Protein 8K3F (pdb70)

Organism: Campylobacter jejuni subsp. jejuni serotype O:2 (strain ATCC 700819 / NCTC 11168) (NCBI:txid192222)

Solvent-accessible surface area: 34825 Å² total; per-residue (Å²): 160,80,9,92,68,15,72,27,0,18,93,0,0,35,9,0,26,83,4,38,93,13,40,47,118,41,0,41,130,0,0,46,22,0,8,47,98,48,69,146,69,0,100,50,2,8,101,19,0,15,34,0,26,163,104,18,46,103,5,41,50,5,18,6,10,2,51,98,126,66,7,103,26,10,67,57,92,84,27,61,65,74,30,2,0,0,0,74,31,22,34,14,4,33,13,0,53,96,6,159,14,25,76,1,3,4,2,4,8,91,40,80,79,88,79,55,18,102,76,0,74,42,13,4,97,165,46,113,11,62,23,0,0,2,1,13,34,18,50,145,120,13,45,59,21,24,124,104,0,83,107,44,4,73,69,47,147,19,77,39,9,62,1,3,31,3,0,18,25,63,42,76,2,50,88,14,84,60,120,6,0,46,59,1,0,91,116,70,53,117,89,76,56,16,89,63,0,22,55,14,0,42,100,5,43,102,14,42,64,81,45,0,64,136,0,0,21,50,2,7,60,75,42,56,147,77,0,92,46,3,10,107,17,0,25,41,0,19,173,92,20,46,105,5,61,40,5,20,5,12,2,35,100,76,71,7,94,27,11,65,58,89,86,26,61,78,74,29,0,0,0,0,65,29,24,41,11,4,36,11,0,58,75,6,161,19,24,78,1,1,2,3,6,10,94,42,78,73,87,77,56,20,94,87,0,82,81,16,6,96,150,47,114,10,58,21,0,0,2,1,12,34,16,48,149,122,10,56,58,18,29,132,98,0,86,107,46,5,70,75,56,149,21,77,40,10,63,1,2,49,6,1,26,32,62,46,75,3,51,86,10,74,70,133,3,0,41,72,1,0,89,140,69,52,115,135,68,9,81,50,15,76,15,0,16,106,0,0,67,19,0,27,110,11,32,102,15,42,54,115,39,0,29,97,0,0,17,34,0,1,66,98,44,69,123,22,0,57,110,0,4,120,27,0,27,73,0,28,81,116,11,46,106,7,62,40,7,17,4,24,4,57,111,131,76,7,64,28,38,72,58,108,85,31,60,44,68,26,2,0,0,0,84,35,21,30,20,4,35,17,1,53,83,7,155,13,25,82,1,13,6,4,7,9,99,43,84,74,83,78,65,20,112,43,0,16,43,30,4,111,88,72,106,9,63,24,0,0,3,1,10,35,23,44,142,121,10,50,58,24,31,138,102,0,79,109,55,10,80,77,54,145,23,58,34,3,26,3,2,23,0,0,12,36,59,36,63,0,75,102,13,50,74,108,0,0,39,72,0,1,77,119,84,38,112,134,57,12,85,44,11,116,52,0,14,83,0,0,54,20,0,28,123,13,26,97,14,43,88,99,27,0,25,54,0,0,10,35,0,1,64,94,54,75,123,26,0,66,111,0,10,111,20,0,72,35,0,25,174,86,3,58,68,5,53,26,6,17,5,22,7,83,110,146,78,6,90,25,34,70,59,107,156,38,62,38,68,35,1,0,0,0,78,25,6,55,7,2,118,12,0,54,108,8,155,25,24,85,0,15,3,2,8,8,72,107,70,53,92,79,58,25,115,94,0,34,55,25,12,75,85,68,107,8,59,30,0,0,3,0,10,25,17,40,152,95,4,65,55,18,32,134,91,0,92,80,60,24,86,80,47,151,27,78,47,9,47,0,4,20,0,1,15,38,60,38,72,3,71,88,15,62,72,101,0,1,31,55,0,0,83,101,60,49,200

Structure (mmCIF, N/CA/C/O backbone):
data_8K3F
#
_entry.id   8K3F
#
_cell.length_a   231.427
_cell.length_b   64.186
_cell.length_c   74.621
_cell.angle_alpha   90.00
_cell.angle_beta   100.60
_cell.angle_gamma   90.00
#
_symmetry.space_group_name_H-M   'C 1 2 1'
#
loop_
_entity.id
_entity.type
_entity.pdbx_description
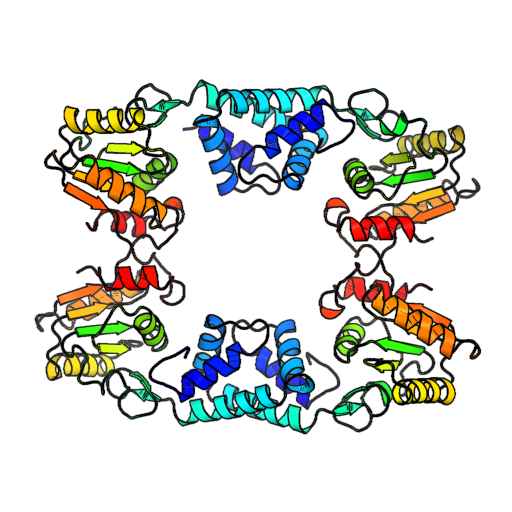1 polymer 'Recombination protein RecR'
2 non-polymer 'ZINC ION'
3 water water
#
loop_
_atom_site.group_PDB
_atom_site.id
_atom_site.type_symbol
_atom_site.label_atom_id
_atom_site.label_alt_id
_atom_site.label_comp_id
_atom_site.label_asym_id
_atom_site.label_entity_id
_atom_site.label_seq_id
_atom_site.pdbx_PDB_ins_code
_atom_site.Cartn_x
_atom_site.Cartn_y
_atom_site.Cartn_z
_atom_site.occupancy
_atom_site.B_iso_or_equiv
_atom_site.auth_seq_id
_atom_site.auth_comp_id
_atom_site.auth_asym_id
_atom_site.auth_atom_id
_atom_site.pdbx_PDB_model_num
ATOM 1 N N . PRO A 1 6 ? -38.404 -45.921 36.309 1.00 93.99 0 PRO A N 1
ATOM 2 C CA . PRO A 1 6 ? -38.389 -44.828 37.290 1.00 93.21 0 PRO A CA 1
ATOM 3 C C . PRO A 1 6 ? -38.112 -43.463 36.659 1.00 100.00 0 PRO A C 1
ATOM 4 O O . PRO A 1 6 ? -37.501 -43.392 35.593 1.00 107.72 0 PRO A O 1
ATOM 8 N N . MET A 1 7 ? -38.567 -42.396 37.321 1.00 96.86 1 MET A N 1
ATOM 9 C CA . MET A 1 7 ? -38.376 -41.026 36.857 1.00 96.39 1 MET A CA 1
ATOM 10 C C . MET A 1 7 ? -37.342 -40.252 37.658 1.00 98.16 1 MET A C 1
ATOM 11 O O . MET A 1 7 ? -36.678 -39.374 37.103 1.00 102.61 1 MET A O 1
ATOM 16 N N . VAL A 1 8 ? -37.211 -40.546 38.948 1.00 96.63 2 VAL A N 1
ATOM 17 C CA . VAL A 1 8 ? -36.162 -39.998 39.798 1.00 98.83 2 VAL A CA 1
ATOM 18 C C . VAL A 1 8 ? -35.502 -41.173 40.502 1.00 100.24 2 VAL A C 1
ATOM 19 O O . VAL A 1 8 ? -36.187 -41.960 41.168 1.00 97.14 2 VAL A O 1
ATOM 21 N N . LYS A 1 9 ? -34.186 -41.303 40.340 1.00 104.15 3 LYS A N 1
ATOM 22 C CA . LYS A 1 9 ? -33.442 -42.423 40.900 1.00 106.28 3 LYS A CA 1
ATOM 23 C C . LYS A 1 9 ? -32.886 -42.065 42.273 1.00 107.31 3 LYS A C 1
ATOM 24 O O . LYS A 1 9 ? -32.646 -40.896 42.584 1.00 105.26 3 LYS A O 1
ATOM 26 N N . GLY A 1 10 ? -32.689 -43.081 43.091 1.00 111.99 4 GLY A N 1
ATOM 27 C CA . GLY A 1 10 ? -32.208 -42.889 44.455 1.00 114.71 4 GLY A CA 1
ATOM 28 C C . GLY A 1 10 ? -33.285 -42.651 45.495 1.00 109.29 4 GLY A C 1
ATOM 29 O O . GLY A 1 10 ? -33.314 -43.327 46.523 1.00 114.21 4 GLY A O 1
ATOM 30 N N . LEU A 1 11 ? -34.183 -41.699 45.237 1.00 96.77 5 LEU A N 1
ATOM 31 C CA . LEU A 1 11 ? -35.247 -41.354 46.177 1.00 88.72 5 LEU A CA 1
ATOM 32 C C . LEU A 1 11 ? -36.560 -41.942 45.659 1.00 87.37 5 LEU A C 1
ATOM 33 O O . LEU A 1 11 ? -37.250 -41.336 44.834 1.00 83.27 5 LEU A O 1
ATOM 35 N N . GLU A 1 12 ? -36.910 -43.128 46.164 1.00 89.67 6 GLU A N 1
ATOM 36 C CA . GLU A 1 12 ? -38.096 -43.841 45.699 1.00 82.51 6 GLU A CA 1
ATOM 37 C C . GLU A 1 12 ? -39.389 -43.232 46.230 1.00 75.29 6 GLU A C 1
ATOM 38 O O . GLU A 1 12 ? -40.416 -43.275 45.544 1.00 68.19 6 GLU A O 1
ATOM 40 N N . LYS A 1 13 ? -39.369 -42.689 47.450 1.00 79.36 7 LYS A N 1
ATOM 41 C CA . LYS A 1 13 ? -40.574 -42.070 47.991 1.00 69.09 7 LYS A CA 1
ATOM 42 C C . LYS A 1 13 ? -40.903 -40.792 47.239 1.00 65.77 7 LYS A C 1
ATOM 43 O O . LYS A 1 13 ? -42.077 -40.479 47.010 1.00 67.14 7 LYS A O 1
ATOM 45 N N . PHE A 1 14 ? -39.878 -40.053 46.827 1.00 68.78 8 PHE A N 1
ATOM 46 C CA . PHE A 1 14 ? -40.098 -38.851 46.039 1.00 67.04 8 PHE A CA 1
ATOM 47 C C . PHE A 1 14 ? -40.445 -39.199 44.601 1.00 71.99 8 PHE A C 1
ATOM 48 O O . PHE A 1 14 ? -41.239 -38.495 43.969 1.00 71.54 8 PHE A O 1
ATOM 56 N N . ASN A 1 15 ? -39.878 -40.286 44.079 1.00 76.81 9 ASN A N 1
ATOM 57 C CA . ASN A 1 15 ? -40.181 -40.680 42.710 1.00 77.84 9 ASN A CA 1
ATOM 58 C C . ASN A 1 15 ? -41.614 -41.174 42.581 1.00 69.66 9 ASN A C 1
ATOM 59 O O . ASN A 1 15 ? -42.262 -40.946 41.553 1.00 67.65 9 ASN A O 1
ATOM 64 N N . GLU A 1 16 ? -42.120 -41.868 43.603 1.00 70.28 10 GLU A N 1
ATOM 65 C CA . GLU A 1 16 ? -43.518 -42.284 43.576 1.00 69.01 10 GLU A CA 1
ATOM 66 C C . GLU A 1 16 ? -44.440 -41.072 43.543 1.00 61.51 10 GLU A C 1
ATOM 67 O O . GLU A 1 16 ? -45.472 -41.084 42.861 1.00 57.05 10 GLU A O 1
ATOM 73 N N . LEU A 1 17 ? -44.066 -40.005 44.256 1.00 61.23 11 LEU A N 1
ATOM 74 C CA . LEU A 1 17 ? -44.844 -38.775 44.209 1.00 49.96 11 LEU A CA 1
ATOM 75 C C . LEU A 1 17 ? -44.796 -38.149 42.823 1.00 43.97 11 LEU A C 1
ATOM 76 O O . LEU A 1 17 ? -45.831 -37.730 42.295 1.00 43.00 11 LEU A O 1
ATOM 81 N N . VAL A 1 18 ? -43.615 -38.121 42.199 1.00 46.48 12 VAL A N 1
ATOM 82 C CA . VAL A 1 18 ? -43.498 -37.546 40.862 1.00 49.13 12 VAL A CA 1
ATOM 83 C C . VAL A 1 18 ? -44.329 -38.352 39.874 1.00 56.16 12 VAL A C 1
ATOM 84 O O . VAL A 1 18 ? -45.003 -37.794 38.999 1.00 55.38 12 VAL A O 1
ATOM 88 N N . GLU A 1 19 ? -44.314 -39.681 40.013 1.00 61.76 13 GLU A N 1
ATOM 89 C CA . GLU A 1 19 ? -45.073 -40.530 39.104 1.00 60.27 13 GLU A CA 1
ATOM 90 C C . GLU A 1 19 ? -46.569 -40.385 39.340 1.00 57.80 13 GLU A C 1
ATOM 91 O O . GLU A 1 19 ? -47.364 -40.541 38.405 1.00 55.01 13 GLU A O 1
ATOM 93 N N . SER A 1 20 ? -46.968 -40.074 40.578 1.00 55.77 14 SER A N 1
ATOM 94 C CA . SER A 1 20 ? -48.379 -39.845 40.864 1.00 48.87 14 SER A CA 1
ATOM 95 C C . SER A 1 20 ? -48.880 -38.618 40.124 1.00 52.98 14 SER A C 1
ATOM 96 O O . SER A 1 20 ? -50.017 -38.593 39.643 1.00 62.00 14 SER A O 1
ATOM 99 N N . PHE A 1 21 ? -48.030 -37.602 39.991 1.00 52.84 15 PHE A N 1
ATOM 100 C CA . PHE A 1 21 ? -48.436 -36.396 39.289 1.00 45.33 15 PHE A CA 1
ATOM 101 C C . PHE A 1 21 ? -48.427 -36.605 37.783 1.00 49.41 15 PHE A C 1
ATOM 102 O O . PHE A 1 21 ? -49.282 -36.058 37.081 1.00 53.46 15 PHE A O 1
ATOM 110 N N . ALA A 1 22 ? -47.512 -37.433 37.274 1.00 50.21 16 ALA A N 1
ATOM 111 C CA . ALA A 1 22 ? -47.473 -37.691 35.841 1.00 51.48 16 ALA A CA 1
ATOM 112 C C . ALA A 1 22 ? -48.668 -38.513 35.376 1.00 56.39 16 ALA A C 1
ATOM 113 O O . ALA A 1 22 ? -49.023 -38.455 34.192 1.00 62.15 16 ALA A O 1
ATOM 115 N N . ASN A 1 23 ? -49.303 -39.261 36.283 1.00 52.24 17 ASN A N 1
ATOM 116 C CA . ASN A 1 23 ? -50.519 -39.986 35.943 1.00 53.37 17 ASN A CA 1
ATOM 117 C C . ASN A 1 23 ? -51.679 -39.044 35.671 1.00 52.98 17 ASN A C 1
ATOM 118 O O . ASN A 1 23 ? -52.633 -39.433 34.991 1.00 53.85 17 ASN A O 1
ATOM 123 N N . LEU A 1 24 ? -51.606 -37.821 36.183 1.00 54.05 18 LEU A N 1
ATOM 124 C CA . LEU A 1 24 ? -52.687 -36.869 36.015 1.00 52.36 18 LEU A CA 1
ATOM 125 C C . LEU A 1 24 ? -52.807 -36.458 34.549 1.00 54.28 18 LEU A C 1
ATOM 126 O O . LEU A 1 24 ? -51.793 -36.228 33.882 1.00 65.09 18 LEU A O 1
ATOM 131 N N . PRO A 1 25 ? -54.025 -36.366 34.020 1.00 45.33 19 PRO A N 1
ATOM 132 C CA . PRO A 1 25 ? -54.191 -35.967 32.618 1.00 47.13 19 PRO A CA 1
ATOM 133 C C . PRO A 1 25 ? -53.595 -34.589 32.364 1.00 54.07 19 PRO A C 1
ATOM 134 O O . PRO A 1 25 ? -53.811 -33.650 33.133 1.00 58.18 19 PRO A O 1
ATOM 138 N N . THR A 1 26 ? -52.853 -34.477 31.259 1.00 54.07 20 THR A N 1
ATOM 139 C CA . THR A 1 26 ? -52.178 -33.254 30.817 1.00 57.81 20 THR A CA 1
ATOM 140 C C . THR A 1 26 ? -51.040 -32.826 31.732 1.00 57.99 20 THR A C 1
ATOM 141 O O . THR A 1 26 ? -50.679 -31.645 31.753 1.00 64.80 20 THR A O 1
ATOM 145 N N . ILE A 1 27 ? -50.450 -33.746 32.487 1.00 53.42 21 ILE A N 1
ATOM 146 C CA . ILE A 1 27 ? -49.319 -33.434 33.352 1.00 54.76 21 ILE A CA 1
ATOM 147 C C . ILE A 1 27 ? -48.175 -34.344 32.948 1.00 55.69 21 ILE A C 1
ATOM 148 O O . ILE A 1 27 ? -48.328 -35.572 32.943 1.00 56.04 21 ILE A O 1
ATOM 153 N N . GLY A 1 28 ? -47.039 -33.741 32.589 1.00 58.40 22 GLY A N 1
ATOM 154 C CA . GLY A 1 28 ? -45.866 -34.471 32.166 1.00 57.50 22 GLY A CA 1
ATOM 155 C C . GLY A 1 28 ? -44.824 -34.595 33.268 1.00 62.36 22 GLY A C 1
ATOM 156 O O . GLY A 1 28 ? -44.986 -34.114 34.387 1.00 59.50 22 GLY A O 1
ATOM 157 N N . LYS A 1 29 ? -43.719 -35.259 32.915 1.00 69.91 23 LYS A N 1
ATOM 158 C CA . LYS A 1 29 ? -42.663 -35.512 33.891 1.00 65.92 23 LYS A CA 1
ATOM 159 C C . LYS A 1 29 ? -42.077 -34.210 34.414 1.00 63.49 23 LYS A C 1
ATOM 160 O O . LYS A 1 29 ? -41.807 -34.079 35.615 1.00 62.84 23 LYS A O 1
ATOM 162 N N . LYS A 1 30 ? -41.883 -33.231 33.529 1.00 60.59 24 LYS A N 1
ATOM 163 C CA . LYS A 1 30 ? -41.291 -31.968 33.951 1.00 61.74 24 LYS A CA 1
ATOM 164 C C . LYS A 1 30 ? -42.190 -31.249 34.947 1.00 60.81 24 LYS A C 1
ATOM 165 O O . LYS A 1 30 ? -41.729 -30.779 35.993 1.00 64.79 24 LYS A O 1
ATOM 171 N N . THR A 1 31 ? -43.480 -31.149 34.635 1.00 58.81 25 THR A N 1
ATOM 172 C CA . THR A 1 31 ? -44.421 -30.551 35.576 1.00 56.62 25 THR A CA 1
ATOM 173 C C . THR A 1 31 ? -44.536 -31.388 36.847 1.00 53.42 25 THR A C 1
ATOM 174 O O . THR A 1 31 ? -44.622 -30.844 37.955 1.00 54.50 25 THR A O 1
ATOM 178 N N . ALA A 1 32 ? -44.541 -32.714 36.704 1.00 50.64 26 ALA A N 1
ATOM 179 C CA . ALA A 1 32 ? -44.643 -33.588 37.868 1.00 52.28 26 ALA A CA 1
ATOM 180 C C . ALA A 1 32 ? -43.508 -33.349 38.856 1.00 56.68 26 ALA A C 1
ATOM 181 O O . ALA A 1 32 ? -43.742 -33.287 40.070 1.00 58.99 26 ALA A O 1
ATOM 183 N N . ILE A 1 33 ? -42.269 -33.219 38.359 1.00 57.34 27 ILE A N 1
ATOM 184 C CA . ILE A 1 33 ? -41.134 -32.987 39.250 1.00 59.53 27 ILE A CA 1
ATOM 185 C C . ILE A 1 33 ? -41.253 -31.626 39.927 1.00 59.69 27 ILE A C 1
ATOM 186 O O . ILE A 1 33 ? -40.974 -31.483 41.125 1.00 61.14 27 ILE A O 1
ATOM 191 N N . ARG A 1 34 ? -41.662 -30.608 39.166 1.00 57.84 28 ARG A N 1
ATOM 192 C CA . ARG A 1 34 ? -41.890 -29.278 39.723 1.00 58.87 28 ARG A CA 1
ATOM 193 C C . ARG A 1 34 ? -42.940 -29.324 40.827 1.00 55.77 28 ARG A C 1
ATOM 194 O O . ARG A 1 34 ? -42.741 -28.775 41.917 1.00 58.29 28 ARG A O 1
ATOM 202 N N . LEU A 1 35 ? -44.059 -30.004 40.575 1.00 54.87 29 LEU A N 1
ATOM 203 C CA . LEU A 1 35 ? -45.117 -30.072 41.579 1.00 55.20 29 LEU A CA 1
ATOM 204 C C . LEU A 1 35 ? -44.666 -30.850 42.811 1.00 56.89 29 LEU A C 1
ATOM 205 O O . LEU A 1 35 ? -44.893 -30.412 43.944 1.00 59.70 29 LEU A O 1
ATOM 210 N N . ALA A 1 36 ? -44.010 -31.996 42.613 1.00 55.14 30 ALA A N 1
ATOM 211 C CA . ALA A 1 36 ? -43.567 -32.794 43.750 1.00 56.58 30 ALA A CA 1
ATOM 212 C C . ALA A 1 36 ? -42.565 -32.027 44.605 1.00 62.94 30 ALA A C 1
ATOM 213 O O . ALA A 1 36 ? -42.678 -31.998 45.837 1.00 67.56 30 ALA A O 1
ATOM 215 N N . TYR A 1 37 ? -41.572 -31.399 43.964 1.00 64.83 31 TYR A N 1
ATOM 216 C CA . TYR A 1 37 ? -40.574 -30.632 44.704 1.00 67.66 31 TYR A CA 1
ATOM 217 C C . TYR A 1 37 ? -41.200 -29.416 45.372 1.00 68.59 31 TYR A C 1
ATOM 218 O O . TYR A 1 37 ? -40.768 -29.000 46.455 1.00 71.48 31 TYR A O 1
ATOM 227 N N . HIS A 1 38 ? -42.198 -28.817 44.725 1.00 65.87 32 HIS A N 1
ATOM 228 C CA . HIS A 1 38 ? -42.911 -27.706 45.339 1.00 67.81 32 HIS A CA 1
ATOM 229 C C . HIS A 1 38 ? -43.579 -28.131 46.641 1.00 70.78 32 HIS A C 1
ATOM 230 O O . HIS A 1 38 ? -43.687 -27.331 47.578 1.00 76.09 32 HIS A O 1
ATOM 237 N N . LEU A 1 39 ? -43.995 -29.393 46.733 1.00 63.65 33 LEU A N 1
ATOM 238 C CA . LEU A 1 39 ? -44.643 -29.892 47.934 1.00 64.14 33 LEU A CA 1
ATOM 239 C C . LEU A 1 39 ? -43.656 -30.432 48.964 1.00 73.56 33 LEU A C 1
ATOM 240 O O . LEU A 1 39 ? -43.963 -30.428 50.161 1.00 77.83 33 LEU A O 1
ATOM 245 N N . CYS A 1 40 ? -42.479 -30.893 48.544 1.00 78.32 34 CYS A N 1
ATOM 246 C CA . CYS A 1 40 ? -41.511 -31.408 49.505 1.00 85.78 34 CYS A CA 1
ATOM 247 C C . CYS A 1 40 ? -40.627 -30.322 50.097 1.00 92.69 34 CYS A C 1
ATOM 248 O O . CYS A 1 40 ? -40.138 -30.480 51.220 1.00 97.10 34 CYS A O 1
ATOM 251 N N . ILE A 1 41 ? -40.423 -29.219 49.378 1.00 95.42 35 ILE A N 1
ATOM 252 C CA . ILE A 1 41 ? -39.502 -28.175 49.816 1.00 101.34 35 ILE A CA 1
ATOM 253 C C . ILE A 1 41 ? -40.266 -27.028 50.466 1.00 102.79 35 ILE A C 1
ATOM 254 O O . ILE A 1 41 ? -40.233 -26.862 51.690 1.00 106.82 35 ILE A O 1
ATOM 256 N N . ASN A 1 42 ? -40.963 -26.229 49.658 1.00 99.16 36 ASN A N 1
ATOM 257 C CA . ASN A 1 42 ? -41.587 -25.022 50.183 1.00 100.39 36 ASN A CA 1
ATOM 258 C C . ASN A 1 42 ? -42.883 -25.341 50.915 1.00 97.10 36 ASN A C 1
ATOM 259 O O . ASN A 1 42 ? -42.914 -25.367 52.149 1.00 100.52 36 ASN A O 1
ATOM 264 N N . ASN A 1 43 ? -43.959 -25.585 50.168 1.00 90.56 37 ASN A N 1
ATOM 265 C CA . ASN A 1 43 ? -45.291 -25.698 50.760 1.00 86.58 37 ASN A CA 1
ATOM 266 C C . ASN A 1 43 ? -45.460 -27.108 51.317 1.00 84.38 37 ASN A C 1
ATOM 267 O O . ASN A 1 43 ? -46.173 -27.951 50.769 1.00 81.42 37 ASN A O 1
ATOM 272 N N . GLN A 1 44 ? -44.816 -27.355 52.460 1.00 86.77 38 GLN A N 1
ATOM 273 C CA . GLN A 1 44 ? -44.981 -28.651 53.109 1.00 85.82 38 GLN A CA 1
ATOM 274 C C . GLN A 1 44 ? -46.355 -28.788 53.745 1.00 89.43 38 GLN A C 1
ATOM 275 O O . GLN A 1 44 ? -46.863 -29.908 53.884 1.00 88.82 38 GLN A O 1
ATOM 281 N N . ILE A 1 45 ? -46.979 -27.673 54.123 1.00 93.69 39 ILE A N 1
ATOM 282 C CA . ILE A 1 45 ? -48.307 -27.741 54.720 1.00 89.22 39 ILE A CA 1
ATOM 283 C C . ILE A 1 45 ? -49.415 -27.582 53.681 1.00 85.20 39 ILE A C 1
ATOM 284 O O . ILE A 1 45 ? -50.522 -28.101 53.886 1.00 80.11 39 ILE A O 1
ATOM 289 N N . ASP A 1 46 ? -49.147 -26.912 52.554 1.00 85.73 40 ASP A N 1
ATOM 290 C CA . ASP A 1 46 ? -50.115 -26.934 51.463 1.00 77.50 40 ASP A CA 1
ATOM 291 C C . ASP A 1 46 ? -50.259 -28.332 50.883 1.00 71.38 40 ASP A C 1
ATOM 292 O O . ASP A 1 46 ? -51.355 -28.718 50.462 1.00 73.77 40 ASP A O 1
ATOM 297 N N . GLY A 1 47 ? -49.176 -29.111 50.869 1.00 69.13 41 GLY A N 1
ATOM 298 C CA . GLY A 1 47 ? -49.267 -30.464 50.359 1.00 61.96 41 GLY A CA 1
ATOM 299 C C . GLY A 1 47 ? -49.987 -31.400 51.301 1.00 62.52 41 GLY A C 1
ATOM 300 O O . GLY A 1 47 ? -50.659 -32.335 50.862 1.00 60.76 41 GLY A O 1
ATOM 301 N N . MET A 1 48 ? -49.881 -31.155 52.605 1.00 67.90 42 MET A N 1
ATOM 302 C CA . MET A 1 48 ? -50.629 -31.979 53.541 1.00 66.07 42 MET A CA 1
ATOM 303 C C . MET A 1 48 ? -52.120 -31.663 53.471 1.00 63.24 42 MET A C 1
ATOM 304 O O . MET A 1 48 ? -52.955 -32.566 53.616 1.00 57.77 42 MET A O 1
ATOM 309 N N . LYS A 1 49 ? -52.474 -30.408 53.184 1.00 61.24 43 LYS A N 1
ATOM 310 C CA . LYS A 1 49 ? -53.878 -30.066 53.018 1.00 58.84 43 LYS A CA 1
ATOM 311 C C . LYS A 1 49 ? -54.419 -30.575 51.690 1.00 59.33 43 LYS A C 1
ATOM 312 O O . LYS A 1 49 ? -55.594 -30.952 51.609 1.00 58.00 43 LYS A O 1
ATOM 314 N N . LEU A 1 50 ? -53.582 -30.613 50.649 1.00 60.37 44 LEU A N 1
ATOM 315 C CA . LEU A 1 50 ? -54.034 -31.175 49.381 1.00 56.87 44 LEU A CA 1
ATOM 316 C C . LEU A 1 50 ? -54.308 -32.668 49.514 1.00 53.80 44 LEU A C 1
ATOM 317 O O . LEU A 1 50 ? -55.291 -33.173 48.963 1.00 51.46 44 LEU A O 1
ATOM 322 N N . ALA A 1 51 ? -53.462 -33.389 50.255 1.00 54.25 45 ALA A N 1
ATOM 323 C CA . ALA A 1 51 ? -53.737 -34.797 50.519 1.00 50.96 45 ALA A CA 1
ATOM 324 C C . ALA A 1 51 ? -55.046 -34.960 51.277 1.00 51.72 45 ALA A C 1
ATOM 325 O O . ALA A 1 51 ? -55.862 -35.828 50.948 1.00 51.10 45 ALA A O 1
ATOM 327 N N . HIS A 1 52 ? -55.263 -34.124 52.292 1.00 55.83 46 HIS A N 1
ATOM 328 C CA . HIS A 1 52 ? -56.510 -34.171 53.044 1.00 57.81 46 HIS A CA 1
ATOM 329 C C . HIS A 1 52 ? -57.704 -33.852 52.151 1.00 56.80 46 HIS A C 1
ATOM 330 O O . HIS A 1 52 ? -58.732 -34.537 52.211 1.00 56.48 46 HIS A O 1
ATOM 337 N N . ASN A 1 53 ? -57.582 -32.825 51.301 1.00 56.08 47 ASN A N 1
ATOM 338 C CA . ASN A 1 53 ? -58.688 -32.463 50.416 1.00 56.32 47 ASN A CA 1
ATOM 339 C C . ASN A 1 53 ? -58.966 -33.537 49.372 1.00 51.83 47 ASN A C 1
ATOM 340 O O . ASN A 1 53 ? -60.122 -33.707 48.958 1.00 51.76 47 ASN A O 1
ATOM 345 N N . ILE A 1 54 ? -57.941 -34.269 48.929 1.00 48.17 48 ILE A N 1
ATOM 346 C CA . ILE A 1 54 ? -58.203 -35.400 48.045 1.00 44.97 48 ILE A CA 1
ATOM 347 C C . ILE A 1 54 ? -59.028 -36.446 48.781 1.00 44.38 48 ILE A C 1
ATOM 348 O O . ILE A 1 54 ? -60.119 -36.825 48.344 1.00 43.02 48 ILE A O 1
ATOM 353 N N . GLU A 1 55 ? -58.527 -36.895 49.934 1.00 46.08 49 GLU A N 1
ATOM 354 C CA . GLU A 1 55 ? -59.216 -37.933 50.691 1.00 49.38 49 GLU A CA 1
ATOM 355 C C . GLU A 1 55 ? -60.626 -37.495 51.068 1.00 49.46 49 GLU A C 1
ATOM 356 O O . GLU A 1 55 ? -61.579 -38.277 50.966 1.00 48.33 49 GLU A O 1
ATOM 358 N N . ASN A 1 56 ? -60.781 -36.236 51.477 1.00 50.55 50 ASN A N 1
ATOM 359 C CA . ASN A 1 56 ? -62.089 -35.761 51.905 1.00 53.04 50 ASN A CA 1
ATOM 360 C C . ASN A 1 56 ? -63.073 -35.719 50.741 1.00 55.72 50 ASN A C 1
ATOM 361 O O . ASN A 1 56 ? -64.247 -36.079 50.903 1.00 59.16 50 ASN A O 1
ATOM 366 N N . ALA A 1 57 ? -62.617 -35.307 49.554 1.00 51.81 51 ALA A N 1
ATOM 367 C CA . ALA A 1 57 ? -63.540 -35.225 48.429 1.00 51.75 51 ALA A CA 1
ATOM 368 C C . ALA A 1 57 ? -63.923 -36.608 47.923 1.00 48.41 51 ALA A C 1
ATOM 369 O O . ALA A 1 57 ? -65.065 -36.819 47.500 1.00 48.16 51 ALA A O 1
ATOM 371 N N . ILE A 1 58 ? -63.003 -37.571 47.990 1.00 48.61 52 ILE A N 1
ATOM 372 C CA . ILE A 1 58 ? -63.347 -38.920 47.561 1.00 47.95 52 ILE A CA 1
ATOM 373 C C . ILE A 1 58 ? -64.289 -39.559 48.569 1.00 50.80 52 ILE A C 1
ATOM 374 O O . ILE A 1 58 ? -65.149 -40.371 48.204 1.00 49.41 52 ILE A O 1
ATOM 379 N N . ARG A 1 59 ? -64.171 -39.179 49.844 1.00 55.86 53 ARG A N 1
ATOM 380 C CA . ARG A 1 59 ? -65.070 -39.712 50.863 1.00 56.92 53 ARG A CA 1
ATOM 381 C C . ARG A 1 59 ? -66.503 -39.238 50.662 1.00 61.64 53 ARG A C 1
ATOM 382 O O . ARG A 1 59 ? -67.440 -39.995 50.933 1.00 66.78 53 ARG A O 1
ATOM 390 N N . PHE A 1 60 ? -66.696 -38.006 50.173 1.00 60.30 54 PHE A N 1
ATOM 391 C CA . PHE A 1 60 ? -67.993 -37.344 50.231 1.00 62.88 54 PHE A CA 1
ATOM 392 C C . PHE A 1 60 ? -68.710 -37.216 48.894 1.00 66.13 54 PHE A C 1
ATOM 393 O O . PHE A 1 60 ? -69.928 -37.027 48.894 1.00 72.98 54 PHE A O 1
ATOM 401 N N . ILE A 1 61 ? -68.007 -37.294 47.766 1.00 58.50 55 ILE A N 1
ATOM 402 C CA . ILE A 1 61 ? -68.644 -37.095 46.466 1.00 55.60 55 ILE A CA 1
ATOM 403 C C . ILE A 1 61 ? -69.393 -38.354 46.061 1.00 55.14 55 ILE A C 1
ATOM 404 O O . ILE A 1 61 ? -68.836 -39.459 46.064 1.00 67.40 55 ILE A O 1
ATOM 409 N N . LYS A 1 62 ? -70.658 -38.185 45.712 1.00 46.73 56 LYS A N 1
ATOM 410 C CA . LYS A 1 62 ? -71.530 -39.255 45.260 1.00 47.68 56 LYS A CA 1
ATOM 411 C C . LYS A 1 62 ? -72.426 -38.698 44.169 1.00 48.52 56 LYS A C 1
ATOM 412 O O . LYS A 1 62 ? -72.614 -37.479 44.072 1.00 48.74 56 LYS A O 1
ATOM 414 N N . PRO A 1 63 ? -72.953 -39.553 43.298 1.00 50.14 57 PRO A N 1
ATOM 415 C CA . PRO A 1 63 ? -73.916 -39.071 42.306 1.00 46.47 57 PRO A CA 1
ATOM 416 C C . PRO A 1 63 ? -75.215 -38.675 42.986 1.00 52.84 57 PRO A C 1
ATOM 417 O O . PRO A 1 63 ? -75.677 -39.338 43.919 1.00 61.79 57 PRO A O 1
ATOM 421 N N . CYS A 1 64 ? -75.798 -37.578 42.522 1.00 49.16 58 CYS A N 1
ATOM 422 C CA . CYS A 1 64 ? -77.106 -37.176 43.014 1.00 51.36 58 CYS A CA 1
ATOM 423 C C . CYS A 1 64 ? -78.123 -38.278 42.738 1.00 59.90 58 CYS A C 1
ATOM 424 O O . CYS A 1 64 ? -78.204 -38.800 41.623 1.00 67.28 58 CYS A O 1
ATOM 427 N N . GLU A 1 65 ? -78.909 -38.624 43.759 1.00 60.32 59 GLU A N 1
ATOM 428 C CA . GLU A 1 65 ? -79.832 -39.747 43.635 1.00 61.00 59 GLU A CA 1
ATOM 429 C C . GLU A 1 65 ? -80.880 -39.510 42.557 1.00 67.03 59 GLU A C 1
ATOM 430 O O . GLU A 1 65 ? -81.399 -40.470 41.980 1.00 76.47 59 GLU A O 1
ATOM 432 N N . GLN A 1 66 ? -81.206 -38.252 42.271 1.00 61.97 60 GLN A N 1
ATOM 433 C CA . GLN A 1 66 ? -82.207 -37.924 41.262 1.00 57.77 60 GLN A CA 1
ATOM 434 C C . GLN A 1 66 ? -81.609 -37.826 39.858 1.00 59.60 60 GLN A C 1
ATOM 435 O O . GLN A 1 66 ? -82.034 -38.536 38.942 1.00 63.39 60 GLN A O 1
ATOM 441 N N . CYS A 1 67 ? -80.620 -36.953 39.677 1.00 58.53 61 CYS A N 1
ATOM 442 C CA . CYS A 1 67 ? -80.151 -36.560 38.355 1.00 51.85 61 CYS A CA 1
ATOM 443 C C . CYS A 1 67 ? -78.791 -37.121 37.969 1.00 48.50 61 CYS A C 1
ATOM 444 O O . CYS A 1 67 ? -78.482 -37.178 36.777 1.00 48.14 61 CYS A O 1
ATOM 447 N N . GLY A 1 68 ? -77.951 -37.474 38.935 1.00 45.05 62 GLY A N 1
ATOM 448 C CA . GLY A 1 68 ? -76.652 -38.029 38.640 1.00 42.71 62 GLY A CA 1
ATOM 449 C C . GLY A 1 68 ? -75.516 -37.039 38.728 1.00 45.98 62 GLY A C 1
ATOM 450 O O . GLY A 1 68 ? -74.371 -37.413 38.455 1.00 51.48 62 GLY A O 1
ATOM 451 N N . ALA A 1 69 ? -75.789 -35.799 39.122 1.00 42.50 63 ALA A N 1
ATOM 452 C CA . ALA A 1 69 ? -74.760 -34.777 39.156 1.00 38.71 63 ALA A CA 1
ATOM 453 C C . ALA A 1 69 ? -73.792 -35.033 40.309 1.00 40.11 63 ALA A C 1
ATOM 454 O O . ALA A 1 69 ? -73.995 -35.908 41.152 1.00 42.65 63 ALA A O 1
ATOM 456 N N . LEU A 1 70 ? -72.723 -34.249 40.341 1.00 40.27 64 LEU A N 1
ATOM 457 C CA . LEU A 1 70 ? -71.835 -34.277 41.491 1.00 43.14 64 LEU A CA 1
ATOM 458 C C . LEU A 1 70 ? -72.598 -33.800 42.716 1.00 48.63 64 LEU A C 1
ATOM 459 O O . LEU A 1 70 ? -73.239 -32.747 42.688 1.00 52.25 64 LEU A O 1
ATOM 464 N N . SER A 1 71 ? -72.529 -34.567 43.799 1.00 50.45 65 SER A N 1
ATOM 465 C CA . SER A 1 71 ? -73.273 -34.204 44.991 1.00 55.69 65 SER A CA 1
ATOM 466 C C . SER A 1 71 ? -72.510 -34.621 46.236 1.00 59.28 65 SER A C 1
ATOM 467 O O . SER A 1 71 ? -71.691 -35.543 46.216 1.00 50.55 65 SER A O 1
ATOM 470 N N . GLU A 1 72 ? -72.797 -33.920 47.328 1.00 62.25 66 GLU A N 1
ATOM 471 C CA . GLU A 1 72 ? -72.326 -34.307 48.647 1.00 68.44 66 GLU A CA 1
ATOM 472 C C . GLU A 1 72 ? -73.466 -34.701 49.570 1.00 69.89 66 GLU A C 1
ATOM 473 O O . GLU A 1 72 ? -73.213 -35.100 50.709 1.00 74.15 66 GLU A O 1
ATOM 479 N N . ASN A 1 73 ? -74.705 -34.603 49.107 1.00 67.45 67 ASN A N 1
ATOM 480 C CA . ASN A 1 73 ? -75.883 -35.053 49.829 1.00 68.82 67 ASN A CA 1
ATOM 481 C C . ASN A 1 73 ? -76.643 -36.048 48.955 1.00 69.19 67 ASN A C 1
ATOM 482 O O . ASN A 1 73 ? -76.203 -36.409 47.862 1.00 67.03 67 ASN A O 1
ATOM 487 N N . GLU A 1 74 ? -77.815 -36.469 49.428 1.00 74.71 68 GLU A N 1
ATOM 488 C CA . GLU A 1 74 ? -78.613 -37.393 48.633 1.00 77.15 68 GLU A CA 1
ATOM 489 C C . GLU A 1 74 ? -79.156 -36.697 47.391 1.00 74.25 68 GLU A C 1
ATOM 490 O O . GLU A 1 74 ? -79.188 -37.283 46.302 1.00 71.36 68 GLU A O 1
ATOM 496 N N . LEU A 1 75 ? -79.567 -35.441 47.534 1.00 72.93 69 LEU A N 1
ATOM 497 C CA . LEU A 1 75 ? -79.949 -34.594 46.418 1.00 67.82 69 LEU A CA 1
ATOM 498 C C . LEU A 1 75 ? -78.914 -33.490 46.250 1.00 64.92 69 LEU A C 1
ATOM 499 O O . LEU A 1 75 ? -78.413 -32.941 47.235 1.00 68.34 69 LEU A O 1
ATOM 504 N N . CYS A 1 76 ? -78.602 -33.163 45.000 1.00 62.63 70 CYS A N 1
ATOM 505 C CA . CYS A 1 76 ? -77.672 -32.082 44.722 1.00 58.93 70 CYS A CA 1
ATOM 506 C C . CYS A 1 76 ? -78.340 -30.741 45.017 1.00 60.85 70 CYS A C 1
ATOM 507 O O . CYS A 1 76 ? -79.526 -30.665 45.357 1.00 62.13 70 CYS A O 1
ATOM 510 N N . GLU A 1 77 ? -77.552 -29.667 44.911 1.00 61.05 71 GLU A N 1
ATOM 511 C CA . GLU A 1 77 ? -78.090 -28.342 45.204 1.00 62.99 71 GLU A CA 1
ATOM 512 C C . GLU A 1 77 ? -79.061 -27.874 44.129 1.00 63.50 71 GLU A C 1
ATOM 513 O O . GLU A 1 77 ? -79.946 -27.060 44.413 1.00 71.72 71 GLU A O 1
ATOM 519 N N . ILE A 1 78 ? -78.917 -28.363 42.896 1.00 57.26 72 ILE A N 1
ATOM 520 C CA . ILE A 1 78 ? -79.853 -27.960 41.852 1.00 55.70 72 ILE A CA 1
ATOM 521 C C . ILE A 1 78 ? -81.205 -28.630 42.060 1.00 60.33 72 ILE A C 1
ATOM 522 O O . ILE A 1 78 ? -82.252 -27.972 42.016 1.00 68.03 72 ILE A O 1
ATOM 527 N N . CYS A 1 79 ? -81.206 -29.935 42.345 1.00 57.58 73 CYS A N 1
ATOM 528 C CA . CYS A 1 79 ? -82.461 -30.644 42.556 1.00 60.59 73 CYS A CA 1
ATOM 529 C C . CYS A 1 79 ? -83.144 -30.237 43.853 1.00 65.33 73 CYS A C 1
ATOM 530 O O . CYS A 1 79 ? -84.328 -30.534 44.031 1.00 70.77 73 CYS A O 1
ATOM 533 N N . SER A 1 80 ? -82.424 -29.576 44.756 1.00 63.35 74 SER A N 1
ATOM 534 C CA . SER A 1 80 ? -82.972 -29.115 46.020 1.00 67.34 74 SER A CA 1
ATOM 535 C C . SER A 1 80 ? -83.415 -27.661 45.972 1.00 70.97 74 SER A C 1
ATOM 536 O O . SER A 1 80 ? -83.999 -27.173 46.946 1.00 79.96 74 SER A O 1
ATOM 539 N N . ASP A 1 81 ? -83.160 -26.964 44.870 1.00 67.55 75 ASP A N 1
ATOM 540 C CA . ASP A 1 81 ? -83.494 -25.552 44.744 1.00 68.52 75 ASP A CA 1
ATOM 541 C C . ASP A 1 81 ? -84.940 -25.437 44.274 1.00 72.47 75 ASP A C 1
ATOM 542 O O . ASP A 1 81 ? -85.272 -25.822 43.148 1.00 73.28 75 ASP A O 1
ATOM 547 N N . LYS A 1 82 ? -85.803 -24.912 45.143 1.00 73.00 76 LYS A N 1
ATOM 548 C CA . LYS A 1 82 ? -87.194 -24.714 44.769 1.00 75.45 76 LYS A CA 1
ATOM 549 C C . LYS A 1 82 ? -87.369 -23.557 43.793 1.00 72.91 76 LYS A C 1
ATOM 550 O O . LYS A 1 82 ? -88.417 -23.464 43.149 1.00 75.62 76 LYS A O 1
ATOM 552 N N . GLU A 1 83 ? -86.373 -22.685 43.656 1.00 69.78 77 GLU A N 1
ATOM 553 C CA . GLU A 1 83 ? -86.450 -21.584 42.705 1.00 71.40 77 GLU A CA 1
ATOM 554 C C . GLU A 1 83 ? -86.036 -21.998 41.301 1.00 72.17 77 GLU A C 1
ATOM 555 O O . GLU A 1 83 ? -85.947 -21.144 40.412 1.00 72.18 77 GLU A O 1
ATOM 557 N N . ARG A 1 84 ? -85.770 -23.283 41.099 1.00 71.94 78 ARG A N 1
ATOM 558 C CA . ARG A 1 84 ? -85.427 -23.819 39.794 1.00 62.44 78 ARG A CA 1
ATOM 559 C C . ARG A 1 84 ? -86.686 -24.039 38.964 1.00 63.63 78 ARG A C 1
ATOM 560 O O . ARG A 1 84 ? -87.752 -24.368 39.491 1.00 69.89 78 ARG A O 1
ATOM 568 N N . ASN A 1 85 ? -86.563 -23.830 37.655 1.00 62.19 79 ASN A N 1
ATOM 569 C CA . ASN A 1 85 ? -87.654 -24.129 36.724 1.00 57.59 79 ASN A CA 1
ATOM 570 C C . ASN A 1 85 ? -87.809 -25.642 36.644 1.00 50.66 79 ASN A C 1
ATOM 571 O O . ASN A 1 85 ? -87.044 -26.323 35.959 1.00 47.19 79 ASN A O 1
ATOM 576 N N . LYS A 1 86 ? -88.817 -26.175 37.330 1.00 54.39 80 LYS A N 1
ATOM 577 C CA . LYS A 1 86 ? -88.988 -27.615 37.457 1.00 55.80 80 LYS A CA 1
ATOM 578 C C . LYS A 1 86 ? -89.824 -28.213 36.342 1.00 54.97 80 LYS A C 1
ATOM 579 O O . LYS A 1 86 ? -90.256 -29.363 36.462 1.00 57.93 80 LYS A O 1
ATOM 585 N N . ASN A 1 87 ? -90.054 -27.469 35.263 1.00 52.53 81 ASN A N 1
ATOM 586 C CA . ASN A 1 87 ? -90.777 -27.990 34.114 1.00 64.52 81 ASN A CA 1
ATOM 587 C C . ASN A 1 87 ? -89.866 -28.318 32.940 1.00 59.51 81 ASN A C 1
ATOM 588 O O . ASN A 1 87 ? -90.345 -28.867 31.943 1.00 63.80 81 ASN A O 1
ATOM 593 N N . ILE A 1 88 ? -88.573 -28.008 33.030 1.00 53.09 82 ILE A N 1
ATOM 594 C CA . ILE A 1 88 ? -87.633 -28.229 31.938 1.00 46.68 82 ILE A CA 1
ATOM 595 C C . ILE A 1 88 ? -86.505 -29.135 32.408 1.00 44.48 82 ILE A C 1
ATOM 596 O O . ILE A 1 88 ? -85.966 -28.957 33.506 1.00 44.01 82 ILE A O 1
ATOM 601 N N . LEU A 1 89 ? -86.124 -30.081 31.556 1.00 44.93 83 LEU A N 1
ATOM 602 C CA . LEU A 1 89 ? -85.087 -31.052 31.871 1.00 45.37 83 LEU A CA 1
ATOM 603 C C . LEU A 1 89 ? -84.057 -31.065 30.755 1.00 44.94 83 LEU A C 1
ATOM 604 O O . LEU A 1 89 ? -84.411 -31.212 29.582 1.00 46.75 83 LEU A O 1
ATOM 609 N N . CYS A 1 90 ? -82.790 -30.893 31.115 1.00 43.43 84 CYS A N 1
ATOM 610 C CA . CYS A 1 90 ? -81.685 -30.882 30.162 1.00 40.88 84 CYS A CA 1
ATOM 611 C C . CYS A 1 90 ? -80.885 -32.161 30.326 1.00 41.88 84 CYS A C 1
ATOM 612 O O . CYS A 1 90 ? -80.328 -32.408 31.398 1.00 40.72 84 CYS A O 1
ATOM 615 N N . ILE A 1 91 ? -80.799 -32.945 29.259 1.00 43.67 85 ILE A N 1
ATOM 616 C CA . ILE A 1 91 ? -80.113 -34.230 29.282 1.00 43.04 85 ILE A CA 1
ATOM 617 C C . ILE A 1 91 ? -78.668 -34.016 28.845 1.00 40.13 85 ILE A C 1
ATOM 618 O O . ILE A 1 91 ? -78.408 -33.417 27.796 1.00 45.60 85 ILE A O 1
ATOM 623 N N . VAL A 1 92 ? -77.729 -34.455 29.680 1.00 37.64 86 VAL A N 1
ATOM 624 C CA . VAL A 1 92 ? -76.303 -34.421 29.384 1.00 33.44 86 VAL A CA 1
ATOM 625 C C . VAL A 1 92 ? -75.759 -35.835 29.549 1.00 33.90 86 VAL A C 1
ATOM 626 O O . VAL A 1 92 ? -76.376 -36.688 30.195 1.00 35.74 86 VAL A O 1
ATOM 630 N N . GLU A 1 93 ? -74.575 -36.082 28.993 1.00 36.08 87 GLU A N 1
ATOM 631 C CA . GLU A 1 93 ? -74.008 -37.420 29.098 1.00 46.18 87 GLU A CA 1
ATOM 632 C C . GLU A 1 93 ? -72.929 -37.530 30.163 1.00 44.79 87 GLU A C 1
ATOM 633 O O . GLU A 1 93 ? -72.442 -38.637 30.413 1.00 46.59 87 GLU A O 1
ATOM 639 N N . SER A 1 94 ? -72.576 -36.427 30.826 1.00 37.07 88 SER A N 1
ATOM 640 C CA . SER A 1 94 ? -71.580 -36.458 31.887 1.00 39.11 88 SER A CA 1
ATOM 641 C C . SER A 1 94 ? -71.897 -35.419 32.954 1.00 39.74 88 SER A C 1
ATOM 642 O O . SER A 1 94 ? -72.368 -34.325 32.619 1.00 28.66 88 SER A O 1
ATOM 645 N N . PRO A 1 95 ? -71.650 -35.715 34.230 1.00 37.01 89 PRO A N 1
ATOM 646 C CA . PRO A 1 95 ? -71.868 -34.687 35.260 1.00 32.28 89 PRO A CA 1
ATOM 647 C C . PRO A 1 95 ? -70.974 -33.474 35.097 1.00 31.01 89 PRO A C 1
ATOM 648 O O . PRO A 1 95 ? -71.338 -32.389 35.571 1.00 32.93 89 PRO A O 1
ATOM 652 N N . LYS A 1 96 ? -69.835 -33.602 34.415 1.00 37.89 90 LYS A N 1
ATOM 653 C CA . LYS A 1 96 ? -69.008 -32.426 34.167 1.00 41.51 90 LYS A CA 1
ATOM 654 C C . LYS A 1 96 ? -69.768 -31.397 33.338 1.00 37.05 90 LYS A C 1
ATOM 655 O O . LYS A 1 96 ? -69.635 -30.188 33.562 1.00 38.00 90 LYS A O 1
ATOM 661 N N . ASP A 1 97 ? -70.595 -31.869 32.398 1.00 33.52 91 ASP A N 1
ATOM 662 C CA . ASP A 1 97 ? -71.382 -30.978 31.551 1.00 31.25 91 ASP A CA 1
ATOM 663 C C . ASP A 1 97 ? -72.300 -30.077 32.361 1.00 33.40 91 ASP A C 1
ATOM 664 O O . ASP A 1 97 ? -72.598 -28.954 31.934 1.00 41.85 91 ASP A O 1
ATOM 669 N N . ILE A 1 98 ? -72.775 -30.546 33.514 1.00 31.85 92 ILE A N 1
ATOM 670 C CA . ILE A 1 98 ? -73.612 -29.682 34.331 1.00 33.01 92 ILE A CA 1
ATOM 671 C C . ILE A 1 98 ? -72.794 -28.522 34.876 1.00 36.44 92 ILE A C 1
ATOM 672 O O . ILE A 1 98 ? -73.242 -27.373 34.864 1.00 37.14 92 ILE A O 1
ATOM 677 N N . LEU A 1 99 ? -71.569 -28.793 35.320 1.00 39.67 93 LEU A N 1
ATOM 678 C CA . LEU A 1 99 ? -70.702 -27.706 35.753 1.00 43.66 93 LEU A CA 1
ATOM 679 C C . LEU A 1 99 ? -70.514 -26.686 34.636 1.00 46.39 93 LEU A C 1
ATOM 680 O O . LEU A 1 99 ? -70.601 -25.476 34.868 1.00 47.09 93 LEU A O 1
ATOM 685 N N . THR A 1 100 ? -70.329 -27.159 33.402 1.00 43.14 94 THR A N 1
ATOM 686 C CA . THR A 1 100 ? -70.093 -26.238 32.299 1.00 42.27 94 THR A CA 1
ATOM 687 C C . THR A 1 100 ? -71.342 -25.425 31.990 1.00 40.50 94 THR A C 1
ATOM 688 O O . THR A 1 100 ? -71.281 -24.197 31.879 1.00 46.14 94 THR A O 1
ATOM 692 N N . LEU A 1 101 ? -72.496 -26.087 31.897 1.00 38.88 95 LEU A N 1
ATOM 693 C CA . LEU A 1 101 ? -73.719 -25.377 31.547 1.00 36.63 95 LEU A CA 1
ATOM 694 C C . LEU A 1 101 ? -74.173 -24.457 32.670 1.00 33.56 95 LEU A C 1
ATOM 695 O O . LEU A 1 101 ? -74.706 -23.375 32.401 1.00 32.40 95 LEU A O 1
ATOM 700 N N . GLU A 1 102 ? -73.954 -24.858 33.927 1.00 35.60 96 GLU A N 1
ATOM 701 C CA . GLU A 1 102 ? -74.275 -23.978 35.044 1.00 36.72 96 GLU A CA 1
ATOM 702 C C . GLU A 1 102 ? -73.452 -22.704 34.964 1.00 46.83 96 GLU A C 1
ATOM 703 O O . GLU A 1 102 ? -73.948 -21.610 35.254 1.00 59.69 96 GLU A O 1
ATOM 709 N N . GLU A 1 103 ? -72.201 -22.825 34.525 1.00 46.60 97 GLU A N 1
ATOM 710 C CA . GLU A 1 103 ? -71.284 -21.702 34.436 1.00 47.79 97 GLU A CA 1
ATOM 711 C C . GLU A 1 103 ? -71.599 -20.793 33.256 1.00 44.96 97 GLU A C 1
ATOM 712 O O . GLU A 1 103 ? -71.115 -19.657 33.213 1.00 46.59 97 GLU A O 1
ATOM 718 N N . SER A 1 104 ? -72.417 -21.261 32.315 1.00 40.61 98 SER A N 1
ATOM 719 C CA . SER A 1 104 ? -72.802 -20.457 31.167 1.00 39.46 98 SER A CA 1
ATOM 720 C C . SER A 1 104 ? -73.887 -19.446 31.503 1.00 39.61 98 SER A C 1
ATOM 721 O O . SER A 1 104 ? -74.102 -18.511 30.724 1.00 41.25 98 SER A O 1
ATOM 724 N N . GLN A 1 105 ? -74.565 -19.616 32.639 1.00 38.63 99 GLN A N 1
ATOM 725 C CA . GLN A 1 105 ? -75.635 -18.714 33.069 1.00 43.80 99 GLN A CA 1
ATOM 726 C C . GLN A 1 105 ? -76.722 -18.593 32.002 1.00 45.32 99 GLN A C 1
ATOM 727 O O . GLN A 1 105 ? -77.265 -17.514 31.761 1.00 49.37 99 GLN A O 1
ATOM 733 N N . SER A 1 106 ? -77.063 -19.716 31.372 1.00 42.02 100 SER A N 1
ATOM 734 C CA . SER A 1 106 ? -78.052 -19.722 30.309 1.00 47.61 100 SER A CA 1
ATOM 735 C C . SER A 1 106 ? -79.294 -20.518 30.658 1.00 48.83 100 SER A C 1
ATOM 736 O O . SER A 1 106 ? -80.277 -20.469 29.906 1.00 49.89 100 SER A O 1
ATOM 739 N N . TYR A 1 107 ? -79.293 -21.213 31.789 1.00 47.25 101 TYR A N 1
ATOM 740 C CA . TYR A 1 107 ? -80.285 -22.238 32.052 1.00 43.09 101 TYR A CA 1
ATOM 741 C C . TYR A 1 107 ? -80.589 -22.266 33.542 1.00 39.61 101 TYR A C 1
ATOM 742 O O . TYR A 1 107 ? -79.690 -22.108 34.367 1.00 39.95 101 TYR A O 1
ATOM 751 N N . ASN A 1 108 ? -81.867 -22.441 33.879 1.00 45.11 102 ASN A N 1
ATOM 752 C CA . ASN A 1 108 ? -82.293 -22.511 35.272 1.00 45.94 102 ASN A CA 1
ATOM 753 C C . ASN A 1 108 ? -83.195 -23.713 35.516 1.00 41.01 102 ASN A C 1
ATOM 754 O O . ASN A 1 108 ? -83.896 -23.760 36.527 1.00 47.12 102 ASN A O 1
ATOM 759 N N . GLY A 1 109 ? -83.190 -24.691 34.618 1.00 37.03 103 GLY A N 1
ATOM 760 C CA . GLY A 1 109 ? -83.990 -25.888 34.776 1.00 40.56 103 GLY A CA 1
ATOM 761 C C . GLY A 1 109 ? -83.282 -26.983 35.547 1.00 39.94 103 GLY A C 1
ATOM 762 O O . GLY A 1 109 ? -82.366 -26.740 36.337 1.00 37.29 103 GLY A O 1
ATOM 763 N N . LEU A 1 110 ? -83.733 -28.209 35.327 1.00 38.67 104 LEU A N 1
ATOM 764 C CA . LEU A 1 110 ? -83.118 -29.359 35.965 1.00 33.55 104 LEU A CA 1
ATOM 765 C C . LEU A 1 110 ? -82.305 -30.134 34.936 1.00 30.18 104 LEU A C 1
ATOM 766 O O . LEU A 1 110 ? -82.485 -29.983 33.725 1.00 29.32 104 LEU A O 1
ATOM 771 N N . TYR A 1 111 ? -81.397 -30.963 35.434 1.00 29.24 105 TYR A N 1
ATOM 772 C CA . TYR A 1 111 ? -80.530 -31.749 34.579 1.00 29.30 105 TYR A CA 1
ATOM 773 C C . TYR A 1 111 ? -80.782 -33.226 34.823 1.00 29.79 105 TYR A C 1
ATOM 774 O O . TYR A 1 111 ? -81.265 -33.629 35.876 1.00 30.98 105 TYR A O 1
ATOM 783 N N . PHE A 1 112 ? -80.418 -34.036 33.842 1.00 30.64 106 PHE A N 1
ATOM 784 C CA . PHE A 1 112 ? -80.429 -35.479 33.999 1.00 32.38 106 PHE A CA 1
ATOM 785 C C . PHE A 1 112 ? -79.187 -36.020 33.320 1.00 33.96 106 PHE A C 1
ATOM 786 O O . PHE A 1 112 ? -78.939 -35.703 32.153 1.00 33.73 106 PHE A O 1
ATOM 794 N N . VAL A 1 113 ? -78.391 -36.798 34.046 1.00 33.27 107 VAL A N 1
ATOM 795 C CA . VAL A 1 113 ? -77.193 -37.401 33.471 1.00 36.29 107 VAL A CA 1
ATOM 796 C C . VAL A 1 113 ? -77.598 -38.733 32.849 1.00 40.65 107 VAL A C 1
ATOM 797 O O . VAL A 1 113 ? -77.910 -39.694 33.555 1.00 54.50 107 VAL A O 1
ATOM 801 N N . LEU A 1 114 ? -77.588 -38.787 31.522 1.00 41.48 108 LEU A N 1
ATOM 802 C CA . LEU A 1 114 ? -77.902 -39.994 30.760 1.00 46.60 108 LEU A CA 1
ATOM 803 C C . LEU A 1 114 ? -76.610 -40.559 30.180 1.00 47.28 108 LEU A C 1
ATOM 804 O O . LEU A 1 114 ? -76.357 -40.482 28.978 1.00 46.67 108 LEU A O 1
ATOM 809 N N . ASP A 1 115 ? -75.766 -41.106 31.056 1.00 50.59 109 ASP A N 1
ATOM 810 C CA . ASP A 1 115 ? -74.496 -41.648 30.586 1.00 59.19 109 ASP A CA 1
ATOM 811 C C . ASP A 1 115 ? -74.669 -42.999 29.904 1.00 65.62 109 ASP A C 1
ATOM 812 O O . ASP A 1 115 ? -73.848 -43.367 29.058 1.00 71.49 109 ASP A O 1
ATOM 817 N N . GLU A 1 116 ? -75.729 -43.732 30.239 1.00 67.58 110 GLU A N 1
ATOM 818 C CA . GLU A 1 116 ? -76.030 -45.018 29.630 1.00 70.95 110 GLU A CA 1
ATOM 819 C C . GLU A 1 116 ? -77.495 -45.053 29.208 1.00 71.97 110 GLU A C 1
ATOM 820 O O . GLU A 1 116 ? -78.314 -44.242 29.648 1.00 66.22 110 GLU A O 1
ATOM 822 N N . LEU A 1 117 ? -77.816 -46.005 28.336 1.00 78.82 111 LEU A N 1
ATOM 823 C CA . LEU A 1 117 ? -79.177 -46.150 27.838 1.00 76.87 111 LEU A CA 1
ATOM 824 C C . LEU A 1 117 ? -79.841 -47.397 28.414 1.00 80.05 111 LEU A C 1
ATOM 825 O O . LEU A 1 117 ? -80.349 -48.228 27.657 1.00 84.77 111 LEU A O 1
ATOM 830 N N . ASN A 1 118 ? -79.859 -47.540 29.740 1.00 79.87 112 ASN A N 1
ATOM 831 C CA . ASN A 1 118 ? -80.429 -48.730 30.358 1.00 86.07 112 ASN A CA 1
ATOM 832 C C . ASN A 1 118 ? -81.952 -48.680 30.312 1.00 88.35 112 ASN A C 1
ATOM 833 O O . ASN A 1 118 ? -82.565 -47.735 29.800 1.00 86.49 112 ASN A O 1
ATOM 838 N N . GLU A 1 119 ? -82.571 -49.717 30.875 1.00 91.44 113 GLU A N 1
ATOM 839 C CA . GLU A 1 119 ? -83.992 -49.671 31.180 1.00 89.47 113 GLU A CA 1
ATOM 840 C C . GLU A 1 119 ? -84.252 -49.019 32.530 1.00 89.15 113 GLU A C 1
ATOM 841 O O . GLU A 1 119 ? -85.247 -48.302 32.681 1.00 87.51 113 GLU A O 1
ATOM 843 N N . GLU A 1 120 ? -83.364 -49.226 33.507 1.00 90.88 114 GLU A N 1
ATOM 844 C CA . GLU A 1 120 ? -83.521 -48.555 34.793 1.00 89.04 114 GLU A CA 1
ATOM 845 C C . GLU A 1 120 ? -83.232 -47.065 34.672 1.00 81.73 114 GLU A C 1
ATOM 846 O O . GLU A 1 120 ? -83.963 -46.240 35.232 1.00 81.42 114 GLU A O 1
ATOM 848 N N . LYS A 1 121 ? -82.180 -46.702 33.932 1.00 77.36 115 LYS A N 1
ATOM 849 C CA . LYS A 1 121 ? -81.888 -45.290 33.694 1.00 71.22 115 LYS A CA 1
ATOM 850 C C . LYS A 1 121 ? -83.060 -44.598 33.010 1.00 72.06 115 LYS A C 1
ATOM 851 O O . LYS A 1 121 ? -83.466 -43.499 33.406 1.00 66.23 115 LYS A O 1
ATOM 857 N N . LEU A 1 122 ? -83.625 -45.235 31.982 1.00 75.69 116 LEU A N 1
ATOM 858 C CA . LEU A 1 122 ? -84.742 -44.627 31.271 1.00 72.71 116 LEU A CA 1
ATOM 859 C C . LEU A 1 122 ? -86.008 -44.620 32.119 1.00 73.08 116 LEU A C 1
ATOM 860 O O . LEU A 1 122 ? -86.768 -43.645 32.091 1.00 69.72 116 LEU A O 1
ATOM 865 N N . GLU A 1 123 ? -86.242 -45.680 32.899 1.00 80.38 117 GLU A N 1
ATOM 866 C CA . GLU A 1 123 ? -87.405 -45.695 33.783 1.00 84.44 117 GLU A CA 1
ATOM 867 C C . GLU A 1 123 ? -87.311 -44.585 34.817 1.00 79.33 117 GLU A C 1
ATOM 868 O O . GLU A 1 123 ? -88.318 -43.955 35.163 1.00 81.29 117 GLU A O 1
ATOM 874 N N . LYS A 1 124 ? -86.105 -44.344 35.327 1.00 72.98 118 LYS A N 1
ATOM 875 C CA . LYS A 1 124 ? -85.865 -43.204 36.199 1.00 69.27 118 LYS A CA 1
ATOM 876 C C . LYS A 1 124 ? -86.219 -41.902 35.493 1.00 68.44 118 LYS A C 1
ATOM 877 O O . LYS A 1 124 ? -86.913 -41.044 36.051 1.00 70.34 118 LYS A O 1
ATOM 883 N N . LEU A 1 125 ? -85.740 -41.746 34.256 1.00 66.72 119 LEU A N 1
ATOM 884 C CA . LEU A 1 125 ? -86.060 -40.573 33.448 1.00 58.57 119 LEU A CA 1
ATOM 885 C C . LEU A 1 125 ? -87.569 -40.407 33.286 1.00 62.64 119 LEU A C 1
ATOM 886 O O . LEU A 1 125 ? -88.104 -39.303 33.438 1.00 63.49 119 LEU A O 1
ATOM 891 N N . LYS A 1 126 ? -88.269 -41.497 32.952 1.00 62.77 120 LYS A N 1
ATOM 892 C CA . LYS A 1 126 ? -89.720 -41.429 32.805 1.00 65.36 120 LYS A CA 1
ATOM 893 C C . LYS A 1 126 ? -90.379 -41.030 34.118 1.00 68.20 120 LYS A C 1
ATOM 894 O O . LYS A 1 126 ? -91.323 -40.229 34.130 1.00 65.71 120 LYS A O 1
ATOM 900 N N . GLN A 1 127 ? -89.901 -41.592 35.232 1.00 71.12 121 GLN A N 1
ATOM 901 C CA . GLN A 1 127 ? -90.457 -41.256 36.538 1.00 72.28 121 GLN A CA 1
ATOM 902 C C . GLN A 1 127 ? -90.307 -39.772 36.835 1.00 68.26 121 GLN A C 1
ATOM 903 O O . GLN A 1 127 ? -91.229 -39.139 37.359 1.00 68.95 121 GLN A O 1
ATOM 905 N N . ILE A 1 128 ? -89.149 -39.198 36.507 1.00 67.75 122 ILE A N 1
ATOM 906 C CA . ILE A 1 128 ? -88.931 -37.778 36.759 1.00 63.33 122 ILE A CA 1
ATOM 907 C C . ILE A 1 128 ? -89.829 -36.929 35.865 1.00 59.08 122 ILE A C 1
ATOM 908 O O . ILE A 1 128 ? -90.468 -35.976 36.328 1.00 61.83 122 ILE A O 1
ATOM 913 N N . ILE A 1 129 ? -89.925 -37.287 34.582 1.00 53.18 123 ILE A N 1
ATOM 914 C CA . ILE A 1 129 ? -90.730 -36.513 33.641 1.00 56.54 123 ILE A CA 1
ATOM 915 C C . ILE A 1 129 ? -92.187 -36.462 34.088 1.00 68.05 123 ILE A C 1
ATOM 916 O O . ILE A 1 129 ? -92.823 -35.400 34.054 1.00 71.83 123 ILE A O 1
ATOM 921 N N . LEU A 1 130 ? -92.738 -37.602 34.518 1.00 70.92 124 LEU A N 1
ATOM 922 C CA . LEU A 1 130 ? -94.138 -37.641 34.930 1.00 72.58 124 LEU A CA 1
ATOM 923 C C . LEU A 1 130 ? -94.344 -37.000 36.296 1.00 76.02 124 LEU A C 1
ATOM 924 O O . LEU A 1 130 ? -95.325 -36.277 36.501 1.00 81.28 124 LEU A O 1
ATOM 929 N N . LYS A 1 131 ? -93.435 -37.256 37.240 1.00 76.02 125 LYS A N 1
ATOM 930 C CA . LYS A 1 131 ? -93.620 -36.789 38.609 1.00 77.90 125 LYS A CA 1
ATOM 931 C C . LYS A 1 131 ? -93.503 -35.275 38.715 1.00 75.79 125 LYS A C 1
ATOM 932 O O . LYS A 1 131 ? -94.076 -34.680 39.633 1.00 80.73 125 LYS A O 1
ATOM 938 N N . LEU A 1 132 ? -92.802 -34.641 37.781 1.00 69.23 126 LEU A N 1
ATOM 939 C CA . LEU A 1 132 ? -92.631 -33.198 37.771 1.00 69.26 126 LEU A CA 1
ATOM 940 C C . LEU A 1 132 ? -93.404 -32.537 36.644 1.00 73.46 126 LEU A C 1
ATOM 941 O O . LEU A 1 132 ? -93.345 -31.309 36.508 1.00 72.44 126 LEU A O 1
ATOM 946 N N . ASN A 1 133 ? -94.111 -33.320 35.830 1.00 77.20 127 ASN A N 1
ATOM 947 C CA . ASN A 1 133 ? -94.835 -32.827 34.661 1.00 76.11 127 ASN A CA 1
ATOM 948 C C . ASN A 1 133 ? -93.919 -31.972 33.794 1.00 70.82 127 ASN A C 1
ATOM 949 O O . ASN A 1 133 ? -94.192 -30.808 33.501 1.00 72.00 127 ASN A O 1
ATOM 954 N N . ILE A 1 134 ? -92.801 -32.587 33.402 1.00 66.28 128 ILE A N 1
ATOM 955 C CA . ILE A 1 134 ? -91.837 -31.912 32.549 1.00 56.42 128 ILE A CA 1
ATOM 956 C C . ILE A 1 134 ? -92.485 -31.626 31.205 1.00 57.39 128 ILE A C 1
ATOM 957 O O . ILE A 1 134 ? -93.169 -32.481 30.628 1.00 56.91 128 ILE A O 1
ATOM 962 N N . SER A 1 135 ? -92.287 -30.407 30.704 1.00 59.65 129 SER A N 1
ATOM 963 C CA . SER A 1 135 ? -92.875 -29.997 29.439 1.00 63.01 129 SER A CA 1
ATOM 964 C C . SER A 1 135 ? -91.867 -29.878 28.305 1.00 58.27 129 SER A C 1
ATOM 965 O O . SER A 1 135 ? -92.255 -30.005 27.142 1.00 58.65 129 SER A O 1
ATOM 968 N N . GLU A 1 136 ? -90.590 -29.642 28.599 1.00 54.26 130 GLU A N 1
ATOM 969 C CA . GLU A 1 136 ? -89.576 -29.569 27.554 1.00 53.63 130 GLU A CA 1
ATOM 970 C C . GLU A 1 136 ? -88.342 -30.382 27.925 1.00 49.52 130 GLU A C 1
ATOM 971 O O . GLU A 1 136 ? -87.855 -30.319 29.059 1.00 46.02 130 GLU A O 1
ATOM 977 N N . LEU A 1 137 ? -87.824 -31.111 26.940 1.00 48.75 131 LEU A N 1
ATOM 978 C CA . LEU A 1 137 ? -86.610 -31.907 27.064 1.00 46.23 131 LEU A CA 1
ATOM 979 C C . LEU A 1 137 ? -85.534 -31.311 26.160 1.00 45.21 131 LEU A C 1
ATOM 980 O O . LEU A 1 137 ? -85.707 -31.264 24.936 1.00 43.39 131 LEU A O 1
ATOM 985 N N . ILE A 1 138 ? -84.445 -30.827 26.767 1.00 45.19 132 ILE A N 1
ATOM 986 C CA . ILE A 1 138 ? -83.316 -30.238 26.049 1.00 39.14 132 ILE A CA 1
ATOM 987 C C . ILE A 1 138 ? -82.191 -31.257 25.998 1.00 41.65 132 ILE A C 1
ATOM 988 O O . ILE A 1 138 ? -81.765 -31.766 27.040 1.00 47.36 132 ILE A O 1
ATOM 993 N N . PHE A 1 139 ? -81.658 -31.512 24.811 1.00 42.34 133 PHE A N 1
ATOM 994 C CA . PHE A 1 139 ? -80.502 -32.384 24.673 1.00 37.92 133 PHE A CA 1
ATOM 995 C C . PHE A 1 139 ? -79.267 -31.509 24.527 1.00 36.31 133 PHE A C 1
ATOM 996 O O . PHE A 1 139 ? -79.156 -30.742 23.565 1.00 39.24 133 PHE A O 1
ATOM 1004 N N . ALA A 1 140 ? -78.350 -31.613 25.484 1.00 34.30 134 ALA A N 1
ATOM 1005 C CA . ALA A 1 140 ? -77.087 -30.894 25.395 1.00 31.54 134 ALA A CA 1
ATOM 1006 C C . ALA A 1 140 ? -75.956 -31.895 25.234 1.00 33.74 134 ALA A C 1
ATOM 1007 O O . ALA A 1 140 ? -75.052 -31.979 26.070 1.00 39.96 134 ALA A O 1
ATOM 1009 N N . LEU A 1 141 ? -76.010 -32.661 24.160 1.00 38.07 135 LEU A N 1
ATOM 1010 C CA . LEU A 1 141 ? -75.018 -33.675 23.863 1.00 44.44 135 LEU A CA 1
ATOM 1011 C C . LEU A 1 141 ? -74.089 -33.147 22.776 1.00 51.33 135 LEU A C 1
ATOM 1012 O O . LEU A 1 141 ? -74.451 -32.253 22.006 1.00 58.26 135 LEU A O 1
ATOM 1017 N N . THR A 1 142 ? -72.878 -33.693 22.722 1.00 49.37 136 THR A N 1
ATOM 1018 C CA . THR A 1 142 ? -71.982 -33.306 21.643 1.00 52.46 136 THR A CA 1
ATOM 1019 C C . THR A 1 142 ? -72.576 -33.754 20.318 1.00 55.27 136 THR A C 1
ATOM 1020 O O . THR A 1 142 ? -73.149 -34.839 20.209 1.00 58.84 136 THR A O 1
ATOM 1024 N N . HIS A 1 143 ? -72.437 -32.908 19.310 1.00 59.82 137 HIS A N 1
ATOM 1025 C CA . HIS A 1 143 ? -73.010 -33.171 17.994 1.00 62.50 137 HIS A CA 1
ATOM 1026 C C . HIS A 1 143 ? -72.243 -34.278 17.287 1.00 65.68 137 HIS A C 1
ATOM 1027 O O . HIS A 1 143 ? -71.078 -34.108 16.929 1.00 70.43 137 HIS A O 1
ATOM 1034 N N . SER A 1 144 ? -72.908 -35.414 17.110 1.00 66.53 138 SER A N 1
ATOM 1035 C CA . SER A 1 144 ? -72.328 -36.605 16.516 1.00 66.41 138 SER A CA 1
ATOM 1036 C C . SER A 1 144 ? -73.465 -37.529 16.105 1.00 65.51 138 SER A C 1
ATOM 1037 O O . SER A 1 144 ? -74.611 -37.354 16.530 1.00 57.69 138 SER A O 1
ATOM 1040 N N . ILE A 1 145 ? -73.135 -38.520 15.268 1.00 73.73 139 ILE A N 1
ATOM 1041 C CA . ILE A 1 145 ? -74.149 -39.470 14.817 1.00 77.73 139 ILE A CA 1
ATOM 1042 C C . ILE A 1 145 ? -74.622 -40.334 15.977 1.00 73.53 139 ILE A C 1
ATOM 1043 O O . ILE A 1 145 ? -75.821 -40.602 16.119 1.00 70.37 139 ILE A O 1
ATOM 1048 N N . ASN A 1 146 ? -73.693 -40.772 16.831 1.00 71.64 140 ASN A N 1
ATOM 1049 C CA . ASN A 1 146 ? -74.077 -41.581 17.983 1.00 69.25 140 ASN A CA 1
ATOM 1050 C C . ASN A 1 146 ? -75.003 -40.809 18.910 1.00 65.43 140 ASN A C 1
ATOM 1051 O O . ASN A 1 146 ? -75.951 -41.378 19.466 1.00 67.96 140 ASN A O 1
ATOM 1056 N N . SER A 1 147 ? -74.747 -39.512 19.092 1.00 61.85 141 SER A N 1
ATOM 1057 C CA . SER A 1 147 ? -75.655 -38.699 19.892 1.00 57.96 141 SER A CA 1
ATOM 1058 C C . SER A 1 147 ? -77.011 -38.551 19.211 1.00 62.63 141 SER A C 1
ATOM 1059 O O . SER A 1 147 ? -78.040 -38.512 19.895 1.00 62.30 141 SER A O 1
ATOM 1062 N N . ASP A 1 148 ? -77.033 -38.498 17.871 1.00 64.15 142 ASP A N 1
ATOM 1063 C CA . ASP A 1 148 ? -78.301 -38.444 17.150 1.00 60.09 142 ASP A CA 1
ATOM 1064 C C . ASP A 1 148 ? -79.120 -39.703 17.389 1.00 65.64 142 ASP A C 1
ATOM 1065 O O . ASP A 1 148 ? -80.352 -39.644 17.477 1.00 71.36 142 ASP A O 1
ATOM 1070 N N . ALA A 1 149 ? -78.454 -40.855 17.485 1.00 66.48 143 ALA A N 1
ATOM 1071 C CA . ALA A 1 149 ? -79.164 -42.094 17.779 1.00 68.09 143 ALA A CA 1
ATOM 1072 C C . ALA A 1 149 ? -79.801 -42.055 19.160 1.00 63.21 143 ALA A C 1
ATOM 1073 O O . ALA A 1 149 ? -80.888 -42.608 19.360 1.00 64.68 143 ALA A O 1
ATOM 1075 N N . THR A 1 150 ? -79.147 -41.402 20.121 1.00 57.13 144 THR A N 1
ATOM 1076 C CA . THR A 1 150 ? -79.716 -41.301 21.458 1.00 57.32 144 THR A CA 1
ATOM 1077 C C . THR A 1 150 ? -80.958 -40.424 21.467 1.00 53.43 144 THR A C 1
ATOM 1078 O O . THR A 1 150 ? -81.971 -40.779 22.080 1.00 51.48 144 THR A O 1
ATOM 1082 N N . ILE A 1 151 ? -80.909 -39.287 20.774 1.00 54.61 145 ILE A N 1
ATOM 1083 C CA . ILE A 1 151 ? -82.053 -38.379 20.757 1.00 54.45 145 ILE A CA 1
ATOM 1084 C C . ILE A 1 151 ? -83.256 -39.061 20.121 1.00 57.24 145 ILE A C 1
ATOM 1085 O O . ILE A 1 151 ? -84.370 -39.021 20.655 1.00 57.23 145 ILE A O 1
ATOM 1090 N N . PHE A 1 152 ? -83.046 -39.705 18.972 1.00 61.45 146 PHE A N 1
ATOM 1091 C CA . PHE A 1 152 ? -84.143 -40.395 18.301 1.00 69.08 146 PHE A CA 1
ATOM 1092 C C . PHE A 1 152 ? -84.719 -41.497 19.181 1.00 74.35 146 PHE A C 1
ATOM 1093 O O . PHE A 1 152 ? -85.932 -41.742 19.166 1.00 79.03 146 PHE A O 1
ATOM 1101 N N . PHE A 1 153 ? -83.865 -42.181 19.948 1.00 71.91 147 PHE A N 1
ATOM 1102 C CA . PHE A 1 153 ? -84.355 -43.216 20.854 1.00 73.67 147 PHE A CA 1
ATOM 1103 C C . PHE A 1 153 ? -85.239 -42.616 21.944 1.00 69.95 147 PHE A C 1
ATOM 1104 O O . PHE A 1 153 ? -86.325 -43.134 22.235 1.00 73.62 147 PHE A O 1
ATOM 1112 N N . ILE A 1 154 ? -84.798 -41.507 22.546 1.00 64.40 148 ILE A N 1
ATOM 1113 C CA . ILE A 1 154 ? -85.568 -40.887 23.622 1.00 61.48 148 ILE A CA 1
ATOM 1114 C C . ILE A 1 154 ? -86.819 -40.223 23.066 1.00 66.43 148 ILE A C 1
ATOM 1115 O O . ILE A 1 154 ? -87.871 -40.210 23.719 1.00 69.33 148 ILE A O 1
ATOM 1120 N N . GLU A 1 155 ? -86.732 -39.665 21.855 1.00 68.57 149 GLU A N 1
ATOM 1121 C CA . GLU A 1 155 ? -87.904 -39.058 21.234 1.00 68.62 149 GLU A CA 1
ATOM 1122 C C . GLU A 1 155 ? -88.993 -40.095 21.003 1.00 74.29 149 GLU A C 1
ATOM 1123 O O . GLU A 1 155 ? -90.186 -39.794 21.127 1.00 79.96 149 GLU A O 1
ATOM 1129 N N . ASP A 1 156 ? -88.601 -41.328 20.676 1.00 75.67 150 ASP A N 1
ATOM 1130 C CA . ASP A 1 156 ? -89.583 -42.378 20.432 1.00 81.18 150 ASP A CA 1
ATOM 1131 C C . ASP A 1 156 ? -90.123 -42.966 21.729 1.00 79.79 150 ASP A C 1
ATOM 1132 O O . ASP A 1 156 ? -91.331 -43.197 21.848 1.00 82.63 150 ASP A O 1
ATOM 1137 N N . LYS A 1 157 ? -89.246 -43.228 22.705 1.00 76.98 151 LYS A N 1
ATOM 1138 C CA . LYS A 1 157 ? -89.696 -43.824 23.960 1.00 77.24 151 LYS A CA 1
ATOM 1139 C C . LYS A 1 157 ? -90.715 -42.943 24.664 1.00 77.18 151 LYS A C 1
ATOM 1140 O O . LYS A 1 157 ? -91.646 -43.453 25.300 1.00 81.36 151 LYS A O 1
ATOM 1142 N N . PHE A 1 158 ? -90.564 -41.626 24.544 1.00 70.92 152 PHE A N 1
ATOM 1143 C CA . PHE A 1 158 ? -91.447 -40.640 25.156 1.00 71.19 152 PHE A CA 1
ATOM 1144 C C . PHE A 1 158 ? -92.346 -39.977 24.118 1.00 79.29 152 PHE A C 1
ATOM 1145 O O . PHE A 1 158 ? -92.663 -38.787 24.203 1.00 80.60 152 PHE A O 1
ATOM 1153 N N . LYS A 1 159 ? -92.759 -40.770 23.125 1.00 84.15 153 LYS A N 1
ATOM 1154 C CA . LYS A 1 159 ? -93.530 -40.260 21.995 1.00 92.03 153 LYS A CA 1
ATOM 1155 C C . LYS A 1 159 ? -94.812 -39.578 22.449 1.00 100.14 153 LYS A C 1
ATOM 1156 O O . LYS A 1 159 ? -95.079 -38.427 22.085 1.00 106.96 153 LYS A O 1
ATOM 1158 N N . GLY A 1 160 ? -95.618 -40.271 23.243 1.00 98.46 154 GLY A N 1
ATOM 1159 C CA . GLY A 1 160 ? -96.919 -39.733 23.559 1.00 98.82 154 GLY A CA 1
ATOM 1160 C C . GLY A 1 160 ? -97.032 -39.207 24.969 1.00 93.67 154 GLY A C 1
ATOM 1161 O O . GLY A 1 160 ? -97.949 -39.560 25.719 1.00 97.00 154 GLY A O 1
ATOM 1162 N N . LEU A 1 161 ? -96.080 -38.358 25.340 1.00 84.82 155 LEU A N 1
ATOM 1163 C CA . LEU A 1 161 ? -96.159 -37.598 26.573 1.00 82.19 155 LEU A CA 1
ATOM 1164 C C . LEU A 1 161 ? -96.362 -36.122 26.290 1.00 83.30 155 LEU A C 1
ATOM 1165 O O . LEU A 1 161 ? -96.419 -35.323 27.231 1.00 83.57 155 LEU A O 1
ATOM 1170 N N . ASN A 1 162 ? -96.509 -35.755 25.014 1.00 85.23 156 ASN A N 1
ATOM 1171 C CA . ASN A 1 162 ? -96.670 -34.368 24.579 1.00 82.95 156 ASN A CA 1
ATOM 1172 C C . ASN A 1 162 ? -95.516 -33.498 25.073 1.00 76.79 156 ASN A C 1
ATOM 1173 O O . ASN A 1 162 ? -95.701 -32.400 25.602 1.00 77.95 156 ASN A O 1
ATOM 1178 N N . LEU A 1 163 ? -94.308 -34.003 24.878 1.00 68.89 157 LEU A N 1
ATOM 1179 C CA . LEU A 1 163 ? -93.102 -33.309 25.287 1.00 61.08 157 LEU A CA 1
ATOM 1180 C C . LEU A 1 163 ? -92.558 -32.485 24.129 1.00 58.29 157 LEU A C 1
ATOM 1181 O O . LEU A 1 163 ? -92.689 -32.852 22.958 1.00 59.06 157 LEU A O 1
ATOM 1186 N N . THR A 1 164 ? -91.954 -31.355 24.468 1.00 56.51 158 THR A N 1
ATOM 1187 C CA . THR A 1 164 ? -91.189 -30.576 23.506 1.00 58.05 158 THR A CA 1
ATOM 1188 C C . THR A 1 164 ? -89.741 -31.048 23.543 1.00 52.07 158 THR A C 1
ATOM 1189 O O . THR A 1 164 ? -89.156 -31.189 24.622 1.00 51.01 158 THR A O 1
ATOM 1193 N N . PHE A 1 165 ? -89.171 -31.303 22.373 1.00 51.88 159 PHE A N 1
ATOM 1194 C CA . PHE A 1 165 ? -87.796 -31.767 22.266 1.00 52.18 159 PHE A CA 1
ATOM 1195 C C . PHE A 1 165 ? -86.950 -30.694 21.600 1.00 55.40 159 PHE A C 1
ATOM 1196 O O . PHE A 1 165 ? -87.293 -30.209 20.516 1.00 66.90 159 PHE A O 1
ATOM 1204 N N . SER A 1 166 ? -85.852 -30.324 22.254 1.00 46.77 160 SER A N 1
ATOM 1205 C CA . SER A 1 166 ? -84.933 -29.341 21.710 1.00 44.55 160 SER A CA 1
ATOM 1206 C C . SER A 1 166 ? -83.506 -29.767 22.011 1.00 44.38 160 SER A C 1
ATOM 1207 O O . SER A 1 166 ? -83.248 -30.539 22.934 1.00 41.47 160 SER A O 1
ATOM 1210 N N . LYS A 1 167 ? -82.580 -29.275 21.192 1.00 47.36 161 LYS A N 1
ATOM 1211 C CA . LYS A 1 167 ? -81.156 -29.484 21.407 1.00 45.35 161 LYS A CA 1
ATOM 1212 C C . LYS A 1 167 ? -80.439 -28.143 21.337 1.00 46.09 161 LYS A C 1
ATOM 1213 O O . LYS A 1 167 ? -80.918 -27.197 20.703 1.00 54.57 161 LYS A O 1
ATOM 1219 N N . ILE A 1 168 ? -79.265 -28.074 21.973 1.00 65.36 162 ILE A N 1
ATOM 1220 C CA . ILE A 1 168 ? -78.492 -26.840 21.941 1.00 59.35 162 ILE A CA 1
ATOM 1221 C C . ILE A 1 168 ? -78.077 -26.560 20.497 1.00 54.75 162 ILE A C 1
ATOM 1222 O O . ILE A 1 168 ? -77.865 -27.478 19.696 1.00 56.73 162 ILE A O 1
ATOM 1227 N N . ALA A 1 169 ? -78.012 -25.277 20.149 1.00 51.81 163 ALA A N 1
ATOM 1228 C CA . ALA A 1 169 ? -77.830 -24.882 18.755 1.00 51.37 163 ALA A CA 1
ATOM 1229 C C . ALA A 1 169 ? -76.486 -25.335 18.197 1.00 50.49 163 ALA A C 1
ATOM 1230 O O . ALA A 1 169 ? -75.429 -25.048 18.766 1.00 48.77 163 ALA A O 1
ATOM 1232 N N . GLN A 1 170 ? -76.538 -26.024 17.062 1.00 53.44 164 GLN A N 1
ATOM 1233 C CA . GLN A 1 170 ? -75.358 -26.392 16.294 1.00 56.99 164 GLN A CA 1
ATOM 1234 C C . GLN A 1 170 ? -75.118 -25.352 15.211 1.00 43.75 164 GLN A C 1
ATOM 1235 O O . GLN A 1 170 ? -76.035 -25.011 14.460 1.00 47.38 164 GLN A O 1
ATOM 1241 N N . GLY A 1 171 ? -73.891 -24.856 15.125 1.00 42.15 165 GLY A N 1
ATOM 1242 C CA . GLY A 1 171 ? -73.553 -23.949 14.047 1.00 39.48 165 GLY A CA 1
ATOM 1243 C C . GLY A 1 171 ? -72.164 -23.381 14.231 1.00 47.96 165 GLY A C 1
ATOM 1244 O O . GLY A 1 171 ? -71.312 -23.975 14.891 1.00 48.94 165 GLY A O 1
ATOM 1245 N N . ILE A 1 172 ? -71.960 -22.213 13.638 1.00 48.14 166 ILE A N 1
ATOM 1246 C CA . ILE A 1 172 ? -70.677 -21.529 13.700 1.00 47.56 166 ILE A CA 1
ATOM 1247 C C . ILE A 1 172 ? -70.622 -20.780 15.025 1.00 49.05 166 ILE A C 1
ATOM 1248 O O . ILE A 1 172 ? -71.618 -20.151 15.413 1.00 51.57 166 ILE A O 1
ATOM 1253 N N . PRO A 1 173 ? -69.509 -20.815 15.755 1.00 51.98 167 PRO A N 1
ATOM 1254 C CA . PRO A 1 173 ? -69.454 -20.097 17.031 1.00 49.37 167 PRO A CA 1
ATOM 1255 C C . PRO A 1 173 ? -69.413 -18.594 16.812 1.00 50.62 167 PRO A C 1
ATOM 1256 O O . PRO A 1 173 ? -69.068 -18.097 15.739 1.00 46.78 167 PRO A O 1
ATOM 1260 N N . SER A 1 174 ? -69.773 -17.868 17.862 1.00 58.93 168 SER A N 1
ATOM 1261 C CA . SER A 1 174 ? -69.886 -16.421 17.763 1.00 65.30 168 SER A CA 1
ATOM 1262 C C . SER A 1 174 ? -68.510 -15.775 17.652 1.00 66.38 168 SER A C 1
ATOM 1263 O O . SER A 1 174 ? -67.547 -16.208 18.293 1.00 63.06 168 SER A O 1
ATOM 1266 N N . GLY A 1 175 ? -68.420 -14.740 16.822 1.00 66.99 169 GLY A N 1
ATOM 1267 C CA . GLY A 1 175 ? -67.202 -13.955 16.734 1.00 67.00 169 GLY A CA 1
ATOM 1268 C C . GLY A 1 175 ? -66.009 -14.644 16.107 1.00 68.14 169 GLY A C 1
ATOM 1269 O O . GLY A 1 175 ? -64.881 -14.469 16.585 1.00 68.49 169 GLY A O 1
ATOM 1270 N N . VAL A 1 176 ? -66.225 -15.453 15.069 1.00 64.86 170 VAL A N 1
ATOM 1271 C CA . VAL A 1 176 ? -65.140 -16.082 14.323 1.00 56.42 170 VAL A CA 1
ATOM 1272 C C . VAL A 1 176 ? -65.338 -15.779 12.846 1.00 52.18 170 VAL A C 1
ATOM 1273 O O . VAL A 1 176 ? -66.441 -15.953 12.317 1.00 57.76 170 VAL A O 1
ATOM 1277 N N . ASN A 1 177 ? -64.270 -15.355 12.176 1.00 47.57 171 ASN A N 1
ATOM 1278 C CA . ASN A 1 177 ? -64.350 -15.123 10.744 1.00 43.20 171 ASN A CA 1
ATOM 1279 C C . ASN A 1 177 ? -64.490 -16.455 10.014 1.00 41.66 171 ASN A C 1
ATOM 1280 O O . ASN A 1 177 ? -63.944 -17.481 10.439 1.00 40.67 171 ASN A O 1
ATOM 1285 N N . LEU A 1 178 ? -65.218 -16.418 8.887 1.00 38.48 172 LEU A N 1
ATOM 1286 C CA . LEU A 1 178 ? -65.554 -17.634 8.148 1.00 35.92 172 LEU A CA 1
ATOM 1287 C C . LEU A 1 178 ? -64.314 -18.408 7.712 1.00 39.10 172 LEU A C 1
ATOM 1288 O O . LEU A 1 178 ? -64.348 -19.643 7.649 1.00 40.64 172 LEU A O 1
ATOM 1293 N N . GLU A 1 179 ? -63.217 -17.716 7.399 1.00 40.05 173 GLU A N 1
ATOM 1294 C CA . GLU A 1 179 ? -62.022 -18.430 6.967 1.00 45.32 173 GLU A CA 1
ATOM 1295 C C . GLU A 1 179 ? -61.330 -19.165 8.112 1.00 46.51 173 GLU A C 1
ATOM 1296 O O . GLU A 1 179 ? -60.376 -19.908 7.864 1.00 46.93 173 GLU A O 1
ATOM 1302 N N . ASN A 1 180 ? -61.769 -18.967 9.351 1.00 45.79 174 ASN A N 1
ATOM 1303 C CA . ASN A 1 180 ? -61.206 -19.670 10.492 1.00 48.06 174 ASN A CA 1
ATOM 1304 C C . ASN A 1 180 ? -62.150 -20.722 11.040 1.00 48.50 174 ASN A C 1
ATOM 1305 O O . ASN A 1 180 ? -61.814 -21.389 12.024 1.00 49.65 174 ASN A O 1
ATOM 1310 N N . VAL A 1 181 ? -63.303 -20.877 10.441 1.00 44.98 175 VAL A N 1
ATOM 1311 C CA . VAL A 1 181 ? -64.268 -21.899 10.818 1.00 42.51 175 VAL A CA 1
ATOM 1312 C C . VAL A 1 181 ? -63.924 -23.165 10.049 1.00 42.62 175 VAL A C 1
ATOM 1313 O O . VAL A 1 181 ? -63.537 -23.103 8.876 1.00 42.85 175 VAL A O 1
ATOM 1317 N N . ASP A 1 182 ? -64.033 -24.317 10.710 1.00 42.95 176 ASP A N 1
ATOM 1318 C CA . ASP A 1 182 ? -63.802 -25.589 10.036 1.00 44.16 176 ASP A CA 1
ATOM 1319 C C . ASP A 1 182 ? -64.813 -25.795 8.910 1.00 41.92 176 ASP A C 1
ATOM 1320 O O . ASP A 1 182 ? -66.008 -25.527 9.064 1.00 37.65 176 ASP A O 1
ATOM 1325 N N . LEU A 1 183 ? -64.323 -26.293 7.770 1.00 43.91 177 LEU A N 1
ATOM 1326 C CA . LEU A 1 183 ? -65.169 -26.417 6.585 1.00 48.46 177 LEU A CA 1
ATOM 1327 C C . LEU A 1 183 ? -66.360 -27.350 6.798 1.00 47.19 177 LEU A C 1
ATOM 1328 O O . LEU A 1 183 ? -67.439 -27.116 6.233 1.00 42.51 177 LEU A O 1
ATOM 1333 N N . ILE A 1 184 ? -66.195 -28.409 7.595 1.00 46.79 178 ILE A N 1
ATOM 1334 C CA . ILE A 1 184 ? -67.319 -29.305 7.850 1.00 44.93 178 ILE A CA 1
ATOM 1335 C C . ILE A 1 184 ? -68.382 -28.603 8.687 1.00 46.49 178 ILE A C 1
ATOM 1336 O O . ILE A 1 184 ? -69.583 -28.749 8.434 1.00 49.30 178 ILE A O 1
ATOM 1341 N N . SER A 1 185 ? -67.968 -27.812 9.682 1.00 41.88 179 SER A N 1
ATOM 1342 C CA . SER A 1 185 ? -68.953 -27.030 10.422 1.00 51.41 179 SER A CA 1
ATOM 1343 C C . SER A 1 185 ? -69.573 -25.949 9.546 1.00 46.94 179 SER A C 1
ATOM 1344 O O . SER A 1 185 ? -70.761 -25.636 9.684 1.00 42.90 179 SER A O 1
ATOM 1347 N N . LEU A 1 186 ? -68.796 -25.401 8.614 1.00 45.28 180 LEU A N 1
ATOM 1348 C CA . LEU A 1 186 ? -69.326 -24.386 7.714 1.00 40.84 180 LEU A CA 1
ATOM 1349 C C . LEU A 1 186 ? -70.324 -24.997 6.740 1.00 40.70 180 LEU A C 1
ATOM 1350 O O . LEU A 1 186 ? -71.339 -24.376 6.405 1.00 38.62 180 LEU A O 1
ATOM 1355 N N . ASN A 1 187 ? -70.052 -26.219 6.278 1.00 44.54 181 ASN A N 1
ATOM 1356 C CA . ASN A 1 187 ? -71.007 -26.911 5.425 1.00 46.30 181 ASN A CA 1
ATOM 1357 C C . ASN A 1 187 ? -72.318 -27.160 6.160 1.00 51.58 181 ASN A C 1
ATOM 1358 O O . ASN A 1 187 ? -73.400 -26.935 5.606 1.00 53.57 181 ASN A O 1
ATOM 1363 N N . LYS A 1 188 ? -72.241 -27.619 7.411 1.00 54.09 182 LYS A N 1
ATOM 1364 C CA . LYS A 1 188 ? -73.450 -27.869 8.192 1.00 51.60 182 LYS A CA 1
ATOM 1365 C C . LYS A 1 188 ? -74.253 -26.592 8.385 1.00 49.06 182 LYS A C 1
ATOM 1366 O O . LYS A 1 188 ? -75.470 -26.573 8.171 1.00 53.33 182 LYS A O 1
ATOM 1372 N N . ALA A 1 189 ? -73.586 -25.509 8.784 1.00 39.70 183 ALA A N 1
ATOM 1373 C CA . ALA A 1 189 ? -74.292 -24.267 9.078 1.00 38.98 183 ALA A CA 1
ATOM 1374 C C . ALA A 1 189 ? -74.949 -23.649 7.842 1.00 43.26 183 ALA A C 1
ATOM 1375 O O . ALA A 1 189 ? -75.844 -22.807 7.985 1.00 43.14 183 ALA A O 1
ATOM 1377 N N . MET A 1 190 ? -74.533 -24.040 6.635 1.00 44.57 184 MET A N 1
ATOM 1378 C CA . MET A 1 190 ? -75.213 -23.564 5.436 1.00 45.05 184 MET A CA 1
ATOM 1379 C C . MET A 1 190 ? -76.474 -24.376 5.158 1.00 48.01 184 MET A C 1
ATOM 1380 O O . MET A 1 190 ? -77.502 -23.818 4.757 1.00 43.72 184 MET A O 1
ATOM 1385 N N . ASN A 1 191 ? -76.403 -25.695 5.372 1.00 51.65 185 ASN A N 1
ATOM 1386 C CA . ASN A 1 191 ? -77.566 -26.563 5.216 1.00 55.10 185 ASN A CA 1
ATOM 1387 C C . ASN A 1 191 ? -78.604 -26.308 6.301 1.00 55.82 185 ASN A C 1
ATOM 1388 O O . ASN A 1 191 ? -79.796 -26.152 6.012 1.00 63.42 185 ASN A O 1
ATOM 1393 N N . PHE A 1 192 ? -78.180 -26.301 7.561 1.00 51.82 186 PHE A N 1
ATOM 1394 C CA . PHE A 1 192 ? -79.104 -26.094 8.667 1.00 54.10 186 PHE A CA 1
ATOM 1395 C C . PHE A 1 192 ? -79.282 -24.626 8.995 1.00 52.65 186 PHE A C 1
ATOM 1396 O O . PHE A 1 192 ? -79.527 -24.281 10.158 1.00 54.63 186 PHE A O 1
ATOM 1404 N N . ARG A 1 193 ? -79.154 -23.755 7.997 1.00 50.41 187 ARG A N 1
ATOM 1405 C CA . ARG A 1 193 ? -79.377 -22.333 8.205 1.00 45.08 187 ARG A CA 1
ATOM 1406 C C . ARG A 1 193 ? -80.775 -22.094 8.771 1.00 44.70 187 ARG A C 1
ATOM 1407 O O . ARG A 1 193 ? -81.701 -22.885 8.562 1.00 45.76 187 ARG A O 1
ATOM 1415 N N . THR A 1 194 ? -80.914 -20.998 9.513 1.00 44.13 188 THR A N 1
ATOM 1416 C CA . THR A 1 194 ? -82.099 -20.719 10.307 1.00 45.80 188 THR A CA 1
ATOM 1417 C C . THR A 1 194 ? -82.715 -19.389 9.905 1.00 49.93 188 THR A C 1
ATOM 1418 O O . THR A 1 194 ? -82.070 -18.543 9.282 1.00 50.90 188 THR A O 1
ATOM 1422 N N . LYS A 1 195 ? -83.976 -19.210 10.288 1.00 54.18 189 LYS A N 1
ATOM 1423 C CA . LYS A 1 195 ? -84.664 -17.945 10.074 1.00 53.33 189 LYS A CA 1
ATOM 1424 C C . LYS A 1 195 ? -84.057 -16.854 10.945 1.00 53.80 189 LYS A C 1
ATOM 1425 O O . LYS A 1 195 ? -83.903 -15.715 10.507 1.00 59.66 189 LYS A O 1
ATOM 1427 N N . LEU B 1 11 ? -26.396 -5.083 4.066 1.00 75.34 5 LEU B N 1
ATOM 1428 C CA . LEU B 1 11 ? -26.989 -5.207 2.733 1.00 68.84 5 LEU B CA 1
ATOM 1429 C C . LEU B 1 11 ? -28.380 -4.583 2.689 1.00 64.89 5 LEU B C 1
ATOM 1430 O O . LEU B 1 11 ? -29.349 -5.187 3.130 1.00 62.87 5 LEU B O 1
ATOM 1435 N N . GLU B 1 12 ? -28.476 -3.366 2.144 1.00 64.88 6 GLU B N 1
ATOM 1436 C CA . GLU B 1 12 ? -29.746 -2.648 2.176 1.00 61.42 6 GLU B CA 1
ATOM 1437 C C . GLU B 1 12 ? -30.786 -3.270 1.253 1.00 59.16 6 GLU B C 1
ATOM 1438 O O . GLU B 1 12 ? -31.976 -3.278 1.586 1.00 57.99 6 GLU B O 1
ATOM 1440 N N . LYS B 1 13 ? -30.371 -3.821 0.111 1.00 57.46 7 LYS B N 1
ATOM 1441 C CA . LYS B 1 13 ? -31.348 -4.441 -0.777 1.00 47.75 7 LYS B CA 1
ATOM 1442 C C . LYS B 1 13 ? -31.933 -5.706 -0.165 1.00 49.31 7 LYS B C 1
ATOM 1443 O O . LYS B 1 13 ? -33.118 -5.998 -0.361 1.00 50.56 7 LYS B O 1
ATOM 1449 N N . PHE B 1 14 ? -31.134 -6.445 0.601 1.00 49.84 8 PHE B N 1
ATOM 1450 C CA . PHE B 1 14 ? -31.627 -7.665 1.222 1.00 50.90 8 PHE B CA 1
ATOM 1451 C C . PHE B 1 14 ? -32.540 -7.350 2.400 1.00 54.39 8 PHE B C 1
ATOM 1452 O O . PHE B 1 14 ? -33.535 -8.055 2.628 1.00 48.62 8 PHE B O 1
ATOM 1460 N N . ASN B 1 15 ? -32.230 -6.286 3.147 1.00 58.95 9 ASN B N 1
ATOM 1461 C CA . ASN B 1 15 ? -33.080 -5.916 4.272 1.00 58.73 9 ASN B CA 1
ATOM 1462 C C . ASN B 1 15 ? -34.418 -5.385 3.782 1.00 55.53 9 ASN B C 1
ATOM 1463 O O . ASN B 1 15 ? -35.460 -5.660 4.390 1.00 56.32 9 ASN B O 1
ATOM 1468 N N . GLU B 1 16 ? -34.407 -4.637 2.674 1.00 53.10 10 GLU B N 1
ATOM 1469 C CA . GLU B 1 16 ? -35.656 -4.159 2.089 1.00 53.05 10 GLU B CA 1
ATOM 1470 C C . GLU B 1 16 ? -36.554 -5.324 1.684 1.00 50.31 10 GLU B C 1
ATOM 1471 O O . GLU B 1 16 ? -37.772 -5.282 1.901 1.00 46.04 10 GLU B O 1
ATOM 1474 N N . LEU B 1 17 ? -35.970 -6.381 1.108 1.00 46.52 11 LEU B N 1
ATOM 1475 C CA . LEU B 1 17 ? -36.760 -7.558 0.772 1.00 45.04 11 LEU B CA 1
ATOM 1476 C C . LEU B 1 17 ? -37.319 -8.213 2.031 1.00 48.07 11 LEU B C 1
ATOM 1477 O O . LEU B 1 17 ? -38.497 -8.594 2.071 1.00 41.70 11 LEU B O 1
ATOM 1482 N N . VAL B 1 18 ? -36.499 -8.306 3.084 1.00 50.61 12 VAL B N 1
ATOM 1483 C CA . VAL B 1 18 ? -36.945 -8.897 4.342 1.00 49.94 12 VAL B CA 1
ATOM 1484 C C . VAL B 1 18 ? -38.066 -8.063 4.942 1.00 54.58 12 VAL B C 1
ATOM 1485 O O . VAL B 1 18 ? -39.042 -8.604 5.478 1.00 59.97 12 VAL B O 1
ATOM 1489 N N . GLU B 1 19 ? -37.961 -6.733 4.843 1.00 53.35 13 GLU B N 1
ATOM 1490 C CA . GLU B 1 19 ? -39.002 -5.883 5.408 1.00 51.51 13 GLU B CA 1
ATOM 1491 C C . GLU B 1 19 ? -40.303 -5.991 4.617 1.00 49.22 13 GLU B C 1
ATOM 1492 O O . GLU B 1 19 ? -41.390 -5.897 5.197 1.00 51.49 13 GLU B O 1
ATOM 1494 N N . SER B 1 20 ? -40.216 -6.224 3.306 1.00 41.53 14 SER B N 1
ATOM 1495 C CA . SER B 1 20 ? -41.427 -6.405 2.518 1.00 38.40 14 SER B CA 1
ATOM 1496 C C . SER B 1 20 ? -42.151 -7.671 2.928 1.00 42.77 14 SER B C 1
ATOM 1497 O O . SER B 1 20 ? -43.385 -7.724 2.899 1.00 48.12 14 SER B O 1
ATOM 1500 N N . PHE B 1 21 ? -41.399 -8.699 3.303 1.00 43.92 15 PHE B N 1
ATOM 1501 C CA . PHE B 1 21 ? -42.010 -9.943 3.727 1.00 43.82 15 PHE B CA 1
ATOM 1502 C C . PHE B 1 21 ? -42.538 -9.856 5.152 1.00 45.66 15 PHE B C 1
ATOM 1503 O O . PHE B 1 21 ? -43.581 -10.445 5.454 1.00 49.50 15 PHE B O 1
ATOM 1511 N N . ALA B 1 22 ? -41.866 -9.102 6.026 1.00 44.52 16 ALA B N 1
ATOM 1512 C CA . ALA B 1 22 ? -42.363 -8.971 7.391 1.00 47.23 16 ALA B CA 1
ATOM 1513 C C . ALA B 1 22 ? -43.626 -8.125 7.461 1.00 51.32 16 ALA B C 1
ATOM 1514 O O . ALA B 1 22 ? -44.412 -8.287 8.401 1.00 54.76 16 ALA B O 1
ATOM 1516 N N . ASN B 1 23 ? -43.847 -7.245 6.481 1.00 49.45 17 ASN B N 1
ATOM 1517 C CA . ASN B 1 23 ? -45.079 -6.471 6.426 1.00 51.98 17 ASN B CA 1
ATOM 1518 C C . ASN B 1 23 ? -46.290 -7.329 6.087 1.00 49.13 17 ASN B C 1
ATOM 1519 O O . ASN B 1 23 ? -47.422 -6.895 6.325 1.00 48.96 17 ASN B O 1
ATOM 1524 N N . LEU B 1 24 ? -46.074 -8.513 5.510 1.00 46.09 18 LEU B N 1
ATOM 1525 C CA . LEU B 1 24 ? -47.175 -9.398 5.153 1.00 43.84 18 LEU B CA 1
ATOM 1526 C C . LEU B 1 24 ? -47.872 -9.908 6.415 1.00 44.31 18 LEU B C 1
ATOM 1527 O O . LEU B 1 24 ? -47.205 -10.224 7.405 1.00 50.28 18 LEU B O 1
ATOM 1532 N N . PRO B 1 25 ? -49.205 -9.972 6.421 1.00 40.09 19 PRO B N 1
ATOM 1533 C CA . PRO B 1 25 ? -49.920 -10.456 7.613 1.00 42.96 19 PRO B CA 1
ATOM 1534 C C . PRO B 1 25 ? -49.556 -11.891 7.967 1.00 48.45 19 PRO B C 1
ATOM 1535 O O . PRO B 1 25 ? -49.470 -12.765 7.102 1.00 55.95 19 PRO B O 1
ATOM 1539 N N . THR B 1 26 ? -49.344 -12.121 9.265 1.00 49.65 20 THR B N 1
ATOM 1540 C CA . THR B 1 26 ? -48.976 -13.412 9.849 1.00 50.94 20 THR B CA 1
ATOM 1541 C C . THR B 1 26 ? -47.588 -13.882 9.438 1.00 52.36 20 THR B C 1
ATOM 1542 O O . THR B 1 26 ? -47.325 -15.087 9.443 1.00 55.57 20 THR B O 1
ATOM 1546 N N . ILE B 1 27 ? -46.693 -12.967 9.074 1.00 51.29 21 ILE B N 1
ATOM 1547 C CA . ILE B 1 27 ? -45.319 -13.305 8.712 1.00 52.16 21 ILE B CA 1
ATOM 1548 C C . ILE B 1 27 ? -44.382 -12.507 9.605 1.00 50.50 21 ILE B C 1
ATOM 1549 O O . ILE B 1 27 ? -44.442 -11.271 9.631 1.00 47.83 21 ILE B O 1
ATOM 1554 N N . GLY B 1 28 ? -43.507 -13.209 10.324 1.00 59.98 22 GLY B N 1
ATOM 1555 C CA . GLY B 1 28 ? -42.572 -12.579 11.227 1.00 60.62 22 GLY B CA 1
ATOM 1556 C C . GLY B 1 28 ? -41.197 -12.413 10.600 1.00 57.87 22 GLY B C 1
ATOM 1557 O O . GLY B 1 28 ? -40.952 -12.779 9.455 1.00 59.86 22 GLY B O 1
ATOM 1558 N N . LYS B 1 29 ? -40.290 -11.832 11.387 1.00 58.74 23 LYS B N 1
ATOM 1559 C CA . LYS B 1 29 ? -38.946 -11.569 10.883 1.00 53.40 23 LYS B CA 1
ATOM 1560 C C . LYS B 1 29 ? -38.240 -12.862 10.505 1.00 51.56 23 LYS B C 1
ATOM 1561 O O . LYS B 1 29 ? -37.570 -12.928 9.469 1.00 50.97 23 LYS B O 1
ATOM 1563 N N . LYS B 1 30 ? -38.401 -13.911 11.315 1.00 51.77 24 LYS B N 1
ATOM 1564 C CA . LYS B 1 30 ? -37.695 -15.158 11.039 1.00 55.89 24 LYS B CA 1
ATOM 1565 C C . LYS B 1 30 ? -38.139 -15.751 9.709 1.00 57.65 24 LYS B C 1
ATOM 1566 O O . LYS B 1 30 ? -37.307 -16.083 8.855 1.00 63.49 24 LYS B O 1
ATOM 1568 N N . THR B 1 31 ? -39.451 -15.862 9.497 1.00 50.80 25 THR B N 1
ATOM 1569 C CA . THR B 1 31 ? -39.927 -16.339 8.206 1.00 43.06 25 THR B CA 1
ATOM 1570 C C . THR B 1 31 ? -39.543 -15.371 7.096 1.00 40.51 25 THR B C 1
ATOM 1571 O O . THR B 1 31 ? -39.084 -15.795 6.028 1.00 44.94 25 THR B O 1
ATOM 1575 N N . ALA B 1 32 ? -39.655 -14.065 7.356 1.00 38.43 26 ALA B N 1
ATOM 1576 C CA . ALA B 1 32 ? -39.282 -13.073 6.352 1.00 40.50 26 ALA B CA 1
ATOM 1577 C C . ALA B 1 32 ? -37.836 -13.254 5.908 1.00 44.22 26 ALA B C 1
ATOM 1578 O O . ALA B 1 32 ? -37.536 -13.207 4.708 1.00 43.82 26 ALA B O 1
ATOM 1580 N N . ILE B 1 33 ? -36.933 -13.483 6.864 1.00 47.47 27 ILE B N 1
ATOM 1581 C CA . ILE B 1 33 ? -35.523 -13.671 6.543 1.00 48.16 27 ILE B CA 1
ATOM 1582 C C . ILE B 1 33 ? -35.323 -14.945 5.731 1.00 47.69 27 ILE B C 1
ATOM 1583 O O . ILE B 1 33 ? -34.628 -14.943 4.707 1.00 52.21 27 ILE B O 1
ATOM 1588 N N . ARG B 1 34 ? -35.920 -16.054 6.177 1.00 45.30 28 ARG B N 1
ATOM 1589 C CA . ARG B 1 34 ? -35.777 -17.304 5.442 1.00 43.52 28 ARG B CA 1
ATOM 1590 C C . ARG B 1 34 ? -36.257 -17.147 4.003 1.00 40.85 28 ARG B C 1
ATOM 1591 O O . ARG B 1 34 ? -35.577 -17.584 3.066 1.00 41.94 28 ARG B O 1
ATOM 1599 N N . LEU B 1 35 ? -37.409 -16.491 3.806 1.00 38.14 29 LEU B N 1
ATOM 1600 C CA . LEU B 1 35 ? -37.932 -16.302 2.457 1.00 37.06 29 LEU B CA 1
ATOM 1601 C C . LEU B 1 35 ? -36.961 -15.513 1.589 1.00 39.91 29 LEU B C 1
ATOM 1602 O O . LEU B 1 35 ? -36.725 -15.868 0.428 1.00 41.06 29 LEU B O 1
ATOM 1607 N N . ALA B 1 36 ? -36.393 -14.435 2.135 1.00 45.21 30 ALA B N 1
ATOM 1608 C CA . ALA B 1 36 ? -35.462 -13.614 1.368 1.00 44.04 30 ALA B CA 1
ATOM 1609 C C . ALA B 1 36 ? -34.215 -14.403 0.987 1.00 46.64 30 ALA B C 1
ATOM 1610 O O . ALA B 1 36 ? -33.770 -14.359 -0.165 1.00 48.41 30 ALA B O 1
ATOM 1612 N N . TYR B 1 37 ? -33.627 -15.122 1.951 1.00 49.54 31 TYR B N 1
ATOM 1613 C CA . TYR B 1 37 ? -32.486 -15.979 1.638 1.00 53.32 31 TYR B CA 1
ATOM 1614 C C . TYR B 1 37 ? -32.846 -16.987 0.555 1.00 49.50 31 TYR B C 1
ATOM 1615 O O . TYR B 1 37 ? -32.026 -17.298 -0.316 1.00 49.66 31 TYR B O 1
ATOM 1624 N N . HIS B 1 38 ? -34.078 -17.496 0.590 1.00 46.80 32 HIS B N 1
ATOM 1625 C CA . HIS B 1 38 ? -34.493 -18.482 -0.395 1.00 50.22 32 HIS B CA 1
ATOM 1626 C C . HIS B 1 38 ? -34.558 -17.890 -1.801 1.00 55.93 32 HIS B C 1
ATOM 1627 O O . HIS B 1 38 ? -34.309 -18.598 -2.784 1.00 61.73 32 HIS B O 1
ATOM 1634 N N . LEU B 1 39 ? -34.858 -16.599 -1.921 1.00 51.45 33 LEU B N 1
ATOM 1635 C CA . LEU B 1 39 ? -34.937 -15.985 -3.237 1.00 52.75 33 LEU B CA 1
ATOM 1636 C C . LEU B 1 39 ? -33.594 -15.472 -3.735 1.00 57.42 33 LEU B C 1
ATOM 1637 O O . LEU B 1 39 ? -33.377 -15.402 -4.950 1.00 61.37 33 LEU B O 1
ATOM 1642 N N . CYS B 1 40 ? -32.686 -15.124 -2.833 1.00 54.32 34 CYS B N 1
ATOM 1643 C CA . CYS B 1 40 ? -31.393 -14.591 -3.229 1.00 53.73 34 CYS B CA 1
ATOM 1644 C C . CYS B 1 40 ? -30.336 -15.660 -3.484 1.00 58.06 34 CYS B C 1
ATOM 1645 O O . CYS B 1 40 ? -29.350 -15.378 -4.174 1.00 64.50 34 CYS B O 1
ATOM 1648 N N . ILE B 1 41 ? -30.498 -16.871 -2.953 1.00 54.28 35 ILE B N 1
ATOM 1649 C CA . ILE B 1 41 ? -29.454 -17.879 -3.105 1.00 64.01 35 ILE B CA 1
ATOM 1650 C C . ILE B 1 41 ? -29.784 -18.753 -4.306 1.00 71.29 35 ILE B C 1
ATOM 1651 O O . ILE B 1 41 ? -29.181 -18.615 -5.377 1.00 73.69 35 ILE B O 1
ATOM 1656 N N . ASN B 1 42 ? -30.760 -19.643 -4.141 1.00 74.56 36 ASN B N 1
ATOM 1657 C CA . ASN B 1 42 ? -31.058 -20.636 -5.172 1.00 82.94 36 ASN B CA 1
ATOM 1658 C C . ASN B 1 42 ? -31.923 -20.057 -6.290 1.00 82.99 36 ASN B C 1
ATOM 1659 O O . ASN B 1 42 ? -31.440 -19.791 -7.396 1.00 81.91 36 ASN B O 1
ATOM 1661 N N . ASN B 1 43 ? -33.208 -19.843 -5.995 1.00 80.33 37 ASN B N 1
ATOM 1662 C CA . ASN B 1 43 ? -34.251 -19.612 -6.997 1.00 79.74 37 ASN B CA 1
ATOM 1663 C C . ASN B 1 43 ? -34.221 -18.181 -7.529 1.00 76.71 37 ASN B C 1
ATOM 1664 O O . ASN B 1 43 ? -35.026 -17.324 -7.159 1.00 75.45 37 ASN B O 1
ATOM 1669 N N . GLN B 1 44 ? -33.273 -17.925 -8.431 1.00 70.23 38 GLN B N 1
ATOM 1670 C CA . GLN B 1 44 ? -33.268 -16.652 -9.142 1.00 71.68 38 GLN B CA 1
ATOM 1671 C C . GLN B 1 44 ? -34.360 -16.605 -10.210 1.00 78.56 38 GLN B C 1
ATOM 1672 O O . GLN B 1 44 ? -34.940 -15.540 -10.453 1.00 83.11 38 GLN B O 1
ATOM 1674 N N . ILE B 1 45 ? -34.664 -17.743 -10.843 1.00 76.45 39 ILE B N 1
ATOM 1675 C CA . ILE B 1 45 ? -35.717 -17.795 -11.855 1.00 70.34 39 ILE B CA 1
ATOM 1676 C C . ILE B 1 45 ? -37.101 -17.806 -11.209 1.00 67.59 39 ILE B C 1
ATOM 1677 O O . ILE B 1 45 ? -38.037 -17.173 -11.711 1.00 70.01 39 ILE B O 1
ATOM 1682 N N . ASP B 1 46 ? -37.256 -18.518 -10.089 1.00 64.45 40 ASP B N 1
ATOM 1683 C CA . ASP B 1 46 ? -38.558 -18.599 -9.436 1.00 62.71 40 ASP B CA 1
ATOM 1684 C C . ASP B 1 46 ? -38.917 -17.299 -8.729 1.00 56.92 40 ASP B C 1
ATOM 1685 O O . ASP B 1 46 ? -40.103 -16.959 -8.622 1.00 63.01 40 ASP B O 1
ATOM 1690 N N . GLY B 1 47 ? -37.922 -16.558 -8.241 1.00 52.95 41 GLY B N 1
ATOM 1691 C CA . GLY B 1 47 ? -38.226 -15.283 -7.621 1.00 48.39 41 GLY B CA 1
ATOM 1692 C C . GLY B 1 47 ? -38.652 -14.254 -8.641 1.00 50.98 41 GLY B C 1
ATOM 1693 O O . GLY B 1 47 ? -39.482 -13.389 -8.351 1.00 54.70 41 GLY B O 1
ATOM 1694 N N . MET B 1 48 ? -38.129 -14.364 -9.861 1.00 52.23 42 MET B N 1
ATOM 1695 C CA . MET B 1 48 ? -38.553 -13.491 -10.944 1.00 54.46 42 MET B CA 1
ATOM 1696 C C . MET B 1 48 ? -39.976 -13.822 -11.383 1.00 56.09 42 MET B C 1
ATOM 1697 O O . MET B 1 48 ? -40.729 -12.922 -11.775 1.00 54.47 42 MET B O 1
ATOM 1702 N N . LYS B 1 49 ? -40.374 -15.098 -11.292 1.00 53.49 43 LYS B N 1
ATOM 1703 C CA . LYS B 1 49 ? -41.740 -15.474 -11.630 1.00 54.58 43 LYS B CA 1
ATOM 1704 C C . LYS B 1 49 ? -42.719 -15.053 -10.544 1.00 54.78 43 LYS B C 1
ATOM 1705 O O . LYS B 1 49 ? -43.857 -14.672 -10.851 1.00 57.99 43 LYS B O 1
ATOM 1707 N N . LEU B 1 50 ? -42.294 -15.085 -9.281 1.00 46.22 44 LEU B N 1
ATOM 1708 C CA . LEU B 1 50 ? -43.167 -14.602 -8.220 1.00 41.78 44 LEU B CA 1
ATOM 1709 C C . LEU B 1 50 ? -43.395 -13.102 -8.348 1.00 40.36 44 LEU B C 1
ATOM 1710 O O . LEU B 1 50 ? -44.518 -12.618 -8.151 1.00 37.23 44 LEU B O 1
ATOM 1715 N N . ALA B 1 51 ? -42.352 -12.354 -8.709 1.00 37.84 45 ALA B N 1
ATOM 1716 C CA . ALA B 1 51 ? -42.529 -10.930 -8.959 1.00 35.00 45 ALA B CA 1
ATOM 1717 C C . ALA B 1 51 ? -43.530 -10.712 -10.080 1.00 39.76 45 ALA B C 1
ATOM 1718 O O . ALA B 1 51 ? -44.459 -9.908 -9.951 1.00 45.07 45 ALA B O 1
ATOM 1720 N N . HIS B 1 52 ? -43.375 -11.455 -11.178 1.00 42.30 46 HIS B N 1
ATOM 1721 C CA . HIS B 1 52 ? -44.291 -11.330 -12.308 1.00 46.55 46 HIS B CA 1
ATOM 1722 C C . HIS B 1 52 ? -45.720 -11.678 -11.906 1.00 44.69 46 HIS B C 1
ATOM 1723 O O . HIS B 1 52 ? -46.675 -11.020 -12.337 1.00 40.43 46 HIS B O 1
ATOM 1730 N N . ASN B 1 53 ? -45.886 -12.703 -11.068 1.00 47.38 47 ASN B N 1
ATOM 1731 C CA . ASN B 1 53 ? -47.228 -13.137 -10.701 1.00 41.66 47 ASN B CA 1
ATOM 1732 C C . ASN B 1 53 ? -47.907 -12.142 -9.770 1.00 36.44 47 ASN B C 1
ATOM 1733 O O . ASN B 1 53 ? -49.132 -11.995 -9.812 1.00 39.30 47 ASN B O 1
ATOM 1738 N N . ILE B 1 54 ? -47.138 -11.447 -8.933 1.00 33.26 48 ILE B N 1
ATOM 1739 C CA . ILE B 1 54 ? -47.719 -10.377 -8.128 1.00 37.98 48 ILE B CA 1
ATOM 1740 C C . ILE B 1 54 ? -48.248 -9.280 -9.045 1.00 40.95 48 ILE B C 1
ATOM 1741 O O . ILE B 1 54 ? -49.422 -8.898 -8.981 1.00 43.50 48 ILE B O 1
ATOM 1746 N N . GLU B 1 55 ? -47.386 -8.776 -9.930 1.00 37.18 49 GLU B N 1
ATOM 1747 C CA . GLU B 1 55 ? -47.778 -7.705 -10.835 1.00 36.64 49 GLU B CA 1
ATOM 1748 C C . GLU B 1 55 ? -48.961 -8.119 -11.704 1.00 42.97 49 GLU B C 1
ATOM 1749 O O . GLU B 1 55 ? -49.896 -7.336 -11.905 1.00 47.58 49 GLU B O 1
ATOM 1751 N N . ASN B 1 56 ? -48.955 -9.358 -12.198 1.00 42.30 50 ASN B N 1
ATOM 1752 C CA . ASN B 1 56 ? -50.011 -9.817 -13.096 1.00 44.76 50 ASN B CA 1
ATOM 1753 C C . ASN B 1 56 ? -51.365 -9.904 -12.395 1.00 43.04 50 ASN B C 1
ATOM 1754 O O . ASN B 1 56 ? -52.399 -9.576 -12.989 1.00 46.35 50 ASN B O 1
ATOM 1759 N N . ALA B 1 57 ? -51.389 -10.350 -11.139 1.00 40.55 51 ALA B N 1
ATOM 1760 C CA . ALA B 1 57 ? -52.663 -10.475 -10.437 1.00 41.94 51 ALA B CA 1
ATOM 1761 C C . ALA B 1 57 ? -53.219 -9.116 -10.037 1.00 44.64 51 ALA B C 1
ATOM 1762 O O . ALA B 1 57 ? -54.441 -8.923 -10.027 1.00 52.62 51 ALA B O 1
ATOM 1764 N N . ILE B 1 58 ? -52.346 -8.158 -9.725 1.00 39.66 52 ILE B N 1
ATOM 1765 C CA . ILE B 1 58 ? -52.825 -6.831 -9.370 1.00 42.91 52 ILE B CA 1
ATOM 1766 C C . ILE B 1 58 ? -53.391 -6.131 -10.600 1.00 50.49 52 ILE B C 1
ATOM 1767 O O . ILE B 1 58 ? -54.374 -5.385 -10.503 1.00 56.32 52 ILE B O 1
ATOM 1772 N N . ARG B 1 59 ? -52.818 -6.395 -11.776 1.00 49.76 53 ARG B N 1
ATOM 1773 C CA . ARG B 1 59 ? -53.277 -5.751 -13.000 1.00 51.55 53 ARG B CA 1
ATOM 1774 C C . ARG B 1 59 ? -54.598 -6.319 -13.513 1.00 48.78 53 ARG B C 1
ATOM 1775 O O . ARG B 1 59 ? -55.322 -5.621 -14.230 1.00 47.26 53 ARG B O 1
ATOM 1783 N N . PHE B 1 60 ? -54.929 -7.567 -13.186 1.00 50.90 54 PHE B N 1
ATOM 1784 C CA . PHE B 1 60 ? -56.125 -8.195 -13.736 1.00 58.49 54 PHE B CA 1
ATOM 1785 C C . PHE B 1 60 ? -57.273 -8.372 -12.756 1.00 58.98 54 PHE B C 1
ATOM 1786 O O . PHE B 1 60 ? -58.406 -8.566 -13.203 1.00 66.46 54 PHE B O 1
ATOM 1794 N N . ILE B 1 61 ? -57.027 -8.313 -11.455 1.00 55.68 55 ILE B N 1
ATOM 1795 C CA . ILE B 1 61 ? -58.080 -8.559 -10.472 1.00 53.58 55 ILE B CA 1
ATOM 1796 C C . ILE B 1 61 ? -58.965 -7.323 -10.361 1.00 49.65 55 ILE B C 1
ATOM 1797 O O . ILE B 1 61 ? -58.475 -6.205 -10.165 1.00 57.49 55 ILE B O 1
ATOM 1802 N N . LYS B 1 62 ? -60.268 -7.518 -10.506 1.00 43.29 56 LYS B N 1
ATOM 1803 C CA . LYS B 1 62 ? -61.253 -6.455 -10.390 1.00 41.53 56 LYS B CA 1
ATOM 1804 C C . LYS B 1 62 ? -62.503 -7.019 -9.741 1.00 41.42 56 LYS B C 1
ATOM 1805 O O . LYS B 1 62 ? -62.764 -8.227 -9.825 1.00 37.95 56 LYS B O 1
ATOM 1807 N N . PRO B 1 63 ? -63.311 -6.181 -9.089 1.00 44.33 57 PRO B N 1
ATOM 1808 C CA . PRO B 1 63 ? -64.569 -6.679 -8.522 1.00 39.28 57 PRO B CA 1
ATOM 1809 C C . PRO B 1 63 ? -65.541 -7.038 -9.633 1.00 40.91 57 PRO B C 1
ATOM 1810 O O . PRO B 1 63 ? -65.639 -6.340 -10.645 1.00 43.77 57 PRO B O 1
ATOM 1814 N N . CYS B 1 64 ? -66.250 -8.148 -9.444 1.00 40.40 58 CYS B N 1
ATOM 1815 C CA . CYS B 1 64 ? -67.278 -8.543 -10.397 1.00 37.66 58 CYS B CA 1
ATOM 1816 C C . CYS B 1 64 ? -68.341 -7.458 -10.477 1.00 38.34 58 CYS B C 1
ATOM 1817 O O . CYS B 1 64 ? -68.833 -6.983 -9.450 1.00 37.47 58 CYS B O 1
ATOM 1820 N N . GLU B 1 65 ? -68.699 -7.065 -11.702 1.00 41.74 59 GLU B N 1
ATOM 1821 C CA . GLU B 1 65 ? -69.639 -5.961 -11.874 1.00 44.81 59 GLU B CA 1
ATOM 1822 C C . GLU B 1 65 ? -71.015 -6.277 -11.283 1.00 48.86 59 GLU B C 1
ATOM 1823 O O . GLU B 1 65 ? -71.733 -5.362 -10.870 1.00 50.42 59 GLU B O 1
ATOM 1825 N N . GLN B 1 66 ? -71.394 -7.552 -11.207 1.00 41.72 60 GLN B N 1
ATOM 1826 C CA . GLN B 1 66 ? -72.688 -7.931 -10.643 1.00 44.35 60 GLN B CA 1
ATOM 1827 C C . GLN B 1 66 ? -72.634 -8.076 -9.119 1.00 48.04 60 GLN B C 1
ATOM 1828 O O . GLN B 1 66 ? -73.403 -7.433 -8.400 1.00 58.56 60 GLN B O 1
ATOM 1834 N N . CYS B 1 67 ? -71.749 -8.935 -8.613 1.00 44.87 61 CYS B N 1
ATOM 1835 C CA . CYS B 1 67 ? -71.790 -9.330 -7.214 1.00 44.46 61 CYS B CA 1
ATOM 1836 C C . CYS B 1 67 ? -70.661 -8.772 -6.356 1.00 40.66 61 CYS B C 1
ATOM 1837 O O . CYS B 1 67 ? -70.798 -8.759 -5.129 1.00 36.32 61 CYS B O 1
ATOM 1840 N N . GLY B 1 68 ? -69.529 -8.401 -6.947 1.00 38.41 62 GLY B N 1
ATOM 1841 C CA . GLY B 1 68 ? -68.424 -7.850 -6.194 1.00 36.22 62 GLY B CA 1
ATOM 1842 C C . GLY B 1 68 ? -67.317 -8.828 -5.877 1.00 38.11 62 GLY B C 1
ATOM 1843 O O . GLY B 1 68 ? -66.352 -8.450 -5.207 1.00 44.37 62 GLY B O 1
ATOM 1844 N N . ALA B 1 69 ? -67.410 -10.061 -6.356 1.00 35.83 63 ALA B N 1
ATOM 1845 C CA . ALA B 1 69 ? -66.422 -11.067 -6.028 1.00 31.76 63 ALA B CA 1
ATOM 1846 C C . ALA B 1 69 ? -65.115 -10.774 -6.752 1.00 32.83 63 ALA B C 1
ATOM 1847 O O . ALA B 1 69 ? -65.040 -9.912 -7.634 1.00 41.27 63 ALA B O 1
ATOM 1849 N N . LEU B 1 70 ? -64.076 -11.519 -6.387 1.00 28.25 64 LEU B N 1
ATOM 1850 C CA . LEU B 1 70 ? -62.847 -11.467 -7.159 1.00 33.53 64 LEU B CA 1
ATOM 1851 C C . LEU B 1 70 ? -63.116 -11.987 -8.559 1.00 37.30 64 LEU B C 1
ATOM 1852 O O . LEU B 1 70 ? -63.757 -13.029 -8.739 1.00 38.11 64 LEU B O 1
ATOM 1857 N N . SER B 1 71 ? -62.648 -11.237 -9.554 1.00 38.25 65 SER B N 1
ATOM 1858 C CA . SER B 1 71 ? -62.876 -11.600 -10.938 1.00 40.32 65 SER B CA 1
ATOM 1859 C C . SER B 1 71 ? -61.690 -11.152 -11.775 1.00 44.43 65 SER B C 1
ATOM 1860 O O . SER B 1 71 ? -60.973 -10.213 -11.419 1.00 45.44 65 SER B O 1
ATOM 1863 N N . GLU B 1 72 ? -61.493 -11.832 -12.897 1.00 50.35 66 GLU B N 1
ATOM 1864 C CA . GLU B 1 72 ? -60.548 -11.386 -13.906 1.00 53.90 66 GLU B CA 1
ATOM 1865 C C . GLU B 1 72 ? -61.241 -10.991 -15.202 1.00 59.45 66 GLU B C 1
ATOM 1866 O O . GLU B 1 72 ? -60.567 -10.586 -16.155 1.00 69.84 66 GLU B O 1
ATOM 1872 N N . ASN B 1 73 ? -62.563 -11.109 -15.263 1.00 54.66 67 ASN B N 1
ATOM 1873 C CA . ASN B 1 73 ? -63.385 -10.603 -16.353 1.00 53.57 67 ASN B CA 1
ATOM 1874 C C . ASN B 1 73 ? -64.446 -9.668 -15.765 1.00 54.69 67 ASN B C 1
ATOM 1875 O O . ASN B 1 73 ? -64.443 -9.367 -14.569 1.00 52.34 67 ASN B O 1
ATOM 1880 N N . GLU B 1 74 ? -65.373 -9.218 -16.611 1.00 60.01 68 GLU B N 1
ATOM 1881 C CA . GLU B 1 74 ? -66.411 -8.311 -16.132 1.00 56.45 68 GLU B CA 1
ATOM 1882 C C . GLU B 1 74 ? -67.373 -9.027 -15.195 1.00 54.76 68 GLU B C 1
ATOM 1883 O O . GLU B 1 74 ? -67.801 -8.463 -14.182 1.00 55.26 68 GLU B O 1
ATOM 1885 N N . LEU B 1 75 ? -67.717 -10.270 -15.510 1.00 56.57 69 LEU B N 1
ATOM 1886 C CA . LEU B 1 75 ? -68.498 -11.114 -14.623 1.00 53.50 69 LEU B CA 1
ATOM 1887 C C . LEU B 1 75 ? -67.614 -12.235 -14.100 1.00 51.17 69 LEU B C 1
ATOM 1888 O O . LEU B 1 75 ? -66.796 -12.788 -14.840 1.00 53.91 69 LEU B O 1
ATOM 1893 N N . CYS B 1 76 ? -67.783 -12.568 -12.825 1.00 45.75 70 CYS B N 1
ATOM 1894 C CA . CYS B 1 76 ? -67.018 -13.658 -12.253 1.00 39.28 70 CYS B CA 1
ATOM 1895 C C . CYS B 1 76 ? -67.542 -14.989 -12.791 1.00 40.84 70 CYS B C 1
ATOM 1896 O O . CYS B 1 76 ? -68.561 -15.051 -13.487 1.00 42.68 70 CYS B O 1
ATOM 1899 N N . GLU B 1 77 ? -66.823 -16.068 -12.481 1.00 41.46 71 GLU B N 1
ATOM 1900 C CA . GLU B 1 77 ? -67.225 -17.364 -13.020 1.00 44.22 71 GLU B CA 1
ATOM 1901 C C . GLU B 1 77 ? -68.495 -17.876 -12.360 1.00 42.56 71 GLU B C 1
ATOM 1902 O O . GLU B 1 77 ? -69.249 -18.635 -12.979 1.00 43.76 71 GLU B O 1
ATOM 1908 N N . ILE B 1 78 ? -68.775 -17.462 -11.125 1.00 39.63 72 ILE B N 1
ATOM 1909 C CA . ILE B 1 78 ? -70.018 -17.907 -10.511 1.00 39.79 72 ILE B CA 1
ATOM 1910 C C . ILE B 1 78 ? -71.201 -17.216 -11.172 1.00 43.98 72 ILE B C 1
ATOM 1911 O O . ILE B 1 78 ? -72.201 -17.857 -11.513 1.00 52.57 72 ILE B O 1
ATOM 1916 N N . CYS B 1 79 ? -71.087 -15.912 -11.415 1.00 38.60 73 CYS B N 1
ATOM 1917 C CA . CYS B 1 79 ? -72.170 -15.196 -12.070 1.00 39.71 73 CYS B CA 1
ATOM 1918 C C . CYS B 1 79 ? -72.308 -15.591 -13.536 1.00 46.59 73 CYS B C 1
ATOM 1919 O O . CYS B 1 79 ? -73.339 -15.296 -14.151 1.00 52.53 73 CYS B O 1
ATOM 1922 N N . SER B 1 80 ? -71.298 -16.254 -14.103 1.00 47.06 74 SER B N 1
ATOM 1923 C CA . SER B 1 80 ? -71.321 -16.709 -15.486 1.00 49.50 74 SER B CA 1
ATOM 1924 C C . SER B 1 80 ? -71.740 -18.166 -15.630 1.00 54.35 74 SER B C 1
ATOM 1925 O O . SER B 1 80 ? -71.884 -18.641 -16.760 1.00 64.52 74 SER B O 1
ATOM 1928 N N . ASP B 1 81 ? -71.926 -18.886 -14.528 1.00 52.52 75 ASP B N 1
ATOM 1929 C CA . ASP B 1 81 ? -72.259 -20.302 -14.577 1.00 57.79 75 ASP B CA 1
ATOM 1930 C C . ASP B 1 81 ? -73.770 -20.470 -14.701 1.00 60.17 75 ASP B C 1
ATOM 1931 O O . ASP B 1 81 ? -74.521 -20.071 -13.805 1.00 62.84 75 ASP B O 1
ATOM 1936 N N . LYS B 1 82 ? -74.208 -21.078 -15.801 1.00 61.88 76 LYS B N 1
ATOM 1937 C CA . LYS B 1 82 ? -75.631 -21.289 -16.026 1.00 68.91 76 LYS B CA 1
ATOM 1938 C C . LYS B 1 82 ? -76.191 -22.436 -15.195 1.00 68.94 76 LYS B C 1
ATOM 1939 O O . LYS B 1 82 ? -77.404 -22.481 -14.969 1.00 69.14 76 LYS B O 1
ATOM 1941 N N . GLU B 1 83 ? -75.347 -23.354 -14.731 1.00 68.32 77 GLU B N 1
ATOM 1942 C CA . GLU B 1 83 ? -75.807 -24.435 -13.869 1.00 69.42 77 GLU B CA 1
ATOM 1943 C C . GLU B 1 83 ? -75.950 -24.006 -12.409 1.00 68.36 77 GLU B C 1
ATOM 1944 O O . GLU B 1 83 ? -76.261 -24.845 -11.558 1.00 68.61 77 GLU B O 1
ATOM 1946 N N . ARG B 1 84 ? -75.757 -22.723 -12.107 1.00 65.14 78 ARG B N 1
ATOM 1947 C CA . ARG B 1 84 ? -75.919 -22.221 -10.748 1.00 57.06 78 ARG B CA 1
ATOM 1948 C C . ARG B 1 84 ? -77.391 -22.041 -10.418 1.00 56.58 78 ARG B C 1
ATOM 1949 O O . ARG B 1 84 ? -78.198 -21.696 -11.286 1.00 57.50 78 ARG B O 1
ATOM 1957 N N . ASN B 1 85 ? -77.741 -22.283 -9.157 1.00 53.26 79 ASN B N 1
ATOM 1958 C CA . ASN B 1 85 ? -79.092 -22.001 -8.677 1.00 51.09 79 ASN B CA 1
ATOM 1959 C C . ASN B 1 85 ? -79.270 -20.489 -8.648 1.00 47.42 79 ASN B C 1
ATOM 1960 O O . ASN B 1 85 ? -78.803 -19.812 -7.730 1.00 44.36 79 ASN B O 1
ATOM 1965 N N . LYS B 1 86 ? -79.957 -19.945 -9.648 1.00 52.20 80 LYS B N 1
ATOM 1966 C CA . LYS B 1 86 ? -80.067 -18.501 -9.793 1.00 50.98 80 LYS B CA 1
ATOM 1967 C C . LYS B 1 86 ? -81.276 -17.923 -9.068 1.00 50.15 80 LYS B C 1
ATOM 1968 O O . LYS B 1 86 ? -81.624 -16.763 -9.298 1.00 51.73 80 LYS B O 1
ATOM 1974 N N . ASN B 1 87 ? -81.903 -18.687 -8.179 1.00 53.81 81 ASN B N 1
ATOM 1975 C CA . ASN B 1 87 ? -83.026 -18.188 -7.401 1.00 60.02 81 ASN B CA 1
ATOM 1976 C C . ASN B 1 87 ? -82.668 -17.890 -5.951 1.00 60.43 81 ASN B C 1
ATOM 1977 O O . ASN B 1 87 ? -83.531 -17.418 -5.203 1.00 64.49 81 ASN B O 1
ATOM 1982 N N . ILE B 1 88 ? -81.433 -18.162 -5.529 1.00 52.41 82 ILE B N 1
ATOM 1983 C CA . ILE B 1 88 ? -80.982 -17.919 -4.164 1.00 46.79 82 ILE B CA 1
ATOM 1984 C C . ILE B 1 88 ? -79.790 -16.975 -4.197 1.00 44.13 82 ILE B C 1
ATOM 1985 O O . ILE B 1 88 ? -78.945 -17.051 -5.095 1.00 42.25 82 ILE B O 1
ATOM 1990 N N . LEU B 1 89 ? -79.741 -16.059 -3.235 1.00 42.16 83 LEU B N 1
ATOM 1991 C CA . LEU B 1 89 ? -78.679 -15.067 -3.157 1.00 36.57 83 LEU B CA 1
ATOM 1992 C C . LEU B 1 89 ? -78.085 -15.089 -1.757 1.00 32.83 83 LEU B C 1
ATOM 1993 O O . LEU B 1 89 ? -78.817 -14.978 -0.769 1.00 38.52 83 LEU B O 1
ATOM 1998 N N . CYS B 1 90 ? -76.770 -15.236 -1.667 1.00 28.42 84 CYS B N 1
ATOM 1999 C CA . CYS B 1 90 ? -76.073 -15.287 -0.383 1.00 27.25 84 CYS B CA 1
ATOM 2000 C C . CYS B 1 90 ? -75.311 -13.984 -0.181 1.00 26.95 84 CYS B C 1
ATOM 2001 O O . CYS B 1 90 ? -74.456 -13.630 -1.001 1.00 31.92 84 CYS B O 1
ATOM 2004 N N . ILE B 1 91 ? -75.626 -13.276 0.900 1.00 27.23 85 ILE B N 1
ATOM 2005 C CA . ILE B 1 91 ? -75.012 -11.987 1.202 1.00 27.78 85 ILE B CA 1
ATOM 2006 C C . ILE B 1 91 ? -73.815 -12.198 2.126 1.00 32.01 85 ILE B C 1
ATOM 2007 O O . ILE B 1 91 ? -73.945 -12.796 3.199 1.00 38.08 85 ILE B O 1
ATOM 2012 N N . VAL B 1 92 ? -72.645 -11.717 1.705 1.00 33.16 86 VAL B N 1
ATOM 2013 C CA . VAL B 1 92 ? -71.428 -11.755 2.507 1.00 29.31 86 VAL B CA 1
ATOM 2014 C C . VAL B 1 92 ? -70.880 -10.341 2.611 1.00 30.29 86 VAL B C 1
ATOM 2015 O O . VAL B 1 92 ? -71.234 -9.451 1.834 1.00 28.69 86 VAL B O 1
ATOM 2019 N N . GLU B 1 93 ? -69.984 -10.140 3.570 1.00 33.13 87 GLU B N 1
ATOM 2020 C CA . GLU B 1 93 ? -69.413 -8.820 3.757 1.00 36.39 87 GLU B CA 1
ATOM 2021 C C . GLU B 1 93 ? -68.020 -8.693 3.172 1.00 33.83 87 GLU B C 1
ATOM 2022 O O . GLU B 1 93 ? -67.475 -7.589 3.145 1.00 41.14 87 GLU B O 1
ATOM 2028 N N . SER B 1 94 ? -67.460 -9.771 2.634 1.00 28.57 88 SER B N 1
ATOM 2029 C CA . SER B 1 94 ? -66.140 -9.676 2.045 1.00 35.36 88 SER B CA 1
ATOM 2030 C C . SER B 1 94 ? -66.033 -10.634 0.873 1.00 31.49 88 SER B C 1
ATOM 2031 O O . SER B 1 94 ? -66.607 -11.730 0.930 1.00 32.33 88 SER B O 1
ATOM 2034 N N . PRO B 1 95 ? -65.313 -10.262 -0.187 1.00 31.23 89 PRO B N 1
ATOM 2035 C CA . PRO B 1 95 ? -65.113 -11.198 -1.304 1.00 26.63 89 PRO B CA 1
ATOM 2036 C C . PRO B 1 95 ? -64.376 -12.451 -0.896 1.00 35.65 89 PRO B C 1
ATOM 2037 O O . PRO B 1 95 ? -64.528 -13.484 -1.558 1.00 42.90 89 PRO B O 1
ATOM 2041 N N . LYS B 1 96 ? -63.602 -12.391 0.190 1.00 38.69 90 LYS B N 1
ATOM 2042 C CA . LYS B 1 96 ? -62.924 -13.570 0.711 1.00 42.08 90 LYS B CA 1
ATOM 2043 C C . LYS B 1 96 ? -63.938 -14.619 1.155 1.00 41.47 90 LYS B C 1
ATOM 2044 O O . LYS B 1 96 ? -63.729 -15.823 0.954 1.00 48.20 90 LYS B O 1
ATOM 2050 N N . ASP B 1 97 ? -65.060 -14.169 1.734 1.00 30.07 91 ASP B N 1
ATOM 2051 C CA . ASP B 1 97 ? -66.098 -15.082 2.200 1.00 26.72 91 ASP B CA 1
ATOM 2052 C C . ASP B 1 97 ? -66.638 -15.944 1.070 1.00 30.74 91 ASP B C 1
ATOM 2053 O O . ASP B 1 97 ? -67.065 -17.080 1.313 1.00 38.63 91 ASP B O 1
ATOM 2058 N N . ILE B 1 98 ? -66.645 -15.426 -0.166 1.00 29.19 92 ILE B N 1
ATOM 2059 C CA . ILE B 1 98 ? -67.057 -16.251 -1.298 1.00 28.48 92 ILE B CA 1
ATOM 2060 C C . ILE B 1 98 ? -66.045 -17.362 -1.537 1.00 35.27 92 ILE B C 1
ATOM 2061 O O . ILE B 1 98 ? -66.418 -18.511 -1.801 1.00 45.74 92 ILE B O 1
ATOM 2066 N N . LEU B 1 99 ? -64.751 -17.049 -1.434 1.00 28.24 93 LEU B N 1
ATOM 2067 C CA . LEU B 1 99 ? -63.752 -18.105 -1.536 1.00 31.70 93 LEU B CA 1
ATOM 2068 C C . LEU B 1 99 ? -63.990 -19.175 -0.479 1.00 29.23 93 LEU B C 1
ATOM 2069 O O . LEU B 1 99 ? -63.902 -20.374 -0.764 1.00 30.97 93 LEU B O 1
ATOM 2074 N N . THR B 1 100 ? -64.326 -18.759 0.743 1.00 28.93 94 THR B N 1
ATOM 2075 C CA . THR B 1 100 ? -64.521 -19.721 1.821 1.00 32.14 94 THR B CA 1
ATOM 2076 C C . THR B 1 100 ? -65.786 -20.548 1.621 1.00 34.31 94 THR B C 1
ATOM 2077 O O . THR B 1 100 ? -65.768 -21.770 1.809 1.00 34.89 94 THR B O 1
ATOM 2081 N N . LEU B 1 101 ? -66.897 -19.907 1.241 1.00 34.28 95 LEU B N 1
ATOM 2082 C CA . LEU B 1 101 ? -68.146 -20.651 1.100 1.00 32.19 95 LEU B CA 1
ATOM 2083 C C . LEU B 1 101 ? -68.093 -21.602 -0.082 1.00 33.02 95 LEU B C 1
ATOM 2084 O O . LEU B 1 101 ? -68.639 -22.709 -0.011 1.00 36.54 95 LEU B O 1
ATOM 2089 N N . GLU B 1 102 ? -67.409 -21.202 -1.156 1.00 32.27 96 GLU B N 1
ATOM 2090 C CA . GLU B 1 102 ? -67.211 -22.098 -2.287 1.00 32.23 96 GLU B CA 1
ATOM 2091 C C . GLU B 1 102 ? -66.415 -23.321 -1.857 1.00 38.80 96 GLU B C 1
ATOM 2092 O O . GLU B 1 102 ? -66.696 -24.445 -2.289 1.00 46.81 96 GLU B O 1
ATOM 2098 N N . GLU B 1 103 ? -65.447 -23.126 -0.956 1.00 40.39 97 GLU B N 1
ATOM 2099 C CA . GLU B 1 103 ? -64.602 -24.221 -0.506 1.00 43.10 97 GLU B CA 1
ATOM 2100 C C . GLU B 1 103 ? -65.345 -25.164 0.428 1.00 40.50 97 GLU B C 1
ATOM 2101 O O . GLU B 1 103 ? -64.906 -26.301 0.620 1.00 44.35 97 GLU B O 1
ATOM 2107 N N . SER B 1 104 ? -66.478 -24.735 0.984 1.00 41.87 98 SER B N 1
ATOM 2108 C CA . SER B 1 104 ? -67.246 -25.605 1.864 1.00 41.93 98 SER B CA 1
ATOM 2109 C C . SER B 1 104 ? -68.107 -26.599 1.101 1.00 47.23 98 SER B C 1
ATOM 2110 O O . SER B 1 104 ? -68.585 -27.563 1.709 1.00 53.23 98 SER B O 1
ATOM 2113 N N . GLN B 1 105 ? -68.314 -26.383 -0.204 1.00 40.77 99 GLN B N 1
ATOM 2114 C CA . GLN B 1 105 ? -69.135 -27.258 -1.045 1.00 47.70 99 GLN B CA 1
ATOM 2115 C C . GLN B 1 105 ? -70.551 -27.409 -0.483 1.00 42.43 99 GLN B C 1
ATOM 2116 O O . GLN B 1 105 ? -71.142 -28.488 -0.526 1.00 45.61 99 GLN B O 1
ATOM 2122 N N . SER B 1 106 ? -71.118 -26.316 0.021 1.00 39.09 100 SER B N 1
ATOM 2123 C CA . SER B 1 106 ? -72.431 -26.356 0.648 1.00 44.70 100 SER B CA 1
ATOM 2124 C C . SER B 1 106 ? -73.493 -25.535 -0.075 1.00 43.37 100 SER B C 1
ATOM 2125 O O . SER B 1 106 ? -74.668 -25.596 0.313 1.00 45.55 100 SER B O 1
ATOM 2128 N N . TYR B 1 107 ? -73.122 -24.776 -1.104 1.00 38.21 101 TYR B N 1
ATOM 2129 C CA . TYR B 1 107 ? -73.986 -23.751 -1.661 1.00 33.71 101 TYR B CA 1
ATOM 2130 C C . TYR B 1 107 ? -73.748 -23.662 -3.157 1.00 39.19 101 TYR B C 1
ATOM 2131 O O . TYR B 1 107 ? -72.602 -23.668 -3.610 1.00 39.57 101 TYR B O 1
ATOM 2140 N N . ASN B 1 108 ? -74.834 -23.530 -3.915 1.00 40.75 102 ASN B N 1
ATOM 2141 C CA . ASN B 1 108 ? -74.741 -23.466 -5.367 1.00 41.62 102 ASN B CA 1
ATOM 2142 C C . ASN B 1 108 ? -75.525 -22.285 -5.923 1.00 37.99 102 ASN B C 1
ATOM 2143 O O . ASN B 1 108 ? -75.794 -22.230 -7.126 1.00 42.01 102 ASN B O 1
ATOM 2148 N N . GLY B 1 109 ? -75.885 -21.335 -5.078 1.00 35.43 103 GLY B N 1
ATOM 2149 C CA . GLY B 1 109 ? -76.570 -20.143 -5.515 1.00 32.50 103 GLY B CA 1
ATOM 2150 C C . GLY B 1 109 ? -75.589 -19.055 -5.894 1.00 34.87 103 GLY B C 1
ATOM 2151 O O . GLY B 1 109 ? -74.419 -19.304 -6.197 1.00 31.00 103 GLY B O 1
ATOM 2152 N N . LEU B 1 110 ? -76.077 -17.825 -5.858 1.00 34.13 104 LEU B N 1
ATOM 2153 C CA . LEU B 1 110 ? -75.261 -16.669 -6.166 1.00 30.82 104 LEU B CA 1
ATOM 2154 C C . LEU B 1 110 ? -74.926 -15.927 -4.881 1.00 31.41 104 LEU B C 1
ATOM 2155 O O . LEU B 1 110 ? -75.521 -16.162 -3.823 1.00 27.04 104 LEU B O 1
ATOM 2160 N N . TYR B 1 111 ? -73.931 -15.058 -4.980 1.00 28.63 105 TYR B N 1
ATOM 2161 C CA . TYR B 1 111 ? -73.451 -14.268 -3.860 1.00 27.84 105 TYR B CA 1
ATOM 2162 C C . TYR B 1 111 ? -73.636 -12.791 -4.160 1.00 31.19 105 TYR B C 1
ATOM 2163 O O . TYR B 1 111 ? -73.772 -12.389 -5.318 1.00 29.96 105 TYR B O 1
ATOM 2172 N N . PHE B 1 112 ? -73.638 -11.991 -3.094 1.00 28.05 106 PHE B N 1
ATOM 2173 C CA . PHE B 1 112 ? -73.579 -10.540 -3.197 1.00 27.97 106 PHE B CA 1
ATOM 2174 C C . PHE B 1 112 ? -72.667 -10.028 -2.094 1.00 31.19 106 PHE B C 1
ATOM 2175 O O . PHE B 1 112 ? -72.889 -10.343 -0.921 1.00 33.26 106 PHE B O 1
ATOM 2183 N N . VAL B 1 113 ? -71.650 -9.249 -2.461 1.00 28.94 107 VAL B N 1
ATOM 2184 C CA . VAL B 1 113 ? -70.720 -8.680 -1.488 1.00 29.50 107 VAL B CA 1
ATOM 2185 C C . VAL B 1 113 ? -71.288 -7.346 -1.011 1.00 31.50 107 VAL B C 1
ATOM 2186 O O . VAL B 1 113 ? -71.312 -6.363 -1.757 1.00 41.35 107 VAL B O 1
ATOM 2190 N N . LEU B 1 114 ? -71.733 -7.306 0.240 1.00 36.53 108 LEU B N 1
ATOM 2191 C CA . LEU B 1 114 ? -72.289 -6.097 0.839 1.00 42.58 108 LEU B CA 1
ATOM 2192 C C . LEU B 1 114 ? -71.291 -5.523 1.842 1.00 49.25 108 LEU B C 1
ATOM 2193 O O . LEU B 1 114 ? -71.492 -5.573 3.056 1.00 53.97 108 LEU B O 1
ATOM 2198 N N . ASP B 1 115 ? -70.190 -4.973 1.324 1.00 48.15 109 ASP B N 1
ATOM 2199 C CA . ASP B 1 115 ? -69.173 -4.434 2.221 1.00 53.38 109 ASP B CA 1
ATOM 2200 C C . ASP B 1 115 ? -69.583 -3.098 2.819 1.00 59.21 109 ASP B C 1
ATOM 2201 O O . ASP B 1 115 ? -69.060 -2.719 3.870 1.00 63.97 109 ASP B O 1
ATOM 2206 N N . GLU B 1 116 ? -70.482 -2.371 2.165 1.00 58.57 110 GLU B N 1
ATOM 2207 C CA . GLU B 1 116 ? -71.015 -1.122 2.681 1.00 57.25 110 GLU B CA 1
ATOM 2208 C C . GLU B 1 116 ? -72.532 -1.129 2.528 1.00 57.06 110 GLU B C 1
ATOM 2209 O O . GLU B 1 116 ? -73.096 -1.904 1.753 1.00 57.23 110 GLU B O 1
ATOM 2211 N N . LEU B 1 117 ? -73.192 -0.245 3.273 1.00 61.95 111 LEU B N 1
ATOM 2212 C CA . LEU B 1 117 ? -74.646 -0.147 3.228 1.00 59.34 111 LEU B CA 1
ATOM 2213 C C . LEU B 1 117 ? -75.098 1.122 2.519 1.00 64.47 111 LEU B C 1
ATOM 2214 O O . LEU B 1 117 ? -75.868 1.904 3.082 1.00 68.30 111 LEU B O 1
ATOM 2219 N N . ASN B 1 118 ? -74.649 1.331 1.283 1.00 66.61 112 ASN B N 1
ATOM 2220 C CA . ASN B 1 118 ? -74.993 2.544 0.557 1.00 69.31 112 ASN B CA 1
ATOM 2221 C C . ASN B 1 118 ? -76.441 2.479 0.088 1.00 72.59 112 ASN B C 1
ATOM 2222 O O . ASN B 1 118 ? -77.152 1.489 0.288 1.00 73.49 112 ASN B O 1
ATOM 2227 N N . GLU B 1 119 ? -76.863 3.548 -0.588 1.00 75.35 113 GLU B N 1
ATOM 2228 C CA . GLU B 1 119 ? -78.083 3.504 -1.377 1.00 72.72 113 GLU B CA 1
ATOM 2229 C C . GLU B 1 119 ? -77.803 2.928 -2.753 1.00 67.79 113 GLU B C 1
ATOM 2230 O O . GLU B 1 119 ? -78.637 2.196 -3.295 1.00 66.08 113 GLU B O 1
ATOM 2232 N N . GLU B 1 120 ? -76.618 3.205 -3.304 1.00 67.95 114 GLU B N 1
ATOM 2233 C CA . GLU B 1 120 ? -76.241 2.612 -4.581 1.00 65.98 114 GLU B CA 1
ATOM 2234 C C . GLU B 1 120 ? -75.999 1.114 -4.435 1.00 64.60 114 GLU B C 1
ATOM 2235 O O . GLU B 1 120 ? -76.405 0.329 -5.299 1.00 57.70 114 GLU B O 1
ATOM 2237 N N . LYS B 1 121 ? -75.327 0.706 -3.352 1.00 62.40 115 LYS B N 1
ATOM 2238 C CA . LYS B 1 121 ? -75.128 -0.714 -3.068 1.00 54.76 115 LYS B CA 1
ATOM 2239 C C . LYS B 1 121 ? -76.457 -1.437 -2.891 1.00 54.80 115 LYS B C 1
ATOM 2240 O O . LYS B 1 121 ? -76.643 -2.551 -3.396 1.00 46.59 115 LYS B O 1
ATOM 2246 N N . LEU B 1 122 ? -77.383 -0.833 -2.146 1.00 61.72 116 LEU B N 1
ATOM 2247 C CA . LEU B 1 122 ? -78.675 -1.469 -1.920 1.00 62.20 116 LEU B CA 1
ATOM 2248 C C . LEU B 1 122 ? -79.520 -1.487 -3.187 1.00 62.17 116 LEU B C 1
ATOM 2249 O O . LEU B 1 122 ? -80.221 -2.469 -3.450 1.00 62.32 116 LEU B O 1
ATOM 2254 N N . GLU B 1 123 ? -79.456 -0.419 -3.988 1.00 64.27 117 GLU B N 1
ATOM 2255 C CA . GLU B 1 123 ? -80.180 -0.397 -5.257 1.00 68.44 117 GLU B CA 1
ATOM 2256 C C . GLU B 1 123 ? -79.663 -1.477 -6.197 1.00 71.00 117 GLU B C 1
ATOM 2257 O O . GLU B 1 123 ? -80.441 -2.115 -6.919 1.00 77.71 117 GLU B O 1
ATOM 2263 N N . LYS B 1 124 ? -78.347 -1.686 -6.205 1.00 63.36 118 LYS B N 1
ATOM 2264 C CA . LYS B 1 124 ? -77.759 -2.788 -6.953 1.00 58.85 118 LYS B CA 1
ATOM 2265 C C . LYS B 1 124 ? -78.340 -4.116 -6.489 1.00 59.55 118 LYS B C 1
ATOM 2266 O O . LYS B 1 124 ? -78.768 -4.941 -7.305 1.00 63.40 118 LYS B O 1
ATOM 2272 N N . LEU B 1 125 ? -78.384 -4.322 -5.169 1.00 56.44 119 LEU B N 1
ATOM 2273 C CA . LEU B 1 125 ? -78.965 -5.534 -4.603 1.00 49.30 119 LEU B CA 1
ATOM 2274 C C . LEU B 1 125 ? -80.400 -5.725 -5.074 1.00 51.06 119 LEU B C 1
ATOM 2275 O O . LEU B 1 125 ? -80.790 -6.819 -5.497 1.00 53.29 119 LEU B O 1
ATOM 2280 N N . LYS B 1 126 ? -81.201 -4.661 -5.013 1.00 53.07 120 LYS B N 1
ATOM 2281 C CA . LYS B 1 126 ? -82.594 -4.759 -5.435 1.00 57.71 120 LYS B CA 1
ATOM 2282 C C . LYS B 1 126 ? -82.698 -5.150 -6.903 1.00 58.35 120 LYS B C 1
ATOM 2283 O O . LYS B 1 126 ? -83.528 -5.989 -7.270 1.00 59.98 120 LYS B O 1
ATOM 2289 N N . GLN B 1 127 ? -81.854 -4.561 -7.755 1.00 57.93 121 GLN B N 1
ATOM 2290 C CA . GLN B 1 127 ? -81.887 -4.876 -9.179 1.00 55.21 121 GLN B CA 1
ATOM 2291 C C . GLN B 1 127 ? -81.633 -6.353 -9.433 1.00 63.29 121 GLN B C 1
ATOM 2292 O O . GLN B 1 127 ? -82.290 -6.961 -10.286 1.00 67.26 121 GLN B O 1
ATOM 2298 N N . ILE B 1 128 ? -80.678 -6.948 -8.717 1.00 55.13 122 ILE B N 1
ATOM 2299 C CA . ILE B 1 128 ? -80.415 -8.369 -8.906 1.00 46.54 122 ILE B CA 1
ATOM 2300 C C . ILE B 1 128 ? -81.605 -9.185 -8.432 1.00 46.67 122 ILE B C 1
ATOM 2301 O O . ILE B 1 128 ? -82.045 -10.119 -9.115 1.00 50.56 122 ILE B O 1
ATOM 2306 N N . ILE B 1 129 ? -82.165 -8.825 -7.272 1.00 44.94 123 ILE B N 1
ATOM 2307 C CA . ILE B 1 129 ? -83.284 -9.577 -6.711 1.00 45.67 123 ILE B CA 1
ATOM 2308 C C . ILE B 1 129 ? -84.465 -9.573 -7.673 1.00 51.53 123 ILE B C 1
ATOM 2309 O O . ILE B 1 129 ? -85.093 -10.611 -7.916 1.00 54.09 123 ILE B O 1
ATOM 2314 N N . LEU B 1 130 ? -84.758 -8.415 -8.269 1.00 55.26 124 LEU B N 1
ATOM 2315 C CA . LEU B 1 130 ? -85.903 -8.306 -9.164 1.00 58.18 124 LEU B CA 1
ATOM 2316 C C . LEU B 1 130 ? -85.632 -8.981 -10.504 1.00 58.83 124 LEU B C 1
ATOM 2317 O O . LEU B 1 130 ? -86.512 -9.651 -11.056 1.00 64.06 124 LEU B O 1
ATOM 2322 N N . LYS B 1 131 ? -84.428 -8.802 -11.051 1.00 56.97 125 LYS B N 1
ATOM 2323 C CA . LYS B 1 131 ? -84.122 -9.306 -12.386 1.00 59.80 125 LYS B CA 1
ATOM 2324 C C . LYS B 1 131 ? -83.970 -10.825 -12.437 1.00 56.92 125 LYS B C 1
ATOM 2325 O O . LYS B 1 131 ? -84.174 -11.415 -13.502 1.00 61.37 125 LYS B O 1
ATOM 2331 N N . LEU B 1 132 ? -83.632 -11.471 -11.322 1.00 54.85 126 LEU B N 1
ATOM 2332 C CA . LEU B 1 132 ? -83.421 -12.914 -11.291 1.00 52.95 126 LEU B CA 1
ATOM 2333 C C . LEU B 1 132 ? -84.527 -13.659 -10.561 1.00 54.59 126 LEU B C 1
ATOM 2334 O O . LEU B 1 132 ? -84.468 -14.891 -10.474 1.00 51.15 126 LEU B O 1
ATOM 2339 N N . ASN B 1 133 ? -85.533 -12.951 -10.048 1.00 59.30 127 ASN B N 1
ATOM 2340 C CA . ASN B 1 133 ? -86.614 -13.538 -9.260 1.00 65.56 127 ASN B CA 1
ATOM 2341 C C . ASN B 1 133 ? -86.058 -14.358 -8.101 1.00 67.53 127 ASN B C 1
ATOM 2342 O O . ASN B 1 133 ? -86.362 -15.542 -7.935 1.00 73.09 127 ASN B O 1
ATOM 2347 N N . ILE B 1 134 ? -85.228 -13.694 -7.295 1.00 60.85 128 ILE B N 1
ATOM 2348 C CA . ILE B 1 134 ? -84.649 -14.324 -6.119 1.00 51.15 128 ILE B CA 1
ATOM 2349 C C . ILE B 1 134 ? -85.765 -14.663 -5.141 1.00 52.99 128 ILE B C 1
ATOM 2350 O O . ILE B 1 134 ? -86.677 -13.858 -4.909 1.00 54.56 128 ILE B O 1
ATOM 2355 N N . SER B 1 135 ? -85.722 -15.872 -4.590 1.00 54.18 129 SER B N 1
ATOM 2356 C CA . SER B 1 135 ? -86.725 -16.314 -3.632 1.00 59.56 129 SER B CA 1
ATOM 2357 C C . SER B 1 135 ? -86.195 -16.420 -2.209 1.00 57.89 129 SER B C 1
ATOM 2358 O O . SER B 1 135 ? -86.980 -16.320 -1.264 1.00 64.98 129 SER B O 1
ATOM 2361 N N . GLU B 1 136 ? -84.892 -16.615 -2.028 1.00 48.21 130 GLU B N 1
ATOM 2362 C CA . GLU B 1 136 ? -84.303 -16.674 -0.699 1.00 47.03 130 GLU B CA 1
ATOM 2363 C C . GLU B 1 136 ? -83.049 -15.814 -0.634 1.00 45.36 130 GLU B C 1
ATOM 2364 O O . GLU B 1 136 ? -82.210 -15.839 -1.542 1.00 42.90 130 GLU B O 1
ATOM 2370 N N . LEU B 1 137 ? -82.928 -15.071 0.461 1.00 46.66 131 LEU B N 1
ATOM 2371 C CA . LEU B 1 137 ? -81.758 -14.265 0.772 1.00 44.15 131 LEU B CA 1
ATOM 2372 C C . LEU B 1 137 ? -81.086 -14.862 2.003 1.00 45.23 131 LEU B C 1
ATOM 2373 O O . LEU B 1 137 ? -81.676 -14.879 3.088 1.00 49.38 131 LEU B O 1
ATOM 2378 N N . ILE B 1 138 ? -79.866 -15.366 1.832 1.00 42.02 132 ILE B N 1
ATOM 2379 C CA . ILE B 1 138 ? -79.094 -15.959 2.920 1.00 40.12 132 ILE B CA 1
ATOM 2380 C C . ILE B 1 138 ? -78.074 -14.946 3.402 1.00 39.72 132 ILE B C 1
ATOM 2381 O O . ILE B 1 138 ? -77.315 -14.390 2.600 1.00 41.03 132 ILE B O 1
ATOM 2386 N N . PHE B 1 139 ? -78.030 -14.727 4.709 1.00 42.51 133 PHE B N 1
ATOM 2387 C CA . PHE B 1 139 ? -77.027 -13.869 5.317 1.00 39.75 133 PHE B CA 1
ATOM 2388 C C . PHE B 1 139 ? -75.922 -14.746 5.891 1.00 39.85 133 PHE B C 1
ATOM 2389 O O . PHE B 1 139 ? -76.172 -15.566 6.783 1.00 45.17 133 PHE B O 1
ATOM 2397 N N . ALA B 1 140 ? -74.710 -14.593 5.362 1.00 34.87 134 ALA B N 1
ATOM 2398 C CA . ALA B 1 140 ? -73.553 -15.289 5.910 1.00 34.42 134 ALA B CA 1
ATOM 2399 C C . ALA B 1 140 ? -72.581 -14.275 6.483 1.00 35.75 134 ALA B C 1
ATOM 2400 O O . ALA B 1 140 ? -71.440 -14.180 6.025 1.00 35.58 134 ALA B O 1
ATOM 2402 N N . LEU B 1 141 ? -73.021 -13.516 7.479 1.00 40.66 135 LEU B N 1
ATOM 2403 C CA . LEU B 1 141 ? -72.212 -12.475 8.093 1.00 41.70 135 LEU B CA 1
ATOM 2404 C C . LEU B 1 141 ? -71.670 -12.941 9.437 1.00 46.74 135 LEU B C 1
ATOM 2405 O O . LEU B 1 141 ? -72.175 -13.891 10.040 1.00 48.77 135 LEU B O 1
ATOM 2410 N N . THR B 1 142 ? -70.600 -12.284 9.884 1.00 48.77 136 THR B N 1
ATOM 2411 C CA . THR B 1 142 ? -70.084 -12.573 11.214 1.00 57.57 136 THR B CA 1
ATOM 2412 C C . THR B 1 142 ? -71.131 -12.207 12.253 1.00 61.26 136 THR B C 1
ATOM 2413 O O . THR B 1 142 ? -71.838 -11.206 12.127 1.00 59.33 136 THR B O 1
ATOM 2417 N N . HIS B 1 143 ? -71.226 -13.040 13.276 1.00 69.37 137 HIS B N 1
ATOM 2418 C CA . HIS B 1 143 ? -72.221 -12.891 14.327 1.00 75.24 137 HIS B CA 1
ATOM 2419 C C . HIS B 1 143 ? -71.845 -11.717 15.220 1.00 73.70 137 HIS B C 1
ATOM 2420 O O . HIS B 1 143 ? -70.856 -11.768 15.957 1.00 82.06 137 HIS B O 1
ATOM 2427 N N . SER B 1 144 ? -72.621 -10.642 15.129 1.00 67.86 138 SER B N 1
ATOM 2428 C CA . SER B 1 144 ? -72.303 -9.411 15.834 1.00 73.62 138 SER B CA 1
ATOM 2429 C C . SER B 1 144 ? -73.532 -8.516 15.870 1.00 75.83 138 SER B C 1
ATOM 2430 O O . SER B 1 144 ? -74.491 -8.719 15.122 1.00 76.27 138 SER B O 1
ATOM 2433 N N . ILE B 1 145 ? -73.481 -7.509 16.746 1.00 61.02 139 ILE B N 1
ATOM 2434 C CA . ILE B 1 145 ? -74.587 -6.562 16.844 1.00 64.31 139 ILE B CA 1
ATOM 2435 C C . ILE B 1 145 ? -74.683 -5.730 15.572 1.00 64.34 139 ILE B C 1
ATOM 2436 O O . ILE B 1 145 ? -75.777 -5.505 15.040 1.00 65.41 139 ILE B O 1
ATOM 2441 N N . ASN B 1 146 ? -73.538 -5.292 15.044 1.00 62.09 140 ASN B N 1
ATOM 2442 C CA . ASN B 1 146 ? -73.540 -4.501 13.818 1.00 63.05 140 ASN B CA 1
ATOM 2443 C C . ASN B 1 146 ? -74.121 -5.300 12.656 1.00 61.87 140 ASN B C 1
ATOM 2444 O O . ASN B 1 146 ? -74.850 -4.754 11.819 1.00 63.61 140 ASN B O 1
ATOM 2449 N N . SER B 1 147 ? -73.807 -6.600 12.590 1.00 58.44 141 SER B N 1
ATOM 2450 C CA . SER B 1 147 ? -74.378 -7.462 11.559 1.00 52.34 141 SER B CA 1
ATOM 2451 C C . SER B 1 147 ? -75.868 -7.683 11.764 1.00 51.15 141 SER B C 1
ATOM 2452 O O . SER B 1 147 ? -76.609 -7.832 10.789 1.00 50.37 141 SER B O 1
ATOM 2455 N N . ASP B 1 148 ? -76.326 -7.736 13.014 1.00 53.15 142 ASP B N 1
ATOM 2456 C CA . ASP B 1 148 ? -77.761 -7.822 13.244 1.00 54.93 142 ASP B CA 1
ATOM 2457 C C . ASP B 1 148 ? -78.448 -6.564 12.727 1.00 62.18 142 ASP B C 1
ATOM 2458 O O . ASP B 1 148 ? -79.534 -6.631 12.138 1.00 64.59 142 ASP B O 1
ATOM 2463 N N . ALA B 1 149 ? -77.801 -5.409 12.899 1.00 62.67 143 ALA B N 1
ATOM 2464 C CA . ALA B 1 149 ? -78.345 -4.164 12.374 1.00 65.00 143 ALA B CA 1
ATOM 2465 C C . ALA B 1 149 ? -78.417 -4.190 10.856 1.00 60.22 143 ALA B C 1
ATOM 2466 O O . ALA B 1 149 ? -79.336 -3.607 10.268 1.00 62.16 143 ALA B O 1
ATOM 2468 N N . THR B 1 150 ? -77.454 -4.842 10.205 1.00 54.29 144 THR B N 1
ATOM 2469 C CA . THR B 1 150 ? -77.507 -4.958 8.753 1.00 57.09 144 THR B CA 1
ATOM 2470 C C . THR B 1 150 ? -78.656 -5.859 8.321 1.00 58.05 144 THR B C 1
ATOM 2471 O O . THR B 1 150 ? -79.380 -5.539 7.370 1.00 56.91 144 THR B O 1
ATOM 2475 N N . ILE B 1 151 ? -78.853 -6.977 9.023 1.00 56.11 145 ILE B N 1
ATOM 2476 C CA . ILE B 1 151 ? -79.903 -7.920 8.644 1.00 55.35 145 ILE B CA 1
ATOM 2477 C C . ILE B 1 151 ? -81.278 -7.270 8.768 1.00 61.87 145 ILE B C 1
ATOM 2478 O O . ILE B 1 151 ? -82.095 -7.330 7.841 1.00 62.61 145 ILE B O 1
ATOM 2483 N N . PHE B 1 152 ? -81.543 -6.614 9.903 1.00 62.78 146 PHE B N 1
ATOM 2484 C CA . PHE B 1 152 ? -82.841 -5.971 10.101 1.00 66.86 146 PHE B CA 1
ATOM 2485 C C . PHE B 1 152 ? -83.092 -4.899 9.048 1.00 65.34 146 PHE B C 1
ATOM 2486 O O . PHE B 1 152 ? -84.221 -4.740 8.567 1.00 68.84 146 PHE B O 1
ATOM 2494 N N . PHE B 1 153 ? -82.048 -4.160 8.675 1.00 63.54 147 PHE B N 1
ATOM 2495 C CA . PHE B 1 153 ? -82.194 -3.124 7.662 1.00 67.20 147 PHE B CA 1
ATOM 2496 C C . PHE B 1 153 ? -82.575 -3.718 6.310 1.00 69.94 147 PHE B C 1
ATOM 2497 O O . PHE B 1 153 ? -83.447 -3.181 5.614 1.00 80.51 147 PHE B O 1
ATOM 2505 N N . ILE B 1 154 ? -81.942 -4.828 5.919 1.00 61.00 148 ILE B N 1
ATOM 2506 C CA . ILE B 1 154 ? -82.267 -5.421 4.626 1.00 62.49 148 ILE B CA 1
ATOM 2507 C C . ILE B 1 154 ? -83.657 -6.043 4.662 1.00 69.31 148 ILE B C 1
ATOM 2508 O O . ILE B 1 154 ? -84.420 -5.950 3.692 1.00 74.19 148 ILE B O 1
ATOM 2513 N N . GLU B 1 155 ? -84.029 -6.647 5.794 1.00 68.57 149 GLU B N 1
ATOM 2514 C CA . GLU B 1 155 ? -85.353 -7.250 5.894 1.00 73.10 149 GLU B CA 1
ATOM 2515 C C . GLU B 1 155 ? -86.456 -6.202 5.762 1.00 77.11 149 GLU B C 1
ATOM 2516 O O . GLU B 1 155 ? -87.509 -6.480 5.174 1.00 77.98 149 GLU B O 1
ATOM 2522 N N . ASP B 1 156 ? -86.228 -4.991 6.278 1.00 77.98 150 ASP B N 1
ATOM 2523 C CA . ASP B 1 156 ? -87.237 -3.943 6.161 1.00 82.94 150 ASP B CA 1
ATOM 2524 C C . ASP B 1 156 ? -87.224 -3.309 4.775 1.00 85.93 150 ASP B C 1
ATOM 2525 O O . ASP B 1 156 ? -88.287 -3.073 4.193 1.00 93.53 150 ASP B O 1
ATOM 2530 N N . LYS B 1 157 ? -86.039 -3.018 4.228 1.00 82.35 151 LYS B N 1
ATOM 2531 C CA . LYS B 1 157 ? -85.985 -2.385 2.912 1.00 83.34 151 LYS B CA 1
ATOM 2532 C C . LYS B 1 157 ? -86.627 -3.272 1.851 1.00 82.54 151 LYS B C 1
ATOM 2533 O O . LYS B 1 157 ? -87.268 -2.774 0.918 1.00 87.67 151 LYS B O 1
ATOM 2535 N N . PHE B 1 158 ? -86.481 -4.590 1.985 1.00 76.94 152 PHE B N 1
ATOM 2536 C CA . PHE B 1 158 ? -87.074 -5.550 1.062 1.00 78.79 152 PHE B CA 1
ATOM 2537 C C . PHE B 1 158 ? -88.244 -6.282 1.719 1.00 84.08 152 PHE B C 1
ATOM 2538 O O . PHE B 1 158 ? -88.447 -7.477 1.501 1.00 77.26 152 PHE B O 1
ATOM 2546 N N . LYS B 1 159 ? -89.029 -5.558 2.527 1.00 96.67 153 LYS B N 1
ATOM 2547 C CA . LYS B 1 159 ? -90.057 -6.165 3.374 1.00 99.52 153 LYS B CA 1
ATOM 2548 C C . LYS B 1 159 ? -91.023 -7.056 2.594 1.00 101.20 153 LYS B C 1
ATOM 2549 O O . LYS B 1 159 ? -91.148 -8.253 2.877 1.00 103.00 153 LYS B O 1
ATOM 2551 N N . GLY B 1 160 ? -91.695 -6.500 1.590 1.00 97.41 154 GLY B N 1
ATOM 2552 C CA . GLY B 1 160 ? -92.753 -7.228 0.914 1.00 95.41 154 GLY B CA 1
ATOM 2553 C C . GLY B 1 160 ? -92.442 -7.659 -0.503 1.00 95.91 154 GLY B C 1
ATOM 2554 O O . GLY B 1 160 ? -93.197 -7.346 -1.427 1.00 104.28 154 GLY B O 1
ATOM 2555 N N . LEU B 1 161 ? -91.346 -8.392 -0.691 1.00 89.07 155 LEU B N 1
ATOM 2556 C CA . LEU B 1 161 ? -90.985 -8.942 -1.991 1.00 86.59 155 LEU B CA 1
ATOM 2557 C C . LEU B 1 161 ? -91.204 -10.444 -2.070 1.00 85.92 155 LEU B C 1
ATOM 2558 O O . LEU B 1 161 ? -90.745 -11.078 -3.027 1.00 82.05 155 LEU B O 1
ATOM 2563 N N . ASN B 1 162 ? -91.881 -11.024 -1.078 1.00 91.84 156 ASN B N 1
ATOM 2564 C CA . ASN B 1 162 ? -92.081 -12.469 -0.980 1.00 92.19 156 ASN B CA 1
ATOM 2565 C C . ASN B 1 162 ? -90.734 -13.178 -0.942 1.00 86.41 156 ASN B C 1
ATOM 2566 O O . ASN B 1 162 ? -90.523 -14.204 -1.594 1.00 89.90 156 ASN B O 1
ATOM 2571 N N . LEU B 1 163 ? -89.814 -12.616 -0.168 1.00 78.62 157 LEU B N 1
ATOM 2572 C CA . LEU B 1 163 ? -88.484 -13.170 0.001 1.00 65.91 157 LEU B CA 1
ATOM 2573 C C . LEU B 1 163 ? -88.445 -13.995 1.275 1.00 60.78 157 LEU B C 1
ATOM 2574 O O . LEU B 1 163 ? -89.113 -13.671 2.261 1.00 63.87 157 LEU B O 1
ATOM 2579 N N . THR B 1 164 ? -87.680 -15.076 1.234 1.00 60.00 158 THR B N 1
ATOM 2580 C CA . THR B 1 164 ? -87.349 -15.848 2.420 1.00 59.34 158 THR B CA 1
ATOM 2581 C C . THR B 1 164 ? -86.019 -15.346 2.959 1.00 54.66 158 THR B C 1
ATOM 2582 O O . THR B 1 164 ? -85.068 -15.160 2.193 1.00 53.17 158 THR B O 1
ATOM 2586 N N . PHE B 1 165 ? -85.955 -15.105 4.263 1.00 56.98 159 PHE B N 1
ATOM 2587 C CA . PHE B 1 165 ? -84.730 -14.637 4.900 1.00 53.90 159 PHE B CA 1
ATOM 2588 C C . PHE B 1 165 ? -84.201 -15.711 5.836 1.00 53.64 159 PHE B C 1
ATOM 2589 O O . PHE B 1 165 ? -84.930 -16.208 6.702 1.00 57.73 159 PHE B O 1
ATOM 2597 N N . SER B 1 166 ? -82.936 -16.068 5.654 1.00 48.20 160 SER B N 1
ATOM 2598 C CA . SER B 1 166 ? -82.286 -17.056 6.493 1.00 46.44 160 SER B CA 1
ATOM 2599 C C . SER B 1 166 ? -80.861 -16.598 6.748 1.00 45.47 160 SER B C 1
ATOM 2600 O O . SER B 1 166 ? -80.315 -15.781 6.002 1.00 44.34 160 SER B O 1
ATOM 2603 N N . LYS B 1 167 ? -80.275 -17.102 7.835 1.00 46.34 161 LYS B N 1
ATOM 2604 C CA . LYS B 1 167 ? -78.871 -16.853 8.130 1.00 44.24 161 LYS B CA 1
ATOM 2605 C C . LYS B 1 167 ? -78.162 -18.174 8.415 1.00 43.92 161 LYS B C 1
ATOM 2606 O O . LYS B 1 167 ? -78.787 -19.170 8.787 1.00 47.54 161 LYS B O 1
ATOM 2612 N N . ILE B 1 168 ? -76.838 -18.177 8.237 1.00 67.48 162 ILE B N 1
ATOM 2613 C CA . ILE B 1 168 ? -76.072 -19.391 8.493 1.00 60.61 162 ILE B CA 1
ATOM 2614 C C . ILE B 1 168 ? -76.187 -19.743 9.967 1.00 54.15 162 ILE B C 1
ATOM 2615 O O . ILE B 1 168 ? -76.250 -18.866 10.835 1.00 53.04 162 ILE B O 1
ATOM 2620 N N . ALA B 1 169 ? -76.226 -21.037 10.255 1.00 49.98 163 ALA B N 1
ATOM 2621 C CA . ALA B 1 169 ? -76.526 -21.474 11.611 1.00 46.39 163 ALA B CA 1
ATOM 2622 C C . ALA B 1 169 ? -75.449 -21.022 12.589 1.00 48.92 163 ALA B C 1
ATOM 2623 O O . ALA B 1 169 ? -74.252 -21.165 12.338 1.00 46.56 163 ALA B O 1
ATOM 2625 N N . GLN B 1 170 ? -75.890 -20.476 13.708 1.00 53.05 164 GLN B N 1
ATOM 2626 C CA . GLN B 1 170 ? -75.027 -20.067 14.800 1.00 51.10 164 GLN B CA 1
ATOM 2627 C C . GLN B 1 170 ? -75.188 -21.013 15.976 1.00 44.63 164 GLN B C 1
ATOM 2628 O O . GLN B 1 170 ? -76.306 -21.381 16.336 1.00 45.76 164 GLN B O 1
ATOM 2634 N N . GLY B 1 171 ? -74.067 -21.428 16.548 1.00 42.99 165 GLY B N 1
ATOM 2635 C CA . GLY B 1 171 ? -74.109 -22.304 17.708 1.00 40.27 165 GLY B CA 1
ATOM 2636 C C . GLY B 1 171 ? -72.764 -22.931 17.978 1.00 43.34 165 GLY B C 1
ATOM 2637 O O . GLY B 1 171 ? -71.724 -22.396 17.588 1.00 45.66 165 GLY B O 1
ATOM 2638 N N . ILE B 1 172 ? -72.805 -24.096 18.615 1.00 43.80 166 ILE B N 1
ATOM 2639 C CA . ILE B 1 172 ? -71.621 -24.853 18.998 1.00 46.74 166 ILE B CA 1
ATOM 2640 C C . ILE B 1 172 ? -71.105 -25.633 17.794 1.00 49.28 166 ILE B C 1
ATOM 2641 O O . ILE B 1 172 ? -71.903 -26.211 17.041 1.00 49.41 166 ILE B O 1
ATOM 2646 N N . PRO B 1 173 ? -69.796 -25.675 17.568 1.00 55.82 167 PRO B N 1
ATOM 2647 C CA . PRO B 1 173 ? -69.272 -26.406 16.412 1.00 60.96 167 PRO B CA 1
ATOM 2648 C C . PRO B 1 173 ? -69.423 -27.906 16.596 1.00 65.17 167 PRO B C 1
ATOM 2649 O O . PRO B 1 173 ? -69.537 -28.419 17.710 1.00 69.31 167 PRO B O 1
ATOM 2653 N N . SER B 1 174 ? -69.420 -28.611 15.470 1.00 68.85 168 SER B N 1
ATOM 2654 C CA . SER B 1 174 ? -69.530 -30.063 15.498 1.00 74.64 168 SER B CA 1
ATOM 2655 C C . SER B 1 174 ? -68.308 -30.691 16.162 1.00 79.40 168 SER B C 1
ATOM 2656 O O . SER B 1 174 ? -67.173 -30.234 15.983 1.00 83.84 168 SER B O 1
ATOM 2659 N N . GLY B 1 175 ? -68.551 -31.742 16.938 1.00 78.59 169 GLY B N 1
ATOM 2660 C CA . GLY B 1 175 ? -67.479 -32.523 17.532 1.00 77.93 169 GLY B CA 1
ATOM 2661 C C . GLY B 1 175 ? -66.604 -31.796 18.530 1.00 74.89 169 GLY B C 1
ATOM 2662 O O . GLY B 1 175 ? -65.390 -32.033 18.561 1.00 80.81 169 GLY B O 1
ATOM 2663 N N . VAL B 1 176 ? -67.183 -30.915 19.347 1.00 69.11 170 VAL B N 1
ATOM 2664 C CA . VAL B 1 176 ? -66.445 -30.217 20.397 1.00 70.88 170 VAL B CA 1
ATOM 2665 C C . VAL B 1 176 ? -67.168 -30.424 21.723 1.00 69.29 170 VAL B C 1
ATOM 2666 O O . VAL B 1 176 ? -68.388 -30.248 21.805 1.00 65.66 170 VAL B O 1
ATOM 2670 N N . ASN B 1 177 ? -66.410 -30.786 22.755 1.00 66.09 171 ASN B N 1
ATOM 2671 C CA . ASN B 1 177 ? -66.955 -30.953 24.092 1.00 59.14 171 ASN B CA 1
ATOM 2672 C C . ASN B 1 177 ? -67.297 -29.603 24.723 1.00 52.75 171 ASN B C 1
ATOM 2673 O O . ASN B 1 177 ? -66.634 -28.589 24.473 1.00 50.92 171 ASN B O 1
ATOM 2678 N N . LEU B 1 178 ? -68.336 -29.614 25.573 1.00 46.60 172 LEU B N 1
ATOM 2679 C CA . LEU B 1 178 ? -68.861 -28.390 26.177 1.00 44.37 172 LEU B CA 1
ATOM 2680 C C . LEU B 1 178 ? -67.812 -27.635 26.989 1.00 52.43 172 LEU B C 1
ATOM 2681 O O . LEU B 1 178 ? -67.827 -26.397 27.015 1.00 55.01 172 LEU B O 1
ATOM 2686 N N . GLU B 1 179 ? -66.893 -28.343 27.652 1.00 53.22 173 GLU B N 1
ATOM 2687 C CA . GLU B 1 179 ? -65.917 -27.638 28.475 1.00 55.95 173 GLU B CA 1
ATOM 2688 C C . GLU B 1 179 ? -64.870 -26.919 27.644 1.00 60.80 173 GLU B C 1
ATOM 2689 O O . GLU B 1 179 ? -64.049 -26.188 28.209 1.00 63.11 173 GLU B O 1
ATOM 2695 N N . ASN B 1 180 ? -64.868 -27.121 26.330 1.00 61.18 174 ASN B N 1
ATOM 2696 C CA . ASN B 1 180 ? -63.972 -26.406 25.438 1.00 63.39 174 ASN B CA 1
ATOM 2697 C C . ASN B 1 180 ? -64.707 -25.358 24.625 1.00 61.89 174 ASN B C 1
ATOM 2698 O O . ASN B 1 180 ? -64.085 -24.675 23.803 1.00 66.66 174 ASN B O 1
ATOM 2703 N N . VAL B 1 181 ? -66.005 -25.219 24.832 1.00 51.01 175 VAL B N 1
ATOM 2704 C CA . VAL B 1 181 ? -66.805 -24.197 24.180 1.00 51.89 175 VAL B CA 1
ATOM 2705 C C . VAL B 1 181 ? -66.748 -22.938 25.025 1.00 52.50 175 VAL B C 1
ATOM 2706 O O . VAL B 1 181 ? -66.855 -22.986 26.258 1.00 55.53 175 VAL B O 1
ATOM 2710 N N . ASP B 1 182 ? -66.563 -21.810 24.359 1.00 51.12 176 ASP B N 1
ATOM 2711 C CA . ASP B 1 182 ? -66.599 -20.524 25.030 1.00 57.86 176 ASP B CA 1
ATOM 2712 C C . ASP B 1 182 ? -67.937 -20.330 25.726 1.00 55.04 176 ASP B C 1
ATOM 2713 O O . ASP B 1 182 ? -68.990 -20.644 25.171 1.00 58.11 176 ASP B O 1
ATOM 2718 N N . LEU B 1 183 ? -67.887 -19.809 26.951 1.00 54.30 177 LEU B N 1
ATOM 2719 C CA . LEU B 1 183 ? -69.105 -19.658 27.741 1.00 55.00 177 LEU B CA 1
ATOM 2720 C C . LEU B 1 183 ? -70.140 -18.788 27.029 1.00 61.37 177 LEU B C 1
ATOM 2721 O O . LEU B 1 183 ? -71.347 -19.046 27.124 1.00 62.04 177 LEU B O 1
ATOM 2726 N N . ILE B 1 184 ? -69.693 -17.753 26.313 1.00 60.67 178 ILE B N 1
ATOM 2727 C CA . ILE B 1 184 ? -70.636 -16.847 25.661 1.00 56.09 178 ILE B CA 1
ATOM 2728 C C . ILE B 1 184 ? -71.340 -17.540 24.499 1.00 56.90 178 ILE B C 1
ATOM 2729 O O . ILE B 1 184 ? -72.551 -17.369 24.302 1.00 59.57 178 ILE B O 1
ATOM 2734 N N . SER B 1 185 ? -70.605 -18.338 23.716 1.00 53.85 179 SER B N 1
ATOM 2735 C CA . SER B 1 185 ? -71.250 -19.121 22.665 1.00 51.00 179 SER B CA 1
ATOM 2736 C C . SER B 1 185 ? -72.135 -20.210 23.251 1.00 53.51 179 SER B C 1
ATOM 2737 O O . SER B 1 185 ? -73.154 -20.572 22.653 1.00 53.51 179 SER B O 1
ATOM 2740 N N . LEU B 1 186 ? -71.768 -20.733 24.420 1.00 52.54 180 LEU B N 1
ATOM 2741 C CA . LEU B 1 186 ? -72.580 -21.761 25.052 1.00 49.66 180 LEU B CA 1
ATOM 2742 C C . LEU B 1 186 ? -73.900 -21.188 25.531 1.00 52.98 180 LEU B C 1
ATOM 2743 O O . LEU B 1 186 ? -74.952 -21.821 25.376 1.00 54.76 180 LEU B O 1
ATOM 2748 N N . ASN B 1 187 ? -73.862 -19.969 26.081 1.00 55.21 181 ASN B N 1
ATOM 2749 C CA . ASN B 1 187 ? -75.082 -19.289 26.496 1.00 50.16 181 ASN B CA 1
ATOM 2750 C C . ASN B 1 187 ? -76.004 -19.069 25.308 1.00 50.50 181 ASN B C 1
ATOM 2751 O O . ASN B 1 187 ? -77.207 -19.341 25.387 1.00 53.02 181 ASN B O 1
ATOM 2756 N N . LYS B 1 188 ? -75.449 -18.611 24.187 1.00 51.40 182 LYS B N 1
ATOM 2757 C CA . LYS B 1 188 ? -76.261 -18.369 23.002 1.00 51.86 182 LYS B CA 1
ATOM 2758 C C . LYS B 1 188 ? -76.922 -19.651 22.536 1.00 48.51 182 LYS B C 1
ATOM 2759 O O . LYS B 1 188 ? -78.128 -19.687 22.266 1.00 54.46 182 LYS B O 1
ATOM 2765 N N . ALA B 1 189 ? -76.134 -20.719 22.435 1.00 41.93 183 ALA B N 1
ATOM 2766 C CA . ALA B 1 189 ? -76.638 -21.969 21.899 1.00 38.63 183 ALA B CA 1
ATOM 2767 C C . ALA B 1 189 ? -77.688 -22.592 22.795 1.00 45.26 183 ALA B C 1
ATOM 2768 O O . ALA B 1 189 ? -78.471 -23.420 22.320 1.00 47.73 183 ALA B O 1
ATOM 2770 N N . MET B 1 190 ? -77.717 -22.222 24.075 1.00 46.11 184 MET B N 1
ATOM 2771 C CA . MET B 1 190 ? -78.753 -22.733 24.957 1.00 49.25 184 MET B CA 1
ATOM 2772 C C . MET B 1 190 ? -80.032 -21.910 24.838 1.00 54.74 184 MET B C 1
ATOM 2773 O O . MET B 1 190 ? -81.136 -22.468 24.812 1.00 48.21 184 MET B O 1
ATOM 2778 N N . ASN B 1 191 ? -79.905 -20.584 24.751 1.00 60.20 185 ASN B N 1
ATOM 2779 C CA . ASN B 1 191 ? -81.078 -19.735 24.599 1.00 62.51 185 ASN B CA 1
ATOM 2780 C C . ASN B 1 191 ? -81.638 -19.752 23.180 1.00 60.62 185 ASN B C 1
ATOM 2781 O O . ASN B 1 191 ? -82.790 -19.356 22.979 1.00 62.21 185 ASN B O 1
ATOM 2786 N N . PHE B 1 192 ? -80.870 -20.215 22.197 1.00 58.62 186 PHE B N 1
ATOM 2787 C CA . PHE B 1 192 ? -81.358 -20.360 20.832 1.00 56.08 186 PHE B CA 1
ATOM 2788 C C . PHE B 1 192 ? -81.449 -21.824 20.416 1.00 54.54 186 PHE B C 1
ATOM 2789 O O . PHE B 1 192 ? -81.248 -22.158 19.247 1.00 58.80 186 PHE B O 1
ATOM 2797 N N . ARG B 1 193 ? -81.763 -22.703 21.361 1.00 52.53 187 ARG B N 1
ATOM 2798 C CA . ARG B 1 193 ? -81.871 -24.121 21.055 1.00 52.37 187 ARG B CA 1
ATOM 2799 C C . ARG B 1 193 ? -82.914 -24.362 19.968 1.00 58.93 187 ARG B C 1
ATOM 2800 O O . ARG B 1 193 ? -83.859 -23.586 19.794 1.00 57.77 187 ARG B O 1
ATOM 2808 N N . THR B 1 194 ? -82.721 -25.445 19.222 1.00 59.49 188 THR B N 1
ATOM 2809 C CA . THR B 1 194 ? -83.507 -25.768 18.041 1.00 54.33 188 THR B CA 1
ATOM 2810 C C . THR B 1 194 ? -84.237 -27.092 18.255 1.00 55.13 188 THR B C 1
ATOM 2811 O O . THR B 1 194 ? -84.076 -27.756 19.277 1.00 52.13 188 THR B O 1
ATOM 2815 N N . LYS B 1 195 ? -85.043 -27.474 17.271 1.00 60.65 189 LYS B N 1
ATOM 2816 C CA . LYS B 1 195 ? -85.799 -28.723 17.324 1.00 61.14 189 LYS B CA 1
ATOM 2817 C C . LYS B 1 195 ? -84.919 -29.944 17.029 1.00 61.44 189 LYS B C 1
ATOM 2818 O O . LYS B 1 195 ? -85.311 -31.089 17.279 1.00 59.41 189 LYS B O 1
ATOM 2820 N N . PRO C 1 6 ? -65.756 -18.872 44.772 1.00 89.56 0 PRO C N 1
ATOM 2821 C CA . PRO C 1 6 ? -65.809 -20.328 44.636 1.00 82.37 0 PRO C CA 1
ATOM 2822 C C . PRO C 1 6 ? -65.720 -20.768 43.177 1.00 87.26 0 PRO C C 1
ATOM 2823 O O . PRO C 1 6 ? -66.593 -20.415 42.382 1.00 95.42 0 PRO C O 1
ATOM 2827 N N . MET C 1 7 ? -64.672 -21.529 42.838 1.00 83.60 1 MET C N 1
ATOM 2828 C CA . MET C 1 7 ? -64.457 -21.920 41.447 1.00 82.98 1 MET C CA 1
ATOM 2829 C C . MET C 1 7 ? -65.465 -22.969 40.992 1.00 85.19 1 MET C C 1
ATOM 2830 O O . MET C 1 7 ? -65.773 -23.051 39.797 1.00 88.97 1 MET C O 1
ATOM 2835 N N . VAL C 1 8 ? -65.985 -23.774 41.917 1.00 83.02 2 VAL C N 1
ATOM 2836 C CA . VAL C 1 8 ? -67.108 -24.670 41.655 1.00 81.15 2 VAL C CA 1
ATOM 2837 C C . VAL C 1 8 ? -68.131 -24.445 42.761 1.00 84.28 2 VAL C C 1
ATOM 2838 O O . VAL C 1 8 ? -67.896 -24.821 43.917 1.00 84.33 2 VAL C O 1
ATOM 2842 N N . LYS C 1 9 ? -69.261 -23.837 42.414 1.00 85.18 3 LYS C N 1
ATOM 2843 C CA . LYS C 1 9 ? -70.274 -23.500 43.401 1.00 91.20 3 LYS C CA 1
ATOM 2844 C C . LYS C 1 9 ? -71.162 -24.700 43.702 1.00 91.55 3 LYS C C 1
ATOM 2845 O O . LYS C 1 9 ? -71.516 -25.470 42.804 1.00 89.07 3 LYS C O 1
ATOM 2847 N N . GLY C 1 10 ? -71.522 -24.855 44.980 1.00 93.88 4 GLY C N 1
ATOM 2848 C CA . GLY C 1 10 ? -72.433 -25.884 45.438 1.00 92.99 4 GLY C CA 1
ATOM 2849 C C . GLY C 1 10 ? -71.759 -27.045 46.146 1.00 87.31 4 GLY C C 1
ATOM 2850 O O . GLY C 1 10 ? -72.362 -27.643 47.046 1.00 94.58 4 GLY C O 1
ATOM 2851 N N . LEU C 1 11 ? -70.522 -27.364 45.773 1.00 72.86 5 LEU C N 1
ATOM 2852 C CA . LEU C 1 11 ? -69.829 -28.571 46.222 1.00 66.26 5 LEU C CA 1
ATOM 2853 C C . LEU C 1 11 ? -68.637 -28.179 47.097 1.00 67.89 5 LEU C C 1
ATOM 2854 O O . LEU C 1 11 ? -67.524 -27.999 46.601 1.00 68.07 5 LEU C O 1
ATOM 2859 N N . GLU C 1 12 ? -68.872 -28.092 48.411 1.00 65.92 6 GLU C N 1
ATOM 2860 C CA . GLU C 1 12 ? -67.863 -27.552 49.323 1.00 61.98 6 GLU C CA 1
ATOM 2861 C C . GLU C 1 12 ? -66.576 -28.377 49.301 1.00 59.13 6 GLU C C 1
ATOM 2862 O O . GLU C 1 12 ? -65.483 -27.839 49.086 1.00 57.67 6 GLU C O 1
ATOM 2864 N N . LYS C 1 13 ? -66.681 -29.685 49.538 1.00 57.81 7 LYS C N 1
ATOM 2865 C CA . LYS C 1 13 ? -65.477 -30.508 49.608 1.00 55.86 7 LYS C CA 1
ATOM 2866 C C . LYS C 1 13 ? -64.789 -30.600 48.248 1.00 49.65 7 LYS C C 1
ATOM 2867 O O . LYS C 1 13 ? -63.557 -30.535 48.162 1.00 46.58 7 LYS C O 1
ATOM 2869 N N . PHE C 1 14 ? -65.570 -30.734 47.175 1.00 48.66 8 PHE C N 1
ATOM 2870 C CA . PHE C 1 14 ? -64.992 -30.781 45.837 1.00 47.18 8 PHE C CA 1
ATOM 2871 C C . PHE C 1 14 ? -64.283 -29.478 45.492 1.00 53.22 8 PHE C C 1
ATOM 2872 O O . PHE C 1 14 ? -63.181 -29.493 44.927 1.00 53.39 8 PHE C O 1
ATOM 2880 N N . ASN C 1 15 ? -64.895 -28.335 45.824 1.00 55.39 9 ASN C N 1
ATOM 2881 C CA . ASN C 1 15 ? -64.295 -27.063 45.441 1.00 57.35 9 ASN C CA 1
ATOM 2882 C C . ASN C 1 15 ? -63.016 -26.784 46.221 1.00 55.63 9 ASN C C 1
ATOM 2883 O O . ASN C 1 15 ? -62.115 -26.108 45.713 1.00 54.66 9 ASN C O 1
ATOM 2888 N N . GLU C 1 16 ? -62.910 -27.294 47.445 1.00 53.40 10 GLU C N 1
ATOM 2889 C CA . GLU C 1 16 ? -61.650 -27.154 48.164 1.00 51.39 10 GLU C CA 1
ATOM 2890 C C . GLU C 1 16 ? -60.545 -27.954 47.488 1.00 48.31 10 GLU C C 1
ATOM 2891 O O . GLU C 1 16 ? -59.391 -27.514 47.450 1.00 46.99 10 GLU C O 1
ATOM 2897 N N . LEU C 1 17 ? -60.878 -29.123 46.936 1.00 46.33 11 LEU C N 1
ATOM 2898 C CA . LEU C 1 17 ? -59.895 -29.869 46.156 1.00 45.22 11 LEU C CA 1
ATOM 2899 C C . LEU C 1 17 ? -59.494 -29.100 44.903 1.00 51.41 11 LE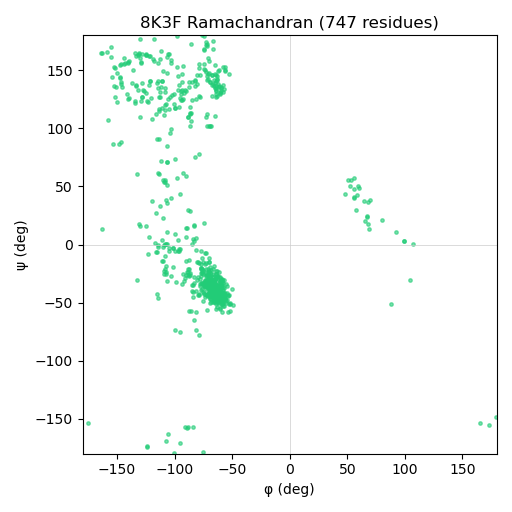U C C 1
ATOM 2900 O O . LEU C 1 17 ? -58.311 -29.059 44.546 1.00 60.70 11 LEU C O 1
ATOM 2905 N N . VAL C 1 18 ? -60.465 -28.479 44.230 1.00 49.97 12 VAL C N 1
ATOM 2906 C CA . VAL C 1 18 ? -60.164 -27.660 43.058 1.00 47.98 12 VAL C CA 1
ATOM 2907 C C . VAL C 1 18 ? -59.207 -26.536 43.425 1.00 51.09 12 VAL C C 1
ATOM 2908 O O . VAL C 1 18 ? -58.173 -26.343 42.777 1.00 59.40 12 VAL C O 1
ATOM 2912 N N . GLU C 1 19 ? -59.538 -25.780 44.475 1.00 49.91 13 GLU C N 1
ATOM 2913 C CA . GLU C 1 19 ? -58.715 -24.642 44.865 1.00 53.89 13 GLU C CA 1
ATOM 2914 C C . GLU C 1 19 ? -57.299 -25.067 45.237 1.00 58.84 13 GLU C C 1
ATOM 2915 O O . GLU C 1 19 ? -56.356 -24.282 45.086 1.00 67.12 13 GLU C O 1
ATOM 2921 N N . SER C 1 20 ? -57.128 -26.302 45.711 1.00 55.36 14 SER C N 1
ATOM 2922 C CA . SER C 1 20 ? -55.795 -26.793 46.044 1.00 55.86 14 SER C CA 1
ATOM 2923 C C . SER C 1 20 ? -54.953 -26.998 44.792 1.00 56.42 14 SER C C 1
ATOM 2924 O O . SER C 1 20 ? -53.789 -26.583 44.742 1.00 51.90 14 SER C O 1
ATOM 2927 N N . PHE C 1 21 ? -55.516 -27.654 43.771 1.00 51.67 15 PHE C N 1
ATOM 2928 C CA . PHE C 1 21 ? -54.782 -27.793 42.517 1.00 50.15 15 PHE C CA 1
ATOM 2929 C C . PHE C 1 21 ? -54.473 -26.425 41.918 1.00 52.90 15 PHE C C 1
ATOM 2930 O O . PHE C 1 21 ? -53.356 -26.186 41.449 1.00 54.08 15 PHE C O 1
ATOM 2938 N N . ALA C 1 22 ? -55.435 -25.500 41.972 1.00 58.49 16 ALA C N 1
ATOM 2939 C CA . ALA C 1 22 ? -55.222 -24.158 41.438 1.00 62.85 16 ALA C CA 1
ATOM 2940 C C . ALA C 1 22 ? -54.057 -23.444 42.122 1.00 65.83 16 ALA C C 1
ATOM 2941 O O . ALA C 1 22 ? -53.318 -22.701 41.465 1.00 65.49 16 ALA C O 1
ATOM 2943 N N . ASN C 1 23 ? -53.869 -23.666 43.429 1.00 63.53 17 ASN C N 1
ATOM 2944 C CA . ASN C 1 23 ? -52.758 -23.111 44.199 1.00 69.20 17 ASN C CA 1
ATOM 2945 C C . ASN C 1 23 ? -51.420 -23.795 43.914 1.00 71.47 17 ASN C C 1
ATOM 2946 O O . ASN C 1 23 ? -50.502 -23.686 44.738 1.00 72.96 17 ASN C O 1
ATOM 2951 N N . LEU C 1 24 ? -51.299 -24.510 42.792 1.00 68.06 18 LEU C N 1
ATOM 2952 C CA . LEU C 1 24 ? -50.042 -25.110 42.391 1.00 64.25 18 LEU C CA 1
ATOM 2953 C C . LEU C 1 24 ? -49.437 -24.336 41.226 1.00 65.83 18 LEU C C 1
ATOM 2954 O O . LEU C 1 24 ? -50.165 -23.770 40.401 1.00 69.27 18 LEU C O 1
ATOM 2959 N N . PRO C 1 25 ? -48.110 -24.269 41.150 1.00 62.96 19 PRO C N 1
ATOM 2960 C CA . PRO C 1 25 ? -47.469 -23.582 40.023 1.00 66.19 19 PRO C CA 1
ATOM 2961 C C . PRO C 1 25 ? -47.903 -24.171 38.689 1.00 62.83 19 PRO C C 1
ATOM 2962 O O . PRO C 1 25 ? -47.943 -25.390 38.513 1.00 59.17 19 PRO C O 1
ATOM 2966 N N . THR C 1 26 ? -48.237 -23.280 37.753 1.00 65.16 20 THR C N 1
ATOM 2967 C CA . THR C 1 26 ? -48.616 -23.590 36.374 1.00 68.24 20 THR C CA 1
ATOM 2968 C C . THR C 1 26 ? -49.964 -24.292 36.256 1.00 71.78 20 THR C C 1
ATOM 2969 O O . THR C 1 26 ? -50.289 -24.816 35.185 1.00 77.81 20 THR C O 1
ATOM 2973 N N . ILE C 1 27 ? -50.770 -24.322 37.316 1.00 67.86 21 ILE C N 1
ATOM 2974 C CA . ILE C 1 27 ? -52.070 -24.985 37.286 1.00 62.39 21 ILE C CA 1
ATOM 2975 C C . ILE C 1 27 ? -53.149 -23.916 37.372 1.00 60.95 21 ILE C C 1
ATOM 2976 O O . ILE C 1 27 ? -53.242 -23.198 38.376 1.00 65.31 21 ILE C O 1
ATOM 2981 N N . GLY C 1 28 ? -53.964 -23.815 36.320 1.00 60.79 22 GLY C N 1
ATOM 2982 C CA . GLY C 1 28 ? -55.035 -22.845 36.257 1.00 65.78 22 GLY C CA 1
ATOM 2983 C C . GLY C 1 28 ? -56.371 -23.410 36.707 1.00 67.82 22 GLY C C 1
ATOM 2984 O O . GLY C 1 28 ? -56.471 -24.515 37.242 1.00 65.43 22 GLY C O 1
ATOM 2985 N N . LYS C 1 29 ? -57.421 -22.615 36.482 1.00 74.19 23 LYS C N 1
ATOM 2986 C CA . LYS C 1 29 ? -58.759 -23.000 36.924 1.00 67.64 23 LYS C CA 1
ATOM 2987 C C . LYS C 1 29 ? -59.268 -24.211 36.155 1.00 65.92 23 LYS C C 1
ATOM 2988 O O . LYS C 1 29 ? -59.747 -25.181 36.754 1.00 64.74 23 LYS C O 1
ATOM 2990 N N . LYS C 1 30 ? -59.174 -24.167 34.824 1.00 67.54 24 LYS C N 1
ATOM 2991 C CA . LYS C 1 30 ? -59.705 -25.250 34.002 1.00 65.58 24 LYS C CA 1
ATOM 2992 C C . LYS C 1 30 ? -58.985 -26.565 34.283 1.00 63.44 24 LYS C C 1
ATOM 2993 O O . LYS C 1 30 ? -59.614 -27.629 34.339 1.00 63.33 24 LYS C O 1
ATOM 2999 N N . THR C 1 31 ? -57.667 -26.515 34.462 1.00 60.27 25 THR C N 1
ATOM 3000 C CA . THR C 1 31 ? -56.930 -27.732 34.780 1.00 51.41 25 THR C CA 1
ATOM 3001 C C . THR C 1 31 ? -57.291 -28.241 36.167 1.00 48.27 25 THR C C 1
ATOM 3002 O O . THR C 1 31 ? -57.444 -29.453 36.371 1.00 45.76 25 THR C O 1
ATOM 3006 N N . ALA C 1 32 ? -57.438 -27.328 37.130 1.00 48.48 26 ALA C N 1
ATOM 3007 C CA . ALA C 1 32 ? -57.779 -27.729 38.490 1.00 48.71 26 ALA C CA 1
ATOM 3008 C C . ALA C 1 32 ? -59.083 -28.514 38.519 1.00 49.03 26 ALA C C 1
ATOM 3009 O O . ALA C 1 32 ? -59.154 -29.603 39.103 1.00 49.62 26 ALA C O 1
ATOM 3011 N N . ILE C 1 33 ? -60.128 -27.979 37.884 1.00 46.78 27 ILE C N 1
ATOM 3012 C CA . ILE C 1 33 ? -61.410 -28.676 37.852 1.00 44.21 27 ILE C CA 1
ATOM 3013 C C . ILE C 1 33 ? -61.263 -30.019 37.155 1.00 40.24 27 ILE C C 1
ATOM 3014 O O . ILE C 1 33 ? -61.894 -31.010 37.539 1.00 42.00 27 ILE C O 1
ATOM 3019 N N . ARG C 1 34 ? -60.413 -30.077 36.133 1.00 39.80 28 ARG C N 1
ATOM 3020 C CA . ARG C 1 34 ? -60.196 -31.321 35.404 1.00 40.85 28 ARG C CA 1
ATOM 3021 C C . ARG C 1 34 ? -59.531 -32.369 36.288 1.00 39.04 28 ARG C C 1
ATOM 3022 O O . ARG C 1 34 ? -59.978 -33.520 36.346 1.00 39.89 28 ARG C O 1
ATOM 3030 N N . LEU C 1 35 ? -58.462 -31.985 36.990 1.00 40.24 29 LEU C N 1
ATOM 3031 C CA . LEU C 1 35 ? -57.791 -32.915 37.893 1.00 35.91 29 LEU C CA 1
ATOM 3032 C C . LEU C 1 35 ? -58.713 -33.338 39.033 1.00 35.13 29 LEU C C 1
ATOM 3033 O O . LEU C 1 35 ? -58.883 -34.536 39.289 1.00 36.24 29 LEU C O 1
ATOM 3038 N N . ALA C 1 36 ? -59.322 -32.373 39.727 1.00 33.74 30 ALA C N 1
ATOM 3039 C CA . ALA C 1 36 ? -60.253 -32.716 40.800 1.00 35.82 30 ALA C CA 1
ATOM 3040 C C . ALA C 1 36 ? -61.316 -33.692 40.312 1.00 40.46 30 ALA C C 1
ATOM 3041 O O . ALA C 1 36 ? -61.543 -34.741 40.927 1.00 40.74 30 ALA C O 1
ATOM 3043 N N . TYR C 1 37 ? -61.971 -33.363 39.193 1.00 42.32 31 TYR C N 1
ATOM 3044 C CA . TYR C 1 37 ? -62.953 -34.274 38.618 1.00 42.36 31 TYR C CA 1
ATOM 3045 C C . TYR C 1 37 ? -62.338 -35.635 38.347 1.00 41.07 31 TYR C C 1
ATOM 3046 O O . TYR C 1 37 ? -62.949 -36.670 38.642 1.00 42.99 31 TYR C O 1
ATOM 3055 N N . HIS C 1 38 ? -61.126 -35.652 37.788 1.00 39.32 32 HIS C N 1
ATOM 3056 C CA . HIS C 1 38 ? -60.483 -36.917 37.450 1.00 39.79 32 HIS C CA 1
ATOM 3057 C C . HIS C 1 38 ? -60.323 -37.802 38.679 1.00 36.98 32 HIS C C 1
ATOM 3058 O O . HIS C 1 38 ? -60.728 -38.968 38.677 1.00 38.56 32 HIS C O 1
ATOM 3065 N N . LEU C 1 39 ? -59.750 -37.259 39.750 1.00 34.01 33 LEU C N 1
ATOM 3066 C CA . LEU C 1 39 ? -59.548 -38.063 40.949 1.00 35.14 33 LEU C CA 1
ATOM 3067 C C . LEU C 1 39 ? -60.859 -38.408 41.645 1.00 41.02 33 LEU C C 1
ATOM 3068 O O . LEU C 1 39 ? -60.944 -39.445 42.313 1.00 48.01 33 LEU C O 1
ATOM 3073 N N . CYS C 1 40 ? -61.888 -37.569 41.513 1.00 38.63 34 CYS C N 1
ATOM 3074 C CA . CYS C 1 40 ? -63.110 -37.821 42.271 1.00 41.82 34 CYS C CA 1
ATOM 3075 C C . CYS C 1 40 ? -64.031 -38.832 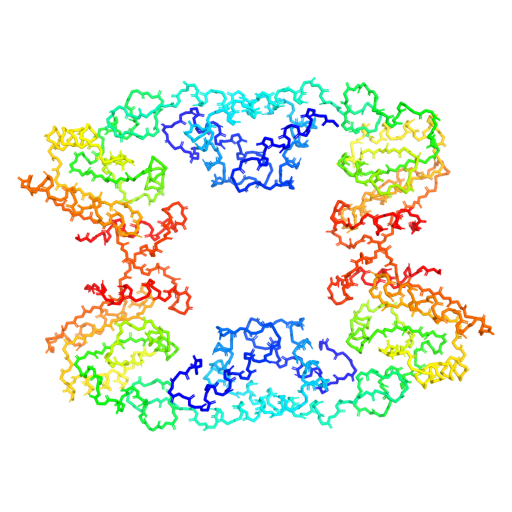41.600 1.00 46.88 34 CYS C C 1
ATOM 3076 O O . CYS C 1 40 ? -64.715 -39.586 42.299 1.00 51.64 34 CYS C O 1
ATOM 3079 N N . ILE C 1 41 ? -64.075 -38.875 40.270 1.00 47.59 35 ILE C N 1
ATOM 3080 C CA . ILE C 1 41 ? -65.019 -39.720 39.547 1.00 51.91 35 ILE C CA 1
ATOM 3081 C C . ILE C 1 41 ? -64.311 -40.817 38.761 1.00 54.53 35 ILE C C 1
ATOM 3082 O O . ILE C 1 41 ? -64.715 -41.983 38.804 1.00 61.24 35 ILE C O 1
ATOM 3087 N N . ASN C 1 42 ? -63.246 -40.467 38.038 1.00 50.63 36 ASN C N 1
ATOM 3088 C CA . ASN C 1 42 ? -62.672 -41.418 37.091 1.00 50.83 36 ASN C CA 1
ATOM 3089 C C . ASN C 1 42 ? -61.685 -42.381 37.743 1.00 48.98 36 ASN C C 1
ATOM 3090 O O . ASN C 1 42 ? -61.676 -43.568 37.402 1.00 51.94 36 ASN C O 1
ATOM 3095 N N . ASN C 1 43 ? -60.845 -41.912 38.675 1.00 43.49 37 ASN C N 1
ATOM 3096 C CA . ASN C 1 43 ? -59.856 -42.816 39.275 1.00 39.85 37 ASN C CA 1
ATOM 3097 C C . ASN C 1 43 ? -59.601 -42.374 40.722 1.00 36.62 37 ASN C C 1
ATOM 3098 O O . ASN C 1 43 ? -58.659 -41.628 41.013 1.00 32.93 37 ASN C O 1
ATOM 3103 N N . GLN C 1 44 ? -60.437 -42.875 41.631 1.00 37.78 38 GLN C N 1
ATOM 3104 C CA . GLN C 1 44 ? -60.259 -42.588 43.046 1.00 41.89 38 GLN C CA 1
ATOM 3105 C C . GLN C 1 44 ? -59.039 -43.289 43.617 1.00 48.84 38 GLN C C 1
ATOM 3106 O O . GLN C 1 44 ? -58.513 -42.849 44.643 1.00 53.52 38 GLN C O 1
ATOM 3112 N N . ILE C 1 45 ? -58.584 -44.372 42.984 1.00 51.59 39 ILE C N 1
ATOM 3113 C CA . ILE C 1 45 ? -57.374 -45.039 43.450 1.00 50.68 39 ILE C CA 1
ATOM 3114 C C . ILE C 1 45 ? -56.153 -44.180 43.147 1.00 49.74 39 ILE C C 1
ATOM 3115 O O . ILE C 1 45 ? -55.271 -44.013 43.997 1.00 49.32 39 ILE C O 1
ATOM 3120 N N . ASP C 1 46 ? -56.088 -43.612 41.938 1.00 49.33 40 ASP C N 1
ATOM 3121 C CA . ASP C 1 46 ? -55.030 -42.656 41.618 1.00 48.06 40 ASP C CA 1
ATOM 3122 C C . ASP C 1 46 ? -55.011 -41.495 42.608 1.00 45.70 40 ASP C C 1
ATOM 3123 O O . ASP C 1 46 ? -53.941 -41.048 43.033 1.00 45.75 40 ASP C O 1
ATOM 3128 N N . GLY C 1 47 ? -56.185 -40.987 42.983 1.00 46.79 41 GLY C N 1
ATOM 3129 C CA . GLY C 1 47 ? -56.226 -39.904 43.951 1.00 43.69 41 GLY C CA 1
ATOM 3130 C C . GLY C 1 47 ? -55.731 -40.337 45.316 1.00 45.16 41 GLY C C 1
ATOM 3131 O O . GLY C 1 47 ? -54.932 -39.640 45.947 1.00 46.46 41 GLY C O 1
ATOM 3132 N N . MET C 1 48 ? -56.198 -41.494 45.786 1.00 48.04 42 MET C N 1
ATOM 3133 C CA . MET C 1 48 ? -55.703 -42.067 47.032 1.00 43.10 42 MET C CA 1
ATOM 3134 C C . MET C 1 48 ? -54.193 -42.280 46.982 1.00 38.98 42 MET C C 1
ATOM 3135 O O . MET C 1 48 ? -53.474 -41.933 47.925 1.00 40.69 42 MET C O 1
ATOM 3140 N N . LYS C 1 49 ? -53.696 -42.861 45.885 1.00 37.89 43 LYS C N 1
ATOM 3141 C CA . LYS C 1 49 ? -52.254 -43.010 45.705 1.00 40.74 43 LYS C CA 1
ATOM 3142 C C . LYS C 1 49 ? -51.542 -41.680 45.861 1.00 44.74 43 LYS C C 1
ATOM 3143 O O . LYS C 1 49 ? -50.491 -41.602 46.502 1.00 50.02 43 LYS C O 1
ATOM 3149 N N . LEU C 1 50 ? -52.106 -40.621 45.278 1.00 41.35 44 LEU C N 1
ATOM 3150 C CA . LEU C 1 50 ? -51.460 -39.317 45.317 1.00 41.90 44 LEU C CA 1
ATOM 3151 C C . LEU C 1 50 ? -51.431 -38.749 46.733 1.00 43.94 44 LEU C C 1
ATOM 3152 O O . LEU C 1 50 ? -50.406 -38.213 47.172 1.00 46.50 44 LEU C O 1
ATOM 3157 N N . ALA C 1 51 ? -52.540 -38.863 47.464 1.00 48.76 45 ALA C N 1
ATOM 3158 C CA . ALA C 1 51 ? -52.602 -38.279 48.801 1.00 52.35 45 ALA C CA 1
ATOM 3159 C C . ALA C 1 51 ? -51.597 -38.936 49.739 1.00 50.84 45 ALA C C 1
ATOM 3160 O O . ALA C 1 51 ? -50.892 -38.244 50.484 1.00 48.46 45 ALA C O 1
ATOM 3162 N N . HIS C 1 52 ? -51.507 -40.269 49.708 1.00 49.91 46 HIS C N 1
ATOM 3163 C CA . HIS C 1 52 ? -50.558 -40.952 50.576 1.00 54.84 46 HIS C CA 1
ATOM 3164 C C . HIS C 1 52 ? -49.130 -40.730 50.109 1.00 57.41 46 HIS C C 1
ATOM 3165 O O . HIS C 1 52 ? -48.218 -40.594 50.933 1.00 59.77 46 HIS C O 1
ATOM 3172 N N . ASN C 1 53 ? -48.920 -40.662 48.796 1.00 54.96 47 ASN C N 1
ATOM 3173 C CA . ASN C 1 53 ? -47.587 -40.363 48.295 1.00 55.49 47 ASN C CA 1
ATOM 3174 C C . ASN C 1 53 ? -47.147 -38.948 48.657 1.00 55.74 47 ASN C C 1
ATOM 3175 O O . ASN C 1 53 ? -45.949 -38.711 48.863 1.00 57.71 47 ASN C O 1
ATOM 3180 N N . ILE C 1 54 ? -48.084 -37.999 48.741 1.00 51.04 48 ILE C N 1
ATOM 3181 C CA . ILE C 1 54 ? -47.729 -36.661 49.211 1.00 49.76 48 ILE C CA 1
ATOM 3182 C C . ILE C 1 54 ? -47.287 -36.714 50.671 1.00 56.63 48 ILE C C 1
ATOM 3183 O O . ILE C 1 54 ? -46.235 -36.175 51.042 1.00 52.87 48 ILE C O 1
ATOM 3188 N N . GLU C 1 55 ? -48.086 -37.372 51.519 1.00 60.89 49 GLU C N 1
ATOM 3189 C CA . GLU C 1 55 ? -47.751 -37.480 52.934 1.00 60.93 49 GLU C CA 1
ATOM 3190 C C . GLU C 1 55 ? -46.444 -38.238 53.137 1.00 62.25 49 GLU C C 1
ATOM 3191 O O . GLU C 1 55 ? -45.620 -37.858 53.976 1.00 67.77 49 GLU C O 1
ATOM 3193 N N . ASN C 1 56 ? -46.237 -39.310 52.372 1.00 59.16 50 ASN C N 1
ATOM 3194 C CA . ASN C 1 56 ? -45.032 -40.117 52.529 1.00 61.83 50 ASN C CA 1
ATOM 3195 C C . ASN C 1 56 ? -43.775 -39.315 52.213 1.00 70.69 50 ASN C C 1
ATOM 3196 O O . ASN C 1 56 ? -42.758 -39.434 52.908 1.00 76.82 50 ASN C O 1
ATOM 3201 N N . ALA C 1 57 ? -43.819 -38.501 51.157 1.00 69.14 51 ALA C N 1
ATOM 3202 C CA . ALA C 1 57 ? -42.636 -37.761 50.743 1.00 62.83 51 ALA C CA 1
ATOM 3203 C C . ALA C 1 57 ? -42.367 -36.561 51.639 1.00 62.51 51 ALA C C 1
ATOM 3204 O O . ALA C 1 57 ? -41.226 -36.108 51.727 1.00 71.32 51 ALA C O 1
ATOM 3206 N N . ILE C 1 58 ? -43.392 -36.027 52.298 1.00 58.75 52 ILE C N 1
ATOM 3207 C CA . ILE C 1 58 ? -43.171 -34.918 53.218 1.00 60.29 52 ILE C CA 1
ATOM 3208 C C . ILE C 1 58 ? -42.587 -35.410 54.544 1.00 61.49 52 ILE C C 1
ATOM 3209 O O . ILE C 1 58 ? -41.858 -34.670 55.218 1.00 64.32 52 ILE C O 1
ATOM 3214 N N . ARG C 1 59 ? -42.867 -36.657 54.926 1.00 103.65 53 ARG C N 1
ATOM 3215 C CA . ARG C 1 59 ? -42.397 -37.218 56.184 1.00 103.73 53 ARG C CA 1
ATOM 3216 C C . ARG C 1 59 ? -41.123 -38.047 56.035 1.00 99.79 53 ARG C C 1
ATOM 3217 O O . ARG C 1 59 ? -40.662 -38.633 57.017 1.00 102.75 53 ARG C O 1
ATOM 3219 N N . PHE C 1 60 ? -40.539 -38.108 54.840 1.00 88.22 54 PHE C N 1
ATOM 3220 C CA . PHE C 1 60 ? -39.354 -38.933 54.641 1.00 85.58 54 PHE C CA 1
ATOM 3221 C C . PHE C 1 60 ? -38.244 -38.194 53.896 1.00 81.70 54 PHE C C 1
ATOM 3222 O O . PHE C 1 60 ? -37.061 -38.468 54.126 1.00 78.75 54 PHE C O 1
ATOM 3230 N N . ILE C 1 61 ? -38.596 -37.255 53.020 1.00 79.30 55 ILE C N 1
ATOM 3231 C CA . ILE C 1 61 ? -37.603 -36.516 52.244 1.00 77.22 55 ILE C CA 1
ATOM 3232 C C . ILE C 1 61 ? -37.108 -35.332 53.067 1.00 78.76 55 ILE C C 1
ATOM 3233 O O . ILE C 1 61 ? -37.904 -34.499 53.518 1.00 77.04 55 ILE C O 1
ATOM 3238 N N . LYS C 1 62 ? -35.795 -35.260 53.258 1.00 77.14 56 LYS C N 1
ATOM 3239 C CA . LYS C 1 62 ? -35.132 -34.201 54.002 1.00 80.33 56 LYS C CA 1
ATOM 3240 C C . LYS C 1 62 ? -33.856 -33.820 53.271 1.00 75.25 56 LYS C C 1
ATOM 3241 O O . LYS C 1 62 ? -33.330 -34.607 52.474 1.00 72.67 56 LYS C O 1
ATOM 3243 N N . PRO C 1 63 ? -33.342 -32.613 53.497 1.00 74.92 57 PRO C N 1
ATOM 3244 C CA . PRO C 1 63 ? -32.033 -32.261 52.936 1.00 74.48 57 PRO C CA 1
ATOM 3245 C C . PRO C 1 63 ? -30.928 -33.115 53.543 1.00 73.13 57 PRO C C 1
ATOM 3246 O O . PRO C 1 63 ? -30.911 -33.385 54.747 1.00 74.41 57 PRO C O 1
ATOM 3250 N N . CYS C 1 64 ? -30.000 -33.538 52.688 1.00 68.39 58 CYS C N 1
ATOM 3251 C CA . CYS C 1 64 ? -28.904 -34.396 53.112 1.00 72.69 58 CYS C CA 1
ATOM 3252 C C . CYS C 1 64 ? -27.908 -33.635 53.987 1.00 76.02 58 CYS C C 1
ATOM 3253 O O . CYS C 1 64 ? -27.665 -32.437 53.805 1.00 77.25 58 CYS C O 1
ATOM 3256 N N . GLU C 1 65 ? -27.317 -34.359 54.944 1.00 74.40 59 GLU C N 1
ATOM 3257 C CA . GLU C 1 65 ? -26.467 -33.726 55.949 1.00 74.86 59 GLU C CA 1
ATOM 3258 C C . GLU C 1 65 ? -25.188 -33.163 55.338 1.00 70.70 59 GLU C C 1
ATOM 3259 O O . GLU C 1 65 ? -24.724 -32.089 55.738 1.00 72.80 59 GLU C O 1
ATOM 3261 N N . GLN C 1 66 ? -24.603 -33.873 54.372 1.00 67.81 60 GLN C N 1
ATOM 3262 C CA . GLN C 1 66 ? -23.358 -33.421 53.759 1.00 67.09 60 GLN C CA 1
ATOM 3263 C C . GLN C 1 66 ? -23.614 -32.371 52.683 1.00 66.66 60 GLN C C 1
ATOM 3264 O O . GLN C 1 66 ? -23.112 -31.246 52.772 1.00 74.10 60 GLN C O 1
ATOM 3266 N N . CYS C 1 67 ? -24.407 -32.716 51.664 1.00 61.57 61 CYS C N 1
ATOM 3267 C CA . CYS C 1 67 ? -24.549 -31.868 50.486 1.00 65.45 61 CYS C CA 1
ATOM 3268 C C . CYS C 1 67 ? -25.844 -31.064 50.435 1.00 66.84 61 CYS C C 1
ATOM 3269 O O . CYS C 1 67 ? -25.866 -30.000 49.807 1.00 70.68 61 CYS C O 1
ATOM 3272 N N . GLY C 1 68 ? -26.926 -31.531 51.050 1.00 65.27 62 GLY C N 1
ATOM 3273 C CA . GLY C 1 68 ? -28.183 -30.820 50.952 1.00 59.71 62 GLY C CA 1
ATOM 3274 C C . GLY C 1 68 ? -29.087 -31.263 49.824 1.00 55.94 62 GLY C C 1
ATOM 3275 O O . GLY C 1 68 ? -30.082 -30.578 49.541 1.00 56.67 62 GLY C O 1
ATOM 3276 N N . ALA C 1 69 ? -28.770 -32.376 49.163 1.00 54.01 63 ALA C N 1
ATOM 3277 C CA . ALA C 1 69 ? -29.665 -32.973 48.188 1.00 53.01 63 ALA C CA 1
ATOM 3278 C C . ALA C 1 69 ? -30.919 -33.501 48.877 1.00 62.68 63 ALA C C 1
ATOM 3279 O O . ALA C 1 69 ? -31.003 -33.587 50.107 1.00 63.27 63 ALA C O 1
ATOM 3281 N N . LEU C 1 70 ? -31.910 -33.851 48.063 1.00 62.00 64 LEU C N 1
ATOM 3282 C CA . LEU C 1 70 ? -33.052 -34.583 48.584 1.00 62.43 64 LEU C CA 1
ATOM 3283 C C . LEU C 1 70 ? -32.579 -35.937 49.089 1.00 65.60 64 LEU C C 1
ATOM 3284 O O . LEU C 1 70 ? -31.762 -36.607 48.449 1.00 64.80 64 LEU C O 1
ATOM 3289 N N . SER C 1 71 ? -33.069 -36.326 50.262 1.00 71.84 65 SER C N 1
ATOM 3290 C CA . SER C 1 71 ? -32.602 -37.546 50.897 1.00 64.18 65 SER C CA 1
ATOM 3291 C C . SER C 1 71 ? -33.681 -38.084 51.822 1.00 67.99 65 SER C C 1
ATOM 3292 O O . SER C 1 71 ? -34.405 -37.314 52.462 1.00 69.38 65 SER C O 1
ATOM 3295 N N . GLU C 1 72 ? -33.784 -39.411 51.878 1.00 74.01 66 GLU C N 1
ATOM 3296 C CA . GLU C 1 72 ? -34.592 -40.074 52.892 1.00 78.68 66 GLU C CA 1
ATOM 3297 C C . GLU C 1 72 ? -33.801 -40.371 54.161 1.00 83.22 66 GLU C C 1
ATOM 3298 O O . GLU C 1 72 ? -34.397 -40.498 55.237 1.00 86.49 66 GLU C O 1
ATOM 3300 N N . ASN C 1 73 ? -32.474 -40.471 54.065 1.00 84.35 67 ASN C N 1
ATOM 3301 C CA . ASN C 1 73 ? -31.618 -40.782 55.199 1.00 89.50 67 ASN C CA 1
ATOM 3302 C C . ASN C 1 73 ? -30.840 -39.540 55.626 1.00 87.05 67 ASN C C 1
ATOM 3303 O O . ASN C 1 73 ? -31.114 -38.418 55.184 1.00 83.51 67 ASN C O 1
ATOM 3308 N N . GLU C 1 74 ? -29.851 -39.740 56.502 1.00 87.20 68 GLU C N 1
ATOM 3309 C CA . GLU C 1 74 ? -28.989 -38.638 56.913 1.00 84.72 68 GLU C CA 1
ATOM 3310 C C . GLU C 1 74 ? -28.036 -38.243 55.789 1.00 78.03 68 GLU C C 1
ATOM 3311 O O . GLU C 1 74 ? -27.755 -37.055 55.591 1.00 75.64 68 GLU C O 1
ATOM 3317 N N . LEU C 1 75 ? -27.529 -39.226 55.052 1.00 76.18 69 LEU C N 1
ATOM 3318 C CA . LEU C 1 75 ? -26.744 -39.011 53.846 1.00 73.13 69 LEU C CA 1
ATOM 3319 C C . LEU C 1 75 ? -27.517 -39.545 52.651 1.00 71.89 69 LEU C C 1
ATOM 3320 O O . LEU C 1 75 ? -28.158 -40.598 52.739 1.00 75.59 69 LEU C O 1
ATOM 3325 N N . CYS C 1 76 ? -27.452 -38.822 51.536 1.00 70.07 70 CYS C N 1
ATOM 3326 C CA . CYS C 1 76 ? -28.125 -39.242 50.313 1.00 62.17 70 CYS C CA 1
ATOM 3327 C C . CYS C 1 76 ? -27.478 -40.512 49.764 1.00 63.77 70 CYS C C 1
ATOM 3328 O O . CYS C 1 76 ? -26.461 -40.998 50.269 1.00 65.85 70 CYS C O 1
ATOM 3331 N N . GLU C 1 77 ? -28.072 -41.052 48.699 1.00 63.60 71 GLU C N 1
ATOM 3332 C CA . GLU C 1 77 ? -27.497 -42.231 48.064 1.00 66.24 71 GLU C CA 1
ATOM 3333 C C . GLU C 1 77 ? -26.187 -41.918 47.345 1.00 64.25 71 GLU C C 1
ATOM 3334 O O . GLU C 1 77 ? -25.339 -42.809 47.220 1.00 69.47 71 GLU C O 1
ATOM 3336 N N . ILE C 1 78 ? -25.991 -40.673 46.898 1.00 62.32 72 ILE C N 1
ATOM 3337 C CA . ILE C 1 78 ? -24.748 -40.299 46.225 1.00 61.61 72 ILE C CA 1
ATOM 3338 C C . ILE C 1 78 ? -23.603 -40.159 47.224 1.00 67.01 72 ILE C C 1
ATOM 3339 O O . ILE C 1 78 ? -22.476 -40.595 46.957 1.00 71.56 72 ILE C O 1
ATOM 3344 N N . CYS C 1 79 ? -23.857 -39.531 48.376 1.00 64.76 73 CYS C N 1
ATOM 3345 C CA . CYS C 1 79 ? -22.803 -39.412 49.379 1.00 66.00 73 CYS C CA 1
ATOM 3346 C C . CYS C 1 79 ? -22.499 -40.753 50.031 1.00 72.37 73 CYS C C 1
ATOM 3347 O O . CYS C 1 79 ? -21.359 -41.000 50.435 1.00 77.41 73 CYS C O 1
ATOM 3350 N N . SER C 1 80 ? -23.498 -41.625 50.140 1.00 72.49 74 SER C N 1
ATOM 3351 C CA . SER C 1 80 ? -23.313 -42.948 50.717 1.00 76.87 74 SER C CA 1
ATOM 3352 C C . SER C 1 80 ? -22.768 -43.958 49.719 1.00 82.86 74 SER C C 1
ATOM 3353 O O . SER C 1 80 ? -22.626 -45.134 50.070 1.00 93.79 74 SER C O 1
ATOM 3356 N N . ASP C 1 81 ? -22.464 -43.538 48.495 1.00 79.59 75 ASP C N 1
ATOM 3357 C CA . ASP C 1 81 ? -22.026 -44.437 47.436 1.00 83.94 75 ASP C CA 1
ATOM 3358 C C . ASP C 1 81 ? -20.503 -44.441 47.387 1.00 87.16 75 ASP C C 1
ATOM 3359 O O . ASP C 1 81 ? -19.882 -43.402 47.129 1.00 82.58 75 ASP C O 1
ATOM 3364 N N . LYS C 1 82 ? -19.908 -45.615 47.620 1.00 89.30 76 LYS C N 1
ATOM 3365 C CA . LYS C 1 82 ? -18.460 -45.757 47.556 1.00 89.31 76 LYS C CA 1
ATOM 3366 C C . LYS C 1 82 ? -17.941 -45.826 46.127 1.00 91.59 76 LYS C C 1
ATOM 3367 O O . LYS C 1 82 ? -16.755 -45.562 45.899 1.00 95.29 76 LYS C O 1
ATOM 3369 N N . GLU C 1 83 ? -18.797 -46.161 45.160 1.00 92.04 77 GLU C N 1
ATOM 3370 C CA . GLU C 1 83 ? -18.376 -46.233 43.767 1.00 91.12 77 GLU C CA 1
ATOM 3371 C C . GLU C 1 83 ? -18.236 -44.865 43.110 1.00 81.54 77 GLU C C 1
ATOM 3372 O O . GLU C 1 83 ? -17.780 -44.795 41.964 1.00 77.84 77 GLU C O 1
ATOM 3374 N N . ARG C 1 84 ? -18.609 -43.785 43.792 1.00 78.63 78 ARG C N 1
ATOM 3375 C CA . ARG C 1 84 ? -18.497 -42.456 43.209 1.00 75.19 78 ARG C CA 1
ATOM 3376 C C . ARG C 1 84 ? -17.063 -41.950 43.288 1.00 76.47 78 ARG C C 1
ATOM 3377 O O . ARG C 1 84 ? -16.279 -42.364 44.146 1.00 88.35 78 ARG C O 1
ATOM 3385 N N . ASN C 1 85 ? -16.729 -41.042 42.379 1.00 70.24 79 ASN C N 1
ATOM 3386 C CA . ASN C 1 85 ? -15.461 -40.320 42.433 1.00 71.48 79 ASN C CA 1
ATOM 3387 C C . ASN C 1 85 ? -15.536 -39.332 43.590 1.00 76.34 79 ASN C C 1
ATOM 3388 O O . ASN C 1 85 ? -16.144 -38.266 43.472 1.00 68.91 79 ASN C O 1
ATOM 3393 N N . LYS C 1 86 ? -14.916 -39.673 44.716 1.00 66.25 80 LYS C N 1
ATOM 3394 C CA . LYS C 1 86 ? -14.988 -38.825 45.898 1.00 66.17 80 LYS C CA 1
ATOM 3395 C C . LYS C 1 86 ? -13.975 -37.682 45.878 1.00 66.01 80 LYS C C 1
ATOM 3396 O O . LYS C 1 86 ? -13.744 -37.065 46.922 1.00 67.87 80 LYS C O 1
ATOM 3398 N N . ASN C 1 87 ? -13.385 -37.375 44.722 1.00 64.39 81 ASN C N 1
ATOM 3399 C CA . ASN C 1 87 ? -12.429 -36.284 44.594 1.00 71.44 81 ASN C CA 1
ATOM 3400 C C . ASN C 1 87 ? -12.965 -35.100 43.800 1.00 66.85 81 ASN C C 1
ATOM 3401 O O . ASN C 1 87 ? -12.256 -34.098 43.657 1.00 73.61 81 ASN C O 1
ATOM 3406 N N . ILE C 1 88 ? -14.185 -35.182 43.278 1.00 59.80 82 ILE C N 1
ATOM 3407 C CA . ILE C 1 88 ? -14.777 -34.107 42.493 1.00 60.07 82 ILE C CA 1
ATOM 3408 C C . ILE C 1 88 ? -16.068 -33.662 43.162 1.00 63.07 82 ILE C C 1
ATOM 3409 O O . ILE C 1 88 ? -16.830 -34.486 43.683 1.00 65.37 82 ILE C O 1
ATOM 3414 N N . LEU C 1 89 ? -16.308 -32.354 43.152 1.00 60.13 83 LEU C N 1
ATOM 3415 C CA . LEU C 1 89 ? -17.469 -31.763 43.801 1.00 56.24 83 LEU C CA 1
ATOM 3416 C C . LEU C 1 89 ? -18.089 -30.753 42.850 1.00 51.92 83 LEU C C 1
ATOM 3417 O O . LEU C 1 89 ? -17.408 -29.828 42.395 1.00 51.07 83 LEU C O 1
ATOM 3422 N N . CYS C 1 90 ? -19.370 -30.936 42.543 1.00 46.76 84 CYS C N 1
ATOM 3423 C CA . CYS C 1 90 ? -20.106 -30.060 41.643 1.00 42.31 84 CYS C CA 1
ATOM 3424 C C . CYS C 1 90 ? -21.048 -29.180 42.454 1.00 43.82 84 CYS C C 1
ATOM 3425 O O . CYS C 1 90 ? -21.864 -29.690 43.229 1.00 44.90 84 CYS C O 1
ATOM 3428 N N . ILE C 1 91 ? -20.941 -27.868 42.273 1.00 47.54 85 ILE C N 1
ATOM 3429 C CA 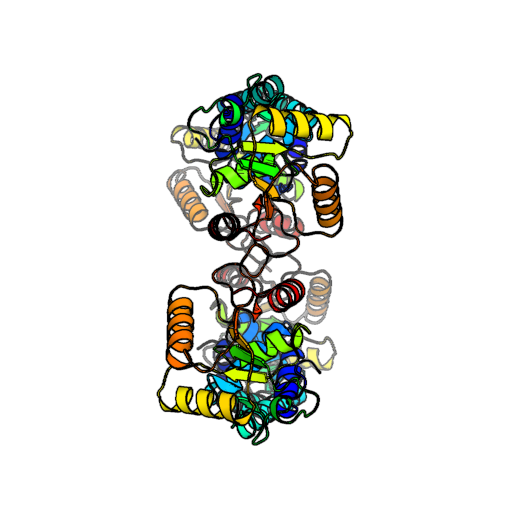. ILE C 1 91 ? -21.748 -26.906 43.018 1.00 52.62 85 ILE C CA 1
ATOM 3430 C C . ILE C 1 91 ? -22.991 -26.545 42.214 1.00 54.93 85 ILE C C 1
ATOM 3431 O O . ILE C 1 91 ? -22.897 -26.235 41.021 1.00 53.05 85 ILE C O 1
ATOM 3436 N N . VAL C 1 92 ? -24.158 -26.588 42.874 1.00 54.54 86 VAL C N 1
ATOM 3437 C CA . VAL C 1 92 ? -25.449 -26.242 42.287 1.00 53.73 86 VAL C CA 1
ATOM 3438 C C . VAL C 1 92 ? -26.185 -25.283 43.222 1.00 57.71 86 VAL C C 1
ATOM 3439 O O . VAL C 1 92 ? -25.839 -25.131 44.393 1.00 59.11 86 VAL C O 1
ATOM 3443 N N . GLU C 1 93 ? -27.229 -24.638 42.687 1.00 60.23 87 GLU C N 1
ATOM 3444 C CA . GLU C 1 93 ? -28.035 -23.705 43.467 1.00 61.96 87 GLU C CA 1
ATOM 3445 C C . GLU C 1 93 ? -29.192 -24.371 44.196 1.00 62.05 87 GLU C C 1
ATOM 3446 O O . GLU C 1 93 ? -29.665 -23.830 45.202 1.00 65.26 87 GLU C O 1
ATOM 3452 N N . SER C 1 94 ? -29.656 -25.522 43.722 1.00 58.86 88 SER C N 1
ATOM 3453 C CA . SER C 1 94 ? -30.889 -26.109 44.220 1.00 58.87 88 SER C CA 1
ATOM 3454 C C . SER C 1 94 ? -30.795 -27.619 44.103 1.00 54.42 88 SER C C 1
ATOM 3455 O O . SER C 1 94 ? -30.154 -28.126 43.177 1.00 52.31 88 SER C O 1
ATOM 3458 N N . PRO C 1 95 ? -31.412 -28.363 45.022 1.00 54.32 89 PRO C N 1
ATOM 3459 C CA . PRO C 1 95 ? -31.364 -29.829 44.918 1.00 54.87 89 PRO C CA 1
ATOM 3460 C C . PRO C 1 95 ? -31.985 -30.359 43.640 1.00 55.68 89 PRO C C 1
ATOM 3461 O O . PRO C 1 95 ? -31.564 -31.416 43.152 1.00 61.84 89 PRO C O 1
ATOM 3465 N N . LYS C 1 96 ? -32.970 -29.654 43.077 1.00 53.83 90 LYS C N 1
ATOM 3466 C CA . LYS C 1 96 ? -33.535 -30.061 41.794 1.00 54.22 90 LYS C CA 1
ATOM 3467 C C . LYS C 1 96 ? -32.452 -30.199 40.734 1.00 53.03 90 LYS C C 1
ATOM 3468 O O . LYS C 1 96 ? -32.513 -31.097 39.885 1.00 55.89 90 LYS C O 1
ATOM 3470 N N . ASP C 1 97 ? -31.439 -29.331 40.776 1.00 49.43 91 ASP C N 1
ATOM 3471 C CA . ASP C 1 97 ? -30.382 -29.404 39.777 1.00 47.01 91 ASP C CA 1
ATOM 3472 C C . ASP C 1 97 ? -29.593 -30.703 39.858 1.00 46.71 91 ASP C C 1
ATOM 3473 O O . ASP C 1 97 ? -29.005 -31.112 38.851 1.00 46.70 91 ASP C O 1
ATOM 3478 N N . ILE C 1 98 ? -29.587 -31.371 41.016 1.00 46.96 92 ILE C N 1
ATOM 3479 C CA . ILE C 1 98 ? -28.878 -32.644 41.135 1.00 47.26 92 ILE C CA 1
ATOM 3480 C C . ILE C 1 98 ? -29.627 -33.743 40.396 1.00 52.95 92 ILE C C 1
ATOM 3481 O O . ILE C 1 98 ? -29.021 -34.560 39.691 1.00 55.70 92 ILE C O 1
ATOM 3486 N N . LEU C 1 99 ? -30.952 -33.788 40.556 1.00 53.86 93 LEU C N 1
ATOM 3487 C CA . LEU C 1 99 ? -31.772 -34.688 39.751 1.00 55.69 93 LEU C CA 1
ATOM 3488 C C . LEU C 1 99 ? -31.484 -34.506 38.271 1.00 51.49 93 LEU C C 1
ATOM 3489 O O . LEU C 1 99 ? -31.240 -35.479 37.549 1.00 66.25 93 LEU C O 1
ATOM 3494 N N . THR C 1 100 ? -31.505 -33.254 37.804 1.00 50.58 94 THR C N 1
ATOM 3495 C CA . THR C 1 100 ? -31.294 -32.983 36.385 1.00 57.90 94 THR C CA 1
ATOM 3496 C C . THR C 1 100 ? -29.939 -33.505 35.924 1.00 55.60 94 THR C C 1
ATOM 3497 O O . THR C 1 100 ? -29.841 -34.208 34.910 1.00 58.88 94 THR C O 1
ATOM 3501 N N . LEU C 1 101 ? -28.880 -33.173 36.670 1.00 50.31 95 LEU C N 1
ATOM 3502 C CA . LEU C 1 101 ? -27.529 -33.574 36.292 1.00 48.78 95 LEU C CA 1
ATOM 3503 C C . LEU C 1 101 ? -27.331 -35.080 36.395 1.00 52.19 95 LEU C C 1
ATOM 3504 O O . LEU C 1 101 ? -26.597 -35.662 35.589 1.00 50.10 95 LEU C O 1
ATOM 3509 N N . GLU C 1 102 ? -27.957 -35.725 37.379 1.00 54.80 96 GLU C N 1
ATOM 3510 C CA . GLU C 1 102 ? -27.838 -37.175 37.484 1.00 57.27 96 GLU C CA 1
ATOM 3511 C C . GLU C 1 102 ? -28.495 -37.875 36.306 1.00 65.66 96 GLU C C 1
ATOM 3512 O O . GLU C 1 102 ? -28.027 -38.936 35.876 1.00 71.91 96 GLU C O 1
ATOM 3518 N N . GLU C 1 103 ? -29.573 -37.299 35.774 1.00 66.10 97 GLU C N 1
ATOM 3519 C CA . GLU C 1 103 ? -30.275 -37.902 34.654 1.00 69.35 97 GLU C CA 1
ATOM 3520 C C . GLU C 1 103 ? -29.475 -37.818 33.360 1.00 72.69 97 GLU C C 1
ATOM 3521 O O . GLU C 1 103 ? -29.727 -38.600 32.437 1.00 78.59 97 GLU C O 1
ATOM 3527 N N . SER C 1 104 ? -28.516 -36.892 33.274 1.00 70.23 98 SER C N 1
ATOM 3528 C CA . SER C 1 104 ? -27.681 -36.755 32.088 1.00 68.56 98 SER C CA 1
ATOM 3529 C C . SER C 1 104 ? -26.609 -37.832 31.987 1.00 66.05 98 SER C C 1
ATOM 3530 O O . SER C 1 104 ? -25.979 -37.950 30.927 1.00 66.91 98 SER C O 1
ATOM 3533 N N . GLN C 1 105 ? -26.392 -38.608 33.055 1.00 64.86 99 GLN C N 1
ATOM 3534 C CA . GLN C 1 105 ? -25.398 -39.685 33.082 1.00 70.04 99 GLN C CA 1
ATOM 3535 C C . GLN C 1 105 ? -24.047 -39.218 32.542 1.00 73.97 99 GLN C C 1
ATOM 3536 O O . GLN C 1 105 ? -23.388 -39.908 31.761 1.00 77.58 99 GLN C O 1
ATOM 3542 N N . SER C 1 106 ? -23.634 -38.024 32.965 1.00 69.79 100 SER C N 1
ATOM 3543 C CA . SER C 1 106 ? -22.384 -37.428 32.529 1.00 63.33 100 SER C CA 1
ATOM 3544 C C . SER C 1 106 ? -21.406 -37.219 33.669 1.00 61.73 100 SER C C 1
ATOM 3545 O O . SER C 1 106 ? -20.313 -36.687 33.438 1.00 64.15 100 SER C O 1
ATOM 3548 N N . TYR C 1 107 ? -21.761 -37.610 34.887 1.00 59.14 101 TYR C N 1
ATOM 3549 C CA . TYR C 1 107 ? -20.976 -37.203 36.037 1.00 58.83 101 TYR C CA 1
ATOM 3550 C C . TYR C 1 107 ? -21.073 -38.260 37.125 1.00 62.90 101 TYR C C 1
ATOM 3551 O O . TYR C 1 107 ? -22.159 -38.772 37.417 1.00 65.35 101 TYR C O 1
ATOM 3560 N N . ASN C 1 108 ? -19.923 -38.579 37.719 1.00 62.20 102 ASN C N 1
ATOM 3561 C CA . ASN C 1 108 ? -19.823 -39.597 38.755 1.00 60.83 102 ASN C CA 1
ATOM 3562 C C . ASN C 1 108 ? -19.247 -39.047 40.054 1.00 57.87 102 ASN C C 1
ATOM 3563 O O . ASN C 1 108 ? -18.994 -39.818 40.988 1.00 65.58 102 ASN C O 1
ATOM 3568 N N . GLY C 1 109 ? -19.034 -37.740 40.144 1.00 53.74 103 GLY C N 1
ATOM 3569 C CA . GLY C 1 109 ? -18.518 -37.116 41.343 1.00 50.61 103 GLY C CA 1
ATOM 3570 C C . GLY C 1 109 ? -19.603 -36.811 42.355 1.00 49.38 103 GLY C C 1
ATOM 3571 O O . GLY C 1 109 ? -20.681 -37.407 42.354 1.00 48.77 103 GLY C O 1
ATOM 3572 N N . LEU C 1 110 ? -19.306 -35.853 43.229 1.00 51.66 104 LEU C N 1
ATOM 3573 C CA . LEU C 1 110 ? -20.169 -35.479 44.338 1.00 49.16 104 LEU C CA 1
ATOM 3574 C C . LEU C 1 110 ? -20.735 -34.080 44.120 1.00 46.22 104 LEU C C 1
ATOM 3575 O O . LEU C 1 110 ? -20.272 -33.318 43.267 1.00 44.29 104 LEU C O 1
ATOM 3580 N N . TYR C 1 111 ? -21.748 -33.743 44.918 1.00 46.19 105 TYR C N 1
ATOM 3581 C CA . TYR C 1 111 ? -22.463 -32.482 44.782 1.00 45.67 105 TYR C CA 1
ATOM 3582 C C . TYR C 1 111 ? -22.458 -31.711 46.090 1.00 47.05 105 TYR C C 1
ATOM 3583 O O . TYR C 1 111 ? -22.228 -32.268 47.163 1.00 49.44 105 TYR C O 1
ATOM 3592 N N . PHE C 1 112 ? -22.762 -30.420 45.983 1.00 46.88 106 PHE C N 1
ATOM 3593 C CA . PHE C 1 112 ? -22.977 -29.564 47.142 1.00 54.85 106 PHE C CA 1
ATOM 3594 C C . PHE C 1 112 ? -23.944 -28.460 46.739 1.00 52.85 106 PHE C C 1
ATOM 3595 O O . PHE C 1 112 ? -23.710 -27.771 45.742 1.00 52.42 106 PHE C O 1
ATOM 3603 N N . VAL C 1 113 ? -25.022 -28.298 47.503 1.00 54.01 107 VAL C N 1
ATOM 3604 C CA . VAL C 1 113 ? -26.023 -27.276 47.220 1.00 57.18 107 VAL C CA 1
ATOM 3605 C C . VAL C 1 113 ? -25.572 -25.978 47.882 1.00 61.06 107 VAL C C 1
ATOM 3606 O O . VAL C 1 113 ? -25.542 -25.866 49.111 1.00 67.76 107 VAL C O 1
ATOM 3610 N N . LEU C 1 114 ? -25.218 -24.996 47.062 1.00 62.14 108 LEU C N 1
ATOM 3611 C CA . LEU C 1 114 ? -24.841 -23.667 47.525 1.00 66.35 108 LEU C CA 1
ATOM 3612 C C . LEU C 1 114 ? -25.996 -22.725 47.196 1.00 68.49 108 LEU C C 1
ATOM 3613 O O . LEU C 1 114 ? -26.014 -22.064 46.157 1.00 68.41 108 LEU C O 1
ATOM 3618 N N . ASP C 1 115 ? -26.980 -22.684 48.092 1.00 72.25 109 ASP C N 1
ATOM 3619 C CA . ASP C 1 115 ? -28.100 -21.763 47.951 1.00 78.35 109 ASP C CA 1
ATOM 3620 C C . ASP C 1 115 ? -27.844 -20.427 48.636 1.00 85.53 109 ASP C C 1
ATOM 3621 O O . ASP C 1 115 ? -28.406 -19.407 48.219 1.00 87.72 109 ASP C O 1
ATOM 3626 N N . GLU C 1 116 ? -27.001 -20.408 49.666 1.00 87.98 110 GLU C N 1
ATOM 3627 C CA . GLU C 1 116 ? -26.660 -19.186 50.374 1.00 93.37 110 GLU C CA 1
ATOM 3628 C C . GLU C 1 116 ? -25.147 -19.056 50.462 1.00 92.29 110 GLU C C 1
ATOM 3629 O O . GLU C 1 116 ? -24.405 -20.017 50.248 1.00 82.52 110 GLU C O 1
ATOM 3631 N N . LEU C 1 117 ? -24.699 -17.844 50.786 1.00 103.20 111 LEU C N 1
ATOM 3632 C CA . LEU C 1 117 ? -23.283 -17.525 50.914 1.00 104.35 111 LEU C CA 1
ATOM 3633 C C . LEU C 1 117 ? -22.921 -17.131 52.343 1.00 110.32 111 LEU C C 1
ATOM 3634 O O . LEU C 1 117 ? -21.973 -16.374 52.562 1.00 116.70 111 LEU C O 1
ATOM 3639 N N . ASN C 1 118 ? -23.671 -17.624 53.327 1.00 108.42 112 ASN C N 1
ATOM 3640 C CA . ASN C 1 118 ? -23.326 -17.365 54.717 1.00 113.98 112 ASN C CA 1
ATOM 3641 C C . ASN C 1 118 ? -22.089 -18.167 55.103 1.00 113.02 112 ASN C C 1
ATOM 3642 O O . ASN C 1 118 ? -21.882 -19.289 54.635 1.00 107.32 112 ASN C O 1
ATOM 3647 N N . GLU C 1 119 ? -21.262 -17.575 55.971 1.00 100.58 113 GLU C N 1
ATOM 3648 C CA . GLU C 1 119 ? -19.949 -18.145 56.263 1.00 100.67 113 GLU C CA 1
ATOM 3649 C C . GLU C 1 119 ? -20.040 -19.566 56.812 1.00 102.30 113 GLU C C 1
ATOM 3650 O O . GLU C 1 119 ? -19.123 -20.368 56.602 1.00 103.37 113 GLU C O 1
ATOM 3652 N N . GLU C 1 120 ? -21.128 -19.902 57.511 1.00 103.13 114 GLU C N 1
ATOM 3653 C CA . GLU C 1 120 ? -21.285 -21.269 58.003 1.00 100.58 114 GLU C CA 1
ATOM 3654 C C . GLU C 1 120 ? -21.417 -22.255 56.848 1.00 94.95 114 GLU C C 1
ATOM 3655 O O . GLU C 1 120 ? -20.797 -23.325 56.862 1.00 95.37 114 GLU C O 1
ATOM 3657 N N . LYS C 1 121 ? -22.216 -21.905 55.837 1.00 89.59 115 LYS C N 1
ATOM 3658 C CA . LYS C 1 121 ? -22.355 -22.757 54.660 1.00 83.95 115 LYS C CA 1
ATOM 3659 C C . LYS C 1 121 ? -21.013 -22.960 53.962 1.00 80.56 115 LYS C C 1
ATOM 3660 O O . LYS C 1 121 ? -20.727 -24.049 53.448 1.00 70.83 115 LYS C O 1
ATOM 3666 N N . LEU C 1 122 ? -20.167 -21.929 53.950 1.00 81.07 116 LEU C N 1
ATOM 3667 C CA . LEU C 1 122 ? -18.897 -22.022 53.242 1.00 81.41 116 LEU C CA 1
ATOM 3668 C C . LEU C 1 122 ? -17.855 -22.822 54.015 1.00 83.21 116 LEU C C 1
ATOM 3669 O O . LEU C 1 122 ? -16.981 -23.442 53.397 1.00 83.17 116 LEU C O 1
ATOM 3674 N N . GLU C 1 123 ? -17.919 -22.820 55.349 1.00 84.64 117 GLU C N 1
ATOM 3675 C 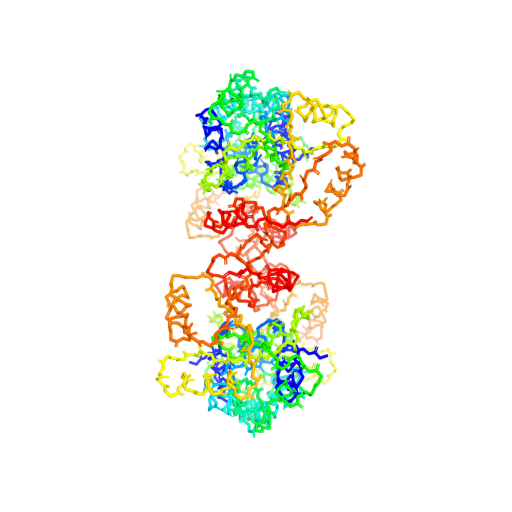CA . GLU C 1 123 ? -17.004 -23.656 56.124 1.00 88.90 117 GLU C CA 1
ATOM 3676 C C . GLU C 1 123 ? -17.287 -25.135 55.895 1.00 88.42 117 GLU C C 1
ATOM 3677 O O . GLU C 1 123 ? -16.354 -25.935 55.743 1.00 87.57 117 GLU C O 1
ATOM 3683 N N . LYS C 1 124 ? -18.570 -25.514 55.881 1.00 86.23 118 LYS C N 1
ATOM 3684 C CA . LYS C 1 124 ? -18.960 -26.878 55.540 1.00 80.61 118 LYS C CA 1
ATOM 3685 C C . LYS C 1 124 ? -18.337 -27.292 54.216 1.00 74.32 118 LYS C C 1
ATOM 3686 O O . LYS C 1 124 ? -17.603 -28.283 54.136 1.00 74.86 118 LYS C O 1
ATOM 3688 N N . LEU C 1 125 ? -18.617 -26.515 53.167 1.00 70.77 119 LEU C N 1
ATOM 3689 C CA . LEU C 1 125 ? -18.006 -26.723 51.858 1.00 68.84 119 LEU C CA 1
ATOM 3690 C C . LEU C 1 125 ? -16.490 -26.876 51.963 1.00 73.49 119 LEU C C 1
ATOM 3691 O O . LEU C 1 125 ? -15.918 -27.850 51.460 1.00 74.39 119 LEU C O 1
ATOM 3696 N N . LYS C 1 126 ? -15.824 -25.928 52.630 1.00 75.31 120 LYS C N 1
ATOM 3697 C CA . LYS C 1 126 ? -14.373 -26.008 52.778 1.00 76.20 120 LYS C CA 1
ATOM 3698 C C . LYS C 1 126 ? -13.961 -27.263 53.537 1.00 76.43 120 LYS C C 1
ATOM 3699 O O . LYS C 1 126 ? -12.991 -27.932 53.161 1.00 73.16 120 LYS C O 1
ATOM 3701 N N . GLN C 1 127 ? -14.683 -27.598 54.611 1.00 75.29 121 GLN C N 1
ATOM 3702 C CA . GLN C 1 127 ? -14.354 -28.804 55.364 1.00 77.53 121 GLN C CA 1
ATOM 3703 C C . GLN C 1 127 ? -14.583 -30.056 54.532 1.00 79.48 121 GLN C C 1
ATOM 3704 O O . GLN C 1 127 ? -13.850 -31.041 54.681 1.00 78.19 121 GLN C O 1
ATOM 3706 N N . ILE C 1 128 ? -15.591 -30.033 53.653 1.00 70.12 122 ILE C N 1
ATOM 3707 C CA . ILE C 1 128 ? -15.834 -31.148 52.740 1.00 67.15 122 ILE C CA 1
ATOM 3708 C C . ILE C 1 128 ? -14.683 -31.286 51.754 1.00 66.03 122 ILE C C 1
ATOM 3709 O O . ILE C 1 128 ? -14.147 -32.381 51.546 1.00 66.70 122 ILE C O 1
ATOM 3714 N N . ILE C 1 129 ? -14.299 -30.171 51.123 1.00 69.75 123 ILE C N 1
ATOM 3715 C CA . ILE C 1 129 ? -13.160 -30.156 50.210 1.00 64.38 123 ILE C CA 1
ATOM 3716 C C . ILE C 1 129 ? -11.917 -30.707 50.896 1.00 75.30 123 ILE C C 1
ATOM 3717 O O . ILE C 1 129 ? -11.152 -31.481 50.308 1.00 74.47 123 ILE C O 1
ATOM 3722 N N . LEU C 1 130 ? -11.702 -30.329 52.155 1.00 72.17 124 LEU C N 1
ATOM 3723 C CA . LEU C 1 130 ? -10.533 -30.817 52.878 1.00 77.61 124 LEU C CA 1
ATOM 3724 C C . LEU C 1 130 ? -10.682 -32.292 53.236 1.00 77.80 124 LEU C C 1
ATOM 3725 O O . LEU C 1 130 ? -9.844 -33.119 52.861 1.00 79.21 124 LEU C O 1
ATOM 3730 N N . LYS C 1 131 ? -11.756 -32.642 53.951 1.00 77.69 125 LYS C N 1
ATOM 3731 C CA . LYS C 1 131 ? -11.922 -34.012 54.432 1.00 79.58 125 LYS C CA 1
ATOM 3732 C C . LYS C 1 131 ? -11.942 -35.027 53.294 1.00 81.18 125 LYS C C 1
ATOM 3733 O O . LYS C 1 131 ? -11.491 -36.166 53.474 1.00 82.47 125 LYS C O 1
ATOM 3735 N N . LEU C 1 132 ? 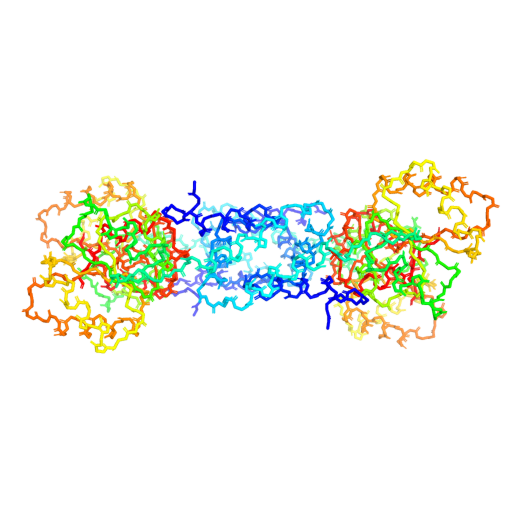-12.455 -34.642 52.123 1.00 75.41 126 LEU C N 1
ATOM 3736 C CA . LEU C 1 132 ? -12.592 -35.554 50.994 1.00 72.80 126 LEU C CA 1
ATOM 3737 C C . LEU C 1 132 ? -11.482 -35.417 49.960 1.00 73.49 126 LEU C C 1
ATOM 3738 O O . LEU C 1 132 ? -11.437 -36.220 49.021 1.00 69.97 126 LEU C O 1
ATOM 3743 N N . ASN C 1 133 ? -10.589 -34.434 50.115 1.00 74.59 127 ASN C N 1
ATOM 3744 C CA . ASN C 1 133 ? -9.499 -34.177 49.169 1.00 74.99 127 ASN C CA 1
ATOM 3745 C C . ASN C 1 133 ? -10.039 -33.857 47.778 1.00 74.85 127 ASN C C 1
ATOM 3746 O O . ASN C 1 133 ? -9.609 -34.428 46.774 1.00 78.26 127 ASN C O 1
ATOM 3751 N N . ILE C 1 134 ? -11.005 -32.937 47.730 1.00 71.45 128 ILE C N 1
ATOM 3752 C CA . ILE C 1 134 ? -11.517 -32.465 46.454 1.00 63.92 128 ILE C CA 1
ATOM 3753 C C . ILE C 1 134 ? -10.400 -31.761 45.698 1.00 67.67 128 ILE C C 1
ATOM 3754 O O . ILE C 1 134 ? -9.742 -30.857 46.228 1.00 63.64 128 ILE C O 1
ATOM 3759 N N . SER C 1 135 ? -10.178 -32.178 44.449 1.00 67.78 129 SER C N 1
ATOM 3760 C CA . SER C 1 135 ? -9.212 -31.530 43.571 1.00 64.69 129 SER C CA 1
ATOM 3761 C C . SER C 1 135 ? -9.847 -30.783 42.403 1.00 59.59 129 SER C C 1
ATOM 3762 O O . SER C 1 135 ? -9.156 -29.9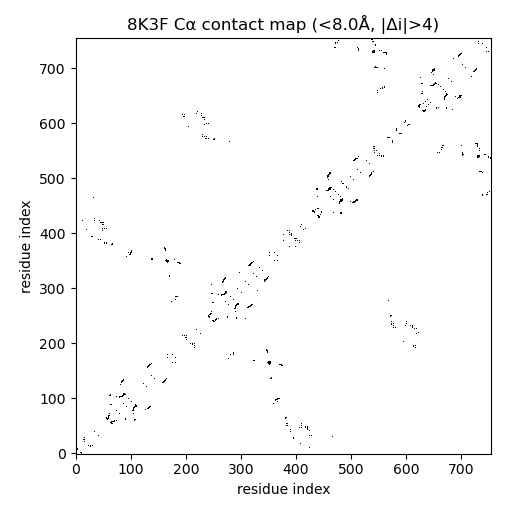96 41.750 1.00 62.70 129 SER C O 1
ATOM 3765 N N . GLU C 1 136 ? -11.128 -31.012 42.112 1.00 57.43 130 GLU C N 1
ATOM 3766 C CA . GLU C 1 136 ? -11.843 -30.260 41.086 1.00 53.26 130 GLU C CA 1
ATOM 3767 C C . GLU C 1 136 ? -13.170 -29.784 41.653 1.00 48.80 130 GLU C C 1
ATOM 3768 O O . GLU C 1 136 ? -13.900 -30.564 42.274 1.00 48.53 130 GLU C O 1
ATOM 3774 N N . LEU C 1 137 ? -13.481 -28.512 41.435 1.00 47.62 131 LEU C N 1
ATOM 3775 C CA . LEU C 1 137 ? -14.728 -27.912 41.894 1.00 50.57 131 LEU C CA 1
ATOM 3776 C C . LEU C 1 137 ? -15.486 -27.422 40.668 1.00 54.16 131 LEU C C 1
ATOM 3777 O O . LEU C 1 137 ? -15.089 -26.430 40.047 1.00 59.93 131 LEU C O 1
ATOM 3782 N N . ILE C 1 138 ? -16.567 -28.120 40.315 1.00 45.98 132 ILE C N 1
ATOM 3783 C CA . ILE C 1 138 ? -17.358 -27.793 39.133 1.00 44.39 132 ILE C CA 1
ATOM 3784 C C . ILE C 1 138 ? -18.462 -26.827 39.528 1.00 43.26 132 ILE C C 1
ATOM 3785 O O . ILE C 1 138 ? -19.168 -27.055 40.514 1.00 43.66 132 ILE C O 1
ATOM 3790 N N . PHE C 1 139 ? -18.631 -25.762 38.750 1.00 46.24 133 PHE C N 1
ATOM 3791 C CA . PHE C 1 139 ? -19.734 -24.819 38.940 1.00 46.31 133 PHE C CA 1
ATOM 3792 C C . PHE C 1 139 ? -20.802 -25.098 37.882 1.00 49.40 133 PHE C C 1
ATOM 3793 O O . PHE C 1 139 ? -20.685 -24.658 36.735 1.00 54.06 133 PHE C O 1
ATOM 3801 N N . ALA C 1 140 ? -21.850 -25.826 38.268 1.00 49.15 134 ALA C N 1
ATOM 3802 C CA . ALA C 1 140 ? -23.014 -26.021 37.396 1.00 42.59 134 ALA C CA 1
ATOM 3803 C C . ALA C 1 140 ? -24.133 -25.068 37.814 1.00 41.39 134 ALA C C 1
ATOM 3804 O O . ALA C 1 140 ? -25.142 -25.454 38.401 1.00 42.21 134 ALA C O 1
ATOM 3806 N N . LEU C 1 141 ? -23.923 -23.796 37.492 1.00 43.01 135 LEU C N 1
ATOM 3807 C CA . LEU C 1 141 ? -24.873 -22.721 37.735 1.00 45.91 135 LEU C CA 1
ATOM 3808 C C . LEU C 1 141 ? -25.361 -22.167 36.406 1.00 48.33 135 LEU C C 1
ATOM 3809 O O . LEU C 1 141 ? -24.685 -22.279 35.382 1.00 54.19 135 LEU C O 1
ATOM 3814 N N . THR C 1 142 ? -26.547 -21.563 36.427 1.00 53.48 136 THR C N 1
ATOM 3815 C CA . THR C 1 142 ? -27.022 -20.861 35.243 1.00 54.14 136 THR C CA 1
ATOM 3816 C C . THR C 1 142 ? -26.044 -19.748 34.895 1.00 55.42 136 THR C C 1
ATOM 3817 O O . THR C 1 142 ? -25.649 -18.963 35.761 1.00 58.41 136 THR C O 1
ATOM 3821 N N . HIS C 1 143 ? -25.625 -19.699 33.633 1.00 55.53 137 HIS C N 1
ATOM 3822 C CA . HIS C 1 143 ? -24.692 -18.669 33.182 1.00 56.43 137 HIS C CA 1
ATOM 3823 C C . HIS C 1 143 ? -25.363 -17.305 33.283 1.00 57.15 137 HIS C C 1
ATOM 3824 O O . HIS C 1 143 ? -26.294 -17.003 32.529 1.00 57.64 137 HIS C O 1
ATOM 3831 N N . SER C 1 144 ? -24.893 -16.487 34.221 1.00 60.65 138 SER C N 1
ATOM 3832 C CA . SER C 1 144 ? -25.482 -15.188 34.503 1.00 65.14 138 SER C CA 1
ATOM 3833 C C . SER C 1 144 ? -24.415 -14.301 35.125 1.00 69.70 138 SER C C 1
ATOM 3834 O O . SER C 1 144 ? -23.331 -14.764 35.494 1.00 66.75 138 SER C O 1
ATOM 3837 N N . ILE C 1 145 ? -24.738 -13.012 35.250 1.00 76.51 139 ILE C N 1
ATOM 3838 C CA . ILE C 1 145 ? -23.808 -12.085 35.888 1.00 79.94 139 ILE C CA 1
ATOM 3839 C C . ILE C 1 145 ? -23.711 -12.377 37.381 1.00 81.57 139 ILE C C 1
ATOM 3840 O O . ILE C 1 145 ? -22.629 -12.288 37.976 1.00 84.02 139 ILE C O 1
ATOM 3845 N N . ASN C 1 146 ? -24.828 -12.757 38.005 1.00 80.98 140 ASN C N 1
ATOM 3846 C CA . ASN C 1 146 ? -24.794 -13.107 39.420 1.00 82.03 140 ASN C CA 1
ATOM 3847 C C . ASN C 1 146 ? -24.118 -14.449 39.667 1.00 75.62 140 ASN C C 1
ATOM 3848 O O . ASN C 1 146 ? -23.660 -14.698 40.788 1.00 78.04 140 ASN C O 1
ATOM 3853 N N . SER C 1 147 ? -24.038 -15.314 38.654 1.00 67.79 141 SER C N 1
ATOM 3854 C CA . SER C 1 147 ? -23.283 -16.550 38.820 1.00 65.45 141 SER C CA 1
ATOM 3855 C C . SER C 1 147 ? -21.785 -16.306 38.700 1.00 67.50 141 SER C C 1
ATOM 3856 O O . SER C 1 147 ? -20.994 -16.950 39.395 1.00 70.62 141 SER C O 1
ATOM 3859 N N . ASP C 1 148 ? -21.379 -15.379 37.828 1.00 65.41 142 ASP C N 1
ATOM 3860 C CA . ASP C 1 148 ? -19.968 -15.030 37.719 1.00 66.22 142 ASP C CA 1
ATOM 3861 C C . ASP C 1 148 ? -19.449 -14.430 39.019 1.00 72.60 142 ASP C C 1
ATOM 3862 O O . ASP C 1 148 ? -18.336 -14.747 39.459 1.00 73.27 142 ASP C O 1
ATOM 3867 N N . ALA C 1 149 ? -20.243 -13.560 39.648 1.00 75.47 143 ALA C N 1
ATOM 3868 C CA . ALA C 1 149 ? -19.863 -13.008 40.944 1.00 78.00 143 ALA C CA 1
ATOM 3869 C C . ALA C 1 149 ? -19.678 -14.111 41.977 1.00 79.11 143 ALA C C 1
ATOM 3870 O O . ALA C 1 149 ? -18.726 -14.080 42.767 1.00 86.85 143 ALA C O 1
ATOM 3872 N N . THR C 1 150 ? -20.579 -15.097 41.985 1.00 71.41 144 THR C N 1
ATOM 3873 C CA . THR C 1 150 ? -20.430 -16.222 42.900 1.00 68.68 144 THR C CA 1
ATOM 3874 C C . THR C 1 150 ? -19.159 -17.000 42.597 1.00 62.03 144 THR C C 1
ATOM 3875 O O . THR C 1 150 ? -18.364 -17.290 43.498 1.00 61.46 144 THR C O 1
ATOM 3879 N N . ILE C 1 151 ? -18.940 -17.330 41.322 1.00 58.50 145 ILE C N 1
ATOM 3880 C CA . ILE C 1 151 ? -17.742 -18.070 40.937 1.00 58.27 145 ILE C CA 1
ATOM 3881 C C . ILE C 1 151 ? -16.487 -17.301 41.326 1.00 63.20 145 ILE C C 1
ATOM 3882 O O . ILE C 1 151 ? -15.528 -17.880 41.848 1.00 63.82 145 ILE C O 1
ATOM 3887 N N . PHE C 1 152 ? -16.479 -15.984 41.095 1.00 67.41 146 PHE C N 1
ATOM 3888 C CA . PHE C 1 152 ? -15.335 -15.171 41.499 1.00 75.85 146 PHE C CA 1
ATOM 3889 C C . PHE C 1 152 ? -15.178 -15.143 43.017 1.00 77.95 146 PHE C C 1
ATOM 3890 O O . PHE C 1 152 ? -14.057 -15.231 43.535 1.00 79.06 146 PHE C O 1
ATOM 3898 N N . PHE C 1 153 ? -16.289 -15.018 43.746 1.00 76.27 147 PHE C N 1
ATOM 3899 C CA . PHE C 1 153 ? -16.223 -14.997 45.204 1.00 80.89 147 PHE C CA 1
ATOM 3900 C C . PHE C 1 153 ? -15.666 -16.309 45.747 1.00 81.71 147 PHE C C 1
ATOM 3901 O O . PHE C 1 153 ? -14.751 -16.311 46.580 1.00 86.63 147 PHE C O 1
ATOM 3909 N N . ILE C 1 154 ? -16.206 -17.438 45.277 1.00 75.13 148 ILE C N 1
ATOM 3910 C CA . ILE C 1 154 ? -15.739 -18.744 45.733 1.00 71.23 148 ILE C CA 1
ATOM 3911 C C . ILE C 1 154 ? -14.295 -18.975 45.306 1.00 68.74 148 ILE C C 1
ATOM 3912 O O . ILE C 1 154 ? -13.490 -19.529 46.064 1.00 73.07 148 ILE C O 1
ATOM 3917 N N . GLU C 1 155 ? -13.943 -18.557 44.089 1.00 65.05 149 GLU C N 1
ATOM 3918 C CA . GLU C 1 155 ? -12.572 -18.725 43.621 1.00 71.65 149 GLU C CA 1
ATOM 3919 C C . GLU C 1 155 ? -11.588 -17.984 44.515 1.00 80.26 149 GLU C C 1
ATOM 3920 O O . GLU C 1 155 ? -10.444 -18.423 44.686 1.00 82.53 149 GLU C O 1
ATOM 3926 N N . ASP C 1 156 ? -12.019 -16.871 45.107 1.00 82.00 150 ASP C N 1
ATOM 3927 C CA . ASP C 1 156 ? -11.143 -16.117 45.991 1.00 84.19 150 ASP C CA 1
ATOM 3928 C C . ASP C 1 156 ? -11.061 -16.751 47.371 1.00 84.74 150 ASP C C 1
ATOM 3929 O O . ASP C 1 156 ? -9.969 -16.854 47.943 1.00 86.21 150 ASP C O 1
ATOM 3934 N N . LYS C 1 157 ? -12.200 -17.193 47.914 1.00 82.56 151 LYS C N 1
ATOM 3935 C CA . LYS C 1 157 ? -12.204 -17.776 49.253 1.00 83.49 151 LYS C CA 1
ATOM 3936 C C . LYS C 1 157 ? -11.356 -19.043 49.314 1.00 83.87 151 LYS C C 1
ATOM 3937 O O . LYS C 1 157 ? -10.687 -19.299 50.322 1.00 89.17 151 LYS C O 1
ATOM 3939 N N . PHE C 1 158 ? -11.361 -19.843 48.249 1.00 78.26 152 PHE C N 1
ATOM 3940 C CA . PHE C 1 158 ? -10.610 -21.098 48.220 1.00 71.85 152 PHE C CA 1
ATOM 3941 C C . PHE C 1 158 ? -9.324 -20.984 47.414 1.00 79.07 152 PHE C C 1
ATOM 3942 O O . PHE C 1 158 ? -8.944 -21.917 46.703 1.00 78.39 152 PHE C O 1
ATOM 3950 N N . LYS C 1 159 ? -8.613 -19.859 47.541 1.00 80.15 153 LYS C N 1
ATOM 3951 C CA . LYS C 1 159 ? -7.491 -19.579 46.649 1.00 82.15 153 LYS C CA 1
ATOM 3952 C C . LYS C 1 159 ? -6.300 -20.500 46.898 1.00 85.58 153 LYS C C 1
ATOM 3953 O O . LYS C 1 159 ? -5.543 -20.791 45.963 1.00 88.36 153 LYS C O 1
ATOM 3955 N N . GLY C 1 160 ? -6.111 -20.968 48.130 1.00 85.18 154 GLY C N 1
ATOM 3956 C CA . GLY C 1 160 ? -4.919 -21.729 48.454 1.00 86.84 154 GLY C CA 1
ATOM 3957 C C . GLY C 1 160 ? -5.127 -23.208 48.718 1.00 84.81 154 GLY C C 1
ATOM 3958 O O . GLY C 1 160 ? -4.303 -23.843 49.384 1.00 88.43 154 GLY C O 1
ATOM 3959 N N . LEU C 1 161 ? -6.210 -23.775 48.196 1.00 79.55 155 LEU C N 1
ATOM 3960 C CA . LEU C 1 161 ? -6.512 -25.191 48.360 1.00 77.71 155 LEU C CA 1
ATOM 3961 C C . LEU C 1 161 ? -6.120 -26.023 47.147 1.00 75.78 155 LEU C C 1
ATOM 3962 O O . LEU C 1 161 ? -6.469 -27.206 47.081 1.00 74.08 155 LEU C O 1
ATOM 3967 N N . ASN C 1 162 ? -5.411 -25.426 46.191 1.00 76.54 156 ASN C N 1
ATOM 3968 C CA . ASN C 1 162 ? -4.965 -26.100 44.972 1.00 75.63 156 ASN C CA 1
ATOM 3969 C C . ASN C 1 162 ? -6.125 -26.788 44.253 1.00 71.36 156 ASN C C 1
ATOM 3970 O O . ASN C 1 162 ? -6.057 -27.964 43.884 1.00 73.78 156 ASN C O 1
ATOM 3975 N N . LEU C 1 163 ? -7.199 -26.037 44.041 1.00 66.89 157 LEU C N 1
ATOM 3976 C CA . LEU C 1 163 ? -8.367 -26.545 43.337 1.00 65.72 157 LEU C CA 1
ATOM 3977 C C . LEU C 1 163 ? -8.290 -26.213 41.855 1.00 66.70 157 LEU C C 1
ATOM 3978 O O . LEU C 1 163 ? -7.862 -25.120 41.470 1.00 65.73 157 LEU C O 1
ATOM 3983 N N . THR C 1 164 ? -8.703 -27.167 41.027 1.00 66.85 158 THR C N 1
ATOM 3984 C CA . THR C 1 164 ? -9.081 -26.865 39.654 1.00 62.32 158 THR C CA 1
ATOM 3985 C C . THR C 1 164 ? -10.513 -26.340 39.668 1.00 59.38 158 THR C C 1
ATOM 3986 O O . THR C 1 164 ? -11.407 -26.993 40.218 1.00 57.94 158 THR C O 1
ATOM 3990 N N . PHE C 1 165 ? -10.730 -25.153 39.104 1.00 59.26 159 PHE C N 1
ATOM 3991 C CA . PHE C 1 165 ? -12.063 -24.570 39.005 1.00 54.17 159 PHE C CA 1
ATOM 3992 C C . PHE C 1 165 ? -12.573 -24.701 37.577 1.00 55.71 159 PHE C C 1
ATOM 3993 O O . PHE C 1 165 ? -11.898 -24.282 36.629 1.00 58.30 159 PHE C O 1
ATOM 4001 N N . SER C 1 166 ? -13.762 -25.275 37.425 1.00 53.75 160 SER C N 1
ATOM 4002 C CA . SER C 1 166 ? -14.378 -25.424 36.117 1.00 50.76 160 SER C CA 1
ATOM 4003 C C . SER C 1 166 ? -15.844 -25.018 36.178 1.00 46.52 160 SER C C 1
ATOM 4004 O O . SER C 1 166 ? -16.442 -24.879 37.250 1.00 42.62 160 SER C O 1
ATOM 4007 N N . LYS C 1 167 ? -16.413 -24.821 34.996 1.00 45.94 161 LYS C N 1
ATOM 4008 C CA . LYS C 1 167 ? -17.818 -24.492 34.822 1.00 42.83 161 LYS C CA 1
ATOM 4009 C C . LYS C 1 167 ? -18.334 -25.317 33.660 1.00 41.10 161 LYS C C 1
ATOM 4010 O O . LYS C 1 167 ? -17.625 -25.492 32.667 1.00 40.70 161 LYS C O 1
ATOM 4012 N N . ILE C 1 168 ? -19.549 -25.848 33.795 1.00 40.48 162 ILE C N 1
ATOM 4013 C CA . ILE C 1 168 ? -20.175 -26.566 32.689 1.00 44.90 162 ILE C CA 1
ATOM 4014 C C . ILE C 1 168 ? -20.155 -25.664 31.465 1.00 43.53 162 ILE C C 1
ATOM 4015 O O . ILE C 1 168 ? -20.261 -24.435 31.580 1.00 41.33 162 ILE C O 1
ATOM 4020 N N . ALA C 1 169 ? -20.011 -26.274 30.293 1.00 44.96 163 ALA C N 1
ATOM 4021 C CA . ALA C 1 169 ? -19.790 -25.514 29.073 1.00 46.03 163 ALA C CA 1
ATOM 4022 C C . ALA C 1 169 ? -20.942 -24.552 28.808 1.00 45.46 163 ALA C C 1
ATOM 4023 O O . ALA C 1 169 ? -22.119 -24.893 28.972 1.00 45.70 163 ALA C O 1
ATOM 4025 N N . GLN C 1 170 ? -20.584 -23.327 28.435 1.00 46.36 164 GLN C N 1
ATOM 4026 C CA . GLN C 1 170 ? -21.512 -22.350 27.891 1.00 45.41 164 GLN C CA 1
ATOM 4027 C C . GLN C 1 170 ? -21.330 -22.348 26.376 1.00 49.63 164 GLN C C 1
ATOM 4028 O O . GLN C 1 170 ? -20.219 -22.124 25.886 1.00 54.73 164 GLN C O 1
ATOM 4034 N N . GLY C 1 171 ? -22.404 -22.638 25.641 1.00 47.95 165 GLY C N 1
ATOM 4035 C CA . GLY C 1 171 ? -22.305 -22.814 24.202 1.00 47.30 165 GLY C CA 1
ATOM 4036 C C . GLY C 1 171 ? -23.638 -23.032 23.514 1.00 48.27 165 GLY C C 1
ATOM 4037 O O . GLY C 1 171 ? -24.681 -22.594 24.012 1.00 48.47 165 GLY C O 1
ATOM 4038 N N . ILE C 1 172 ? -23.618 -23.712 22.371 1.00 48.74 166 ILE C N 1
ATOM 4039 C CA . ILE C 1 172 ? -24.793 -23.868 21.523 1.00 49.41 166 ILE C CA 1
ATOM 4040 C C . ILE C 1 172 ? -25.474 -25.184 21.893 1.00 49.91 166 ILE C C 1
ATOM 4041 O O . ILE C 1 172 ? -24.825 -26.239 21.823 1.00 50.42 166 ILE C O 1
ATOM 4046 N N . PRO C 1 173 ? -26.748 -25.177 22.255 1.00 49.96 167 PRO C N 1
ATOM 4047 C CA . PRO C 1 173 ? -27.418 -26.430 22.617 1.00 49.08 167 PRO C CA 1
ATOM 4048 C C . PRO C 1 173 ? -27.715 -27.272 21.386 1.00 48.66 167 PRO C C 1
ATOM 4049 O O . PRO C 1 173 ? -27.634 -26.822 20.241 1.00 50.04 167 PRO C O 1
ATOM 4053 N N . SER C 1 174 ? -28.084 -28.519 21.653 1.00 51.46 168 SER C N 1
ATOM 4054 C CA . SER C 1 174 ? -28.423 -29.470 20.602 1.00 58.24 168 SER C CA 1
ATOM 4055 C C . SER C 1 174 ? -29.610 -28.980 19.775 1.00 60.18 168 SER C C 1
ATOM 4056 O O . SER C 1 174 ? -30.639 -28.572 20.320 1.00 63.62 168 SER C O 1
ATOM 4059 N N . GLY C 1 175 ? -29.453 -29.011 18.454 1.00 57.67 169 GLY C N 1
ATOM 4060 C CA . GLY C 1 175 ? -30.541 -28.712 17.536 1.00 61.71 169 GLY C CA 1
ATOM 4061 C C . GLY C 1 175 ? -31.019 -27.276 17.522 1.00 64.58 169 GLY C C 1
ATOM 4062 O O . GLY C 1 175 ? -32.222 -27.030 17.353 1.00 69.16 169 GLY C O 1
ATOM 4063 N N . VAL C 1 176 ? -30.111 -26.318 17.677 1.00 61.16 170 VAL C N 1
ATOM 4064 C CA . VAL C 1 176 ? -30.459 -24.904 17.735 1.00 55.07 170 VAL C CA 1
ATOM 4065 C C . VAL C 1 176 ? -29.658 -24.166 16.676 1.00 56.06 170 VAL C C 1
ATOM 4066 O O . VAL C 1 176 ? -28.437 -24.342 16.581 1.00 54.42 170 VAL C O 1
ATOM 4070 N N . ASN C 1 177 ? -30.350 -23.358 15.873 1.00 59.21 171 ASN C N 1
ATOM 4071 C CA . ASN C 1 177 ? -29.693 -22.508 14.893 1.00 56.42 171 ASN C CA 1
ATOM 4072 C C . ASN C 1 177 ? -28.835 -21.465 15.596 1.00 54.92 171 ASN C C 1
ATOM 4073 O O . ASN C 1 177 ? -29.088 -21.092 16.745 1.00 55.17 171 ASN C O 1
ATOM 4078 N N . LEU C 1 178 ? -27.813 -20.986 14.887 1.00 57.09 172 LEU C N 1
ATOM 4079 C CA . LEU C 1 178 ? -26.828 -20.116 15.520 1.00 57.46 172 LEU C CA 1
ATOM 4080 C C . LEU C 1 178 ? -27.434 -18.777 15.923 1.00 57.05 172 LEU C C 1
ATOM 4081 O O . LEU C 1 178 ? -27.073 -18.218 16.965 1.00 60.91 172 LEU C O 1
ATOM 4086 N N . GLU C 1 179 ? -28.355 -18.244 15.119 1.00 55.13 173 GLU C N 1
ATOM 4087 C CA . GLU C 1 179 ? -28.981 -16.970 15.459 1.00 55.87 173 GLU C CA 1
ATOM 4088 C C . GLU C 1 179 ? -29.921 -17.071 16.654 1.00 58.88 173 GLU C C 1
ATOM 4089 O O . GLU C 1 179 ? -30.339 -16.032 17.177 1.00 63.36 173 GLU C O 1
ATOM 4095 N N . ASN C 1 180 ? -30.266 -18.278 17.096 1.00 54.68 174 ASN C N 1
ATOM 4096 C CA . ASN C 1 180 ? -31.205 -18.464 18.190 1.00 57.48 174 ASN C CA 1
ATOM 4097 C C . ASN C 1 180 ? -30.525 -18.517 19.548 1.00 63.15 174 ASN C C 1
ATOM 4098 O O . ASN C 1 180 ? -31.190 -18.784 20.553 1.00 63.85 174 ASN C O 1
ATOM 4103 N N . VAL C 1 181 ? -29.224 -18.271 19.606 1.00 64.76 175 VAL C N 1
ATOM 4104 C CA . VAL C 1 181 ? -28.509 -18.212 20.867 1.00 65.37 175 VAL C CA 1
ATOM 4105 C C . VAL C 1 181 ? -28.054 -16.777 21.095 1.00 65.90 175 VAL C C 1
ATOM 4106 O O . VAL C 1 181 ? -27.976 -15.964 20.169 1.00 66.55 175 VAL C O 1
ATOM 4110 N N . ASP C 1 182 ? -27.769 -16.460 22.354 1.00 65.62 176 ASP C N 1
ATOM 4111 C CA . ASP C 1 182 ? -27.296 -15.127 22.695 1.00 66.44 176 ASP C CA 1
ATOM 4112 C C . ASP C 1 182 ? -25.852 -14.949 22.248 1.00 61.52 176 ASP C C 1
ATOM 4113 O O . ASP C 1 182 ? -25.071 -15.902 22.199 1.00 54.76 176 ASP C O 1
ATOM 4118 N N . LEU C 1 183 ? -25.507 -13.703 21.919 1.00 63.06 177 LEU C N 1
ATOM 4119 C CA . LEU C 1 183 ? -24.203 -13.418 21.331 1.00 66.72 177 LEU C CA 1
ATOM 4120 C C . LEU C 1 183 ? -23.056 -13.803 22.259 1.00 70.11 177 LEU C C 1
ATOM 4121 O O . LEU C 1 183 ? -21.979 -14.178 21.782 1.00 71.96 177 LEU C O 1
ATOM 4126 N N . ILE C 1 184 ? -23.269 -13.731 23.578 1.00 68.81 178 ILE C N 1
ATOM 4127 C CA . ILE C 1 184 ? -22.206 -14.058 24.526 1.00 62.35 178 ILE C CA 1
ATOM 4128 C C . ILE C 1 184 ? -21.899 -15.549 24.488 1.00 57.21 178 ILE C C 1
ATOM 4129 O O . ILE C 1 184 ? -20.732 -15.955 24.446 1.00 55.36 178 ILE C O 1
ATOM 4134 N N . SER C 1 185 ? -22.941 -16.387 24.505 1.00 56.87 179 SER C N 1
ATOM 4135 C CA . SER C 1 185 ? -22.734 -17.832 24.423 1.00 56.97 179 SER C CA 1
ATOM 4136 C C . SER C 1 185 ? -22.103 -18.218 23.093 1.00 56.14 179 SER C C 1
ATOM 4137 O O . SER C 1 185 ? -21.263 -19.123 23.031 1.00 53.71 179 SER C O 1
ATOM 4140 N N . LEU C 1 186 ? -22.508 -17.543 22.019 1.00 57.63 180 LEU C N 1
ATOM 4141 C CA . LEU C 1 186 ? -21.890 -17.743 20.715 1.00 58.15 180 LEU C CA 1
ATOM 4142 C C . LEU C 1 186 ? -20.412 -17.360 20.750 1.00 58.36 180 LEU C C 1
ATOM 4143 O O . LEU C 1 186 ? -19.544 -18.138 20.333 1.00 56.21 180 LEU C O 1
ATOM 4148 N N . ASN C 1 187 ? -20.116 -16.159 21.258 1.00 56.50 181 ASN C N 1
ATOM 4149 C CA . ASN C 1 187 ? -18.737 -15.711 21.421 1.00 58.76 181 ASN C CA 1
ATOM 4150 C C . ASN C 1 187 ? -17.902 -16.731 22.190 1.00 57.25 181 ASN C C 1
ATOM 4151 O O . ASN C 1 187 ? -16.761 -17.025 21.812 1.00 60.24 181 ASN C O 1
ATOM 4156 N N . LYS C 1 188 ? -18.457 -17.286 23.268 1.00 51.70 182 LYS C N 1
ATOM 4157 C CA . LYS C 1 188 ? -17.726 -18.288 24.036 1.00 56.17 182 LYS C CA 1
ATOM 4158 C C . LYS C 1 188 ? -17.673 -19.630 23.319 1.00 60.82 182 LYS C C 1
ATOM 4159 O O . LYS C 1 188 ? -16.666 -20.343 23.420 1.00 64.28 182 LYS C O 1
ATOM 4165 N N . ALA C 1 189 ? -18.736 -19.995 22.595 1.00 54.63 183 ALA C N 1
ATOM 4166 C CA . ALA C 1 189 ? -18.714 -21.249 21.850 1.00 49.92 183 ALA C CA 1
ATOM 4167 C C . ALA C 1 189 ? -17.634 -21.241 20.778 1.00 52.22 183 ALA C C 1
ATOM 4168 O O . ALA C 1 189 ? -17.094 -22.298 20.437 1.00 59.97 183 ALA C O 1
ATOM 4170 N N . MET C 1 190 ? -17.295 -20.066 20.246 1.00 50.37 184 MET C N 1
ATOM 4171 C CA . MET C 1 190 ? -16.230 -19.952 19.258 1.00 53.26 184 MET C CA 1
ATOM 4172 C C . MET C 1 190 ? -14.847 -19.780 19.875 1.00 56.71 184 MET C C 1
ATOM 4173 O O . MET C 1 190 ? -13.849 -20.105 19.223 1.00 58.24 184 MET C O 1
ATOM 4178 N N . ASN C 1 191 ? -14.760 -19.271 21.105 1.00 57.64 185 ASN C N 1
ATOM 4179 C CA . ASN C 1 191 ? -13.480 -19.076 21.774 1.00 60.31 185 ASN C CA 1
ATOM 4180 C C . ASN C 1 191 ? -13.008 -20.306 22.534 1.00 62.59 185 ASN C C 1
ATOM 4181 O O . ASN C 1 191 ? -11.844 -20.356 22.937 1.00 68.77 185 ASN C O 1
ATOM 4186 N N . PHE C 1 192 ? -13.872 -21.294 22.746 1.00 61.92 186 PHE C N 1
ATOM 4187 C CA . PHE C 1 192 ? -13.518 -22.496 23.495 1.00 62.20 186 PHE C CA 1
ATOM 4188 C C . PHE C 1 192 ? -13.988 -23.728 22.720 1.00 62.69 186 PHE C C 1
ATOM 4189 O O . PHE C 1 192 ? -14.792 -24.526 23.193 1.00 61.34 186 PHE C O 1
ATOM 4197 N N . ARG C 1 193 ? -13.460 -23.880 21.509 1.00 67.23 187 ARG C N 1
ATOM 4198 C CA . ARG C 1 193 ? -13.893 -24.946 20.618 1.00 67.82 187 ARG C CA 1
ATOM 4199 C C . ARG C 1 193 ? -13.334 -26.292 21.064 1.00 73.72 187 ARG C C 1
ATOM 4200 O O . ARG C 1 193 ? -12.302 -26.371 21.734 1.00 81.06 187 ARG C O 1
ATOM 4208 N N . THR C 1 194 ? -14.028 -27.360 20.683 1.00 72.46 188 THR C N 1
ATOM 4209 C CA . THR C 1 194 ? -13.610 -28.719 20.989 1.00 70.43 188 THR C CA 1
ATOM 4210 C C . THR C 1 194 ? -13.056 -29.378 19.728 1.00 72.09 188 THR C C 1
ATOM 4211 O O . THR C 1 194 ? -12.721 -28.709 18.748 1.00 77.48 188 THR C O 1
ATOM 4215 N N . LYS C 1 195 ? -12.963 -30.701 19.756 1.00 70.97 189 LYS C N 1
ATOM 4216 C CA . LYS C 1 195 ? -12.438 -31.457 18.628 1.00 73.38 189 LYS C CA 1
ATOM 4217 C C . LYS C 1 195 ? -13.479 -32.444 18.098 1.00 69.15 189 LYS C C 1
ATOM 4218 O O . LYS C 1 195 ? -13.310 -33.038 17.031 1.00 71.14 189 LYS C O 1
ATOM 4220 N N . PRO D 1 6 ? -56.652 -26.660 -9.188 1.00 85.51 0 PRO D N 1
ATOM 4221 C CA . PRO D 1 6 ? -55.990 -25.475 -8.630 1.00 82.17 0 PRO D CA 1
ATOM 4222 C C . PRO D 1 6 ? -56.415 -25.159 -7.196 1.00 86.23 0 PRO D C 1
ATOM 4223 O O . PRO D 1 6 ? -57.470 -25.611 -6.747 1.00 94.76 0 PRO D O 1
ATOM 4227 N N . MET D 1 7 ? -55.590 -24.378 -6.492 1.00 82.19 1 MET D N 1
ATOM 4228 C CA . MET D 1 7 ? -55.878 -24.000 -5.113 1.00 82.54 1 MET D CA 1
ATOM 4229 C C . MET D 1 7 ? -56.970 -22.938 -5.002 1.00 83.88 1 MET D C 1
ATOM 4230 O O . MET D 1 7 ? -57.598 -22.826 -3.943 1.00 85.18 1 MET D O 1
ATOM 4235 N N . VAL D 1 8 ? -57.210 -22.161 -6.060 1.00 80.52 2 VAL D N 1
ATOM 4236 C CA . VAL D 1 8 ? -58.360 -21.263 -6.148 1.00 72.77 2 VAL D CA 1
ATOM 4237 C C . VAL D 1 8 ? -58.982 -21.440 -7.529 1.00 75.38 2 VAL D C 1
ATOM 4238 O O . VAL D 1 8 ? -58.306 -21.242 -8.545 1.00 78.00 2 VAL D O 1
ATOM 4242 N N . LYS D 1 9 ? -60.261 -21.806 -7.572 1.00 73.19 3 LYS D N 1
ATOM 4243 C CA . LYS D 1 9 ? -60.920 -22.076 -8.841 1.00 79.09 3 LYS D CA 1
ATOM 4244 C C . LYS D 1 9 ? -61.455 -20.794 -9.463 1.00 80.12 3 LYS D C 1
ATOM 4245 O O . LYS D 1 9 ? -61.970 -19.914 -8.767 1.00 73.66 3 LYS D O 1
ATOM 4247 N N . GLY D 1 10 ? -61.313 -20.690 -10.784 1.00 87.10 4 GLY D N 1
ATOM 4248 C CA . GLY D 1 10 ? -61.937 -19.622 -11.541 1.00 89.77 4 GLY D CA 1
ATOM 4249 C C . GLY D 1 10 ? -61.223 -18.292 -11.521 1.00 83.68 4 GLY D C 1
ATOM 4250 O O . GLY D 1 10 ? -61.849 -17.266 -11.801 1.00 92.50 4 GLY D O 1
ATOM 4251 N N . LEU D 1 11 ? -59.927 -18.272 -11.211 1.00 68.72 5 LEU D N 1
ATOM 4252 C CA . LEU D 1 11 ? -59.167 -17.024 -11.114 1.00 58.74 5 LEU D CA 1
ATOM 4253 C C . LEU D 1 11 ? -57.740 -17.328 -11.577 1.00 60.12 5 LEU D C 1
ATOM 4254 O O . LEU D 1 11 ? -56.868 -17.648 -10.768 1.00 61.24 5 LEU D O 1
ATOM 4259 N N . GLU D 1 12 ? -57.516 -17.202 -12.885 1.00 64.19 6 GLU D N 1
ATOM 4260 C CA . GLU D 1 12 ? -56.279 -17.681 -13.496 1.00 68.61 6 GLU D CA 1
ATOM 4261 C C . GLU D 1 12 ? -55.050 -17.012 -12.883 1.00 66.55 6 GLU D C 1
ATOM 4262 O O . GLU D 1 12 ? -54.152 -17.686 -12.362 1.00 68.20 6 GLU D O 1
ATOM 4268 N N . LYS D 1 13 ? -54.984 -15.679 -12.952 1.00 63.49 7 LYS D N 1
ATOM 4269 C CA . LYS D 1 13 ? -53.804 -14.972 -12.463 1.00 56.78 7 LYS D CA 1
ATOM 4270 C C . LYS D 1 13 ? -53.717 -15.000 -10.942 1.00 55.80 7 LYS D C 1
ATOM 4271 O O . LYS D 1 13 ? -52.612 -15.032 -10.387 1.00 54.78 7 LYS D O 1
ATOM 4277 N N . PHE D 1 14 ? -54.862 -14.972 -10.256 1.00 50.41 8 PHE D N 1
ATOM 4278 C CA . PHE D 1 14 ? -54.859 -15.071 -8.802 1.00 44.91 8 PHE D CA 1
ATOM 4279 C C . PHE D 1 14 ? -54.325 -16.426 -8.358 1.00 47.07 8 PHE D C 1
ATOM 4280 O O . PHE D 1 14 ? -53.473 -16.513 -7.465 1.00 40.68 8 PHE D O 1
ATOM 4288 N N . ASN D 1 15 ? -54.793 -17.498 -9.002 1.00 52.13 9 ASN D N 1
ATOM 4289 C CA . ASN D 1 15 ? -54.354 -18.832 -8.618 1.00 50.62 9 ASN D CA 1
ATOM 4290 C C . ASN D 1 15 ? -52.875 -19.054 -8.914 1.00 51.28 9 ASN D C 1
ATOM 4291 O O . ASN D 1 15 ? -52.210 -19.796 -8.188 1.00 48.54 9 ASN D O 1
ATOM 4296 N N . GLU D 1 16 ? -52.338 -18.430 -9.961 1.00 56.11 10 GLU D N 1
ATOM 4297 C CA . GLU D 1 16 ? -50.903 -18.531 -10.211 1.00 58.54 10 GLU D CA 1
ATOM 4298 C C . GLU D 1 16 ? -50.111 -17.911 -9.065 1.00 53.95 10 GLU D C 1
ATOM 4299 O O . GLU D 1 16 ? -49.136 -18.496 -8.572 1.00 45.59 10 GLU D O 1
ATOM 4305 N N . LEU D 1 17 ? -50.531 -16.722 -8.624 1.00 47.20 11 LEU D N 1
ATOM 4306 C CA . LEU D 1 17 ? -49.876 -16.063 -7.503 1.00 39.84 11 LEU D CA 1
ATOM 4307 C C . LEU D 1 17 ? -49.990 -16.893 -6.231 1.00 45.17 11 LEU D C 1
ATOM 4308 O O . LEU D 1 17 ? -49.005 -17.070 -5.506 1.00 50.18 11 LEU D O 1
ATOM 4313 N N . VAL D 1 18 ? -51.188 -17.403 -5.940 1.00 44.66 12 VAL D N 1
ATOM 4314 C CA . VAL D 1 18 ? -51.357 -18.316 -4.812 1.00 43.20 12 VAL D CA 1
ATOM 4315 C C . VAL D 1 18 ? -50.371 -19.473 -4.919 1.00 51.76 12 VAL D C 1
ATOM 4316 O O . VAL D 1 18 ? -49.716 -19.848 -3.939 1.00 43.15 12 VAL D O 1
ATOM 4320 N N . GLU D 1 19 ? -50.238 -20.040 -6.124 1.00 54.11 13 GLU D N 1
ATOM 4321 C CA . GLU D 1 19 ? -49.313 -21.151 -6.340 1.00 56.60 13 GLU D CA 1
ATOM 4322 C C . GLU D 1 19 ? -47.877 -20.745 -6.038 1.00 56.89 13 GLU D C 1
ATOM 4323 O O . GLU D 1 19 ? -47.116 -21.520 -5.448 1.00 52.37 13 GLU D O 1
ATOM 4329 N N . SER D 1 20 ? -47.490 -19.533 -6.440 1.00 56.51 14 SER D N 1
ATOM 4330 C CA . SER D 1 20 ? -46.121 -19.077 -6.228 1.00 46.30 14 SER D CA 1
ATOM 4331 C C . SER D 1 20 ? -45.803 -18.956 -4.744 1.00 52.31 14 SER D C 1
ATOM 4332 O O . SER D 1 20 ? -44.746 -19.408 -4.288 1.00 52.01 14 SER D O 1
ATOM 4335 N N . PHE D 1 21 ? -46.703 -18.336 -3.973 1.00 46.23 15 PHE D N 1
ATOM 4336 C CA . PHE D 1 21 ? -46.511 -18.280 -2.528 1.00 40.62 15 PHE D CA 1
ATOM 4337 C C . PHE D 1 21 ? -46.450 -19.676 -1.928 1.00 44.71 15 PHE D C 1
ATOM 4338 O O . PHE D 1 21 ? -45.659 -19.935 -1.015 1.00 46.56 15 PHE D O 1
ATOM 4346 N N . ALA D 1 22 ? -47.266 -20.596 -2.447 1.00 51.89 16 ALA D N 1
ATOM 4347 C CA . ALA D 1 22 ? -47.345 -21.939 -1.883 1.00 53.75 16 ALA D CA 1
ATOM 4348 C C . ALA D 1 22 ? -46.048 -22.720 -2.077 1.00 57.70 16 ALA D C 1
ATOM 4349 O O . ALA D 1 22 ? -45.759 -23.636 -1.299 1.00 59.24 16 ALA D O 1
ATOM 4351 N N . ASN D 1 23 ? -45.258 -22.380 -3.095 1.00 49.92 17 ASN D N 1
ATOM 4352 C CA . ASN D 1 23 ? -43.972 -23.029 -3.319 1.00 56.22 17 ASN D CA 1
ATOM 4353 C C . ASN D 1 23 ? -42.842 -22.411 -2.506 1.00 54.33 17 ASN D C 1
ATOM 4354 O O . ASN D 1 23 ? -41.699 -22.860 -2.628 1.00 56.56 17 ASN D O 1
ATOM 4359 N N . LEU D 1 24 ? -43.122 -21.392 -1.708 1.00 49.24 18 LEU D N 1
ATOM 4360 C CA . LEU D 1 24 ? -42.118 -20.879 -0.798 1.00 48.06 18 LEU D CA 1
ATOM 4361 C C . LEU D 1 24 ? -42.018 -21.788 0.427 1.00 49.62 18 LEU D C 1
ATOM 4362 O O . LEU D 1 24 ? -42.989 -22.453 0.796 1.00 53.30 18 LEU D O 1
ATOM 4367 N N . PRO D 1 25 ? -40.850 -21.851 1.062 1.00 50.77 19 PRO D N 1
ATOM 4368 C CA . PRO D 1 25 ? -40.699 -22.730 2.224 1.00 48.37 19 PRO D CA 1
ATOM 4369 C C . PRO D 1 25 ? -41.563 -22.275 3.390 1.00 47.87 19 PRO D C 1
ATOM 4370 O O . PRO D 1 25 ? -41.643 -21.085 3.701 1.00 44.82 19 PRO D O 1
ATOM 4374 N N . THR D 1 26 ? -42.212 -23.252 4.028 1.00 48.48 20 THR D N 1
ATOM 4375 C CA . THR D 1 26 ? -43.035 -23.079 5.225 1.00 51.45 20 THR D CA 1
ATOM 4376 C C . THR D 1 26 ? -44.305 -22.285 4.969 1.00 50.54 20 THR D C 1
ATOM 4377 O O . THR D 1 26 ? -44.917 -21.791 5.919 1.00 58.06 20 THR D O 1
ATOM 4381 N N . ILE D 1 27 ? -44.719 -22.143 3.713 1.00 48.65 21 ILE D N 1
ATOM 4382 C CA . ILE D 1 27 ? -45.928 -21.406 3.358 1.00 41.77 21 ILE D CA 1
ATOM 4383 C C . ILE D 1 27 ? -46.961 -22.422 2.895 1.00 47.21 21 ILE D C 1
ATOM 4384 O O . ILE D 1 27 ? -46.794 -23.054 1.844 1.00 50.64 21 ILE D O 1
ATOM 4389 N N . GLY D 1 28 ? -48.031 -22.596 3.688 1.00 43.04 22 GLY D N 1
ATOM 4390 C CA . GLY D 1 28 ? -49.104 -23.495 3.316 1.00 44.44 22 GLY D CA 1
ATOM 4391 C C . GLY D 1 28 ? -50.148 -22.829 2.432 1.00 52.01 22 GLY D C 1
ATOM 4392 O O . GLY D 1 28 ? -50.116 -21.623 2.210 1.00 52.34 22 GLY D O 1
ATOM 4393 N N . LYS D 1 29 ? -51.077 -23.651 1.930 1.00 52.91 23 LYS D N 1
ATOM 4394 C CA . LYS D 1 29 ? -52.127 -23.162 1.037 1.00 47.34 23 LYS D CA 1
ATOM 4395 C C . LYS D 1 29 ? -52.908 -22.013 1.659 1.00 44.13 23 LYS D C 1
ATOM 4396 O O . LYS D 1 29 ? -53.107 -20.965 1.030 1.00 40.11 23 LYS D O 1
ATOM 4402 N N . LYS D 1 30 ? -53.377 -22.207 2.895 1.00 42.63 24 LYS D N 1
ATOM 4403 C CA . LYS D 1 30 ? -54.165 -21.176 3.559 1.00 42.68 24 LYS D CA 1
ATOM 4404 C C . LYS D 1 30 ? -53.402 -19.855 3.638 1.00 45.97 24 LYS D C 1
ATOM 4405 O O . LYS D 1 30 ? -53.960 -18.792 3.340 1.00 48.40 24 LYS D O 1
ATOM 4411 N N . THR D 1 31 ? -52.120 -19.902 4.004 1.00 38.99 25 THR D N 1
ATOM 4412 C CA . THR D 1 31 ? -51.340 -18.671 4.086 1.00 39.49 25 THR D CA 1
ATOM 4413 C C . THR D 1 31 ? -51.133 -18.052 2.708 1.00 36.10 25 THR D C 1
ATOM 4414 O O . THR D 1 31 ? -51.235 -16.828 2.551 1.00 34.90 25 THR D O 1
ATOM 4418 N N . ALA D 1 32 ? -50.852 -18.878 1.697 1.00 36.69 26 ALA D N 1
ATOM 4419 C CA . ALA D 1 32 ? -50.706 -18.368 0.337 1.00 35.79 26 ALA D CA 1
ATOM 4420 C C . ALA D 1 32 ? -51.934 -17.574 -0.090 1.00 34.98 26 ALA D C 1
ATOM 4421 O O . ALA D 1 32 ? -51.816 -16.467 -0.624 1.00 33.76 26 ALA D O 1
ATOM 4423 N N . ILE D 1 33 ? -53.128 -18.129 0.137 1.00 37.39 27 ILE D N 1
ATOM 4424 C CA . ILE D 1 33 ? -54.351 -17.446 -0.269 1.00 35.71 27 ILE D CA 1
ATOM 4425 C C . ILE D 1 33 ? -54.509 -16.145 0.501 1.00 35.06 27 ILE D C 1
ATOM 4426 O O . ILE D 1 33 ? -54.927 -15.124 -0.060 1.00 34.03 27 ILE D O 1
ATOM 4431 N N . ARG D 1 34 ? -54.149 -16.152 1.789 1.00 34.97 28 ARG D N 1
ATOM 4432 C CA . ARG D 1 34 ? -54.223 -14.932 2.587 1.00 34.60 28 ARG D CA 1
ATOM 4433 C C . ARG D 1 34 ? -53.263 -13.873 2.062 1.00 41.78 28 ARG D C 1
ATOM 4434 O O . ARG D 1 34 ? -53.620 -12.691 1.971 1.00 45.69 28 ARG D O 1
ATOM 4442 N N . LEU D 1 35 ? -52.038 -14.278 1.706 1.00 37.40 29 LEU D N 1
ATOM 4443 C CA . LEU D 1 35 ? -51.062 -13.325 1.190 1.00 35.06 29 LEU D CA 1
ATOM 4444 C C . LEU D 1 35 ? -51.477 -12.790 -0.177 1.00 34.12 29 LEU D C 1
ATOM 4445 O O . LEU D 1 35 ? -51.388 -11.581 -0.425 1.00 36.59 29 LEU D O 1
ATOM 4450 N N . ALA D 1 36 ? -51.937 -13.668 -1.073 1.00 32.57 30 ALA D N 1
ATOM 4451 C CA . ALA D 1 36 ? -52.329 -13.222 -2.408 1.00 33.30 30 ALA D CA 1
ATOM 4452 C C . ALA D 1 36 ? -53.519 -12.272 -2.346 1.00 33.04 30 ALA D C 1
ATOM 4453 O O . ALA D 1 36 ? -53.562 -11.264 -3.063 1.00 31.11 30 ALA D O 1
ATOM 4455 N N . TYR D 1 37 ? -54.491 -12.577 -1.489 1.00 32.20 31 TYR D N 1
ATOM 4456 C CA . TYR D 1 37 ? -55.636 -11.698 -1.318 1.00 32.72 31 TYR D CA 1
ATOM 4457 C C . TYR D 1 37 ? -55.214 -10.347 -0.761 1.00 36.70 31 TYR D C 1
ATOM 4458 O O . TYR D 1 37 ? -55.687 -9.301 -1.220 1.00 39.44 31 TYR D O 1
ATOM 4467 N N . HIS D 1 38 ? -54.317 -10.350 0.227 1.00 36.86 32 HIS D N 1
ATOM 4468 C CA . HIS D 1 38 ? -53.878 -9.102 0.845 1.00 36.08 32 HIS D CA 1
ATOM 4469 C C . HIS D 1 38 ? -53.220 -8.173 -0.174 1.00 32.95 32 HIS D C 1
ATOM 4470 O O . HIS D 1 38 ? -53.496 -6.966 -0.197 1.00 33.83 32 HIS D O 1
ATOM 4477 N N . LEU D 1 39 ? -52.363 -8.717 -1.039 1.00 31.75 33 LEU D N 1
ATOM 4478 C CA . LEU D 1 39 ? -51.686 -7.894 -2.035 1.00 31.63 33 LEU D CA 1
ATOM 4479 C C . LEU D 1 39 ? -52.579 -7.515 -3.213 1.00 38.60 33 LEU D C 1
ATOM 4480 O O . LEU D 1 39 ? -52.281 -6.536 -3.902 1.00 50.18 33 LEU D O 1
ATOM 4485 N N . CYS D 1 40 ? -53.655 -8.255 -3.472 1.00 35.52 34 CYS D N 1
ATOM 4486 C CA . CYS D 1 40 ? -54.507 -7.941 -4.611 1.00 37.03 34 CYS D CA 1
ATOM 4487 C C . CYS D 1 40 ? -55.646 -7.002 -4.260 1.00 36.50 34 CYS D C 1
ATOM 4488 O O . CYS D 1 40 ? -56.073 -6.221 -5.115 1.00 38.10 34 CYS D O 1
ATOM 4491 N N . ILE D 1 41 ? -56.153 -7.056 -3.029 1.00 38.23 35 ILE D N 1
ATOM 4492 C CA . ILE D 1 41 ? -57.340 -6.309 -2.644 1.00 41.09 35 ILE D CA 1
ATOM 4493 C C . ILE D 1 41 ? -57.037 -5.252 -1.590 1.00 42.53 35 ILE D C 1
ATOM 4494 O O . ILE D 1 41 ? -57.534 -4.126 -1.680 1.00 54.15 35 ILE D O 1
ATOM 4499 N N . ASN D 1 42 ? -56.222 -5.580 -0.589 1.00 38.95 36 ASN D N 1
ATOM 4500 C CA . ASN D 1 42 ? -56.091 -4.706 0.571 1.00 42.03 36 ASN D CA 1
ATOM 4501 C C . ASN D 1 42 ? -54.931 -3.724 0.467 1.00 44.07 36 ASN D C 1
ATOM 4502 O O . ASN D 1 42 ? -55.043 -2.598 0.970 1.00 43.08 36 ASN D O 1
ATOM 4507 N N . ASN D 1 43 ? -53.817 -4.109 -0.158 1.00 43.38 37 ASN D N 1
ATOM 4508 C CA . ASN D 1 43 ? -52.699 -3.170 -0.302 1.00 43.02 37 ASN D CA 1
ATOM 4509 C C . ASN D 1 43 ? -51.890 -3.569 -1.537 1.00 38.41 37 ASN D C 1
ATOM 4510 O O . ASN D 1 43 ? -50.891 -4.286 -1.446 1.00 34.83 37 ASN D O 1
ATOM 4515 N N . GLN D 1 44 ? -52.318 -3.065 -2.686 1.00 35.77 38 GLN D N 1
ATOM 4516 C CA . GLN D 1 44 ? -51.601 -3.361 -3.915 1.00 36.48 38 GLN D CA 1
ATOM 4517 C C . GLN D 1 44 ? -50.231 -2.704 -3.934 1.00 37.77 38 GLN D C 1
ATOM 4518 O O . GLN D 1 44 ? -49.325 -3.198 -4.611 1.00 36.88 38 GLN D O 1
ATOM 4524 N N . ILE D 1 45 ? -50.052 -1.605 -3.196 1.00 42.49 39 ILE D N 1
ATOM 4525 C CA . ILE D 1 45 ? -48.738 -0.973 -3.127 1.00 47.46 39 ILE D CA 1
ATOM 4526 C C . ILE D 1 45 ? -47.740 -1.892 -2.434 1.00 50.57 39 ILE D C 1
ATOM 4527 O O . ILE D 1 45 ? -46.558 -1.936 -2.802 1.00 54.64 39 ILE D O 1
ATOM 4532 N N . ASP D 1 46 ? -48.190 -2.636 -1.418 1.00 49.95 40 ASP D N 1
ATOM 4533 C CA . ASP D 1 46 ? -47.308 -3.613 -0.785 1.00 46.61 40 ASP D CA 1
ATOM 4534 C C . ASP D 1 46 ? -46.900 -4.697 -1.772 1.00 43.17 40 ASP D C 1
ATOM 4535 O O . ASP D 1 46 ? -45.742 -5.130 -1.786 1.00 40.29 40 ASP D O 1
ATOM 4540 N N . GLY D 1 47 ? -47.837 -5.144 -2.609 1.00 41.96 41 GLY D N 1
ATOM 4541 C CA . GLY D 1 47 ? -47.492 -6.124 -3.626 1.00 42.44 41 GLY D CA 1
ATOM 4542 C C . GLY D 1 47 ? -46.432 -5.612 -4.580 1.00 41.37 41 GLY D C 1
ATOM 4543 O O . GLY D 1 47 ? -45.381 -6.233 -4.756 1.00 43.01 41 GLY D O 1
ATOM 4544 N N . MET D 1 48 ? -46.693 -4.462 -5.200 1.00 43.05 42 MET D N 1
ATOM 4545 C CA . MET D 1 48 ? -45.718 -3.861 -6.104 1.00 43.27 42 MET D CA 1
ATOM 4546 C C . MET D 1 48 ? -44.393 -3.593 -5.398 1.00 45.20 42 MET D C 1
ATOM 4547 O O . MET D 1 48 ? -43.323 -3.799 -5.980 1.00 45.07 42 MET D O 1
ATOM 4552 N N . LYS D 1 49 ? -44.440 -3.141 -4.140 1.00 37.31 43 LYS D N 1
ATOM 4553 C CA . LYS D 1 49 ? -43.214 -3.003 -3.354 1.00 44.50 43 LYS D CA 1
ATOM 4554 C C . LYS D 1 49 ? -42.466 -4.324 -3.271 1.00 47.33 43 LYS D C 1
ATOM 4555 O O . LYS D 1 49 ? -41.245 -4.373 -3.456 1.00 49.33 43 LYS D O 1
ATOM 4561 N N . LEU D 1 50 ? -43.194 -5.409 -2.980 1.00 45.34 44 LEU D N 1
ATOM 4562 C CA . LEU D 1 50 ? -42.575 -6.721 -2.851 1.00 40.53 44 LEU D CA 1
ATOM 4563 C C . LEU D 1 50 ? -41.967 -7.181 -4.170 1.00 41.11 44 LEU D C 1
ATOM 4564 O O . LEU D 1 50 ? -40.840 -7.693 -4.195 1.00 44.00 44 LEU D O 1
ATOM 4569 N N . ALA D 1 51 ? -42.691 -7.005 -5.275 1.00 38.09 45 ALA D N 1
ATOM 4570 C CA . ALA D 1 51 ? -42.186 -7.472 -6.560 1.00 42.27 45 ALA D CA 1
ATOM 4571 C C . ALA D 1 51 ? -40.927 -6.716 -6.966 1.00 42.50 45 ALA D C 1
ATOM 4572 O O . ALA D 1 51 ? -39.967 -7.318 -7.459 1.00 42.66 45 ALA D O 1
ATOM 4574 N N . HIS D 1 52 ? -40.915 -5.396 -6.766 1.00 41.65 46 HIS D N 1
ATOM 4575 C CA . HIS D 1 52 ? -39.725 -4.613 -7.070 1.00 41.78 46 HIS D CA 1
ATOM 4576 C C . HIS D 1 52 ? -38.548 -5.044 -6.206 1.00 45.17 46 HIS D C 1
ATOM 4577 O O . HIS D 1 52 ? -37.426 -5.193 -6.698 1.00 49.43 46 HIS D O 1
ATOM 4584 N N . ASN D 1 53 ? -38.782 -5.225 -4.905 1.00 46.54 47 ASN D N 1
ATOM 4585 C CA . ASN D 1 53 ? -37.698 -5.613 -4.009 1.00 47.89 47 ASN D CA 1
ATOM 4586 C C . ASN D 1 53 ? -37.153 -6.988 -4.360 1.00 50.76 47 ASN D C 1
ATOM 4587 O O . ASN D 1 53 ? -35.937 -7.211 -4.309 1.00 52.91 47 ASN D O 1
ATOM 4592 N N . ILE D 1 54 ? -38.037 -7.925 -4.714 1.00 46.18 48 ILE D N 1
ATOM 4593 C CA . ILE D 1 54 ? -37.588 -9.247 -5.138 1.00 47.67 48 ILE D CA 1
ATOM 4594 C C . ILE D 1 54 ? -36.653 -9.123 -6.331 1.00 50.07 48 ILE D C 1
ATOM 4595 O O . ILE D 1 54 ? -35.526 -9.630 -6.316 1.00 52.45 48 ILE D O 1
ATOM 4600 N N . GLU D 1 55 ? -37.102 -8.430 -7.378 1.00 48.88 49 GLU D N 1
ATOM 4601 C CA . GLU D 1 55 ? -36.261 -8.261 -8.559 1.00 53.77 49 GLU D CA 1
ATOM 4602 C C . GLU D 1 55 ? -35.020 -7.439 -8.236 1.00 54.15 49 GLU D C 1
ATOM 4603 O O . GLU D 1 55 ? -33.934 -7.702 -8.766 1.00 56.69 49 GLU D O 1
ATOM 4609 N N . ASN D 1 56 ? -35.166 -6.442 -7.363 1.00 52.81 50 ASN D N 1
ATOM 4610 C CA . ASN D 1 56 ? -34.036 -5.603 -6.986 1.00 54.41 50 ASN D CA 1
ATOM 4611 C C . ASN D 1 56 ? -32.972 -6.416 -6.258 1.00 57.95 50 ASN D C 1
ATOM 4612 O O . ASN D 1 56 ? -31.778 -6.326 -6.568 1.00 60.33 50 ASN D O 1
ATOM 4617 N N . ALA D 1 57 ? -33.393 -7.230 -5.288 1.00 58.64 51 ALA D N 1
ATOM 4618 C CA . ALA D 1 57 ? -32.441 -8.022 -4.521 1.00 58.30 51 ALA D CA 1
ATOM 4619 C C . ALA D 1 57 ? -31.862 -9.164 -5.342 1.00 60.82 51 ALA D C 1
ATOM 4620 O O . ALA D 1 57 ? -30.718 -9.571 -5.117 1.00 62.63 51 ALA D O 1
ATOM 4622 N N . ILE D 1 58 ? -32.621 -9.680 -6.305 1.00 59.94 52 ILE D N 1
ATOM 4623 C CA . ILE D 1 58 ? -32.206 -10.891 -7.001 1.00 63.07 52 ILE D CA 1
ATOM 4624 C C . ILE D 1 58 ? -31.173 -10.603 -8.087 1.00 65.87 52 ILE D C 1
ATOM 4625 O O . ILE D 1 58 ? -30.321 -11.451 -8.372 1.00 71.24 52 ILE D O 1
ATOM 4630 N N . ARG D 1 59 ? -31.207 -9.424 -8.707 1.00 63.20 53 ARG D N 1
ATOM 4631 C CA . ARG D 1 59 ? -30.243 -9.151 -9.760 1.00 67.63 53 ARG D CA 1
ATOM 4632 C C . ARG D 1 59 ? -28.962 -8.504 -9.242 1.00 72.76 53 ARG D C 1
ATOM 4633 O O . ARG D 1 59 ? -27.962 -8.489 -9.968 1.00 75.87 53 ARG D O 1
ATOM 4641 N N . PHE D 1 60 ? -28.953 -8.002 -8.004 1.00 71.82 54 PHE D N 1
ATOM 4642 C CA . PHE D 1 60 ? -27.774 -7.361 -7.433 1.00 71.20 54 PHE D CA 1
ATOM 4643 C C . PHE D 1 60 ? -27.107 -8.162 -6.322 1.00 75.51 54 PHE D C 1
ATOM 4644 O O . PHE D 1 60 ? -25.967 -7.848 -5.958 1.00 80.84 54 PHE D O 1
ATOM 4652 N N . ILE D 1 61 ? -27.767 -9.178 -5.774 1.00 74.18 55 ILE D N 1
ATOM 4653 C CA . ILE D 1 61 ? -27.216 -9.965 -4.676 1.00 71.00 55 ILE D CA 1
ATOM 4654 C C . ILE D 1 61 ? -27.034 -11.393 -5.167 1.00 70.88 55 ILE D C 1
ATOM 4655 O O . ILE D 1 61 ? -28.015 -12.097 -5.443 1.00 74.41 55 ILE D O 1
ATOM 4660 N N . LYS D 1 62 ? -25.786 -11.815 -5.281 1.00 69.82 56 LYS D N 1
ATOM 4661 C CA . LYS D 1 62 ? -25.394 -13.153 -5.690 1.00 70.20 56 LYS D CA 1
ATOM 4662 C C . LYS D 1 62 ? -24.379 -13.680 -4.686 1.00 71.18 56 LYS D C 1
ATOM 4663 O O . LYS D 1 62 ? -23.783 -12.903 -3.930 1.00 65.80 56 LYS D O 1
ATOM 4665 N N . PRO D 1 63 ? -24.176 -14.995 -4.629 1.00 75.38 57 PRO D N 1
ATOM 4666 C CA . PRO D 1 63 ? -23.210 -15.542 -3.667 1.00 71.18 57 PRO D CA 1
ATOM 4667 C C . PRO D 1 63 ? -21.779 -15.144 -4.000 1.00 66.25 57 PRO D C 1
ATOM 4668 O O . PRO D 1 63 ? -21.399 -15.004 -5.165 1.00 68.26 57 PRO D O 1
ATOM 4672 N N . CYS D 1 64 ? -20.985 -14.955 -2.947 1.00 64.51 58 CYS D N 1
ATOM 4673 C CA . CYS D 1 64 ? -19.564 -14.685 -3.116 1.00 65.18 58 CYS D CA 1
ATOM 4674 C C . CYS D 1 64 ? -18.889 -15.861 -3.810 1.00 68.01 58 CYS D C 1
ATOM 4675 O O . CYS D 1 64 ? -19.136 -17.023 -3.472 1.00 67.01 58 CYS D O 1
ATOM 4678 N N . GLU D 1 65 ? -18.040 -15.557 -4.794 1.00 69.34 59 GLU D N 1
ATOM 4679 C CA . GLU D 1 65 ? -17.415 -16.616 -5.578 1.00 73.40 59 GLU D CA 1
ATOM 4680 C C . GLU D 1 65 ? -16.497 -17.482 -4.721 1.00 70.43 59 GLU D C 1
ATOM 4681 O O . GLU D 1 65 ? -16.320 -18.671 -5.007 1.00 71.72 59 GLU D O 1
ATOM 4683 N N . GLN D 1 66 ? -15.922 -16.915 -3.660 1.00 69.88 60 GLN D N 1
ATOM 4684 C CA . GLN D 1 66 ? -15.013 -17.678 -2.804 1.00 69.67 60 GLN D CA 1
ATOM 4685 C C . GLN D 1 66 ? -15.785 -18.497 -1.772 1.00 67.20 60 GLN D C 1
ATOM 4686 O O . GLN D 1 66 ? -15.760 -19.732 -1.798 1.00 67.23 60 GLN D O 1
ATOM 4688 N N . CYS D 1 67 ? -16.488 -17.823 -0.861 1.00 62.31 61 CYS D N 1
ATOM 4689 C CA . CYS D 1 67 ? -17.090 -18.491 0.284 1.00 59.48 61 CYS D CA 1
ATOM 4690 C C . CYS D 1 67 ? -18.571 -18.792 0.113 1.00 62.92 61 CYS D C 1
ATOM 4691 O O . CYS D 1 67 ? -19.052 -19.795 0.653 1.00 64.95 61 CYS D O 1
ATOM 4694 N N . GLY D 1 68 ? -19.310 -17.953 -0.612 1.00 63.02 62 GLY D N 1
ATOM 4695 C CA . GLY D 1 68 ? -20.735 -18.143 -0.797 1.00 58.94 62 GLY D CA 1
ATOM 4696 C C . GLY D 1 68 ? -21.608 -17.178 -0.026 1.00 55.89 62 GLY D C 1
ATOM 4697 O O . GLY D 1 68 ? -22.838 -17.271 -0.124 1.00 54.29 62 GLY D O 1
ATOM 4698 N N . ALA D 1 69 ? -21.018 -16.258 0.736 1.00 57.68 63 ALA D N 1
ATOM 4699 C CA . ALA D 1 69 ? -21.797 -15.271 1.471 1.00 60.84 63 ALA D CA 1
ATOM 4700 C C . ALA D 1 69 ? -22.533 -14.342 0.513 1.00 61.68 63 ALA D C 1
ATOM 4701 O O . ALA D 1 69 ? -22.047 -14.026 -0.577 1.00 59.33 63 ALA D O 1
ATOM 4703 N N . LEU D 1 70 ? -23.720 -13.900 0.930 1.00 64.21 64 LEU D N 1
ATOM 4704 C CA . LEU D 1 70 ? -24.446 -12.910 0.144 1.00 64.77 64 LEU D CA 1
ATOM 4705 C C . LEU D 1 70 ? -23.587 -11.668 -0.029 1.00 65.50 64 LEU D C 1
ATOM 4706 O O . LEU D 1 70 ? -23.024 -11.149 0.940 1.00 64.12 64 LEU D O 1
ATOM 4711 N N . SER D 1 71 ? -23.482 -11.198 -1.270 1.00 69.27 65 SER D N 1
ATOM 4712 C CA . SER D 1 71 ? -22.540 -10.146 -1.612 1.00 70.47 65 SER D CA 1
ATOM 4713 C C . SER D 1 71 ? -23.058 -9.354 -2.802 1.00 71.97 65 SER D C 1
ATOM 4714 O O . SER D 1 71 ? -23.802 -9.874 -3.639 1.00 71.23 65 SER D O 1
ATOM 4717 N N . GLU D 1 72 ? -22.645 -8.089 -2.873 1.00 73.95 66 GLU D N 1
ATOM 4718 C CA . GLU D 1 72 ? -22.937 -7.224 -4.006 1.00 76.79 66 GLU D CA 1
ATOM 4719 C C . GLU D 1 72 ? -21.803 -7.173 -5.023 1.00 77.94 66 GLU D C 1
ATOM 4720 O O . GLU D 1 72 ? -21.952 -6.527 -6.065 1.00 82.29 66 GLU D O 1
ATOM 4726 N N . ASN D 1 73 ? -20.679 -7.833 -4.750 1.00 74.86 67 ASN D N 1
ATOM 4727 C CA . ASN D 1 73 ? -19.550 -7.908 -5.668 1.00 74.62 67 ASN D CA 1
ATOM 4728 C C . ASN D 1 73 ? -19.135 -9.366 -5.819 1.00 69.45 67 ASN D C 1
ATOM 4729 O O . ASN D 1 73 ? -19.682 -10.258 -5.166 1.00 68.94 67 ASN D O 1
ATOM 4734 N N . GLU D 1 74 ? -18.151 -9.607 -6.687 1.00 71.71 68 GLU D N 1
ATOM 4735 C CA . GLU D 1 74 ? -17.704 -10.975 -6.930 1.00 75.11 68 GLU D CA 1
ATOM 4736 C C . GLU D 1 74 ? -17.088 -11.589 -5.677 1.00 72.94 68 GLU D C 1
ATOM 4737 O O . GLU D 1 74 ? -17.246 -12.790 -5.429 1.00 67.88 68 GLU D O 1
ATOM 4743 N N . LEU D 1 75 ? -16.387 -10.787 -4.876 1.00 76.08 69 LEU D N 1
ATOM 4744 C CA . LEU D 1 75 ? -15.928 -11.194 -3.555 1.00 71.08 69 LEU D CA 1
ATOM 4745 C C . LEU D 1 75 ? -16.617 -10.350 -2.489 1.00 66.97 69 LEU D C 1
ATOM 4746 O O . LEU D 1 75 ? -16.792 -9.138 -2.661 1.00 72.87 69 LEU D O 1
ATOM 4751 N N . CYS D 1 76 ? -17.014 -10.995 -1.393 1.00 57.30 70 CYS D N 1
ATOM 4752 C CA . CYS D 1 76 ? -17.678 -10.305 -0.300 1.00 56.27 70 CYS D CA 1
ATOM 4753 C C . CYS D 1 76 ? -16.673 -9.481 0.500 1.00 59.82 70 CYS D C 1
ATOM 4754 O O . CYS D 1 76 ? -15.456 -9.621 0.352 1.00 60.74 70 CYS D O 1
ATOM 4757 N N . GLU D 1 77 ? -17.202 -8.617 1.373 1.00 62.30 71 GLU D N 1
ATOM 4758 C CA . GLU D 1 77 ? -16.344 -7.723 2.146 1.00 63.63 71 GLU D CA 1
ATOM 4759 C C . GLU D 1 77 ? -15.311 -8.493 2.959 1.00 61.48 71 GLU D C 1
ATOM 4760 O O . GLU D 1 77 ? -14.200 -7.999 3.175 1.00 65.22 71 GLU D O 1
ATOM 4762 N N . ILE D 1 78 ? -15.647 -9.708 3.391 1.00 60.71 72 ILE D N 1
ATOM 4763 C CA . ILE D 1 78 ? -14.748 -10.483 4.242 1.00 61.88 72 ILE D CA 1
ATOM 4764 C C . ILE D 1 78 ? -13.589 -11.054 3.433 1.00 65.24 72 ILE D C 1
ATOM 4765 O O . ILE D 1 78 ? -12.423 -10.941 3.830 1.00 65.26 72 ILE D O 1
ATOM 4770 N N . CYS D 1 79 ? -13.892 -11.679 2.292 1.00 65.49 73 CYS D N 1
ATOM 4771 C CA . CYS D 1 79 ? -12.835 -12.223 1.445 1.00 67.29 73 CYS D CA 1
ATOM 4772 C C . CYS D 1 79 ? -11.966 -11.121 0.852 1.00 74.77 73 CYS D C 1
ATOM 4773 O O . CYS D 1 79 ? -10.788 -11.352 0.562 1.00 78.47 73 CYS D O 1
ATOM 4776 N N . SER D 1 80 ? -12.523 -9.928 0.667 1.00 77.83 74 SER D N 1
ATOM 4777 C CA . SER D 1 80 ? -11.761 -8.786 0.167 1.00 86.70 74 SER D CA 1
ATOM 4778 C C 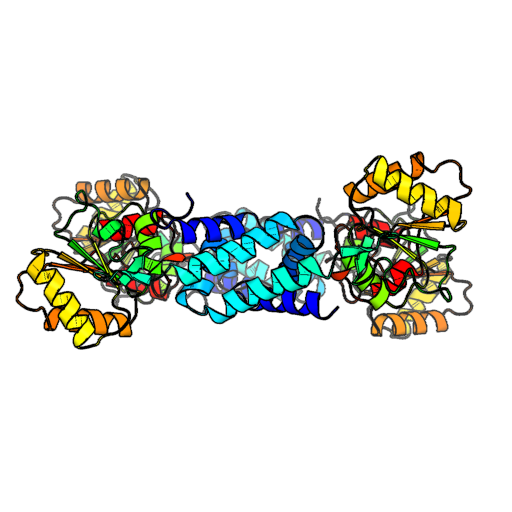. SER D 1 80 ? -11.213 -7.968 1.338 1.00 95.46 74 SER D C 1
ATOM 4779 O O . SER D 1 80 ? -11.532 -6.795 1.526 1.00 103.95 74 SER D O 1
ATOM 4781 N N . ASP D 1 81 ? -10.376 -8.627 2.140 1.00 104.04 75 ASP D N 1
ATOM 4782 C CA . ASP D 1 81 ? -9.812 -8.008 3.340 1.00 102.14 75 ASP D CA 1
ATOM 4783 C C . ASP D 1 81 ? -8.543 -8.766 3.706 1.00 100.48 75 ASP D C 1
ATOM 4784 O O . ASP D 1 81 ? -8.621 -9.894 4.201 1.00 95.43 75 ASP D O 1
ATOM 4789 N N . LYS D 1 82 ? -7.384 -8.147 3.471 1.00 103.24 76 LYS D N 1
ATOM 4790 C CA . LYS D 1 82 ? -6.106 -8.775 3.785 1.00 103.74 76 LYS D CA 1
ATOM 4791 C C . LYS D 1 82 ? -5.746 -8.687 5.264 1.00 103.32 76 LYS D C 1
ATOM 4792 O O . LYS D 1 82 ? -4.842 -9.405 5.705 1.00 104.58 76 LYS D O 1
ATOM 4794 N N . GLU D 1 83 ? -6.422 -7.830 6.030 1.00 101.16 77 GLU D N 1
ATOM 4795 C CA . GLU D 1 83 ? -6.219 -7.735 7.477 1.00 99.03 77 GLU D CA 1
ATOM 4796 C C . GLU D 1 83 ? -7.166 -8.698 8.196 1.00 92.59 77 GLU D C 1
ATOM 4797 O O . GLU D 1 83 ? -7.985 -8.341 9.043 1.00 90.54 77 GLU D O 1
ATOM 4803 N N . ARG D 1 84 ? -7.000 -9.962 7.830 1.00 89.16 78 ARG D N 1
ATOM 4804 C CA . ARG D 1 84 ? -7.913 -11.040 8.159 1.00 79.55 78 ARG D CA 1
ATOM 4805 C C . ARG D 1 84 ? -7.083 -12.312 8.179 1.00 80.92 78 ARG D C 1
ATOM 4806 O O . ARG D 1 84 ? -6.239 -12.509 7.302 1.00 90.99 78 ARG D O 1
ATOM 4814 N N . ASN D 1 85 ? -7.300 -13.163 9.176 1.00 76.59 79 ASN D N 1
ATOM 4815 C CA . ASN D 1 85 ? -6.516 -14.392 9.274 1.00 77.53 79 ASN D CA 1
ATOM 4816 C C . ASN D 1 85 ? -6.902 -15.318 8.127 1.00 77.74 79 ASN D C 1
ATOM 4817 O O . ASN D 1 85 ? -7.937 -15.984 8.169 1.00 75.33 79 ASN D O 1
ATOM 4822 N N . LYS D 1 86 ? -6.060 -15.364 7.091 1.00 83.30 80 LYS D N 1
ATOM 4823 C CA . LYS D 1 86 ? -6.249 -16.251 5.950 1.00 81.51 80 LYS D CA 1
ATOM 4824 C C . LYS D 1 86 ? -5.730 -17.667 6.206 1.00 82.02 80 LYS D C 1
ATOM 4825 O O . LYS D 1 86 ? -5.526 -18.423 5.247 1.00 83.31 80 LYS D O 1
ATOM 4827 N N . ASN D 1 87 ? -5.505 -18.038 7.469 1.00 83.03 81 ASN D N 1
ATOM 4828 C CA . ASN D 1 87 ? -5.089 -19.388 7.819 1.00 83.88 81 ASN D CA 1
ATOM 4829 C C . ASN D 1 87 ? -6.177 -20.203 8.511 1.00 78.89 81 ASN D C 1
ATOM 4830 O O . ASN D 1 87 ? -5.996 -21.415 8.681 1.00 80.06 81 ASN D O 1
ATOM 4835 N N . ILE D 1 88 ? -7.291 -19.588 8.913 1.00 71.82 82 ILE D N 1
ATOM 4836 C CA . ILE D 1 88 ? -8.403 -20.299 9.538 1.00 65.13 82 ILE D CA 1
ATOM 4837 C C . ILE D 1 88 ? -9.610 -20.224 8.617 1.00 60.62 82 ILE D C 1
ATOM 4838 O O . ILE D 1 88 ? -9.943 -19.151 8.101 1.00 59.59 82 ILE D O 1
ATOM 4843 N N . LEU D 1 89 ? -10.273 -21.357 8.428 1.00 60.63 83 LEU D N 1
ATOM 4844 C CA . LEU D 1 89 ? -11.482 -21.436 7.620 1.00 60.65 83 LEU D CA 1
ATOM 4845 C C . LEU D 1 89 ? -12.623 -21.948 8.489 1.00 54.44 83 LEU D C 1
ATOM 4846 O O . LEU D 1 89 ? -12.500 -22.998 9.128 1.00 53.17 83 LEU D O 1
ATOM 4851 N N . CYS D 1 90 ? -13.720 -21.199 8.525 1.00 56.47 84 CYS D N 1
ATOM 4852 C CA . CYS D 1 90 ? -14.883 -21.536 9.340 1.00 54.94 84 CYS D CA 1
ATOM 4853 C C . CYS D 1 90 ? -16.012 -22.003 8.427 1.00 52.65 84 CYS D C 1
ATOM 4854 O O . CYS D 1 90 ? -16.519 -21.225 7.611 1.00 53.77 84 CYS D O 1
ATOM 4857 N N . ILE D 1 91 ? -16.402 -23.269 8.566 1.00 47.99 85 ILE D N 1
ATOM 4858 C CA . ILE D 1 91 ? -17.402 -23.882 7.696 1.00 52.59 85 ILE D CA 1
ATOM 4859 C C . ILE D 1 91 ? -18.786 -23.712 8.310 1.00 48.62 85 ILE D C 1
ATOM 4860 O O . ILE D 1 91 ? -18.993 -24.020 9.491 1.00 44.00 85 ILE D O 1
ATOM 4865 N N . VAL D 1 92 ? -19.739 -23.236 7.502 1.00 47.70 86 VAL D N 1
ATOM 4866 C CA . VAL D 1 92 ? -21.110 -23.019 7.946 1.00 46.84 86 VAL D CA 1
ATOM 4867 C C . VAL D 1 92 ? -22.089 -23.648 6.961 1.00 49.78 86 VAL D C 1
ATOM 4868 O O . VAL D 1 92 ? -21.755 -23.960 5.815 1.00 50.90 86 VAL D O 1
ATOM 4872 N N . GLU D 1 93 ? -23.329 -23.806 7.425 1.00 55.71 87 GLU D N 1
ATOM 4873 C CA . GLU D 1 93 ? -24.383 -24.410 6.622 1.00 59.44 87 GLU D CA 1
ATOM 4874 C C . GLU D 1 93 ? -25.144 -23.397 5.772 1.00 57.58 87 GLU D C 1
ATOM 4875 O O . GLU D 1 93 ? -25.757 -23.789 4.774 1.00 59.95 87 GLU D O 1
ATOM 4881 N N . SER D 1 94 ? -25.103 -22.113 6.124 1.00 54.86 88 SER D N 1
ATOM 4882 C CA . SER D 1 94 ? -25.916 -21.099 5.467 1.00 54.67 88 SER D CA 1
ATOM 4883 C C . SER D 1 94 ? -25.206 -19.756 5.538 1.00 52.64 88 SER D C 1
ATOM 4884 O O . SER D 1 94 ? -24.428 -19.518 6.468 1.00 50.17 88 SER D O 1
ATOM 4887 N N . PRO D 1 95 ? -25.448 -18.860 4.577 1.00 56.48 89 PRO D N 1
ATOM 4888 C CA . PRO D 1 95 ? -24.818 -17.532 4.652 1.00 55.65 89 PRO D CA 1
ATOM 4889 C C . PRO D 1 95 ? -25.282 -16.700 5.833 1.00 56.03 89 PRO D C 1
ATOM 4890 O O . PRO D 1 95 ? -24.506 -15.862 6.312 1.00 56.43 89 PRO D O 1
ATOM 4894 N N . LYS D 1 96 ? -26.522 -16.892 6.306 1.00 55.77 90 LYS D N 1
ATOM 4895 C CA . LYS D 1 96 ? -26.998 -16.172 7.488 1.00 55.65 90 LYS D CA 1
ATOM 4896 C C . LYS D 1 96 ? -26.074 -16.383 8.677 1.00 52.90 90 LYS D C 1
ATOM 4897 O O . LYS D 1 96 ? -25.880 -15.472 9.490 1.00 52.11 90 LYS D O 1
ATOM 4903 N N . ASP D 1 97 ? -25.485 -17.575 8.781 1.00 50.54 91 ASP D N 1
ATOM 4904 C CA . ASP D 1 97 ? -24.585 -17.894 9.874 1.00 54.42 91 ASP D CA 1
ATOM 4905 C C . ASP D 1 97 ? -23.334 -17.035 9.849 1.00 63.52 91 ASP D C 1
ATOM 4906 O O . ASP D 1 97 ? -22.726 -16.818 10.903 1.00 73.51 91 ASP D O 1
ATOM 4911 N N . ILE D 1 98 ? -22.945 -16.535 8.674 1.00 60.44 92 ILE D N 1
ATOM 4912 C CA . ILE D 1 98 ? -21.803 -15.633 8.597 1.00 60.63 92 ILE D CA 1
ATOM 4913 C C . ILE D 1 98 ? -22.125 -14.306 9.277 1.00 60.96 92 ILE D C 1
ATOM 4914 O O . ILE D 1 98 ? -21.303 -13.763 10.027 1.00 62.64 92 ILE D O 1
ATOM 4919 N N . LEU D 1 99 ? -23.321 -13.765 9.036 1.00 60.72 93 LEU D N 1
ATOM 4920 C CA . LEU D 1 99 ? -23.752 -12.569 9.757 1.00 62.85 93 LEU D CA 1
ATOM 4921 C C . LEU D 1 99 ? -23.719 -12.809 11.260 1.00 57.58 93 LEU D C 1
ATOM 4922 O O . LEU D 1 99 ? -23.198 -11.989 12.027 1.00 57.90 93 LEU D O 1
ATOM 4927 N N . THR D 1 100 ? -24.273 -13.940 11.694 1.00 51.79 94 THR D N 1
ATOM 4928 C CA . THR D 1 100 ? -24.387 -14.214 13.118 1.00 52.77 94 THR D CA 1
ATOM 4929 C C . THR D 1 100 ? -23.010 -14.329 13.764 1.00 53.16 94 THR D C 1
ATOM 4930 O O . THR D 1 100 ? -22.749 -13.735 14.818 1.00 54.49 94 THR D O 1
ATOM 4934 N N . LEU D 1 101 ? -22.109 -15.083 13.139 1.00 51.91 95 LEU D N 1
ATOM 4935 C CA . LEU D 1 101 ? -20.784 -15.262 13.722 1.00 56.38 95 LEU D CA 1
ATOM 4936 C C . LEU D 1 101 ? -19.983 -13.963 13.725 1.00 63.33 95 LEU D C 1
ATOM 4937 O O . LEU D 1 101 ? -19.117 -13.776 14.588 1.00 65.48 95 LEU D O 1
ATOM 4942 N N . GLU D 1 102 ? -20.254 -13.052 12.785 1.00 65.27 96 GLU D N 1
ATOM 4943 C CA . GLU D 1 102 ? -19.586 -11.754 12.820 1.00 64.15 96 GLU D CA 1
ATOM 4944 C C . GLU D 1 102 ? -20.163 -10.878 13.923 1.00 68.20 96 GLU D C 1
ATOM 4945 O O . GLU D 1 102 ? -19.433 -10.117 14.572 1.00 74.87 96 GLU D O 1
ATOM 4951 N N . GLU D 1 103 ? -21.473 -10.989 14.158 1.00 68.59 97 GLU D N 1
ATOM 4952 C CA . GLU D 1 103 ? -22.129 -10.214 15.204 1.00 72.51 97 GLU D CA 1
ATOM 4953 C C . GLU D 1 103 ? -21.595 -10.566 16.591 1.00 74.71 97 GLU D C 1
ATOM 4954 O O . GLU D 1 103 ? -21.635 -9.729 17.502 1.00 80.57 97 GLU D O 1
ATOM 4960 N N . SER D 1 104 ? -21.088 -11.794 16.768 1.00 81.19 98 SER D N 1
ATOM 4961 C CA . SER D 1 104 ? -20.560 -12.237 18.055 1.00 75.27 98 SER D CA 1
ATOM 4962 C C . SER D 1 104 ? -19.195 -11.644 18.380 1.00 78.53 98 SER D C 1
ATOM 4963 O O . SER D 1 104 ? -18.821 -11.611 19.557 1.00 83.75 98 SER D O 1
ATOM 4966 N N . GLN D 1 105 ? -18.445 -11.190 17.373 1.00 77.47 99 GLN D N 1
ATOM 4967 C CA . GLN D 1 105 ? -17.135 -10.569 17.575 1.00 79.06 99 GLN D CA 1
ATOM 4968 C C . GLN D 1 105 ? -16.170 -11.529 18.270 1.00 76.85 99 GLN D C 1
ATOM 4969 O O . GLN D 1 105 ? -15.524 -11.193 19.264 1.00 79.97 99 GLN D O 1
ATOM 4975 N N . SER D 1 106 ? -16.074 -12.740 17.727 1.00 72.79 100 SER D N 1
ATOM 4976 C CA . SER D 1 106 ? -15.221 -13.779 18.280 1.00 71.75 100 SER D CA 1
ATOM 4977 C C . SER D 1 106 ? -14.202 -14.324 17.293 1.00 67.73 100 SER D C 1
ATOM 4978 O O . SER D 1 106 ? -13.325 -15.094 17.703 1.00 65.56 100 SER D O 1
ATOM 4981 N N . TYR D 1 107 ? -14.285 -13.943 16.018 1.00 68.36 101 TYR D N 1
ATOM 4982 C CA . TYR D 1 107 ? -13.565 -14.619 14.950 1.00 66.06 101 TYR D CA 1
ATOM 4983 C C . TYR D 1 107 ? -13.145 -13.607 13.891 1.00 69.02 101 TYR D C 1
ATOM 4984 O O . TYR D 1 107 ? -13.933 -12.743 13.495 1.00 67.29 101 TYR D O 1
ATOM 4993 N N . ASN D 1 108 ? -11.892 -13.723 13.438 1.00 73.67 102 ASN D N 1
ATOM 4994 C CA . ASN D 1 108 ? -11.347 -12.832 12.420 1.00 74.46 102 ASN D CA 1
ATOM 4995 C C . ASN D 1 108 ? -10.790 -13.606 11.226 1.00 72.76 102 ASN D C 1
ATOM 4996 O O . ASN D 1 108 ? -10.040 -13.046 10.422 1.00 71.36 102 ASN D O 1
ATOM 5001 N N . GLY D 1 109 ? -11.136 -14.877 11.089 1.00 68.27 103 GLY D N 1
ATOM 5002 C CA . GLY D 1 109 ? -10.709 -15.673 9.961 1.00 68.88 103 GLY D CA 1
ATOM 5003 C C . GLY D 1 109 ? -11.694 -15.615 8.812 1.00 64.38 103 GLY D C 1
ATOM 5004 O O . GLY D 1 109 ? -12.492 -14.681 8.683 1.00 59.72 103 GLY D O 1
ATOM 5005 N N . LEU D 1 110 ? -11.642 -16.647 7.975 1.00 60.80 104 LEU D N 1
ATOM 5006 C CA . LEU D 1 110 ? -12.456 -16.733 6.773 1.00 59.97 104 LEU D CA 1
ATOM 5007 C C . LEU D 1 110 ? -13.596 -17.727 6.961 1.00 55.30 104 LEU D C 1
ATOM 5008 O O . LEU D 1 110 ? -13.599 -18.543 7.889 1.00 50.61 104 LEU D O 1
ATOM 5013 N N . TYR D 1 111 ? -14.576 -17.643 6.063 1.00 54.63 105 TYR D N 1
ATOM 5014 C CA . TYR D 1 111 ? -15.739 -18.514 6.093 1.00 51.31 105 TYR D CA 1
ATOM 5015 C C . TYR D 1 111 ? -15.854 -19.297 4.792 1.00 54.58 105 TYR D C 1
ATOM 5016 O O . TYR D 1 111 ? -15.257 -18.946 3.772 1.00 61.46 105 TYR D O 1
ATOM 5025 N N . PHE D 1 112 ? -16.638 -20.370 4.852 1.00 52.35 106 PHE D N 1
ATOM 5026 C CA . PHE D 1 112 ? -16.993 -21.163 3.682 1.00 50.90 106 PHE D CA 1
ATOM 5027 C C . PHE D 1 112 ? -18.372 -21.752 3.930 1.00 48.34 106 PHE D C 1
ATOM 5028 O O . PHE D 1 112 ? -18.575 -22.453 4.927 1.00 44.86 106 PHE D O 1
ATOM 5036 N N . VAL D 1 113 ? -19.317 -21.461 3.040 1.00 53.23 107 VAL D N 1
ATOM 5037 C CA . VAL D 1 113 ? -20.675 -21.979 3.157 1.00 53.82 107 VAL D CA 1
ATOM 5038 C C . VAL D 1 113 ? -20.702 -23.345 2.486 1.00 57.34 107 VAL D C 1
ATOM 5039 O O . VAL D 1 113 ? -20.530 -23.459 1.269 1.00 59.36 107 VAL D O 1
ATOM 5043 N N . LEU D 1 114 ? -20.906 -24.385 3.284 1.00 55.94 108 LEU D N 1
ATOM 5044 C CA . LEU D 1 114 ? -21.021 -25.745 2.783 1.00 57.04 108 LEU D CA 1
ATOM 5045 C C . LEU D 1 114 ? -22.458 -26.216 2.997 1.00 63.01 108 LEU D C 1
ATOM 5046 O O . LEU D 1 114 ? -22.753 -27.027 3.879 1.00 64.59 108 LEU D O 1
ATOM 5051 N N . ASP D 1 115 ? -23.370 -25.665 2.195 1.00 61.04 109 ASP D N 1
ATOM 5052 C CA . ASP D 1 115 ? -24.773 -26.045 2.288 1.00 60.70 109 ASP D CA 1
ATOM 5053 C C . ASP D 1 115 ? -25.073 -27.332 1.542 1.00 65.56 109 ASP D C 1
ATOM 5054 O O . ASP D 1 115 ? -26.197 -27.834 1.628 1.00 67.03 109 ASP D O 1
ATOM 5059 N N . GLU D 1 116 ? -24.091 -27.880 0.833 1.00 69.45 110 GLU D N 1
ATOM 5060 C CA . GLU D 1 116 ? -24.274 -29.101 0.064 1.00 72.61 110 GLU D CA 1
ATOM 5061 C C . GLU D 1 116 ? -22.915 -29.763 -0.102 1.00 76.04 110 GLU D C 1
ATOM 5062 O O . GLU D 1 116 ? -21.873 -29.126 0.059 1.00 73.81 110 GLU D O 1
ATOM 5068 N N . LEU D 1 117 ? -22.937 -31.051 -0.432 1.00 80.29 111 LEU D N 1
ATOM 5069 C CA . LEU D 1 117 ? -21.693 -31.781 -0.628 1.00 77.81 111 LEU D CA 1
ATOM 5070 C C . LEU D 1 117 ? -21.485 -32.114 -2.100 1.00 81.47 111 LEU D C 1
ATOM 5071 O O . LEU D 1 117 ? -21.302 -33.285 -2.456 1.00 85.34 111 LEU D O 1
ATOM 5076 N N . ASN D 1 118 ? -21.545 -31.105 -2.967 1.00 82.88 112 ASN D N 1
ATOM 5077 C CA . ASN D 1 118 ? -21.267 -31.350 -4.372 1.00 90.37 112 ASN D CA 1
ATOM 5078 C C . ASN D 1 118 ? -19.822 -31.814 -4.500 1.00 88.94 112 ASN D C 1
ATOM 5079 O O . ASN D 1 118 ? -18.958 -31.395 -3.723 1.00 86.60 112 ASN D O 1
ATOM 5084 N N . GLU D 1 119 ? -19.580 -32.757 -5.419 1.00 94.05 113 GLU D N 1
ATOM 5085 C CA . GLU D 1 119 ? -18.219 -33.001 -5.893 1.00 96.83 113 GLU D CA 1
ATOM 5086 C C . GLU D 1 119 ? -17.553 -31.694 -6.318 1.00 96.98 113 GLU D C 1
ATOM 5087 O O . GLU D 1 119 ? -16.366 -31.471 -6.051 1.00 98.74 113 GLU D O 1
ATOM 5089 N N . GLU D 1 120 ? -18.320 -30.799 -6.944 1.00 95.58 114 GLU D N 1
ATOM 5090 C CA . GLU D 1 120 ? -17.779 -29.516 -7.376 1.00 93.84 114 GLU D CA 1
ATOM 5091 C C . GLU D 1 120 ? -17.604 -28.543 -6.214 1.00 86.71 114 GLU D C 1
ATOM 5092 O O . GLU D 1 120 ? -16.629 -27.786 -6.185 1.00 85.98 114 GLU D O 1
ATOM 5094 N N . LYS D 1 121 ? -18.539 -28.526 -5.259 1.00 82.97 115 LYS D N 1
ATOM 5095 C CA . LYS D 1 121 ? -18.403 -27.605 -4.132 1.00 78.88 115 LYS D CA 1
ATOM 5096 C C . LYS D 1 121 ? -17.324 -28.066 -3.157 1.00 75.81 115 LYS D C 1
ATOM 5097 O O . LYS D 1 121 ? -16.667 -27.234 -2.519 1.00 70.38 115 LYS D O 1
ATOM 5103 N N . LEU D 1 122 ? -17.127 -29.381 -3.032 1.00 78.61 116 LEU D N 1
ATOM 5104 C CA . LEU D 1 122 ? -16.018 -29.893 -2.237 1.00 78.23 116 LEU D CA 1
ATOM 5105 C C . LEU D 1 122 ? -14.680 -29.524 -2.861 1.00 80.63 116 LEU D C 1
ATOM 5106 O O . LEU D 1 122 ? -13.713 -29.238 -2.146 1.00 79.19 116 LEU D O 1
ATOM 5111 N N . GLU D 1 123 ? -14.605 -29.528 -4.194 1.00 84.95 117 GLU D N 1
ATOM 5112 C CA . GLU D 1 123 ? -13.364 -29.163 -4.867 1.00 88.93 117 GLU D CA 1
ATOM 5113 C C . GLU D 1 123 ? -13.031 -27.692 -4.650 1.00 87.72 117 GLU D C 1
ATOM 5114 O O . GLU D 1 123 ? -11.859 -27.337 -4.480 1.00 92.44 117 GLU D O 1
ATOM 5120 N N . LYS D 1 124 ? -14.047 -26.823 -4.653 1.00 82.37 118 LYS D N 1
ATOM 5121 C CA . LYS D 1 124 ? -13.817 -25.420 -4.318 1.00 79.19 118 LYS D CA 1
ATOM 5122 C C . LYS D 1 124 ? -13.284 -25.275 -2.898 1.00 73.57 118 LYS D C 1
ATOM 5123 O O . LYS D 1 124 ? -12.380 -24.468 -2.644 1.00 72.54 118 LYS D O 1
ATOM 5129 N N . LEU D 1 125 ? -13.832 -26.051 -1.959 1.00 70.46 119 LEU D N 1
ATOM 5130 C CA . LEU D 1 125 ? -13.312 -26.044 -0.596 1.00 67.69 119 LEU D CA 1
ATOM 5131 C C . LEU D 1 125 ? -11.880 -26.568 -0.559 1.00 69.18 119 LEU D C 1
ATOM 5132 O O . LEU D 1 125 ? -11.038 -26.044 0.179 1.00 65.03 119 LEU D O 1
ATOM 5137 N N . LYS D 1 126 ? -11.582 -27.587 -1.372 1.00 71.25 120 LYS D N 1
ATOM 5138 C CA . LYS D 1 126 ? -10.231 -28.137 -1.415 1.00 73.57 120 LYS D CA 1
ATOM 5139 C C . LYS D 1 126 ? -9.238 -27.139 -1.990 1.00 76.31 120 LYS D C 1
ATOM 5140 O O . LYS D 1 126 ? -8.069 -27.137 -1.592 1.00 78.92 120 LYS D O 1
ATOM 5142 N N . GLN D 1 127 ? -9.678 -26.288 -2.918 1.00 77.16 121 GLN D N 1
ATOM 5143 C CA . GLN D 1 127 ? -8.776 -25.313 -3.518 1.00 79.48 121 GLN D CA 1
ATOM 5144 C C . GLN D 1 127 ? -8.559 -24.104 -2.620 1.00 76.84 121 GLN D C 1
ATOM 5145 O O . GLN D 1 127 ? -7.506 -23.465 -2.700 1.00 84.59 121 GLN D O 1
ATOM 5147 N N . ILE D 1 128 ? -9.528 -23.767 -1.766 1.00 74.48 122 ILE D N 1
ATOM 5148 C CA . ILE D 1 128 ? -9.291 -22.704 -0.794 1.00 73.58 122 ILE D CA 1
ATOM 5149 C C . ILE D 1 128 ? -8.312 -23.173 0.275 1.00 75.65 122 ILE D C 1
ATOM 5150 O O . ILE D 1 128 ? -7.406 -22.430 0.676 1.00 82.39 122 ILE D O 1
ATOM 5155 N N . ILE D 1 129 ? -8.461 -24.416 0.738 1.00 70.04 123 ILE D N 1
ATOM 5156 C CA . ILE D 1 129 ? -7.540 -24.967 1.728 1.00 72.27 123 ILE D CA 1
ATOM 5157 C C . ILE D 1 129 ? -6.123 -25.056 1.172 1.00 82.74 123 ILE D C 1
ATOM 5158 O O . ILE D 1 129 ? -5.146 -24.835 1.900 1.00 84.83 123 ILE D O 1
ATOM 5163 N N . LEU D 1 130 ? -5.981 -25.355 -0.122 1.00 89.77 124 LEU D N 1
ATOM 5164 C CA . LEU D 1 130 ? -4.656 -25.539 -0.702 1.00 87.86 124 LEU D CA 1
ATOM 5165 C C . LEU D 1 130 ? -4.000 -24.220 -1.095 1.00 90.44 124 LEU D C 1
ATOM 5166 O O . LEU D 1 130 ? -2.768 -24.129 -1.090 1.00 95.99 124 LEU D O 1
ATOM 5168 N N . LYS D 1 131 ? -4.786 -23.195 -1.432 1.00 87.23 125 LYS D N 1
ATOM 5169 C CA . LYS D 1 131 ? -4.212 -21.939 -1.908 1.00 90.29 125 LYS D CA 1
ATOM 5170 C C . LYS D 1 131 ? -3.941 -20.938 -0.791 1.00 92.87 125 LYS D C 1
ATOM 5171 O O . LYS D 1 131 ? -3.032 -20.109 -0.923 1.00 93.95 125 LYS D O 1
ATOM 5173 N N . LEU D 1 132 ? -4.708 -20.984 0.296 1.00 86.39 126 LEU D N 1
ATOM 5174 C CA . LEU D 1 132 ? -4.517 -20.085 1.426 1.00 83.76 126 LEU D CA 1
ATOM 5175 C C . LEU D 1 132 ? -3.669 -20.696 2.533 1.00 85.98 126 LEU D C 1
ATOM 5176 O O . LEU D 1 132 ? -3.353 -20.001 3.503 1.00 86.90 126 LEU D O 1
ATOM 5181 N N . ASN D 1 133 ? -3.281 -21.965 2.395 1.00 87.61 127 ASN D N 1
ATOM 5182 C CA . ASN D 1 133 ? -2.552 -22.722 3.416 1.00 90.02 127 ASN D CA 1
ATOM 5183 C C . ASN D 1 133 ? -3.313 -22.720 4.742 1.00 89.06 127 ASN D C 1
ATOM 5184 O O . ASN D 1 133 ? -2.810 -22.300 5.786 1.00 87.05 127 ASN D O 1
ATOM 5189 N N . ILE D 1 134 ? -4.554 -23.203 4.672 1.00 82.88 128 ILE D N 1
ATOM 5190 C CA . ILE D 1 134 ? -5.388 -23.320 5.858 1.00 77.49 128 ILE D CA 1
ATOM 5191 C C . ILE D 1 134 ? -4.802 -24.377 6.781 1.00 81.48 128 ILE D C 1
ATOM 5192 O O . ILE D 1 134 ? -4.533 -25.509 6.361 1.00 82.93 128 ILE D O 1
ATOM 5197 N N . SER D 1 135 ? -4.597 -24.012 8.047 1.00 77.57 129 SER D N 1
ATOM 5198 C CA . SER D 1 135 ? -4.097 -24.962 9.029 1.00 79.92 129 SER D CA 1
ATOM 5199 C C . SER D 1 135 ? -5.186 -25.515 9.936 1.00 75.03 129 SER D C 1
ATOM 5200 O O . SER D 1 135 ? -4.984 -26.577 10.535 1.00 78.90 129 SER D O 1
ATOM 5203 N N . GLU D 1 136 ? -6.334 -24.843 10.037 1.00 73.40 130 GLU D N 1
ATOM 5204 C CA . GLU D 1 136 ? -7.410 -25.295 10.909 1.00 68.98 130 GLU D CA 1
ATOM 5205 C C . GLU D 1 136 ? -8.767 -25.066 10.255 1.00 65.39 130 GLU D C 1
ATOM 5206 O O . GLU D 1 136 ? -9.060 -23.962 9.785 1.00 60.88 130 GLU D O 1
ATOM 5212 N N . LEU D 1 137 ? -9.588 -26.113 10.230 1.00 65.57 131 LEU D N 1
ATOM 5213 C CA . LEU D 1 137 ? -11.000 -26.014 9.881 1.00 59.63 131 LEU D CA 1
ATOM 5214 C C . LEU D 1 137 ? -11.825 -25.900 11.157 1.00 54.09 131 LEU D C 1
ATOM 5215 O O . LEU D 1 137 ? -11.701 -26.740 12.055 1.00 57.94 131 LEU D O 1
ATOM 5220 N N . ILE D 1 138 ? -12.656 -24.864 11.239 1.00 49.07 132 ILE D N 1
ATOM 5221 C CA . ILE D 1 138 ? -13.602 -24.689 12.337 1.00 46.68 132 ILE D CA 1
ATOM 5222 C C . ILE D 1 138 ? -14.992 -25.029 11.821 1.00 44.83 132 ILE D C 1
ATOM 5223 O O . ILE D 1 138 ? -15.513 -24.343 10.934 1.00 42.76 132 ILE D O 1
ATOM 5228 N N . PHE D 1 139 ? -15.601 -26.075 12.380 1.00 51.39 133 PHE D N 1
ATOM 5229 C CA . PHE D 1 139 ? -16.976 -26.453 12.042 1.00 52.23 133 PHE D CA 1
ATOM 5230 C C . PHE D 1 139 ? -17.932 -25.656 12.928 1.00 53.22 133 PHE D C 1
ATOM 5231 O O . PHE D 1 139 ? -18.129 -25.983 14.102 1.00 56.51 133 PHE D O 1
ATOM 5239 N N . ALA D 1 140 ? -18.531 -24.606 12.375 1.00 52.58 134 ALA D N 1
ATOM 5240 C CA . ALA D 1 140 ? -19.542 -23.834 13.102 1.00 51.77 134 ALA D CA 1
ATOM 5241 C C . ALA D 1 140 ? -20.946 -24.288 12.705 1.00 51.56 134 ALA D C 1
ATOM 5242 O O . ALA D 1 140 ? -21.775 -23.517 12.230 1.00 53.20 134 ALA D O 1
ATOM 5244 N N . LEU D 1 141 ? -21.197 -25.576 12.899 1.00 52.84 135 LEU D N 1
ATOM 5245 C CA . LEU D 1 141 ? -22.468 -26.186 12.547 1.00 50.27 135 LEU D CA 1
ATOM 5246 C C . LEU D 1 141 ? -23.355 -26.299 13.777 1.00 52.42 135 LEU D C 1
ATOM 5247 O O . LEU D 1 141 ? -22.872 -26.374 14.911 1.00 54.89 135 LEU D O 1
ATOM 5252 N N . THR D 1 142 ? -24.665 -26.299 13.540 1.00 50.80 136 THR D N 1
ATOM 5253 C CA . THR D 1 142 ? -25.587 -26.664 14.601 1.00 51.38 136 THR D CA 1
ATOM 5254 C C . THR D 1 142 ? -25.230 -28.051 15.115 1.00 52.26 136 THR D C 1
ATOM 5255 O O . THR D 1 142 ? -24.694 -28.887 14.386 1.00 54.12 136 THR D O 1
ATOM 5259 N N . HIS D 1 143 ? -25.511 -28.299 16.383 1.00 52.41 137 HIS D N 1
ATOM 5260 C CA . HIS D 1 143 ? -25.251 -29.613 16.952 1.00 55.52 137 HIS D CA 1
ATOM 5261 C C . HIS D 1 143 ? -26.461 -30.493 16.663 1.00 55.71 137 HIS D C 1
ATOM 5262 O O . HIS D 1 143 ? -27.524 -30.324 17.268 1.00 54.60 137 HIS D O 1
ATOM 5269 N N . SER D 1 144 ? -26.296 -31.415 15.714 1.00 57.93 138 SER D N 1
ATOM 5270 C CA . SER D 1 144 ? -27.399 -32.187 15.157 1.00 60.05 138 SER D CA 1
ATOM 5271 C C . SER D 1 144 ? -26.846 -33.456 14.522 1.00 64.91 138 SER D C 1
ATOM 5272 O O . SER D 1 144 ? -25.643 -33.576 14.274 1.00 64.27 138 SER D O 1
ATOM 5275 N N . ILE D 1 145 ? -27.756 -34.394 14.233 1.00 70.12 139 ILE D N 1
ATOM 5276 C CA . ILE D 1 145 ? -27.375 -35.646 13.579 1.00 71.14 139 ILE D CA 1
ATOM 5277 C C . ILE D 1 145 ? -26.776 -35.382 12.198 1.00 69.21 139 ILE D C 1
ATOM 5278 O O . ILE D 1 145 ? -25.793 -36.021 11.803 1.00 72.75 139 ILE D O 1
ATOM 5283 N N . ASN D 1 146 ? -27.357 -34.451 11.436 1.00 65.95 140 ASN D N 1
ATOM 5284 C CA . ASN D 1 146 ? -26.840 -34.196 10.094 1.00 67.35 140 ASN D CA 1
ATOM 5285 C C . ASN D 1 146 ? -25.469 -33.533 10.130 1.00 68.39 140 ASN D C 1
ATOM 5286 O O . ASN D 1 146 ? -24.607 -33.842 9.297 1.00 69.75 140 ASN D O 1
ATOM 5291 N N . SER D 1 147 ? -25.253 -32.601 11.064 1.00 65.77 141 SER D N 1
ATOM 5292 C CA . SER D 1 147 ? -23.952 -31.946 11.153 1.00 62.71 141 SER D CA 1
ATOM 5293 C C . SER D 1 147 ? -22.854 -32.951 11.466 1.00 63.43 141 SER D C 1
ATOM 5294 O O . SER D 1 147 ? -21.742 -32.847 10.935 1.00 62.07 141 SER D O 1
ATOM 5297 N N . ASP D 1 148 ? -23.152 -33.931 12.328 1.00 69.03 142 ASP D N 1
ATOM 5298 C CA . ASP D 1 148 ? -22.234 -35.041 12.568 1.00 72.15 142 ASP D CA 1
ATOM 5299 C C . ASP D 1 148 ? -21.802 -35.685 11.259 1.00 76.25 142 ASP D C 1
ATOM 5300 O O . ASP D 1 148 ? -20.606 -35.872 11.006 1.00 75.19 142 ASP D O 1
ATOM 5305 N N . ALA D 1 149 ? -22.778 -36.028 10.413 1.00 82.13 143 ALA D N 1
ATOM 5306 C CA . ALA D 1 149 ? -22.483 -36.676 9.140 1.00 85.00 143 ALA D CA 1
ATOM 5307 C C . ALA D 1 149 ? -21.566 -35.820 8.274 1.00 80.91 143 ALA D C 1
ATOM 5308 O O . ALA D 1 149 ? -20.670 -36.345 7.601 1.00 85.45 143 ALA D O 1
ATOM 5310 N N . THR D 1 150 ? -21.770 -34.497 8.281 1.00 73.77 144 THR D N 1
ATOM 5311 C CA . THR D 1 150 ? -20.936 -33.613 7.468 1.00 70.85 144 THR D CA 1
ATOM 5312 C C . THR D 1 150 ? -19.513 -33.528 8.014 1.00 67.48 144 THR D C 1
ATOM 5313 O O . THR D 1 150 ? -18.546 -33.545 7.242 1.00 69.65 144 THR D O 1
ATOM 5317 N N . ILE D 1 151 ? -19.363 -33.424 9.338 1.00 64.41 145 ILE D N 1
ATOM 5318 C CA . ILE D 1 151 ? -18.029 -33.369 9.932 1.00 62.33 145 ILE D CA 1
ATOM 5319 C C . ILE D 1 151 ? -17.271 -34.661 9.654 1.00 67.20 145 ILE D C 1
ATOM 5320 O O . ILE D 1 151 ? -16.090 -34.640 9.285 1.00 67.13 145 ILE D O 1
ATOM 5325 N N . PHE D 1 152 ? -17.943 -35.805 9.819 1.00 72.31 146 PHE D N 1
ATOM 5326 C CA . PHE D 1 152 ? -17.335 -37.093 9.496 1.00 79.04 146 PHE D CA 1
ATOM 5327 C C . PHE D 1 152 ? -16.899 -37.148 8.037 1.00 84.30 146 PHE D C 1
ATOM 5328 O O . PHE D 1 152 ? -15.780 -37.575 7.726 1.00 89.09 146 PHE D O 1
ATOM 5336 N N . PHE D 1 153 ? -17.783 -36.727 7.125 1.00 82.27 147 PHE D N 1
ATOM 5337 C CA . PHE D 1 153 ? -17.457 -36.727 5.702 1.00 82.01 147 PHE D CA 1
ATOM 5338 C C . PHE D 1 153 ? -16.238 -35.856 5.416 1.00 80.58 147 PHE D C 1
ATOM 5339 O O . PHE D 1 153 ? -15.289 -36.296 4.757 1.00 84.43 147 PHE D O 1
ATOM 5347 N N . ILE D 1 154 ? -16.249 -34.611 5.902 1.00 76.93 148 ILE D N 1
ATOM 5348 C CA . ILE D 1 154 ? -15.109 -33.720 5.698 1.00 78.10 148 ILE D CA 1
ATOM 5349 C C . ILE D 1 154 ? -13.870 -34.253 6.409 1.00 81.41 148 ILE D C 1
ATOM 5350 O O . ILE D 1 154 ? -12.741 -34.030 5.955 1.00 87.55 148 ILE D O 1
ATOM 5355 N N . GLU D 1 155 ? -14.051 -34.967 7.525 1.00 77.58 149 GLU D N 1
ATOM 5356 C CA . GLU D 1 155 ? -12.902 -35.560 8.202 1.00 81.74 149 GLU D CA 1
ATOM 5357 C C . GLU D 1 155 ? -12.265 -36.653 7.349 1.00 87.67 149 GLU D C 1
ATOM 5358 O O . GLU D 1 155 ? -11.034 -36.750 7.274 1.00 91.07 149 GLU D O 1
ATOM 5364 N N . ASP D 1 156 ? -13.085 -37.480 6.692 1.00 87.63 150 ASP D N 1
ATOM 5365 C CA . ASP D 1 156 ? -12.543 -38.545 5.853 1.00 91.69 150 ASP D CA 1
ATOM 5366 C C . ASP D 1 156 ? -11.967 -37.992 4.555 1.00 89.68 150 ASP D C 1
ATOM 5367 O O . ASP D 1 156 ? -10.953 -38.497 4.057 1.00 93.08 150 ASP D O 1
ATOM 5369 N N . LYS D 1 157 ? -12.594 -36.952 3.998 1.00 83.87 151 LYS D N 1
ATOM 5370 C CA . LYS D 1 157 ? -12.185 -36.444 2.691 1.00 84.01 151 LYS D CA 1
ATOM 5371 C C . LYS D 1 157 ? -10.813 -35.781 2.752 1.00 88.16 151 LYS D C 1
ATOM 5372 O O . LYS D 1 157 ? -9.933 -36.080 1.937 1.00 99.54 151 LYS D O 1
ATOM 5374 N N . PHE D 1 158 ? -10.610 -34.880 3.710 1.00 104.72 152 PHE D N 1
ATOM 5375 C CA . PHE D 1 158 ? -9.381 -34.094 3.808 1.00 102.80 152 PHE D CA 1
ATOM 5376 C C . PHE D 1 158 ? -8.378 -34.715 4.776 1.00 101.35 152 PHE D C 1
ATOM 5377 O O . PHE D 1 158 ? -7.738 -34.013 5.564 1.00 97.68 152 PHE D O 1
ATOM 5385 N N . LYS D 1 159 ? -8.206 -36.039 4.705 1.00 105.47 153 LYS D N 1
ATOM 5386 C CA . LYS D 1 159 ? -7.366 -36.751 5.665 1.00 105.53 153 LYS D CA 1
ATOM 5387 C C . LYS D 1 159 ? -5.894 -36.369 5.548 1.00 109.77 153 LYS D C 1
ATOM 5388 O O . LYS D 1 159 ? -5.168 -36.399 6.548 1.00 111.15 153 LYS D O 1
ATOM 5390 N N . GLY D 1 160 ? -5.429 -36.018 4.353 1.00 113.37 154 GLY D N 1
ATOM 5391 C CA . GLY D 1 160 ? -4.039 -35.642 4.187 1.00 114.62 154 GLY D CA 1
ATOM 5392 C C . GLY D 1 160 ? -3.842 -34.195 3.781 1.00 111.49 154 GLY D C 1
ATOM 5393 O O . GLY D 1 160 ? -3.813 -33.885 2.586 1.00 114.93 154 GLY D O 1
ATOM 5394 N N . LEU D 1 161 ? -3.698 -33.300 4.761 1.00 104.31 155 LEU D N 1
ATOM 5395 C CA . LEU D 1 161 ? -3.487 -31.885 4.474 1.00 101.40 155 LEU D CA 1
ATOM 5396 C C . LEU D 1 161 ? -2.946 -31.133 5.685 1.00 98.88 155 LEU D C 1
ATOM 5397 O O . LEU D 1 161 ? -2.938 -29.897 5.692 1.00 98.81 155 LEU D O 1
ATOM 5399 N N . ASN D 1 162 ? -2.491 -31.864 6.707 1.00 98.16 156 ASN D N 1
ATOM 5400 C CA . ASN D 1 162 ? -2.001 -31.276 7.960 1.00 96.83 156 ASN D CA 1
ATOM 5401 C C . ASN D 1 162 ? -3.060 -30.408 8.637 1.00 92.00 156 ASN D C 1
ATOM 5402 O O . ASN D 1 162 ? -2.737 -29.447 9.341 1.00 87.22 156 ASN D O 1
ATOM 5407 N N . LEU D 1 163 ? -4.330 -30.743 8.445 1.00 91.54 157 LEU D N 1
ATOM 5408 C CA . LEU D 1 163 ? -5.406 -29.911 8.958 1.00 83.71 157 LEU D CA 1
ATOM 5409 C C . LEU D 1 163 ? -5.671 -30.197 10.427 1.00 81.47 157 LEU D C 1
ATOM 5410 O O . LEU D 1 163 ? -5.607 -31.343 10.876 1.00 82.72 157 LEU D O 1
ATOM 5415 N N . THR D 1 164 ? -5.952 -29.136 11.175 1.00 78.75 158 THR D N 1
ATOM 5416 C CA . THR D 1 164 ? -6.524 -29.233 12.509 1.00 75.36 158 THR D CA 1
ATOM 5417 C C . THR D 1 164 ? -8.032 -29.043 12.394 1.00 71.78 158 THR D C 1
ATOM 5418 O O . THR D 1 164 ? -8.492 -28.126 11.708 1.00 67.38 158 THR D O 1
ATOM 5422 N N . PHE D 1 165 ? -8.796 -29.912 13.051 1.00 73.14 159 PHE D N 1
ATOM 5423 C CA . PHE D 1 165 ? -10.254 -29.868 13.019 1.00 66.58 159 PHE D CA 1
ATOM 5424 C C . PHE D 1 165 ? -10.792 -29.501 14.395 1.00 60.54 159 PHE D C 1
ATOM 5425 O O . PHE D 1 165 ? -10.390 -30.093 15.402 1.00 60.55 159 PHE D O 1
ATOM 5433 N N . SER D 1 166 ? -11.701 -28.528 14.435 1.00 59.94 160 SER D N 1
ATOM 5434 C CA . SER D 1 166 ? -12.367 -28.137 15.670 1.00 57.16 160 SER D CA 1
ATOM 5435 C C . SER D 1 166 ? -13.808 -27.756 15.362 1.00 55.97 160 SER D C 1
ATOM 5436 O O . SER D 1 166 ? -14.164 -27.464 14.214 1.00 56.13 160 SER D O 1
ATOM 5439 N N . LYS D 1 167 ? -14.642 -27.766 16.401 1.00 54.01 161 LYS D N 1
ATOM 5440 C CA . LYS D 1 167 ? -16.039 -27.376 16.255 1.00 55.78 161 LYS D CA 1
ATOM 5441 C C . LYS D 1 167 ? -16.430 -26.477 17.416 1.00 54.12 161 LYS D C 1
ATOM 5442 O O . LYS D 1 167 ? -15.874 -26.586 18.514 1.00 53.04 161 LYS D O 1
ATOM 5448 N N . ILE D 1 168 ? -17.378 -25.570 17.157 1.00 69.77 162 ILE D N 1
ATOM 5449 C CA . ILE D 1 168 ? -17.821 -24.666 18.208 1.00 61.55 162 ILE D CA 1
ATOM 5450 C C . ILE D 1 168 ? -18.424 -25.487 19.337 1.00 59.25 162 ILE D C 1
ATOM 5451 O O . ILE D 1 168 ? -18.967 -26.579 19.126 1.00 65.92 162 ILE D O 1
ATOM 5456 N N . ALA D 1 169 ? -18.315 -24.958 20.549 1.00 49.35 163 ALA D N 1
ATOM 5457 C CA . ALA D 1 169 ? -18.628 -25.734 21.735 1.00 52.24 163 ALA D CA 1
ATOM 5458 C C . ALA D 1 169 ? -20.125 -25.979 21.853 1.00 51.71 163 ALA D C 1
ATOM 5459 O O . ALA D 1 169 ? -20.945 -25.116 21.527 1.00 56.72 163 ALA D O 1
ATOM 5461 N N . GLN D 1 170 ? -20.476 -27.173 22.310 1.00 49.64 164 GLN D N 1
ATOM 5462 C CA . GLN D 1 170 ? -21.843 -27.498 22.672 1.00 51.99 164 GLN D CA 1
ATOM 5463 C C . GLN D 1 170 ? -22.000 -27.308 24.173 1.00 55.84 164 GLN D C 1
ATOM 5464 O O . GLN D 1 170 ? -21.118 -27.683 24.954 1.00 56.19 164 GLN D O 1
ATOM 5470 N N . GLY D 1 171 ? -23.112 -26.699 24.571 1.00 53.86 165 GLY D N 1
ATOM 5471 C CA . GLY D 1 171 ? -23.326 -26.415 25.972 1.00 47.31 165 GLY D CA 1
ATOM 5472 C C . GLY D 1 171 ? -24.631 -25.702 26.228 1.00 49.17 165 GLY D C 1
ATOM 5473 O O . GLY D 1 171 ? -25.608 -25.892 25.500 1.00 52.03 165 GLY D O 1
ATOM 5474 N N . ILE D 1 172 ? -24.649 -24.860 27.253 1.00 48.71 166 ILE D N 1
ATOM 5475 C CA . ILE D 1 172 ? -25.873 -24.210 27.711 1.00 54.58 166 ILE D CA 1
ATOM 5476 C C . ILE D 1 172 ? -25.777 -22.716 27.421 1.00 50.51 166 ILE D C 1
ATOM 5477 O O . ILE D 1 172 ? -24.726 -22.106 27.665 1.00 44.14 166 ILE D O 1
ATOM 5482 N N . PRO D 1 173 ? -26.825 -22.089 26.902 1.00 50.14 167 PRO D N 1
ATOM 5483 C CA . PRO D 1 173 ? -26.789 -20.647 26.651 1.00 51.37 167 PRO D CA 1
ATOM 5484 C C . PRO D 1 173 ? -26.952 -19.869 27.953 1.00 54.80 167 PRO D C 1
ATOM 5485 O O . PRO D 1 173 ? -27.119 -20.432 29.031 1.00 55.92 167 PRO D O 1
ATOM 5489 N N . SER D 1 174 ? -26.929 -18.547 27.822 1.00 58.90 168 SER D N 1
ATOM 5490 C CA . SER D 1 174 ? -27.125 -17.662 28.960 1.00 61.35 168 SER D CA 1
ATOM 5491 C C . SER D 1 174 ? -28.552 -17.748 29.495 1.00 65.79 168 SER D C 1
ATOM 5492 O O . SER D 1 174 ? -29.512 -17.939 28.745 1.00 72.41 168 SER D O 1
ATOM 5495 N N . GLY D 1 175 ? -28.674 -17.602 30.816 1.00 60.30 169 GLY D N 1
ATOM 5496 C CA . GLY D 1 175 ? -29.960 -17.411 31.460 1.00 61.05 169 GLY D CA 1
ATOM 5497 C C . GLY D 1 175 ? -30.910 -18.579 31.375 1.00 63.41 169 GLY D C 1
ATOM 5498 O O . GLY D 1 175 ? -32.118 -18.398 31.558 1.00 72.47 169 GLY D O 1
ATOM 5499 N N . VAL D 1 176 ? -30.408 -19.780 31.111 1.00 56.40 170 VAL D N 1
ATOM 5500 C CA . VAL D 1 176 ? -31.245 -20.961 30.946 1.00 57.53 170 VAL D CA 1
ATOM 5501 C C . VAL D 1 176 ? -31.055 -21.861 32.157 1.00 56.59 170 VAL D C 1
ATOM 5502 O O . VAL D 1 176 ? -29.919 -22.143 32.552 1.00 55.59 170 VAL D O 1
ATOM 5506 N N . ASN D 1 177 ? -32.161 -22.304 32.748 1.00 62.41 171 ASN D N 1
ATOM 5507 C CA . ASN D 1 177 ? -32.085 -23.257 33.845 1.00 65.83 171 ASN D CA 1
ATOM 5508 C C . ASN D 1 177 ? -31.738 -24.643 33.319 1.00 60.88 171 ASN D C 1
ATOM 5509 O O . ASN D 1 177 ? -32.080 -25.009 32.190 1.00 58.32 171 ASN D O 1
ATOM 5514 N N . LEU D 1 178 ? -31.064 -25.422 34.169 1.00 58.57 172 LEU D N 1
ATOM 5515 C CA . LEU D 1 178 ? -30.524 -26.712 33.751 1.00 56.65 172 LEU D CA 1
ATOM 5516 C C . LEU D 1 178 ? -31.615 -27.690 33.323 1.00 60.53 172 LEU D C 1
ATOM 5517 O O . LEU D 1 178 ? -31.386 -28.514 32.430 1.00 62.63 172 LEU D O 1
ATOM 5522 N N . GLU D 1 179 ? -32.796 -27.629 33.939 1.00 65.24 173 GLU D N 1
ATOM 5523 C CA . GLU D 1 179 ? -33.862 -28.546 33.553 1.00 72.17 173 GLU D CA 1
ATOM 5524 C C . GLU D 1 179 ? -34.544 -28.132 32.256 1.00 77.11 173 GLU D C 1
ATOM 5525 O O . GLU D 1 179 ? -35.191 -28.972 31.618 1.00 80.98 173 GLU D O 1
ATOM 5531 N N . ASN D 1 180 ? -34.419 -26.862 31.858 1.00 74.73 174 ASN D N 1
ATOM 5532 C CA . ASN D 1 180 ? -34.893 -26.380 30.566 1.00 77.23 174 ASN D CA 1
ATOM 5533 C C . ASN D 1 180 ? -33.857 -26.564 29.471 1.00 72.63 174 ASN D C 1
ATOM 5534 O O . ASN D 1 180 ? -33.807 -25.770 28.525 1.00 72.76 174 ASN D O 1
ATOM 5539 N N . VAL D 1 181 ? -33.009 -27.579 29.600 1.00 70.40 175 VAL D N 1
ATOM 5540 C CA . VAL D 1 181 ? -32.015 -27.946 28.603 1.00 69.84 175 VAL D CA 1
ATOM 5541 C C . VAL D 1 181 ? -32.181 -29.430 28.320 1.00 72.10 175 VAL D C 1
ATOM 5542 O O . VAL D 1 181 ? -32.418 -30.219 29.243 1.00 74.64 175 VAL D O 1
ATOM 5546 N N . ASP D 1 182 ? -32.074 -29.808 27.049 1.00 72.99 176 ASP D N 1
ATOM 5547 C CA . ASP D 1 182 ? -32.130 -31.219 26.694 1.00 75.40 176 ASP D CA 1
ATOM 5548 C C . ASP D 1 182 ? -30.967 -31.974 27.335 1.00 66.89 176 ASP D C 1
ATOM 5549 O O . ASP D 1 182 ? -29.882 -31.426 27.551 1.00 61.42 176 ASP D O 1
ATOM 5554 N N . LEU D 1 183 ? -31.212 -33.250 27.651 1.00 69.25 177 LEU D N 1
ATOM 5555 C CA . LEU D 1 183 ? -30.243 -34.029 28.417 1.00 66.52 177 LEU D CA 1
ATOM 5556 C C . LEU D 1 183 ? -28.949 -34.255 27.648 1.00 68.46 177 LEU D C 1
ATOM 5557 O O . LEU D 1 183 ? -27.881 -34.372 28.259 1.00 64.88 177 LEU D O 1
ATOM 5562 N N . ILE D 1 184 ? -29.018 -34.328 26.319 1.00 76.98 178 ILE D N 1
ATOM 5563 C CA . ILE D 1 184 ? -27.805 -34.583 25.553 1.00 76.76 178 ILE D CA 1
ATOM 5564 C C . ILE D 1 184 ? -26.900 -33.356 25.556 1.00 67.86 178 ILE D C 1
ATOM 5565 O O . ILE D 1 184 ? -25.670 -33.488 25.573 1.00 65.63 178 ILE D O 1
ATOM 5570 N N . SER D 1 185 ? -27.475 -32.150 25.572 1.00 67.36 179 SER D N 1
ATOM 5571 C CA . SER D 1 185 ? -26.648 -30.952 25.699 1.00 64.75 179 SER D CA 1
ATOM 5572 C C . SER D 1 185 ? -26.086 -30.824 27.104 1.00 62.11 179 SER D C 1
ATOM 5573 O O . SER D 1 185 ? -24.950 -30.371 27.287 1.00 58.72 179 SER D O 1
ATOM 5576 N N . LEU D 1 186 ? -26.875 -31.211 28.107 1.00 62.82 180 LEU D N 1
ATOM 5577 C CA . LEU D 1 186 ? -26.396 -31.198 29.482 1.00 61.06 180 LEU D CA 1
ATOM 5578 C C . LEU D 1 186 ? -25.210 -32.142 29.648 1.00 61.10 180 LEU D C 1
ATOM 5579 O O . LEU D 1 186 ? -24.190 -31.783 30.249 1.00 55.21 180 LEU D O 1
ATOM 5584 N N . ASN D 1 187 ? -25.331 -33.357 29.107 1.00 69.46 181 ASN D N 1
ATOM 5585 C CA . ASN D 1 187 ? -24.234 -34.319 29.128 1.00 68.67 181 ASN D CA 1
ATOM 5586 C C . ASN D 1 187 ? -22.975 -33.732 28.501 1.00 63.91 181 ASN D C 1
ATOM 5587 O O . ASN D 1 187 ? -21.884 -33.814 29.075 1.00 61.95 181 ASN D O 1
ATOM 5592 N N . LYS D 1 188 ? -23.109 -33.134 27.316 1.00 64.15 182 LYS D N 1
ATOM 5593 C CA . LYS D 1 188 ? -21.944 -32.562 26.650 1.00 61.78 182 LYS D CA 1
ATOM 5594 C C . LYS D 1 188 ? -21.392 -31.377 27.428 1.00 55.25 182 LYS D C 1
ATOM 5595 O O . LYS D 1 188 ? -20.172 -31.207 27.518 1.00 57.67 182 LYS D O 1
ATOM 5601 N N . ALA D 1 189 ? -22.271 -30.549 28.002 1.00 52.03 183 ALA D N 1
ATOM 5602 C CA . ALA D 1 189 ? -21.805 -29.406 28.787 1.00 48.07 183 ALA D CA 1
ATOM 5603 C C . ALA D 1 189 ? -21.042 -29.842 30.033 1.00 46.62 183 ALA D C 1
ATOM 5604 O O . ALA D 1 189 ? -20.147 -29.126 30.492 1.00 43.36 183 ALA D O 1
ATOM 5606 N N . MET D 1 190 ? -21.383 -30.998 30.595 1.00 50.21 184 MET D N 1
ATOM 5607 C CA . MET D 1 190 ? -20.687 -31.469 31.785 1.00 55.99 184 MET D CA 1
ATOM 5608 C C . MET D 1 190 ? -19.400 -32.207 31.419 1.00 57.93 184 MET D C 1
ATOM 5609 O O . MET D 1 190 ? -18.347 -31.970 32.021 1.00 55.69 184 MET D O 1
ATOM 5614 N N . ASN D 1 191 ? -19.467 -33.098 30.427 1.00 58.68 185 ASN D N 1
ATOM 5615 C CA . ASN D 1 191 ? -18.284 -33.830 29.992 1.00 63.19 185 ASN D CA 1
ATOM 5616 C C . ASN D 1 191 ? -17.217 -32.919 29.400 1.00 64.40 185 ASN D C 1
ATOM 5617 O O . ASN D 1 191 ? -16.033 -33.274 29.430 1.00 67.17 185 ASN D O 1
ATOM 5622 N N . PHE D 1 192 ? -17.601 -31.761 28.870 1.00 59.91 186 PHE D N 1
ATOM 5623 C CA . PHE D 1 192 ? -16.668 -30.825 28.258 1.00 55.05 186 PHE D CA 1
ATOM 5624 C C . PHE D 1 192 ? -16.684 -29.490 28.986 1.00 50.84 186 PHE D C 1
ATOM 5625 O O . PHE D 1 192 ? -16.568 -28.422 28.377 1.00 50.61 186 PHE D O 1
ATOM 5633 N N . ARG D 1 193 ? -16.823 -29.551 30.309 1.00 46.47 187 ARG D N 1
ATOM 5634 C CA . ARG D 1 193 ? -16.727 -28.364 31.144 1.00 47.58 187 ARG D CA 1
ATOM 5635 C C . ARG D 1 193 ? -15.394 -27.662 30.921 1.00 55.90 187 ARG D C 1
ATOM 5636 O O . ARG D 1 193 ? -14.378 -28.293 30.617 1.00 61.32 187 ARG D O 1
ATOM 5644 N N . THR D 1 194 ? -15.399 -26.342 31.072 1.00 56.74 188 THR D N 1
ATOM 5645 C CA . THR D 1 194 ? -14.225 -25.530 30.797 1.00 51.38 188 THR D CA 1
ATOM 5646 C C . THR D 1 194 ? -13.645 -24.983 32.094 1.00 41.82 188 THR D C 1
ATOM 5647 O O . THR D 1 194 ? -14.364 -24.733 33.059 1.00 37.77 188 THR D O 1
ATOM 5651 N N . LYS D 1 195 ? -12.334 -24.798 32.104 1.00 52.46 189 LYS D N 1
ATOM 5652 C CA . LYS D 1 195 ? -11.624 -24.392 33.312 1.00 49.80 189 LYS D CA 1
ATOM 5653 C C . LYS D 1 195 ? -11.457 -22.876 33.393 1.00 47.46 189 LYS D C 1
ATOM 5654 O O . LYS D 1 195 ? -11.681 -22.277 34.449 1.00 48.02 189 LYS D O 1
#

Sequence (755 aa):
PMVKGLEKFNELVESFANLPTIGKKTAIRLAYHLCINNQIDGMKLAHNIENAIRFIKPCEQCGALSENELCEICSDKERNKNILCIVESPKDILTLEESQSYNGLYFVLDELNEEKLEKLKQIILKLNISELIFALTHSINSDATIFFIEDKFKGLNLTFSKIAQGIPSGVNLENVDLISLNKAMNFRTKLEKFNELVESFANLPTIGKKTAIRLAYHLCINNQIDGMKLAHNIENAIRFIKPCEQCGALSENELCEICSDKERNKNILCIVESPKDILTLEESQSYNGLYFVLDELNEEKLEKLKQIILKLNISELIFALTHSINSDATIFFIEDKFKGLNLTFSKIAQGIPSGVNLENVDLISLNKAMNFRTKPMVKGLEKFNELVESFANLPTIGKKTAIRLAYHLCINNQIDGMKLAHNIENAIRFIKPCEQCGALSENELCEICSDKERNKNILCIVESPKDILTLEESQSYNGLYFVLDELNEEKLEKLKQIILKLNISELIFALTHSINSDATIFFIEDKFKGLNLTFSKIAQGIPSGVNLENVDLISLNKAMNFRTKPMVKGLEKFNELVESFANLPTIGKKTAIRLAYHLCINNQIDGMKLAHNIENAIRFIKPCEQCGALSENELCEICSDKERNKNILCIVESPKDILTLEESQSYNGLYFVLDELNEEKLEKLKQIILKLNISELIFALTHSINSDATIFFIEDKFKGLNLTFSKIAQGIPSGVNLENVDLISLNKAMNFRTK

InterPro domains:
  IPR000093 DNA recombination protein RecR [MF_00017] (1-190)
  IPR000093 DNA recombination protein RecR [PTHR30446] (6-190)
  IPR000093 DNA recombination protein RecR [TIGR00615] (6-187)
  IPR006171 TOPRIM domain [PF13662] (82-159)
  IPR006171 TOPRIM domain [PS50880] (81-167)
  IPR015967 Recombination protein RecR, zinc finger domain [PF02132] (55-75)
  IPR015967 Recombination protein RecR, zinc finger domain [PS01300] (58-79)
  IPR023627 Recombination protein RecR [SSF111304] (5-190)
  IPR034137 RecR, TOPRIM domain [cd01025] (81-183)

B-factor: mean 61.3, std 16.94, range [24.2, 124.75]

Nearest PDB structures (foldseek):
  8k3f-assembly1_B  TM=1.005E+00  e=9.819E-37  Campylobacter jejuni
  4o6p-assembly1_C  TM=8.770E-01  e=3.314E-17  Caldanaerobacter subterraneus subsp. tengcongensis MB4
  1vdd-assembly1_A  TM=8.446E-01  e=3.537E-17  Deinococcus radiodurans
  3vdp-assembly2_C  TM=8.907E-01  e=4.525E-16  Caldanaerobacter subterraneus subsp. tengcongensis MB4
  4o6o-assembly1_B  TM=7.480E-01  e=7.750E-17  Caldanaerobacter subterraneus subsp. tengcongensis MB4

Foldseek 3Di:
DLDPPDPVLVVQLVVQCPDPPAHSVNSNVVSCCCVPPVVVVVVVVVVVVVVLVVQWDAACQAGATDRDNHHPLVVDPPAPAQEEEEEQDNVVVVVVVVVVPHRHYYHHPVDDDPVSVVSVVCSCVVSVHAEYEYAYPDDVVSVVVLVVNCVVCVPSNHHYYYDDQAFDPPDDPVPTDVVRPVVCVVPPDD/DVVLVVQLVVQCPDPPGHSVNSNVVSCVCPPPCVPVVVVVVVVVVVLVVQWDAACQAGATDRDNHHVLRVDPPAPAQEEEEEQDNVVVVVVVVVVPHRYYYHHPVDDDPVSVVSVVVSCVVSVHAEYEYEYDDDPVVVVVLVVNCVVCVPSNHHYYYDDQADDPPDDPVPDDPVRPVVCVVPPDD/DLDPPDVVLVVQLVVQCPDPPGHNVNSNVVSCCCPPPNVPVVVVVVVVVVVQVVQWFQACQAGATDRDNHHPLVVDPPADLQEEEEEQDNVVVVVVVVVVPHRYHYHHPNDDDVVSVVSVVVSCVVSVHAEYEYAYDPDPVSVVVLVVNCVVCVPSNHHYYYDQQADDPPDDPVRDDVVSPVRCVVDDDD/DLDPPDVVLVVQLVVQCPDPPQHSVNSNVVSCCCPPPNVVVVVVVVCVVVVCVVQWFAACQAGATDRDNHHPLVVDPVAPLQEEEEEQDNVVVVVVVVVVPHRHYYHHPVDDDPVSVVSVVVSCVVSVHAEYEYAYDPDPVSVVVLVVVCVPPVPRNHHYYYDAQEDDPPDDPVNDDVVSVVSCVVPPDD

Secondary structure (DSSP, 8-state):
--SSS-HHHHHHHHHHHTSTT--HHHHHHHHHIIIII-HHHHHHHHHHHHHHHHH-EE-TTT--EESSSS-TTTT-TTS-TTEEEEESSHHHHHHHHHTT---SEEEE--S--HHHHHHHHHHHHHTT--EEEE---SSHHHHHHHHHHHHHTGGG--EEEEPPBSBPTT--GGGS-HHHHHHHHHT-B-/-HHHHHHHHHHHTSTT--HHHHHHHHHHHHTT-HHHHHHHHHHHHHHHHH-EE-TTT--EESSSS-TTTT-TTS-TTEEEEESSHHHHHHHHHHT---SEEEE-SS--HHHHHHHHHHHHHHT--EEEE---SSHHHHHHHHHHHHHTTTS--EEEE--BSBPTT--GGGS-HHHHHHHHHT-B-/--SSS-HHHHHHHHHHHTSTT--HHHHHHHHHIIIII-HHHHHHHHHHHHHHHTT-EE-SSS--EESSSS-TTTT-TTS-TTEEEEESSTHHHHHHHHTT---SEEEE-----HHHHHHHHHHHHHHT--EEEE---SSHHHHHHHHHHHHHTTTS--EEEEPPBSBPBT--GGGS-HHHHHHHHHS-B-/--STT-HHHHHHHHHHHTSTT--HHHHHHHHHIIIII-HHHHHHHHHHHHHHHHH-EE-SSS--EESSSS-TTTS-SSS-TTEEEEESSTHHHHHHHHTT---SEEEE-SS--HHHHHHHHHHHHHHT--EEEE---BSHHHHHHHHHHHHHT-SS--EEEEPPB-B-TT--GGGS-HHHHHHHHHT-B-

Radius of gyration: 34.67 Å; Cα contacts (8 Å, |Δi|>4): 1293; chains: 4; bounding box: 95×53×74 Å